Protein AF-0000000085933256 (afdb_homodimer)

Solvent-accessible surface area (backbone atoms only — not comparable to full-atom values): 44898 Å² total; per-residue (Å²): 127,79,52,72,59,64,72,43,36,52,44,52,54,53,50,53,51,51,51,51,49,44,52,50,30,58,74,27,43,37,66,32,65,48,39,32,58,87,32,64,77,70,58,62,66,55,52,67,42,49,63,31,37,53,37,38,48,44,26,56,54,47,10,56,8,28,41,51,19,24,32,43,40,20,40,68,48,30,35,52,49,42,47,42,50,35,34,52,35,31,56,50,38,49,52,55,51,24,69,69,32,70,53,18,74,74,72,62,32,22,64,47,49,72,69,49,52,40,53,14,49,50,53,24,47,22,50,52,40,20,43,33,15,40,55,46,64,59,26,75,51,43,52,51,54,49,46,64,59,45,47,58,51,46,52,49,51,38,45,42,31,47,71,70,59,39,32,64,39,66,31,28,6,39,59,26,32,22,19,15,20,37,18,19,44,29,18,27,41,60,61,56,52,77,70,69,57,88,32,87,44,58,54,63,42,79,65,24,46,55,46,12,39,55,5,29,50,42,37,57,72,25,36,27,34,52,26,15,62,82,41,52,52,70,69,26,19,52,35,4,30,52,35,24,50,41,3,26,53,32,0,36,56,42,25,58,56,47,37,20,57,77,27,59,90,66,79,43,43,77,46,69,69,43,61,46,38,15,26,45,4,2,42,29,21,35,8,23,48,16,51,51,94,69,58,72,66,56,28,28,48,46,2,34,52,17,7,54,54,11,43,49,27,59,73,52,47,46,60,45,34,35,74,74,62,47,34,54,47,66,66,41,28,50,26,30,25,18,51,17,5,51,50,11,32,53,46,39,27,50,52,44,62,69,44,63,70,77,78,46,58,82,48,36,55,63,56,36,63,53,37,52,39,92,92,31,74,86,33,40,53,55,66,57,50,17,50,36,27,46,49,40,40,50,51,34,52,53,49,18,34,52,52,16,32,53,50,19,58,60,63,64,37,80,87,46,70,72,58,53,79,90,46,40,27,41,32,75,77,51,32,66,70,41,70,23,44,60,44,70,46,51,48,57,77,67,56,86,71,86,80,83,75,80,78,70,77,80,72,82,73,70,90,114,126,81,52,71,59,61,72,43,35,53,63,52,56,52,49,53,51,51,50,53,50,52,51,50,43,70,72,28,52,42,69,31,63,61,80,35,93,88,30,70,84,72,60,60,67,58,56,63,41,48,62,31,36,51,37,38,49,44,26,56,56,46,10,55,8,26,42,50,18,25,32,44,41,21,41,67,48,30,35,52,50,42,46,48,50,37,58,53,35,31,56,52,39,48,52,54,51,24,68,70,32,69,52,19,74,74,71,62,32,24,66,46,50,72,67,48,56,39,53,15,50,50,53,24,46,20,49,51,39,20,44,33,15,40,54,46,64,61,27,75,52,43,53,51,54,51,45,64,58,45,47,58,53,47,53,48,51,38,45,42,33,47,72,68,60,40,34,64,42,66,31,26,6,38,59,26,32,22,20,16,20,37,17,18,45,29,17,26,39,59,61,56,51,77,71,69,55,90,32,88,44,59,55,55,34,61,63,26,46,55,47,12,40,56,5,28,50,44,37,55,70,28,38,25,32,52,26,16,60,82,42,55,52,62,20,26,18,47,25,4,30,53,34,23,49,41,4,27,30,33,0,33,51,42,26,58,42,48,36,20,59,78,26,61,90,65,73,41,20,37,41,62,68,43,62,46,36,14,27,47,6,3,42,29,21,35,8,22,50,16,51,51,94,67,56,56,34,56,26,27,47,45,2,34,52,16,9,53,53,13,45,50,26,60,73,52,46,47,58,45,34,37,75,75,63,45,34,55,49,66,65,40,28,49,25,29,26,20,52,19,5,50,50,9,33,53,47,40,27,50,51,44,63,70,46,64,70,78,66,31,52,79,47,37,55,64,56,36,62,52,36,50,40,94,90,32,74,85,35,41,54,54,66,56,51,18,50,35,27,46,48,40,41,49,53,34,52,52,50,18,34,52,52,16,31,52,50,19,56,61,62,64,36,81,87,48,70,71,58,53,79,91,45,40,26,43,30,73,90,81,45,94,72,62,93,55,48,58,50,70,45,49,48,43,52,66,53,85,74,82,84,77,72,79,74,70,78,77,74,82,75,66,93,116

pLDDT: mean 93.29, std 12.08, range [23.72, 98.94]

Secondary structure (DSSP, 8-state):
---HHHHTHHHHHHHHHHHHHHHHHHHHEEE-GGGSTT-----HHHHHHHHHHHHHHHIIIIIHHHHGGGSTT-HHHHHHHHHHHHHHHHHHHHHHHHHHSHHHHHHS-EEE-HHHHHHHHHHHHHHHHHHHHTTTTS-HHHHHHHHHHHHHHHHHHHHIIIIIS----TT-IIIIIIHHHHHHHHHHHHT--GGGTT-TT-S--HHHHHHHHHHHHHHHHHHHHHHHTT--SHHHHHHHHHHHHHHHHHHHHHHHHHHHHTTGGGTTPPPHHHHHHGGGHHHHHTGGGTTS---HHHHHHHHHHHHHHHHHIIIIIHHHHHHHH----TT-HIIIIIHHHHHHHHHHHHHHHHS-GGGGTTHHHHH-TTB--SS-TT-B-HHHHHHHHHHHHHHHHHHHHHHHHHHHHHHTSTTS----GGGTT-STTTB---TTHHIIIIIGGG-S----------------/---HHHHTHHHHHHHHHHHHHHHHHHHHEEE-GGGSTT-----HHHHHHHHHHHHHHHIIIIIHHHHGGGSTT-HHHHHHHHHHHHHHHHHHHHHHHHHHSHHHHHHS-EEE-HHHHHHHHHHHHHHHHHHHHTTTTS-HHHHHHHHHHHHHHHHHHHHIIIIIS----TT-IIIIIIHHHHHHHHHHHHT--GGGTT-TT-S--HHHHHHHHHHHHHHHHHHHHHHHTT--SHHHHHHHHHHHHHHHHHHHHHHHHHHHHTTGGGTTPBPHHHHHHGGGHHHHHTGGGTTS---HHHHHHHHHHHHHHHHHIIIIIHHHHHHHH----TT-HIIIIIHHHHHHHHHHHHHHHHS-GGGGTTHHHHH-TTB--SS-TT-B-HHHHHHHHHHHHHHHHHHHHHHHHHHHHHHTSTTS----GGGTT-STTTS---TTHHIIIIIHHH-S----------------

Structure (mmCIF, N/CA/C/O backbone):
data_AF-0000000085933256-model_v1
#
loop_
_entity.id
_entity.type
_entity.pdbx_description
1 polymer 'Ammonium transporter AmtB-like domain-containing protein'
#
loop_
_atom_site.group_PDB
_atom_site.id
_atom_site.type_symbol
_atom_site.label_atom_id
_atom_site.label_alt_id
_atom_site.label_comp_id
_atom_site.label_asym_id
_atom_site.label_entity_id
_atom_site.label_seq_id
_atom_site.pdbx_PDB_ins_code
_atom_site.Cartn_x
_atom_site.Cartn_y
_atom_site.Cartn_z
_atom_site.occupancy
_atom_site.B_iso_or_equiv
_atom_site.auth_seq_id
_atom_site.auth_comp_id
_atom_site.auth_asym_id
_atom_site.auth_atom_id
_atom_site.pdbx_PDB_model_num
ATOM 1 N N . MET A 1 1 ? 32.062 -1.522 23.828 1 50.75 1 MET A N 1
ATOM 2 C CA . MET A 1 1 ? 31.234 -2.539 23.172 1 50.75 1 MET A CA 1
ATOM 3 C C . MET A 1 1 ? 29.75 -2.248 23.375 1 50.75 1 MET A C 1
ATOM 5 O O . MET A 1 1 ? 29.328 -1.919 24.484 1 50.75 1 MET A O 1
ATOM 9 N N . ALA A 1 2 ? 29.062 -1.982 22.375 1 69.5 2 ALA A N 1
ATOM 10 C CA . ALA A 1 2 ? 27.641 -1.654 22.516 1 69.5 2 ALA A CA 1
ATOM 11 C C . ALA A 1 2 ? 26.922 -2.717 23.344 1 69.5 2 ALA A C 1
ATOM 13 O O . ALA A 1 2 ? 27.203 -3.91 23.219 1 69.5 2 ALA A O 1
ATOM 14 N N . SER A 1 3 ? 26.266 -2.406 24.531 1 86.12 3 SER A N 1
ATOM 15 C CA . SER A 1 3 ? 25.453 -3.299 25.344 1 86.12 3 SER A CA 1
ATOM 16 C C . SER A 1 3 ? 24.516 -4.137 24.469 1 86.12 3 SER A C 1
ATOM 18 O O . SER A 1 3 ? 24.281 -3.803 23.312 1 86.12 3 SER A O 1
ATOM 20 N N . ALA A 1 4 ? 24.219 -5.312 24.969 1 86.94 4 ALA A N 1
ATOM 21 C CA . ALA A 1 4 ? 23.281 -6.191 24.266 1 86.94 4 ALA A CA 1
ATOM 22 C C . ALA A 1 4 ? 21.984 -5.453 23.922 1 86.94 4 ALA A C 1
ATOM 24 O O . ALA A 1 4 ? 21.422 -5.664 22.844 1 86.94 4 ALA A O 1
ATOM 25 N N . PHE A 1 5 ? 21.609 -4.562 24.766 1 91.31 5 PHE A N 1
ATOM 26 C CA . PHE A 1 5 ? 20.391 -3.793 24.516 1 91.31 5 PHE A CA 1
ATOM 27 C C . PHE A 1 5 ? 20.562 -2.887 23.297 1 91.31 5 PHE A C 1
ATOM 29 O O . PHE A 1 5 ? 19.672 -2.787 22.453 1 91.31 5 PHE A O 1
ATOM 36 N N . HIS A 1 6 ? 21.672 -2.254 23.156 1 91.94 6 HIS A N 1
ATOM 37 C CA . HIS A 1 6 ? 21.906 -1.357 22.031 1 91.94 6 HIS A CA 1
ATOM 38 C C . HIS A 1 6 ? 22 -2.133 20.719 1 91.94 6 HIS A C 1
ATOM 40 O O . HIS A 1 6 ? 21.562 -1.649 19.672 1 91.94 6 HIS A O 1
ATOM 46 N N . ARG A 1 7 ? 22.547 -3.289 20.859 1 91.19 7 ARG A N 1
ATOM 47 C CA . ARG A 1 7 ? 22.703 -4.109 19.656 1 91.19 7 ARG A CA 1
ATOM 48 C C . ARG A 1 7 ? 21.344 -4.566 19.125 1 91.19 7 ARG A C 1
ATOM 50 O O . ARG A 1 7 ? 21.109 -4.543 17.922 1 91.19 7 ARG A O 1
ATOM 57 N N . PHE A 1 8 ? 20.422 -4.934 20.016 1 94.25 8 PHE A N 1
ATOM 58 C CA . PHE A 1 8 ? 19.125 -5.484 19.625 1 94.25 8 PHE A CA 1
ATOM 59 C C . PHE A 1 8 ? 18.016 -4.504 19.953 1 94.25 8 PHE A C 1
ATOM 61 O O . PHE A 1 8 ? 16.859 -4.902 20.125 1 94.25 8 PHE A O 1
ATOM 68 N N . GLN A 1 9 ? 18.344 -3.268 20.125 1 95.88 9 GLN A N 1
ATOM 69 C CA . GLN A 1 9 ? 17.422 -2.273 20.656 1 95.88 9 GLN A CA 1
ATOM 70 C C . GLN A 1 9 ? 16.156 -2.18 19.797 1 95.88 9 GLN A C 1
ATOM 72 O O . GLN A 1 9 ? 15.039 -2.229 20.328 1 95.88 9 GLN A O 1
ATOM 77 N N . PHE A 1 10 ? 16.328 -2.051 18.484 1 96.81 10 PHE A N 1
ATOM 78 C CA . PHE A 1 10 ? 15.18 -1.939 17.609 1 96.81 10 PHE A CA 1
ATOM 79 C C . PHE A 1 10 ? 14.266 -3.148 17.75 1 96.81 10 PHE A C 1
ATOM 81 O O . PHE A 1 10 ? 13.055 -3 17.906 1 96.81 10 PHE A O 1
ATOM 88 N N . THR A 1 11 ? 14.828 -4.34 17.719 1 96.06 11 THR A N 1
ATOM 89 C CA . THR A 1 11 ? 14.094 -5.598 17.812 1 96.06 11 THR A CA 1
ATOM 90 C C . THR A 1 11 ? 13.344 -5.688 19.125 1 96.06 11 THR A C 1
ATOM 92 O O . THR A 1 11 ? 12.156 -6.02 19.156 1 96.06 11 THR A O 1
ATOM 95 N N . ILE A 1 12 ? 14.016 -5.355 20.188 1 96.75 12 ILE A N 1
ATOM 96 C CA . ILE A 1 12 ? 13.438 -5.461 21.531 1 96.75 12 ILE A CA 1
ATOM 97 C C . ILE A 1 12 ? 12.281 -4.469 21.672 1 96.75 12 ILE A C 1
ATOM 99 O O . ILE A 1 12 ? 11.18 -4.84 22.078 1 96.75 12 ILE A O 1
ATOM 103 N N . VAL A 1 13 ? 12.531 -3.225 21.297 1 97.56 13 VAL A N 1
ATOM 104 C CA . VAL A 1 13 ? 11.547 -2.16 21.469 1 97.56 13 VAL A CA 1
ATOM 105 C C . VAL A 1 13 ? 10.305 -2.459 20.641 1 97.56 13 VAL A C 1
ATOM 107 O O . VAL A 1 13 ? 9.18 -2.396 21.141 1 97.56 13 VAL A O 1
ATOM 110 N N . LEU A 1 14 ? 10.484 -2.801 19.359 1 98.12 14 LEU A N 1
ATOM 111 C CA . LEU A 1 14 ? 9.359 -3.035 18.469 1 98.12 14 LEU A CA 1
ATOM 112 C C . LEU A 1 14 ? 8.602 -4.297 18.875 1 98.12 14 LEU A C 1
ATOM 114 O O . LEU A 1 14 ? 7.371 -4.348 18.781 1 98.12 14 LEU A O 1
ATOM 118 N N . LEU A 1 15 ? 9.289 -5.34 19.328 1 97.75 15 LEU A N 1
ATOM 119 C CA . LEU A 1 15 ? 8.648 -6.566 19.797 1 97.75 15 LEU A CA 1
ATOM 120 C C . LEU A 1 15 ? 7.781 -6.297 21.031 1 97.75 15 LEU A C 1
ATOM 122 O O . LEU A 1 15 ? 6.66 -6.797 21.125 1 97.75 15 LEU A O 1
ATOM 126 N N . VAL A 1 16 ? 8.289 -5.543 21.984 1 98 16 VAL A N 1
ATOM 127 C CA . VAL A 1 16 ? 7.547 -5.211 23.188 1 98 16 VAL A CA 1
ATOM 128 C C . VAL A 1 16 ? 6.273 -4.453 22.828 1 98 16 VAL A C 1
ATOM 130 O O . VAL A 1 16 ? 5.188 -4.781 23.312 1 98 16 VAL A O 1
ATOM 133 N N . PHE A 1 17 ? 6.41 -3.441 21.969 1 98.5 17 PHE A N 1
ATOM 134 C CA . PHE A 1 17 ? 5.234 -2.676 21.562 1 98.5 17 PHE A CA 1
ATOM 135 C C . PHE A 1 17 ? 4.223 -3.57 20.859 1 98.5 17 PHE A C 1
ATOM 137 O O . PHE A 1 17 ? 3.018 -3.469 21.109 1 98.5 17 PHE A O 1
ATOM 144 N N . GLN A 1 18 ? 4.664 -4.445 19.953 1 98.5 18 GLN A N 1
ATOM 145 C CA . GLN A 1 18 ? 3.742 -5.301 19.203 1 98.5 18 GLN A CA 1
ATOM 146 C C . GLN A 1 18 ? 3.012 -6.262 20.141 1 98.5 18 GLN A C 1
ATOM 148 O O . GLN A 1 18 ? 1.823 -6.535 19.953 1 98.5 18 GLN A O 1
ATOM 153 N N . ILE A 1 19 ? 3.699 -6.809 21.172 1 98.31 19 ILE A N 1
ATOM 154 C CA . ILE A 1 19 ? 3.08 -7.688 22.156 1 98.31 19 ILE A CA 1
ATOM 155 C C . ILE A 1 19 ? 2.016 -6.922 22.938 1 98.31 19 ILE A C 1
ATOM 157 O O . ILE A 1 19 ? 0.916 -7.43 23.156 1 98.31 19 ILE A O 1
ATOM 161 N N . ILE A 1 20 ? 2.326 -5.676 23.328 1 98.44 20 ILE A N 1
ATOM 162 C CA . ILE A 1 20 ? 1.359 -4.832 24.031 1 98.44 20 ILE A CA 1
ATOM 163 C C . ILE A 1 20 ? 0.139 -4.605 23.141 1 98.44 20 ILE A C 1
ATOM 165 O O . ILE A 1 20 ? -1 -4.672 23.609 1 98.44 20 ILE A O 1
ATOM 169 N N . PHE A 1 21 ? 0.389 -4.336 21.828 1 98.44 21 PHE A N 1
ATOM 170 C CA . PHE A 1 21 ? -0.721 -4.148 20.906 1 98.44 21 PHE A CA 1
ATOM 171 C C . PHE A 1 21 ? -1.594 -5.395 20.844 1 98.44 21 PHE A C 1
ATOM 173 O O . PHE A 1 21 ? -2.822 -5.301 20.859 1 98.44 21 PHE A O 1
ATOM 180 N N . PHE A 1 22 ? -0.907 -6.617 20.844 1 98.38 22 PHE A N 1
ATOM 181 C CA . PHE A 1 22 ? -1.658 -7.867 20.828 1 98.38 22 PHE A CA 1
ATOM 182 C C . PHE A 1 22 ? -2.568 -7.965 22.047 1 98.38 22 PHE A C 1
ATOM 184 O O . PHE A 1 22 ? -3.756 -8.273 21.906 1 98.38 22 PHE A O 1
ATOM 191 N N . ILE A 1 23 ? -2.064 -7.668 23.172 1 98.38 23 ILE A N 1
ATOM 192 C CA . ILE A 1 23 ? -2.797 -7.789 24.438 1 98.38 23 ILE A CA 1
ATOM 193 C C . ILE A 1 23 ? -3.971 -6.812 24.438 1 98.38 23 ILE A C 1
ATOM 195 O O . ILE A 1 23 ? -5.098 -7.188 24.781 1 98.38 23 ILE A O 1
ATOM 199 N N . LEU A 1 24 ? -3.768 -5.582 24 1 98.31 24 LEU A N 1
ATOM 200 C CA . LEU A 1 24 ? -4.805 -4.559 24.047 1 98.31 24 LEU A CA 1
ATOM 201 C C . LEU A 1 24 ? -5.895 -4.836 23.016 1 98.31 24 LEU A C 1
ATOM 203 O O . LEU A 1 24 ? -7.078 -4.629 23.297 1 98.31 24 LEU A O 1
ATOM 207 N N . PHE A 1 25 ? -5.531 -5.305 21.828 1 98 25 PHE A N 1
ATOM 208 C CA . PHE A 1 25 ? -6.535 -5.711 20.844 1 98 25 PHE A CA 1
ATOM 209 C C . PHE A 1 25 ? -7.332 -6.906 21.344 1 98 25 PHE A C 1
ATOM 211 O O . PHE A 1 25 ? -8.539 -6.996 21.125 1 98 25 PHE A O 1
ATOM 218 N N . GLY A 1 26 ? -6.648 -7.895 22.031 1 97.69 26 GLY A N 1
ATOM 219 C CA . GLY A 1 26 ? -7.309 -9.078 22.547 1 97.69 26 GLY A CA 1
ATOM 220 C C . GLY A 1 26 ? -8.297 -8.773 23.656 1 97.69 26 GLY A C 1
ATOM 221 O O . GLY A 1 26 ? -9.383 -9.352 23.703 1 97.69 26 GLY A O 1
ATOM 222 N N . LEU A 1 27 ? -7.945 -7.812 24.484 1 97.25 27 LEU A N 1
ATOM 223 C CA . LEU A 1 27 ? -8.766 -7.488 25.656 1 97.25 27 LEU A CA 1
ATOM 224 C C . LEU A 1 27 ? -9.914 -6.562 25.266 1 97.25 27 LEU A C 1
ATOM 226 O O . LEU A 1 27 ? -11.023 -6.691 25.781 1 97.25 27 LEU A O 1
ATOM 230 N N . PHE A 1 28 ? -9.641 -5.641 24.266 1 97.44 28 PHE A N 1
ATOM 231 C CA . PHE A 1 28 ? -10.586 -4.535 24.141 1 97.44 28 PHE A CA 1
ATOM 232 C C . PHE A 1 28 ? -11.078 -4.391 22.719 1 97.44 28 PHE A C 1
ATOM 234 O O . PHE A 1 28 ? -12.016 -3.635 22.453 1 97.44 28 PHE A O 1
ATOM 241 N N . GLY A 1 29 ? -10.492 -5.031 21.734 1 96.88 29 GLY A N 1
ATOM 242 C CA . GLY A 1 29 ? -10.844 -4.84 20.328 1 96.88 29 GLY A CA 1
ATOM 243 C C . GLY A 1 29 ? -11.961 -5.746 19.859 1 96.88 29 GLY A C 1
ATOM 244 O O . GLY A 1 29 ? -11.984 -6.934 20.203 1 96.88 29 GLY A O 1
ATOM 245 N N . ARG A 1 30 ? -12.938 -5.168 19.125 1 96.19 30 ARG A N 1
ATOM 246 C CA . ARG A 1 30 ? -14.008 -5.91 18.469 1 96.19 30 ARG A CA 1
ATOM 247 C C . ARG A 1 30 ? -14.375 -5.273 17.141 1 96.19 30 ARG A C 1
ATOM 249 O O . ARG A 1 30 ? -14.109 -4.09 16.906 1 96.19 30 ARG A O 1
ATOM 256 N N . TYR A 1 31 ? -14.867 -6.062 16.234 1 95.88 31 TYR A N 1
ATOM 257 C CA . TYR A 1 31 ? -15.398 -5.484 15 1 95.88 31 TYR A CA 1
ATOM 258 C C . TYR A 1 31 ? -16.75 -4.836 15.242 1 95.88 31 TYR A C 1
ATOM 260 O O . TYR A 1 31 ? -17.484 -5.227 16.156 1 95.88 31 TYR A O 1
ATOM 268 N N . THR A 1 32 ? -17.109 -3.875 14.438 1 94.56 32 THR A N 1
ATOM 269 C CA . THR A 1 32 ? -18.422 -3.236 14.516 1 94.56 32 THR A CA 1
ATOM 270 C C . THR A 1 32 ? -19.531 -4.254 14.289 1 94.56 32 THR A C 1
ATOM 272 O O . THR A 1 32 ? -19.359 -5.219 13.539 1 94.56 32 THR A O 1
ATOM 275 N N . PRO A 1 33 ? -20.703 -4.066 14.875 1 90.62 33 PRO A N 1
ATOM 276 C CA . PRO A 1 33 ? -21.812 -4.996 14.703 1 90.62 33 PRO A CA 1
ATOM 277 C C . PRO A 1 33 ? -22.203 -5.199 13.234 1 90.62 33 PRO A C 1
ATOM 279 O O . PRO A 1 33 ? -22.609 -6.297 12.852 1 90.62 33 PRO A O 1
ATOM 282 N N . ASN A 1 34 ? -21.969 -4.215 12.438 1 91.12 34 ASN A N 1
ATOM 283 C CA . ASN A 1 34 ? -22.344 -4.309 11.031 1 91.12 34 ASN A CA 1
ATOM 284 C C . ASN A 1 34 ? -21.406 -5.227 10.25 1 91.12 34 ASN A C 1
ATOM 286 O O . ASN A 1 34 ? -21.734 -5.66 9.148 1 91.12 34 ASN A O 1
ATOM 290 N N . ALA A 1 35 ? -20.266 -5.461 10.805 1 92.69 35 ALA A N 1
ATOM 291 C CA . ALA A 1 35 ? -19.312 -6.379 10.172 1 92.69 35 ALA A CA 1
ATOM 292 C C . ALA A 1 35 ? -19.469 -7.793 10.727 1 92.69 35 ALA A C 1
ATOM 294 O O . ALA A 1 35 ? -18.75 -8.703 10.32 1 92.69 35 ALA A O 1
ATOM 295 N N . LEU A 1 36 ? -20.344 -7.945 11.633 1 92.19 36 LEU A N 1
ATOM 296 C CA . LEU A 1 36 ? -20.625 -9.242 12.234 1 92.19 36 LEU A CA 1
ATOM 297 C C . LEU A 1 36 ? -21.984 -9.773 11.766 1 92.19 36 LEU A C 1
ATOM 299 O O . LEU A 1 36 ? -22.828 -9.008 11.297 1 92.19 36 LEU A O 1
ATOM 303 N N . PRO A 1 37 ? -22.156 -11.07 11.898 1 90.12 37 PRO A N 1
ATOM 304 C CA . PRO A 1 37 ? -23.453 -11.625 11.492 1 90.12 37 PRO A CA 1
ATOM 305 C C . PRO A 1 37 ? -24.625 -10.977 12.219 1 90.12 37 PRO A C 1
ATOM 307 O O . PRO A 1 37 ? -24.562 -10.734 13.422 1 90.12 37 PRO A O 1
ATOM 310 N N . GLY A 1 38 ? -25.688 -10.695 11.422 1 85.06 38 GLY A N 1
ATOM 311 C CA . GLY A 1 38 ? -26.844 -10 11.969 1 85.06 38 GLY A CA 1
ATOM 312 C C . GLY A 1 38 ? -26.797 -8.5 11.75 1 85.06 38 GLY A C 1
ATOM 313 O O . GLY A 1 38 ? -27.766 -7.793 12.039 1 85.06 38 GLY A O 1
ATOM 314 N N . GLY A 1 39 ? -25.719 -8.039 11.203 1 87.12 39 GLY A N 1
ATOM 315 C CA . GLY A 1 39 ? -25.594 -6.625 10.898 1 87.12 39 GLY A CA 1
ATOM 316 C C . GLY A 1 39 ? -26.438 -6.195 9.711 1 87.12 39 GLY A C 1
ATOM 317 O O . GLY A 1 39 ? -27.078 -7.027 9.055 1 87.12 39 GLY A O 1
ATOM 318 N N . SER A 1 40 ? -26.5 -4.926 9.484 1 87.44 40 SER A N 1
ATOM 319 C CA . SER A 1 40 ? -27.281 -4.359 8.391 1 87.44 40 SER A CA 1
ATOM 320 C C . SER A 1 40 ? -26.891 -4.965 7.051 1 87.44 40 SER A C 1
ATOM 322 O O . SER A 1 40 ? -25.703 -5.18 6.789 1 87.44 40 SER A O 1
ATOM 324 N N . ALA A 1 41 ? -27.875 -5.172 6.172 1 86.81 41 ALA A N 1
ATOM 325 C CA . ALA A 1 41 ? -27.641 -5.699 4.832 1 86.81 41 ALA A CA 1
ATOM 326 C C . ALA A 1 41 ? -27.344 -4.574 3.842 1 86.81 41 ALA A C 1
ATOM 328 O O . ALA A 1 41 ? -26.906 -4.828 2.717 1 86.81 41 ALA A O 1
ATOM 329 N N . SER A 1 42 ? -27.578 -3.379 4.348 1 89.94 42 SER A N 1
ATOM 330 C CA . SER A 1 42 ? -27.359 -2.244 3.455 1 89.94 42 SER A CA 1
ATOM 331 C C . SER A 1 42 ? -25.891 -2.113 3.064 1 89.94 42 SER A C 1
ATOM 333 O O . SER A 1 42 ? -25.016 -2.229 3.914 1 89.94 42 SER A O 1
ATOM 335 N N . THR A 1 43 ? -25.703 -1.871 1.73 1 91.94 43 THR A N 1
ATOM 336 C CA . THR A 1 43 ? -24.344 -1.722 1.229 1 91.94 43 THR A CA 1
ATOM 337 C C . THR A 1 43 ? -23.953 -0.248 1.145 1 91.94 43 THR A C 1
ATOM 339 O O . THR A 1 43 ? -22.828 0.083 0.768 1 91.94 43 THR A O 1
ATOM 342 N N . ASN A 1 44 ? -24.812 0.662 1.498 1 90.81 44 ASN A N 1
ATOM 343 C CA . ASN A 1 44 ? -24.625 2.094 1.285 1 90.81 44 ASN A CA 1
ATOM 344 C C . ASN A 1 44 ? -23.422 2.623 2.059 1 90.81 44 ASN A C 1
ATOM 346 O O . ASN A 1 44 ? -22.641 3.43 1.538 1 90.81 44 ASN A O 1
ATOM 350 N N . PHE A 1 45 ? -23.297 2.152 3.271 1 90.81 45 PHE A N 1
ATOM 351 C CA . PHE A 1 45 ? -22.203 2.643 4.109 1 90.81 45 PHE A CA 1
ATOM 352 C C . PHE A 1 45 ? -20.844 2.287 3.508 1 90.81 45 PHE A C 1
ATOM 354 O O . PHE A 1 45 ? -19.969 3.146 3.379 1 90.81 45 PHE A O 1
ATOM 361 N N . VAL A 1 46 ? -20.703 1.057 3.117 1 92.38 46 VAL A N 1
ATOM 362 C CA . VAL A 1 46 ? -19.438 0.595 2.57 1 92.38 46 VAL A CA 1
ATOM 363 C C . VAL A 1 46 ? -19.203 1.222 1.197 1 92.38 46 VAL A C 1
ATOM 365 O O . VAL A 1 46 ? -18.094 1.684 0.897 1 92.38 46 VAL A O 1
ATOM 368 N N . ASN A 1 47 ? -20.234 1.322 0.349 1 93.25 47 ASN A N 1
ATOM 369 C CA . ASN A 1 47 ? -20.141 1.89 -0.991 1 93.25 47 ASN A CA 1
ATOM 370 C C . ASN A 1 47 ? -19.703 3.352 -0.948 1 93.25 47 ASN A C 1
ATOM 372 O O . ASN A 1 47 ? -19 3.822 -1.844 1 93.25 47 ASN A O 1
ATOM 376 N N . SER A 1 48 ? -20.094 4.031 0.127 1 92.62 48 SER A N 1
ATOM 377 C CA . SER A 1 48 ? -19.812 5.461 0.221 1 92.62 48 SER A CA 1
ATOM 378 C C . SER A 1 48 ? -18.453 5.719 0.837 1 92.62 48 SER A C 1
ATOM 380 O O . SER A 1 48 ? -17.797 6.727 0.533 1 92.62 48 SER A O 1
ATOM 382 N N . ASN A 1 49 ? -17.922 4.809 1.637 1 95.06 49 ASN A N 1
ATOM 383 C CA . ASN A 1 49 ? -16.766 5.145 2.459 1 95.06 49 ASN A CA 1
ATOM 384 C C . ASN A 1 49 ? -15.516 4.371 2.023 1 95.06 49 ASN A C 1
ATOM 386 O O . ASN A 1 49 ? -14.398 4.879 2.125 1 95.06 49 ASN A O 1
ATOM 390 N N . TYR A 1 50 ? -15.688 3.193 1.498 1 95.94 50 TYR A N 1
ATOM 391 C CA . TYR A 1 50 ? -14.555 2.318 1.198 1 95.94 50 TYR A CA 1
ATOM 392 C C . TYR A 1 50 ? -13.688 2.91 0.097 1 95.94 50 TYR A C 1
ATOM 394 O O . TYR A 1 50 ? -12.461 2.912 0.204 1 95.94 50 TYR A O 1
ATOM 402 N N . PRO A 1 51 ? -14.273 3.49 -1.022 1 95.81 51 PRO A N 1
ATOM 403 C CA . PRO A 1 51 ? -13.406 4.059 -2.055 1 95.81 51 PRO A CA 1
ATOM 404 C C . PRO A 1 51 ? -12.57 5.227 -1.542 1 95.81 51 PRO A C 1
ATOM 406 O O . PRO A 1 51 ? -11.398 5.367 -1.915 1 95.81 51 PRO A O 1
ATOM 409 N N . MET A 1 52 ? -13.125 6.07 -0.703 1 96.5 52 MET A N 1
ATOM 410 C CA . MET A 1 52 ? -12.383 7.211 -0.163 1 96.5 52 MET A CA 1
ATOM 411 C C . MET A 1 52 ? -11.289 6.746 0.794 1 96.5 52 MET A C 1
ATOM 413 O O . MET A 1 52 ? -10.195 7.305 0.81 1 96.5 52 MET A O 1
ATOM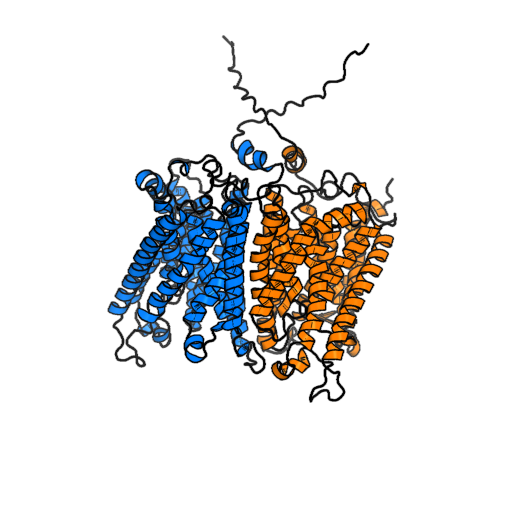 417 N N . PHE A 1 53 ? -11.617 5.676 1.583 1 97.19 53 PHE A N 1
ATOM 418 C CA . PHE A 1 53 ? -10.602 5.066 2.428 1 97.19 53 PHE A CA 1
ATOM 419 C C . PHE A 1 53 ? -9.414 4.59 1.593 1 97.19 53 PHE A C 1
ATOM 421 O O . PHE A 1 53 ? -8.258 4.844 1.94 1 97.19 53 PHE A O 1
ATOM 428 N N . GLN A 1 54 ? -9.664 3.91 0.504 1 97.62 54 GLN A N 1
ATOM 429 C CA . GLN A 1 54 ? -8.617 3.365 -0.347 1 97.62 54 GLN A CA 1
ATOM 430 C C . GLN A 1 54 ? -7.738 4.477 -0.917 1 97.62 54 GLN A C 1
ATOM 432 O O . GLN A 1 54 ? -6.516 4.328 -1.003 1 97.62 54 GLN A O 1
ATOM 437 N N . ASP A 1 55 ? -8.406 5.586 -1.339 1 97.81 55 ASP A N 1
ATOM 438 C CA . ASP A 1 55 ? -7.656 6.73 -1.848 1 97.81 55 ASP A CA 1
ATOM 439 C C . ASP A 1 55 ? -6.688 7.262 -0.794 1 97.81 55 ASP A C 1
ATOM 441 O O . ASP A 1 55 ? -5.508 7.48 -1.081 1 97.81 55 ASP A O 1
ATOM 445 N N . VAL A 1 56 ? -7.168 7.422 0.417 1 98.12 56 VAL A N 1
ATOM 446 C CA . VAL A 1 56 ? -6.348 7.945 1.506 1 98.12 56 VAL A CA 1
ATOM 447 C C . VAL A 1 56 ? -5.234 6.957 1.834 1 98.12 56 VAL A C 1
ATOM 449 O O . VAL A 1 56 ? -4.102 7.355 2.111 1 98.12 56 VAL A O 1
ATOM 452 N N . HIS A 1 57 ? -5.613 5.715 1.742 1 98 57 HIS A N 1
ATOM 453 C CA . HIS A 1 57 ? -4.652 4.648 1.997 1 98 57 HIS A CA 1
ATOM 454 C C . HIS A 1 57 ? -3.498 4.695 1.002 1 98 57 HIS A C 1
ATOM 456 O O . HIS A 1 57 ? -2.34 4.492 1.378 1 98 57 HIS A O 1
ATOM 462 N N . VAL A 1 58 ? -3.715 4.996 -0.247 1 98.25 58 VAL A N 1
ATOM 463 C CA . VAL A 1 58 ? -2.693 5.176 -1.273 1 98.25 58 VAL A CA 1
ATOM 464 C C . VAL A 1 58 ? -1.827 6.387 -0.934 1 98.25 58 VAL A C 1
ATOM 466 O O . VAL A 1 58 ? -0.609 6.359 -1.122 1 98.25 58 VAL A O 1
ATOM 469 N N . MET A 1 59 ? -2.428 7.434 -0.45 1 98.56 59 MET A N 1
ATOM 470 C CA . MET A 1 59 ? -1.672 8.617 -0.058 1 98.56 59 MET A CA 1
ATOM 471 C C . MET A 1 59 ? -0.642 8.281 1.015 1 98.56 59 MET A C 1
ATOM 473 O O . MET A 1 59 ? 0.507 8.719 0.939 1 98.56 59 MET A O 1
ATOM 477 N N . ILE A 1 60 ? -1.015 7.457 1.947 1 98.69 60 ILE A N 1
ATOM 478 C CA . ILE A 1 60 ? -0.187 7.184 3.117 1 98.69 60 ILE A CA 1
ATOM 479 C C . ILE A 1 60 ? 1.009 6.324 2.717 1 98.69 60 ILE A C 1
ATOM 481 O O . ILE A 1 60 ? 2.15 6.641 3.055 1 98.69 60 ILE A O 1
ATOM 485 N N . PHE A 1 61 ? 0.782 5.297 1.973 1 98.62 61 PHE A N 1
ATOM 486 C CA . PHE A 1 61 ? 1.834 4.32 1.719 1 98.62 61 PHE A CA 1
ATOM 487 C C . PHE A 1 61 ? 2.643 4.703 0.484 1 98.62 61 PHE A C 1
ATOM 489 O O . PHE A 1 61 ? 3.873 4.629 0.493 1 98.62 61 PHE A O 1
ATOM 496 N N . VAL A 1 62 ? 1.974 5.145 -0.576 1 98.44 62 VAL A N 1
ATOM 497 C CA . VAL A 1 62 ? 2.672 5.484 -1.812 1 98.44 62 VAL A CA 1
ATOM 498 C C . VAL A 1 62 ? 2.994 6.977 -1.828 1 98.44 62 VAL A C 1
ATOM 500 O O . VAL A 1 62 ? 4.133 7.371 -2.102 1 98.44 62 VAL A O 1
ATOM 503 N N . GLY A 1 63 ? 2.014 7.84 -1.512 1 98.62 63 GLY A N 1
ATOM 504 C CA . GLY A 1 63 ? 2.207 9.281 -1.55 1 98.62 63 GLY A CA 1
ATOM 505 C C . GLY A 1 63 ? 3.32 9.758 -0.637 1 98.62 63 GLY A C 1
ATOM 506 O O . GLY A 1 63 ? 4.363 10.219 -1.108 1 98.62 63 GLY A O 1
ATOM 507 N N . PHE A 1 64 ? 3.143 9.516 0.691 1 98.44 64 PHE A N 1
ATOM 508 C CA . PHE A 1 64 ? 4.152 9.938 1.655 1 98.44 64 PHE A CA 1
ATOM 509 C C . PHE A 1 64 ? 5.449 9.164 1.46 1 98.44 64 PHE A C 1
ATOM 511 O O . PHE A 1 64 ? 6.539 9.719 1.592 1 98.44 64 PHE A O 1
ATOM 518 N N . GLY A 1 65 ? 5.34 7.879 1.119 1 98.06 65 GLY A N 1
ATOM 519 C CA . GLY A 1 65 ? 6.52 7.043 0.946 1 98.06 65 GLY A CA 1
ATOM 520 C C . GLY A 1 65 ? 7.449 7.543 -0.142 1 98.06 65 GLY A C 1
ATOM 521 O O . GLY A 1 65 ? 8.609 7.863 0.125 1 98.06 65 GLY A O 1
ATOM 522 N N . PHE A 1 66 ? 6.926 7.758 -1.319 1 98.25 66 PHE A N 1
ATOM 523 C CA . PHE A 1 66 ? 7.762 8.094 -2.465 1 98.25 66 PHE A CA 1
ATOM 524 C C . PHE A 1 66 ? 8.109 9.578 -2.459 1 98.25 66 PHE A C 1
ATOM 526 O O . PHE A 1 66 ? 9.164 9.977 -2.957 1 98.25 66 PHE A O 1
ATOM 533 N N . LEU A 1 67 ? 7.27 10.438 -1.892 1 98.06 67 LEU A N 1
ATOM 534 C CA . LEU A 1 67 ? 7.621 11.852 -1.803 1 98.06 67 LEU A CA 1
ATOM 535 C C . LEU A 1 67 ? 8.953 12.039 -1.084 1 98.06 67 LEU A C 1
ATOM 537 O O . LEU A 1 67 ? 9.727 12.93 -1.43 1 98.06 67 LEU A O 1
ATOM 541 N N . MET A 1 68 ? 9.305 11.188 -0.182 1 97.5 68 MET A N 1
ATOM 542 C CA . MET A 1 68 ? 10.461 11.352 0.686 1 97.5 68 MET A CA 1
ATOM 543 C C . MET A 1 68 ? 11.68 10.625 0.118 1 97.5 68 MET A C 1
ATOM 545 O O . MET A 1 68 ? 12.734 10.578 0.752 1 97.5 68 MET A O 1
ATOM 549 N N . VAL A 1 69 ? 11.539 10.086 -1.129 1 97.5 69 VAL A N 1
ATOM 550 C CA . VAL A 1 69 ? 12.633 9.344 -1.742 1 97.5 69 VAL A CA 1
ATOM 551 C C . VAL A 1 69 ? 13.547 10.305 -2.496 1 97.5 69 VAL A C 1
ATOM 553 O O . VAL A 1 69 ? 14.43 9.883 -3.248 1 97.5 69 VAL A O 1
ATOM 556 N N . PHE A 1 70 ? 13.484 11.656 -2.312 1 95.5 70 PHE A N 1
ATOM 557 C CA . PHE A 1 70 ? 14.273 12.625 -3.057 1 95.5 70 PHE A CA 1
ATOM 558 C C . PHE A 1 70 ? 15.734 12.594 -2.602 1 95.5 70 PHE A C 1
ATOM 560 O O . PHE A 1 70 ? 16.625 12.969 -3.354 1 95.5 70 PHE A O 1
ATOM 567 N N . LEU A 1 71 ? 16.062 12.117 -1.355 1 95.38 71 LEU A N 1
ATOM 568 C CA . LEU A 1 71 ? 17.438 12.031 -0.884 1 95.38 71 LEU A CA 1
ATOM 569 C C . LEU A 1 71 ? 18.203 10.938 -1.627 1 95.38 71 LEU A C 1
ATOM 571 O O . LEU A 1 71 ? 17.812 9.766 -1.586 1 95.38 71 LEU A O 1
ATOM 575 N N . ARG A 1 72 ? 19.234 11.242 -2.213 1 93 72 ARG A N 1
ATOM 576 C CA . ARG A 1 72 ? 19.922 10.383 -3.176 1 93 72 ARG A CA 1
ATOM 577 C C . ARG A 1 72 ? 20.438 9.109 -2.51 1 93 72 ARG A C 1
ATOM 579 O O . ARG A 1 72 ? 20.594 8.078 -3.166 1 93 72 ARG A O 1
ATOM 586 N N . ARG A 1 73 ? 20.688 9.078 -1.175 1 95.25 73 ARG A N 1
ATOM 587 C CA . ARG A 1 73 ? 21.266 7.918 -0.506 1 95.25 73 ARG A CA 1
ATOM 588 C C . ARG A 1 73 ? 20.328 7.379 0.572 1 95.25 73 ARG A C 1
ATOM 590 O O . ARG A 1 73 ? 20.766 6.664 1.479 1 95.25 73 ARG A O 1
ATOM 597 N N . TYR A 1 74 ? 19.047 7.766 0.542 1 97.06 74 TYR A N 1
ATOM 598 C CA . TYR A 1 74 ? 18.156 7.445 1.646 1 97.06 74 TYR A CA 1
ATOM 599 C C . TYR A 1 74 ? 16.828 6.887 1.134 1 97.06 74 TYR A C 1
ATOM 601 O O . TYR A 1 74 ? 15.812 6.93 1.834 1 97.06 74 TYR A O 1
ATOM 609 N N . GLY A 1 75 ? 16.812 6.398 -0.098 1 97.38 75 GLY A N 1
ATOM 610 C CA . GLY A 1 75 ? 15.586 5.906 -0.721 1 97.38 75 GLY A CA 1
ATOM 611 C C . GLY A 1 75 ? 15.016 4.688 -0.026 1 97.38 75 GLY A C 1
ATOM 612 O O . GLY A 1 75 ? 13.797 4.578 0.144 1 97.38 75 GLY A O 1
ATOM 613 N N . PHE A 1 76 ? 15.852 3.723 0.387 1 97.75 76 PHE A N 1
ATOM 614 C CA . PHE A 1 76 ? 15.398 2.51 1.059 1 97.75 76 PHE A CA 1
ATOM 615 C C . PHE A 1 76 ? 14.711 2.846 2.377 1 97.75 76 PHE A C 1
ATOM 617 O O . PHE A 1 76 ? 13.594 2.389 2.637 1 97.75 76 PHE A O 1
ATOM 624 N N . SER A 1 77 ? 15.352 3.705 3.154 1 97.88 77 SER A N 1
ATOM 625 C CA . SER A 1 77 ? 14.789 4.094 4.445 1 97.88 77 SER A CA 1
ATOM 626 C C . SER A 1 77 ? 13.508 4.895 4.273 1 97.88 77 SER A C 1
ATOM 628 O O . SER A 1 77 ? 12.523 4.656 4.973 1 97.88 77 SER A O 1
ATOM 630 N N . ALA A 1 78 ? 13.516 5.832 3.336 1 97.88 78 ALA A N 1
ATOM 631 C CA . ALA A 1 78 ? 12.359 6.703 3.148 1 97.88 78 ALA A CA 1
ATOM 632 C C . ALA A 1 78 ? 11.094 5.887 2.922 1 97.88 78 ALA A C 1
ATOM 634 O O . ALA A 1 78 ? 10.086 6.086 3.607 1 97.88 78 ALA A O 1
ATOM 635 N N . ILE A 1 79 ? 11.164 4.938 2.072 1 97.81 79 ILE A N 1
ATOM 636 C CA . ILE A 1 79 ? 9.969 4.199 1.672 1 97.81 79 ILE A CA 1
ATOM 637 C C . ILE A 1 79 ? 9.656 3.127 2.711 1 97.81 79 ILE A C 1
ATOM 639 O O . ILE A 1 79 ? 8.5 2.943 3.092 1 97.81 79 ILE A O 1
ATOM 643 N N . SER A 1 80 ? 10.648 2.369 3.199 1 98.44 80 SER A N 1
ATOM 644 C CA . SER A 1 80 ? 10.438 1.226 4.078 1 98.44 80 SER A CA 1
ATOM 645 C C . SER A 1 80 ? 10.047 1.673 5.484 1 98.44 80 SER A C 1
ATOM 647 O O . SER A 1 80 ? 9.172 1.076 6.113 1 98.44 80 SER A O 1
ATOM 649 N N . ILE A 1 81 ? 10.719 2.697 6.016 1 98.31 81 ILE A N 1
ATOM 650 C CA . ILE A 1 81 ? 10.398 3.182 7.352 1 98.31 81 ILE A CA 1
ATOM 651 C C . ILE A 1 81 ? 9.039 3.873 7.336 1 98.31 81 ILE A C 1
ATOM 653 O O . ILE A 1 81 ? 8.281 3.791 8.305 1 98.31 81 ILE A O 1
ATOM 657 N N . ASN A 1 82 ? 8.695 4.562 6.199 1 98.62 82 ASN A N 1
ATOM 658 C CA . ASN A 1 82 ? 7.336 5.059 6.035 1 98.62 82 ASN A CA 1
ATOM 659 C C . ASN A 1 82 ? 6.305 3.947 6.199 1 98.62 82 ASN A C 1
ATOM 661 O O . ASN A 1 82 ? 5.305 4.121 6.898 1 98.62 82 ASN A O 1
ATOM 665 N N . MET A 1 83 ? 6.551 2.852 5.52 1 98.62 83 MET A N 1
ATOM 666 C CA . MET A 1 83 ? 5.66 1.697 5.586 1 98.62 83 MET A CA 1
ATOM 667 C C . MET A 1 83 ? 5.566 1.163 7.012 1 98.62 83 MET A C 1
ATOM 669 O O . MET A 1 83 ? 4.469 0.908 7.516 1 98.62 83 MET A O 1
ATOM 673 N N . LEU A 1 84 ? 6.695 1.001 7.688 1 98.62 84 LEU A N 1
ATOM 674 C CA . LEU A 1 84 ? 6.754 0.497 9.055 1 98.62 84 LEU A CA 1
ATOM 675 C C . LEU A 1 84 ? 5.98 1.408 10 1 98.62 84 LEU A C 1
ATOM 677 O O . LEU A 1 84 ? 5.137 0.94 10.773 1 98.62 84 LEU A O 1
ATOM 681 N N . LEU A 1 85 ? 6.293 2.723 9.953 1 98.81 85 LEU A N 1
ATOM 682 C CA . LEU A 1 85 ? 5.648 3.672 10.852 1 98.81 85 LEU A CA 1
ATOM 683 C C . LEU A 1 85 ? 4.145 3.715 10.609 1 98.81 85 LEU A C 1
ATOM 685 O O . LEU A 1 85 ? 3.359 3.83 11.555 1 98.81 85 LEU A O 1
ATOM 689 N N . SER A 1 86 ? 3.768 3.645 9.336 1 98.75 86 SER A N 1
ATOM 690 C CA . SER A 1 86 ? 2.342 3.627 9.031 1 98.75 86 SER A CA 1
ATOM 691 C C . SER A 1 86 ? 1.644 2.459 9.719 1 98.75 86 SER A C 1
ATOM 693 O O . SER A 1 86 ? 0.633 2.646 10.398 1 98.75 86 SER A O 1
ATOM 695 N N . CYS A 1 87 ? 2.184 1.271 9.594 1 98.81 87 CYS A N 1
ATOM 696 C CA . CYS A 1 87 ? 1.561 0.08 10.156 1 98.81 87 CYS A CA 1
ATOM 697 C C . CYS A 1 87 ? 1.579 0.124 11.68 1 98.81 87 CYS A C 1
ATOM 699 O O . CYS A 1 87 ? 0.626 -0.31 12.328 1 98.81 87 CYS A O 1
ATOM 701 N N . PHE A 1 88 ? 2.695 0.6 12.219 1 98.75 88 PHE A N 1
ATOM 702 C CA . PHE A 1 88 ? 2.803 0.765 13.664 1 98.75 88 PHE A CA 1
ATOM 703 C C . PHE A 1 88 ? 1.751 1.742 14.18 1 98.75 88 PHE A C 1
ATOM 705 O O . PHE A 1 88 ? 1.045 1.452 15.148 1 98.75 88 PHE A O 1
ATOM 712 N N . VAL A 1 89 ? 1.601 2.861 13.547 1 98.81 89 VAL A N 1
ATOM 713 C CA . VAL A 1 89 ? 0.717 3.939 13.977 1 98.81 89 VAL A CA 1
ATOM 714 C C . VAL A 1 89 ? -0.739 3.527 13.773 1 98.81 89 VAL A C 1
ATOM 716 O O . VAL A 1 89 ? -1.608 3.877 14.57 1 98.81 89 VAL A O 1
ATOM 719 N N . ILE A 1 90 ? -1.022 2.822 12.711 1 98.56 90 ILE A N 1
ATOM 720 C CA . ILE A 1 90 ? -2.379 2.344 12.461 1 98.56 90 ILE A CA 1
ATOM 721 C C . ILE A 1 90 ? -2.861 1.522 13.656 1 98.56 90 ILE A C 1
ATOM 723 O O . ILE A 1 90 ? -3.947 1.766 14.188 1 98.56 90 ILE A O 1
ATOM 727 N N . GLN A 1 91 ? -2.047 0.592 14.117 1 98.62 91 GLN A N 1
ATOM 728 C CA . GLN A 1 91 ? -2.424 -0.223 15.266 1 98.62 91 GLN A CA 1
ATOM 729 C C . GLN A 1 91 ? -2.543 0.627 16.531 1 98.62 91 GLN A C 1
ATOM 731 O O . GLN A 1 91 ? -3.539 0.54 17.25 1 98.62 91 GLN A O 1
ATOM 736 N N . TRP A 1 92 ? -1.584 1.491 16.734 1 98.69 92 TRP A N 1
ATOM 737 C CA . TRP A 1 92 ? -1.513 2.303 17.953 1 98.69 92 TRP A CA 1
ATOM 738 C C . TRP A 1 92 ? -2.65 3.316 18 1 98.69 92 TRP A C 1
ATOM 740 O O . TRP A 1 92 ? -3.262 3.527 19.047 1 98.69 92 TRP A O 1
ATOM 750 N N . SER A 1 93 ? -2.99 3.9 16.906 1 98.69 93 SER A N 1
ATOM 751 C CA . SER A 1 93 ? -4.035 4.918 16.875 1 98.69 93 SER A CA 1
ATOM 752 C C . SER A 1 93 ? -5.418 4.297 17.047 1 98.69 93 SER A C 1
ATOM 754 O O . SER A 1 93 ? -6.309 4.914 17.641 1 98.69 93 SER A O 1
ATOM 756 N N . MET A 1 94 ? -5.625 3.076 16.5 1 98.19 94 MET A N 1
ATOM 757 C CA . MET A 1 94 ? -6.891 2.389 16.719 1 98.19 94 MET A CA 1
ATOM 758 C C . MET A 1 94 ? -7.133 2.156 18.219 1 98.19 94 MET A C 1
ATOM 760 O O . MET A 1 94 ? -8.258 2.318 18.703 1 98.19 94 MET A O 1
ATOM 764 N N . ILE A 1 95 ? -6.086 1.833 18.922 1 98.06 95 ILE A N 1
ATOM 765 C CA . ILE A 1 95 ? -6.176 1.573 20.359 1 98.06 95 ILE A CA 1
ATOM 766 C C . ILE A 1 95 ? -6.449 2.877 21.109 1 98.06 95 ILE A C 1
ATOM 768 O O . ILE A 1 95 ? -7.406 2.971 21.875 1 98.06 95 ILE A O 1
ATOM 772 N N . VAL A 1 96 ? -5.66 3.934 20.844 1 98 96 VAL A N 1
ATOM 773 C CA . VAL A 1 96 ? -5.758 5.199 21.562 1 98 96 VAL A CA 1
ATOM 774 C C . VAL A 1 96 ? -7.121 5.836 21.297 1 98 96 VAL A C 1
ATOM 776 O O . VAL A 1 96 ? -7.816 6.242 22.234 1 98 96 VAL A O 1
ATOM 779 N N . ARG A 1 97 ? -7.496 5.906 20.062 1 96.5 97 ARG A N 1
ATOM 780 C CA . ARG A 1 97 ? -8.805 6.457 19.734 1 96.5 97 ARG A CA 1
ATOM 781 C C . ARG A 1 97 ? -9.93 5.586 20.281 1 96.5 97 ARG A C 1
ATOM 783 O O . ARG A 1 97 ? -10.977 6.094 20.672 1 96.5 97 ARG A O 1
ATOM 790 N N . GLY A 1 98 ? -9.672 4.258 20.234 1 96 98 GLY A N 1
ATOM 791 C CA . GLY A 1 98 ? -10.633 3.322 20.797 1 96 98 GLY A CA 1
ATOM 792 C C . GLY A 1 98 ? -10.953 3.598 22.266 1 96 98 GLY A C 1
ATOM 793 O O . GLY A 1 98 ? -12.117 3.529 22.672 1 96 98 GLY A O 1
ATOM 794 N N . PHE A 1 99 ? -9.992 3.971 23.016 1 94.94 99 PHE A N 1
ATOM 795 C CA . PHE A 1 99 ? -10.172 4.23 24.438 1 94.94 99 PHE A CA 1
ATOM 796 C C . PHE A 1 99 ? -10.938 5.531 24.656 1 94.94 99 PHE A C 1
ATOM 798 O O . PHE A 1 99 ? -11.547 5.734 25.703 1 94.94 99 PHE A O 1
ATOM 805 N N . TRP A 1 100 ? -10.992 6.406 23.609 1 91.31 100 TRP A N 1
ATOM 806 C CA . TRP A 1 100 ? -11.719 7.672 23.688 1 91.31 100 TRP A CA 1
ATOM 807 C C . TRP A 1 100 ? -13.133 7.527 23.125 1 91.31 100 TRP A C 1
ATOM 809 O O . TRP A 1 100 ? -13.945 8.445 23.25 1 91.31 100 TRP A O 1
ATOM 819 N N . SER A 1 101 ? -13.43 6.348 22.625 1 92.25 101 SER A N 1
ATOM 820 C CA . SER A 1 101 ? -14.688 6.184 21.906 1 92.25 101 SER A CA 1
ATOM 821 C C . SER A 1 101 ? -15.859 6.008 22.875 1 92.25 101 SER A C 1
ATOM 823 O O . SER A 1 101 ? -15.664 5.598 24.016 1 92.25 101 SER A O 1
ATOM 825 N N . LYS A 1 102 ? -17.062 6.367 22.391 1 91 102 LYS A N 1
ATOM 826 C CA . LYS A 1 102 ? -18.281 6.172 23.156 1 91 102 LYS A CA 1
ATOM 827 C C . LYS A 1 102 ? -18.547 4.691 23.406 1 91 102 LYS A C 1
ATOM 829 O O . LYS A 1 102 ? -19.062 4.316 24.469 1 91 102 LYS A O 1
ATOM 834 N N . GLU A 1 103 ? -18.203 3.895 22.453 1 93.06 103 GLU A N 1
ATOM 835 C CA . GLU A 1 103 ? -18.375 2.453 22.578 1 93.06 103 GLU A CA 1
ATOM 836 C C . GLU A 1 103 ? -17.578 1.909 23.766 1 93.06 103 GLU A C 1
ATOM 838 O O . GLU A 1 103 ? -18.078 1.072 24.516 1 93.06 103 GLU A O 1
ATOM 843 N N . PHE A 1 104 ? -16.375 2.371 23.906 1 94.25 104 PHE A N 1
ATOM 844 C CA . PHE A 1 104 ? -15.539 1.908 25.016 1 94.25 104 PHE A CA 1
ATOM 845 C C . PHE A 1 104 ? -16.109 2.35 26.359 1 94.25 104 PHE A C 1
ATOM 847 O O . PHE A 1 104 ? -16.094 1.588 27.328 1 94.25 104 PHE A O 1
ATOM 854 N N . GLU A 1 105 ? -16.609 3.527 26.453 1 93.44 105 GLU A N 1
ATOM 855 C CA . GLU A 1 105 ? -17.219 4.051 27.688 1 93.44 105 GLU A CA 1
ATOM 856 C C . GLU A 1 105 ? -18.406 3.203 28.109 1 93.44 105 GLU A C 1
ATOM 858 O O . GLU A 1 105 ? -18.609 2.951 29.297 1 93.44 105 GLU A O 1
ATOM 863 N N . THR A 1 106 ? -19.156 2.73 27.156 1 94.94 106 THR A N 1
ATOM 864 C CA . THR A 1 106 ? -20.422 2.066 27.438 1 94.94 106 THR A CA 1
ATOM 865 C C . THR A 1 106 ? -20.219 0.565 27.625 1 94.94 106 THR A C 1
ATOM 867 O O . THR A 1 106 ? -20.844 -0.052 28.484 1 94.94 106 THR A O 1
ATOM 870 N N . SER A 1 107 ? -19.312 -0.083 26.859 1 94.94 107 SER A N 1
ATOM 871 C CA . SER A 1 107 ? -19.25 -1.54 26.844 1 94.94 107 SER A CA 1
ATOM 872 C C . SER A 1 107 ? -17.875 -2.033 27.25 1 94.94 107 SER A C 1
ATOM 874 O O . SER A 1 107 ? -17.656 -3.236 27.422 1 94.94 107 SER A O 1
ATOM 876 N N . GLY A 1 108 ? -16.922 -1.112 27.344 1 96.25 108 GLY A N 1
ATOM 877 C CA . GLY A 1 108 ? -15.562 -1.502 27.703 1 96.25 108 GLY A CA 1
ATOM 878 C C . GLY A 1 108 ? -14.773 -2.059 26.531 1 96.25 108 GLY A C 1
ATOM 879 O O . GLY A 1 108 ? -13.695 -2.617 26.719 1 96.25 108 GLY A O 1
ATOM 880 N N . LYS A 1 109 ? -15.352 -1.999 25.328 1 96.88 109 LYS A N 1
ATOM 881 C CA . LYS A 1 109 ? -14.703 -2.445 24.094 1 96.88 109 LYS A CA 1
ATOM 882 C C . LYS A 1 109 ? -14.719 -1.347 23.031 1 96.88 109 LYS A C 1
ATOM 884 O O . LYS A 1 109 ? -15.648 -0.546 22.969 1 96.88 109 LYS A O 1
ATOM 889 N N . PHE A 1 110 ? -13.656 -1.211 22.266 1 96.5 110 PHE A N 1
ATOM 890 C CA . PHE A 1 110 ? -13.719 -0.348 21.094 1 96.5 110 PHE A CA 1
ATOM 891 C C . PHE A 1 110 ? -14.008 -1.164 19.828 1 96.5 110 PHE A C 1
ATOM 893 O O . PHE A 1 110 ? -13.734 -2.365 19.797 1 96.5 110 PHE A O 1
ATOM 900 N N . THR A 1 111 ? -14.586 -0.554 18.828 1 96.06 111 THR A N 1
ATOM 901 C CA . THR A 1 111 ? -14.992 -1.26 17.625 1 96.06 111 THR A CA 1
ATOM 902 C C . THR A 1 111 ? -14.172 -0.803 16.422 1 96.06 111 THR A C 1
ATOM 904 O O . THR A 1 111 ? -13.688 0.33 16.391 1 96.06 111 THR A O 1
ATOM 907 N N . ILE A 1 112 ? -13.977 -1.678 15.5 1 96.62 112 ILE A N 1
ATOM 908 C CA . ILE A 1 112 ? -13.203 -1.414 14.289 1 96.62 112 ILE A CA 1
ATOM 909 C C . ILE A 1 112 ? -14.094 -1.585 13.062 1 96.62 112 ILE A C 1
ATOM 911 O O . ILE A 1 112 ? -14.695 -2.646 12.867 1 96.62 112 ILE A O 1
ATOM 915 N N . SER A 1 113 ? -14.258 -0.574 12.305 1 96.25 113 SER A N 1
ATOM 916 C CA . SER A 1 113 ? -14.938 -0.527 11.016 1 96.25 113 SER A CA 1
ATOM 917 C C . SER A 1 113 ? -14.117 0.221 9.977 1 96.25 113 SER A C 1
ATOM 919 O O . SER A 1 113 ? -12.953 0.551 10.219 1 96.25 113 SER A O 1
ATOM 921 N N . ILE A 1 114 ? -14.648 0.446 8.82 1 94.12 114 ILE A N 1
ATOM 922 C CA . ILE A 1 114 ? -13.977 1.173 7.75 1 94.12 114 ILE A CA 1
ATOM 923 C C . ILE A 1 114 ? -13.688 2.604 8.203 1 94.12 114 ILE A C 1
ATOM 925 O O . ILE A 1 114 ? -12.656 3.178 7.844 1 94.12 114 ILE A O 1
ATOM 929 N N . ALA A 1 115 ? -14.578 3.145 9.008 1 94.31 115 ALA A N 1
ATOM 930 C CA . ALA A 1 115 ? -14.375 4.5 9.508 1 94.31 115 ALA A CA 1
ATOM 931 C C . ALA A 1 115 ? -13.102 4.594 10.344 1 94.31 115 ALA A C 1
ATOM 933 O O . ALA A 1 115 ? -12.352 5.57 10.234 1 94.31 115 ALA A O 1
ATOM 934 N N . GLU A 1 116 ? -12.859 3.561 11.156 1 95.56 116 GLU A N 1
ATOM 935 C CA . GLU A 1 116 ? -11.664 3.541 11.984 1 95.56 116 GLU A CA 1
ATOM 936 C C . GLU A 1 116 ? -10.414 3.309 11.141 1 95.56 116 GLU A C 1
ATOM 938 O O . GLU A 1 116 ? -9.328 3.807 11.469 1 95.56 116 GLU A O 1
ATOM 943 N N . LEU A 1 117 ? -10.523 2.564 10.047 1 96.69 117 LEU A N 1
ATOM 944 C CA . LEU A 1 117 ? -9.391 2.438 9.141 1 96.69 117 LEU A CA 1
ATOM 945 C C . LEU A 1 117 ? -8.984 3.797 8.578 1 96.69 117 LEU A C 1
ATOM 947 O O . LEU A 1 117 ? -7.797 4.125 8.531 1 96.69 117 LEU A O 1
ATOM 951 N N . THR A 1 118 ? -9.93 4.586 8.195 1 96.69 118 THR A N 1
ATOM 952 C CA . THR A 1 118 ? -9.695 5.898 7.605 1 96.69 118 THR A CA 1
ATOM 953 C C . THR A 1 118 ? -9.031 6.832 8.609 1 96.69 118 THR A C 1
ATOM 955 O O . THR A 1 118 ? -8.039 7.492 8.297 1 96.69 118 THR A O 1
ATOM 958 N N . THR A 1 119 ? -9.586 6.867 9.812 1 97 119 THR A N 1
ATOM 959 C CA . THR A 1 119 ? -9.039 7.789 10.805 1 97 119 THR A CA 1
ATOM 960 C C . THR A 1 119 ? -7.664 7.328 11.281 1 97 119 THR A C 1
ATOM 962 O O . THR A 1 119 ? -6.836 8.148 11.68 1 97 119 THR A O 1
ATOM 965 N N . ALA A 1 120 ? -7.395 5.992 11.234 1 98 120 ALA A N 1
ATOM 966 C CA . ALA A 1 120 ? -6.047 5.5 11.516 1 98 120 ALA A CA 1
ATOM 967 C C . ALA A 1 120 ? -5.051 6 10.469 1 98 120 ALA A C 1
ATOM 969 O O . ALA A 1 120 ? -3.91 6.328 10.805 1 98 120 ALA A O 1
ATOM 970 N N . ASP A 1 121 ? -5.477 6.059 9.242 1 98.06 121 ASP A N 1
ATOM 971 C CA . ASP A 1 121 ? -4.637 6.605 8.172 1 98.06 121 ASP A CA 1
ATOM 972 C C . ASP A 1 121 ? -4.352 8.086 8.414 1 98.06 121 ASP A C 1
ATOM 974 O O . ASP A 1 121 ? -3.248 8.562 8.141 1 98.06 121 ASP A O 1
ATOM 978 N N . PHE A 1 122 ? -5.367 8.828 8.938 1 98.12 122 PHE A N 1
ATOM 979 C CA . PHE A 1 122 ? -5.145 10.234 9.258 1 98.12 122 PHE A CA 1
ATOM 980 C C . PHE A 1 122 ? -4.082 10.375 10.344 1 98.12 122 PHE A C 1
ATOM 982 O O . PHE A 1 122 ? -3.24 11.273 10.281 1 98.12 122 PHE A O 1
ATOM 989 N N . ALA A 1 123 ? -4.188 9.492 11.305 1 98.56 123 ALA A N 1
ATOM 990 C CA . ALA A 1 123 ? -3.174 9.516 12.359 1 98.56 123 ALA A CA 1
ATOM 991 C C . ALA A 1 123 ? -1.785 9.242 11.789 1 98.56 123 ALA A C 1
ATOM 993 O O . ALA A 1 123 ? -0.806 9.867 12.195 1 98.56 123 ALA A O 1
ATOM 994 N N . ALA A 1 124 ? -1.705 8.266 10.875 1 98.81 124 ALA A N 1
ATOM 995 C CA . ALA A 1 124 ? -0.429 7.98 10.227 1 98.81 124 ALA A CA 1
ATOM 996 C C . ALA A 1 124 ? 0.106 9.211 9.5 1 98.81 124 ALA A C 1
ATOM 998 O O . ALA A 1 124 ? 1.311 9.477 9.516 1 98.81 124 ALA A O 1
ATOM 999 N N . ALA A 1 125 ? -0.769 9.969 8.906 1 98.75 125 ALA A N 1
ATOM 1000 C CA . ALA A 1 125 ? -0.36 11.172 8.188 1 98.75 125 ALA A CA 1
ATOM 1001 C C . ALA A 1 125 ? 0.344 12.156 9.117 1 98.75 125 ALA A C 1
ATOM 1003 O O . ALA A 1 125 ? 1.354 12.758 8.75 1 98.75 125 ALA A O 1
ATOM 1004 N N . VAL A 1 126 ? -0.16 12.312 10.328 1 98.81 126 VAL A N 1
ATOM 1005 C CA . VAL A 1 126 ? 0.448 13.219 11.297 1 98.81 126 VAL A CA 1
ATOM 1006 C C . VAL A 1 126 ? 1.9 12.82 11.539 1 98.81 126 VAL A C 1
ATOM 1008 O O . VAL A 1 126 ? 2.803 13.656 11.477 1 98.81 126 VAL A O 1
ATOM 1011 N N . ILE A 1 127 ? 2.09 11.562 11.75 1 98.88 127 ILE A N 1
ATOM 1012 C CA . ILE A 1 127 ? 3.4 11.031 12.109 1 98.88 127 ILE A CA 1
ATOM 1013 C C . ILE A 1 127 ? 4.34 11.133 10.914 1 98.88 127 ILE A C 1
ATOM 1015 O O . ILE A 1 127 ? 5.527 11.422 11.07 1 98.88 127 ILE A O 1
ATOM 1019 N N . LEU A 1 128 ? 3.811 10.891 9.742 1 98.88 128 LEU A N 1
ATOM 1020 C CA . LEU A 1 128 ? 4.645 10.891 8.547 1 98.88 128 LEU A CA 1
ATOM 1021 C C . LEU A 1 128 ? 5.059 12.312 8.172 1 98.88 128 LEU A C 1
ATOM 1023 O O . LEU A 1 128 ? 6.148 12.531 7.637 1 98.88 128 LEU A O 1
ATOM 1027 N N . ILE A 1 129 ? 4.219 13.344 8.469 1 98.88 129 ILE A N 1
ATOM 1028 C CA . ILE A 1 129 ? 4.613 14.742 8.312 1 98.88 129 ILE A CA 1
ATOM 1029 C C . ILE A 1 129 ? 5.777 15.047 9.25 1 98.88 129 ILE A C 1
ATOM 1031 O O . ILE A 1 129 ? 6.777 15.641 8.844 1 98.88 129 ILE A O 1
ATOM 1035 N N . THR A 1 130 ? 5.656 14.578 10.461 1 98.88 130 THR A N 1
ATOM 1036 C CA . THR A 1 130 ? 6.738 14.734 11.43 1 98.88 130 THR A CA 1
ATOM 1037 C C . THR A 1 130 ? 8.008 14.047 10.938 1 98.88 130 THR A C 1
ATOM 1039 O O . THR A 1 130 ? 9.102 14.609 11.039 1 98.88 130 THR A O 1
ATOM 1042 N N . MET A 1 131 ? 7.844 12.852 10.422 1 98.75 131 MET A N 1
ATOM 1043 C CA . MET A 1 131 ? 8.984 12.133 9.859 1 98.75 131 MET A CA 1
ATOM 1044 C C . MET A 1 131 ? 9.672 12.961 8.781 1 98.75 131 MET A C 1
ATOM 1046 O O . MET A 1 131 ? 10.906 12.945 8.672 1 98.75 131 MET A O 1
ATOM 1050 N N . GLY A 1 132 ? 8.93 13.688 8.016 1 98.5 132 GLY A N 1
ATOM 1051 C CA . GLY A 1 132 ? 9.492 14.531 6.973 1 98.5 132 GLY A CA 1
ATOM 1052 C C . GLY A 1 132 ? 10.445 15.578 7.5 1 98.5 132 GLY A C 1
ATOM 1053 O O . GLY A 1 132 ? 11.477 15.852 6.887 1 98.5 132 GLY A O 1
ATOM 1054 N N . ALA A 1 133 ? 10.117 16.203 8.609 1 98.25 133 ALA A N 1
ATOM 1055 C CA . ALA A 1 133 ? 10.992 17.203 9.219 1 98.25 133 ALA A CA 1
ATOM 1056 C C . ALA A 1 133 ? 12.305 16.578 9.68 1 98.25 133 ALA A C 1
ATOM 1058 O O . ALA A 1 133 ? 13.352 17.219 9.664 1 98.25 133 ALA A O 1
ATOM 1059 N N . LEU A 1 134 ? 12.25 15.305 10.031 1 98.5 134 LEU A N 1
ATOM 1060 C CA . LEU A 1 134 ? 13.383 14.641 10.672 1 98.5 134 LEU A CA 1
ATOM 1061 C C . LEU A 1 134 ? 14.023 13.625 9.742 1 98.5 134 LEU A C 1
ATOM 1063 O O . LEU A 1 134 ? 14.875 12.836 10.164 1 98.5 134 LEU A O 1
ATOM 1067 N N . LEU A 1 135 ? 13.656 13.648 8.523 1 98.25 135 LEU A N 1
ATOM 1068 C CA . LEU A 1 135 ? 14.062 12.625 7.559 1 98.25 135 LEU A CA 1
ATOM 1069 C C . LEU A 1 135 ? 15.586 12.5 7.52 1 98.25 135 LEU A C 1
ATOM 1071 O O . LEU A 1 135 ? 16.281 13.484 7.285 1 98.25 135 LEU A O 1
ATOM 1075 N N . GLY A 1 136 ? 16.109 11.273 7.785 1 97.62 136 GLY A N 1
ATOM 1076 C CA . GLY A 1 136 ? 17.531 10.977 7.688 1 97.62 136 GLY A CA 1
ATOM 1077 C C . GLY A 1 136 ? 18.297 11.312 8.953 1 97.62 136 GLY A C 1
ATOM 1078 O O . GLY A 1 136 ? 19.516 11.117 9.016 1 97.62 136 GLY A O 1
ATOM 1079 N N . LYS A 1 137 ? 17.594 11.766 10.008 1 97.81 137 LYS A N 1
ATOM 1080 C CA . LYS A 1 137 ? 18.297 12.25 11.195 1 97.81 137 LYS A CA 1
ATOM 1081 C C . LYS A 1 137 ? 18.062 11.336 12.391 1 97.81 137 LYS A C 1
ATOM 1083 O O . LYS A 1 137 ? 18.781 11.406 13.391 1 97.81 137 LYS A O 1
ATOM 1088 N N . LEU A 1 138 ? 17.031 10.5 12.305 1 98.31 138 LEU A N 1
ATOM 1089 C CA . LEU A 1 138 ? 16.672 9.609 13.406 1 98.31 138 LEU A CA 1
ATOM 1090 C C . LEU A 1 138 ? 16.906 8.148 13.023 1 98.31 138 LEU A C 1
ATOM 1092 O O . LEU A 1 138 ? 16.734 7.777 11.859 1 98.31 138 LEU A O 1
ATOM 1096 N N . SER A 1 139 ? 17.328 7.371 14 1 97.88 139 SER A N 1
ATOM 1097 C CA . SER A 1 139 ? 17.391 5.926 13.82 1 97.88 139 SER A CA 1
ATOM 1098 C C . SER A 1 139 ? 15.992 5.312 13.766 1 97.88 139 SER A C 1
ATOM 1100 O O . SER A 1 139 ? 15.023 5.934 14.188 1 97.88 139 SER A O 1
ATOM 1102 N N . PRO A 1 140 ? 15.867 4.09 13.234 1 97.62 140 PRO A N 1
ATOM 1103 C CA . PRO A 1 140 ? 14.562 3.426 13.219 1 97.62 140 PRO A CA 1
ATOM 1104 C C . PRO A 1 140 ? 13.938 3.328 14.609 1 97.62 140 PRO A C 1
ATOM 1106 O O . PRO A 1 140 ? 12.727 3.523 14.766 1 97.62 140 PRO A O 1
ATOM 1109 N N . THR A 1 141 ? 14.773 3.07 15.602 1 98 141 THR A N 1
ATOM 1110 C CA . THR A 1 141 ? 14.273 2.99 16.969 1 98 141 THR A CA 1
ATOM 1111 C C . THR A 1 141 ? 13.719 4.336 17.422 1 98 141 THR A C 1
ATOM 1113 O O . THR A 1 141 ? 12.641 4.398 18.031 1 98 141 THR A O 1
ATOM 1116 N N . GLN A 1 142 ? 14.422 5.375 17.156 1 98.56 142 GLN A N 1
ATOM 1117 C CA . GLN A 1 142 ? 13.969 6.711 17.547 1 98.56 142 GLN A CA 1
ATOM 1118 C C . GLN A 1 142 ? 12.648 7.059 16.859 1 98.56 142 GLN A C 1
ATOM 1120 O O . GLN A 1 142 ? 11.766 7.668 17.469 1 98.56 142 GLN A O 1
ATOM 1125 N N . TYR A 1 143 ? 12.477 6.684 15.555 1 98.75 143 TYR A N 1
ATOM 1126 C CA . TYR A 1 143 ? 11.219 6.926 14.852 1 98.75 143 TYR A CA 1
ATOM 1127 C C . TYR A 1 143 ? 10.062 6.219 15.539 1 98.75 143 TYR A C 1
ATOM 1129 O O . TYR A 1 143 ? 8.961 6.766 15.633 1 98.75 143 TYR A O 1
ATOM 1137 N N . ILE A 1 144 ? 10.273 4.996 15.992 1 98.69 144 ILE A N 1
ATOM 1138 C CA . ILE A 1 144 ? 9.227 4.223 16.656 1 98.69 144 ILE A CA 1
ATOM 1139 C C . ILE A 1 144 ? 8.844 4.906 17.969 1 98.69 144 ILE A C 1
ATOM 1141 O O . ILE A 1 144 ? 7.656 5.062 18.266 1 98.69 144 ILE A O 1
ATOM 1145 N N . ILE A 1 145 ? 9.812 5.328 18.75 1 98.69 145 ILE A N 1
ATOM 1146 C CA . ILE A 1 145 ? 9.555 5.984 20.031 1 98.69 145 ILE A CA 1
ATOM 1147 C C . ILE A 1 145 ? 8.844 7.312 19.797 1 98.69 145 ILE A C 1
ATOM 1149 O O . ILE A 1 145 ? 7.898 7.656 20.516 1 98.69 145 ILE A O 1
ATOM 1153 N N . MET A 1 146 ? 9.328 8.055 18.797 1 98.81 146 MET A N 1
ATOM 1154 C CA . MET A 1 146 ? 8.664 9.297 18.391 1 98.81 146 MET A CA 1
ATOM 1155 C C . MET A 1 146 ? 7.184 9.062 18.125 1 98.81 146 MET A C 1
ATOM 1157 O O . MET A 1 146 ? 6.332 9.789 18.625 1 98.81 146 MET A O 1
ATOM 1161 N N . SER A 1 147 ? 6.906 8.047 17.359 1 98.81 147 SER A N 1
ATOM 1162 C CA . SER A 1 147 ? 5.535 7.734 16.969 1 98.81 147 SER A CA 1
ATOM 1163 C C . SER A 1 147 ? 4.699 7.324 18.188 1 98.81 147 SER A C 1
ATOM 1165 O O . SER A 1 147 ? 3.531 7.707 18.297 1 98.81 147 SER A O 1
ATOM 1167 N N . PHE A 1 148 ? 5.273 6.523 19.031 1 98.81 148 PHE A N 1
ATOM 1168 C CA . PHE A 1 148 ? 4.574 6.059 20.234 1 98.81 148 PHE A CA 1
ATOM 1169 C C . PHE A 1 148 ? 4.133 7.234 21.094 1 98.81 148 PHE A C 1
ATOM 1171 O O . PHE A 1 148 ? 3.025 7.234 21.625 1 98.81 148 PHE A O 1
ATOM 1178 N N . ILE A 1 149 ? 4.98 8.242 21.219 1 98.81 149 ILE A N 1
ATOM 1179 C CA . ILE A 1 149 ? 4.703 9.398 22.062 1 98.81 149 ILE A CA 1
ATOM 1180 C C . ILE A 1 149 ? 3.727 10.336 21.359 1 98.81 149 ILE A C 1
ATOM 1182 O O . ILE A 1 149 ? 2.783 10.844 21.969 1 98.81 149 ILE A O 1
ATOM 1186 N N . GLU A 1 150 ? 3.902 10.547 20.109 1 98.88 150 GLU A N 1
ATOM 1187 C CA . GLU A 1 150 ? 3.193 11.586 19.359 1 98.88 150 GLU A CA 1
ATOM 1188 C C . GLU A 1 150 ? 1.733 11.203 19.141 1 98.88 150 GLU A C 1
ATOM 1190 O O . GLU A 1 150 ? 0.85 12.062 19.156 1 98.88 150 GLU A O 1
ATOM 1195 N N . VAL A 1 151 ? 1.416 9.914 18.938 1 98.75 151 VAL A N 1
ATOM 1196 C CA . VAL A 1 151 ? 0.08 9.469 18.562 1 98.75 151 VAL A CA 1
ATOM 1197 C C . VAL A 1 151 ? -0.922 9.844 19.641 1 98.75 151 VAL A C 1
ATOM 1199 O O . VAL A 1 151 ? -1.919 10.516 19.375 1 98.75 151 VAL A O 1
ATOM 1202 N N . PRO A 1 152 ? -0.719 9.516 20.922 1 98.62 152 PRO A N 1
ATOM 1203 C CA . PRO A 1 152 ? -1.714 9.883 21.938 1 98.62 152 PRO A CA 1
ATOM 1204 C C . PRO A 1 152 ? -1.859 11.391 22.094 1 98.62 152 PRO A C 1
ATOM 1206 O O . PRO A 1 152 ? -2.957 11.891 22.359 1 98.62 152 PRO A O 1
ATOM 1209 N N . ILE A 1 153 ? -0.801 12.133 21.938 1 98.75 153 ILE A N 1
ATOM 1210 C CA . ILE A 1 153 ? -0.868 13.586 22.062 1 98.75 153 ILE A CA 1
ATOM 1211 C C . ILE A 1 153 ? -1.687 14.172 20.922 1 98.75 153 ILE A C 1
ATOM 1213 O O . ILE A 1 153 ? -2.604 14.969 21.141 1 98.75 153 ILE A O 1
ATOM 1217 N N . ALA A 1 154 ? -1.317 13.766 19.703 1 98.69 154 ALA A N 1
ATOM 1218 C CA . ALA A 1 154 ? -2.016 14.258 18.531 1 98.69 154 ALA A CA 1
ATOM 1219 C C . ALA A 1 154 ? -3.51 13.961 18.609 1 98.69 154 ALA A C 1
ATOM 1221 O O . ALA A 1 154 ? -4.34 14.828 18.312 1 98.69 154 ALA A O 1
ATOM 1222 N N . LEU A 1 155 ? -3.863 12.758 19 1 98.38 155 LEU A N 1
ATOM 1223 C CA . LEU A 1 155 ? -5.262 12.344 19.031 1 98.38 155 LEU A CA 1
ATOM 1224 C C . LEU A 1 155 ? -6.012 13.023 20.172 1 98.38 155 LEU A C 1
ATOM 1226 O O . LEU A 1 155 ? -7.203 13.32 20.047 1 98.38 155 LEU A O 1
ATOM 1230 N N . THR A 1 156 ? -5.348 13.289 21.281 1 98.06 156 THR A N 1
ATOM 1231 C CA . THR A 1 156 ? -5.957 14.039 22.375 1 98.06 156 THR A CA 1
ATOM 1232 C C . THR A 1 156 ? -6.254 15.477 21.938 1 98.06 156 THR A C 1
ATOM 1234 O O . THR A 1 156 ? -7.332 16 22.219 1 98.06 156 THR A O 1
ATOM 1237 N N . ILE A 1 157 ? -5.305 16.078 21.266 1 98.5 157 ILE A N 1
ATOM 1238 C CA . ILE A 1 157 ? -5.492 17.453 20.797 1 98.5 157 ILE A CA 1
ATOM 1239 C C . ILE A 1 157 ? -6.613 17.484 19.75 1 98.5 157 ILE A C 1
ATOM 1241 O O . ILE A 1 157 ? -7.43 18.422 19.75 1 98.5 157 ILE A O 1
ATOM 1245 N N . GLU A 1 158 ? -6.617 16.531 18.844 1 97.81 158 GLU A N 1
ATOM 1246 C CA . GLU A 1 158 ? -7.723 16.422 17.891 1 97.81 158 GLU A CA 1
ATOM 1247 C C . GLU A 1 158 ? -9.062 16.344 18.609 1 97.81 158 GLU A C 1
ATOM 1249 O O . GLU A 1 158 ? -10.023 17.016 18.219 1 97.81 158 GLU A O 1
ATOM 1254 N N . HIS A 1 159 ? -9.148 15.531 19.656 1 95.88 159 HIS A N 1
ATOM 1255 C CA . HIS A 1 159 ? -10.367 15.383 20.438 1 95.88 159 HIS A CA 1
ATOM 1256 C C . HIS A 1 159 ? -10.789 16.719 21.047 1 95.88 159 HIS A C 1
ATOM 1258 O O . HIS A 1 159 ? -11.969 17.078 21.016 1 95.88 159 HIS A O 1
ATOM 1264 N N . VAL A 1 160 ? -9.859 17.438 21.609 1 97.31 160 VAL A N 1
ATOM 1265 C CA . VAL A 1 160 ? -10.125 18.734 22.219 1 97.31 160 VAL A CA 1
ATOM 1266 C C . VAL A 1 160 ? -10.648 19.719 21.172 1 97.31 160 VAL A C 1
ATOM 1268 O O . VAL A 1 160 ? -11.656 20.391 21.391 1 97.31 160 VAL A O 1
ATOM 1271 N N . VAL A 1 161 ? -10.016 19.75 20.016 1 98.06 161 VAL A N 1
ATOM 1272 C CA . VAL A 1 161 ? -10.344 20.703 18.953 1 98.06 161 VAL A CA 1
ATOM 1273 C C . VAL A 1 161 ? -11.734 20.406 18.406 1 98.06 161 VAL A C 1
ATOM 1275 O O . VAL A 1 161 ? -12.547 21.312 18.234 1 98.06 161 VAL A O 1
ATOM 1278 N N . VAL A 1 162 ? -12.039 19.125 18.203 1 94.75 162 VAL A N 1
ATOM 1279 C CA . VAL A 1 162 ? -13.242 18.734 17.484 1 94.75 162 VAL A CA 1
ATOM 1280 C C . VAL A 1 162 ? -14.414 18.625 18.453 1 94.75 162 VAL A C 1
ATOM 1282 O O . VAL A 1 162 ? -15.523 19.078 18.141 1 94.75 162 VAL A O 1
ATOM 1285 N N . HIS A 1 163 ? -14.219 18.109 19.656 1 92.75 163 HIS A N 1
ATOM 1286 C CA . HIS A 1 163 ? -15.359 17.75 20.5 1 92.75 163 HIS A CA 1
ATOM 1287 C C . HIS A 1 163 ? -15.508 18.719 21.656 1 92.75 163 HIS A C 1
ATOM 1289 O O . HIS A 1 163 ? -16.594 18.859 22.219 1 92.75 163 HIS A O 1
ATOM 1295 N N . TYR A 1 164 ? -14.461 19.375 22.094 1 95 164 TYR A N 1
ATOM 1296 C CA . TYR A 1 164 ? -14.578 20.328 23.188 1 95 164 TYR A CA 1
ATOM 1297 C C . TYR A 1 164 ? -14.703 21.75 22.672 1 95 164 TYR A C 1
ATOM 1299 O O . TYR A 1 164 ? -15.633 22.484 23.031 1 95 164 TYR A O 1
ATOM 1307 N N . LEU A 1 165 ? -13.812 22.109 21.75 1 97.25 165 LEU A N 1
ATOM 1308 C CA . LEU A 1 165 ? -13.891 23.438 21.172 1 97.25 165 LEU A CA 1
ATOM 1309 C C . LEU A 1 165 ? -14.914 23.5 20.047 1 97.25 165 LEU A C 1
ATOM 1311 O O . LEU A 1 165 ? -15.391 24.578 19.672 1 97.25 165 LEU A O 1
ATOM 1315 N N . GLU A 1 166 ? -15.195 22.297 19.469 1 97.06 166 GLU A N 1
ATOM 1316 C CA . GLU A 1 166 ? -16.156 22.156 18.375 1 97.06 166 GLU A CA 1
ATOM 1317 C C . GLU A 1 166 ? -15.805 23.078 17.219 1 97.06 166 GLU A C 1
ATOM 1319 O O . GLU A 1 166 ? -16.672 23.766 16.688 1 97.06 166 GLU A O 1
ATOM 1324 N N . ALA A 1 167 ? -14.531 23.172 16.953 1 97.5 167 ALA A N 1
ATOM 1325 C CA . ALA A 1 167 ? -14.023 23.875 15.781 1 97.5 167 ALA A CA 1
ATOM 1326 C C . ALA A 1 167 ? -14.078 23 14.531 1 97.5 167 ALA A C 1
ATOM 1328 O O . ALA A 1 167 ? -13.883 21.781 14.617 1 97.5 167 ALA A O 1
ATOM 1329 N N . ASN A 1 168 ? -14.383 23.625 13.359 1 97.25 168 ASN A N 1
ATOM 1330 C CA . ASN A 1 168 ? -14.367 22.906 12.086 1 97.25 168 ASN A CA 1
ATOM 1331 C C . ASN A 1 168 ? -12.953 22.75 11.547 1 97.25 168 ASN A C 1
ATOM 1333 O O . ASN A 1 168 ? -12.219 23.734 11.422 1 97.25 168 ASN A O 1
ATOM 1337 N N . ASP A 1 169 ? -12.531 21.562 11.273 1 98.38 169 ASP A N 1
ATOM 1338 C CA . ASP A 1 169 ? -11.242 21.203 10.688 1 98.38 169 ASP A CA 1
ATOM 1339 C C . ASP A 1 169 ? -11.336 19.906 9.906 1 98.38 169 ASP A C 1
ATOM 1341 O O . ASP A 1 169 ? -10.539 18.984 10.109 1 98.38 169 ASP A O 1
ATOM 1345 N N . ILE A 1 170 ? -12.258 19.859 8.984 1 97.81 170 ILE A N 1
ATOM 1346 C CA . ILE A 1 170 ? -12.719 18.641 8.336 1 97.81 170 ILE A CA 1
ATOM 1347 C C . ILE A 1 170 ? -11.562 17.969 7.609 1 97.81 170 ILE A C 1
ATOM 1349 O O . ILE A 1 170 ? -11.445 16.75 7.602 1 97.81 170 ILE A O 1
ATOM 1353 N N . GLY A 1 171 ? -10.68 18.719 7.004 1 98.06 171 GLY A N 1
ATOM 1354 C CA . GLY A 1 171 ? -9.539 18.188 6.281 1 98.06 171 GLY A CA 1
ATOM 1355 C C . GLY A 1 171 ? -8.297 18.047 7.145 1 98.06 171 GLY A C 1
ATOM 1356 O O . GLY A 1 171 ? -7.234 17.656 6.652 1 98.06 171 GLY A O 1
ATOM 1357 N N . GLY A 1 172 ? -8.305 18.391 8.367 1 98.56 172 GLY A N 1
ATOM 1358 C CA . GLY A 1 172 ? -7.215 18.219 9.312 1 98.56 172 GLY A CA 1
ATOM 1359 C C . GLY A 1 172 ? -6.062 19.172 9.086 1 98.56 172 GLY A C 1
ATOM 1360 O O . GLY A 1 172 ? -4.906 18.828 9.344 1 98.56 172 GLY A O 1
ATOM 1361 N N . SER A 1 173 ? -6.32 20.344 8.555 1 98.88 173 SER A N 1
ATOM 1362 C CA . SER A 1 173 ? -5.25 21.297 8.289 1 98.88 173 SER A CA 1
ATOM 1363 C C . SER A 1 173 ? -4.555 21.734 9.57 1 98.88 173 SER A C 1
ATOM 1365 O O . SER A 1 173 ? -3.34 21.953 9.586 1 98.88 173 SER A O 1
ATOM 1367 N N . MET A 1 174 ? -5.391 21.859 10.641 1 98.75 174 MET A N 1
ATOM 1368 C CA . MET A 1 174 ? -4.805 22.25 11.922 1 98.75 174 MET A CA 1
ATOM 1369 C C . MET A 1 174 ? -4.34 21.016 12.695 1 98.75 174 MET A C 1
ATOM 1371 O O . MET A 1 174 ? -3.143 20.859 12.945 1 98.75 174 MET A O 1
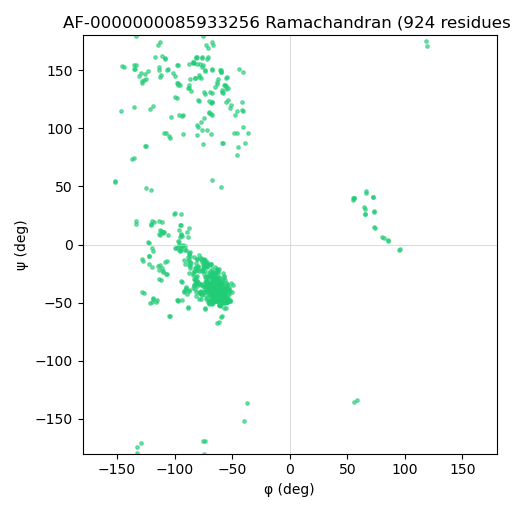ATOM 1375 N N . VAL A 1 175 ? -5.164 20.047 12.914 1 98.75 175 VAL A N 1
ATOM 1376 C CA . VAL A 1 175 ? -4.906 18.969 13.867 1 98.75 175 VAL A CA 1
ATOM 1377 C C . VAL A 1 175 ? -3.979 17.922 13.242 1 98.75 175 VAL A C 1
ATOM 1379 O O . VAL A 1 175 ? -3.326 17.156 13.953 1 98.75 175 VAL A O 1
ATOM 1382 N N . VAL A 1 176 ? -3.891 17.844 11.922 1 98.75 176 VAL A N 1
ATOM 1383 C CA . VAL A 1 176 ? -3 16.875 11.273 1 98.75 176 VAL A CA 1
ATOM 1384 C C . VAL A 1 176 ? -1.772 17.609 10.727 1 98.75 176 VAL A C 1
ATOM 1386 O O . VAL A 1 176 ? -0.652 17.391 11.195 1 98.75 176 VAL A O 1
ATOM 1389 N N . HIS A 1 177 ? -1.98 18.562 9.789 1 98.88 177 HIS A N 1
ATOM 1390 C CA . HIS A 1 177 ? -0.891 19.156 9.016 1 98.88 177 HIS A CA 1
ATOM 1391 C C . HIS A 1 177 ? -0.068 20.109 9.867 1 98.88 177 HIS A C 1
ATOM 1393 O O . HIS A 1 177 ? 1.148 19.953 9.992 1 98.88 177 HIS A O 1
ATOM 1399 N N . ALA A 1 178 ? -0.745 21.109 10.477 1 98.94 178 ALA A N 1
ATOM 1400 C CA . ALA A 1 178 ? -0.009 22.047 11.32 1 98.94 178 ALA A CA 1
ATOM 1401 C C . ALA A 1 178 ? 0.595 21.344 12.531 1 98.94 178 ALA A C 1
ATOM 1403 O O . ALA A 1 178 ? 1.754 21.578 12.875 1 98.94 178 ALA A O 1
ATOM 1404 N N . PHE A 1 179 ? -0.206 20.5 13.164 1 98.94 179 PHE A N 1
ATOM 1405 C CA . PHE A 1 179 ? 0.302 19.781 14.328 1 98.94 179 PHE A CA 1
ATOM 1406 C C . PHE A 1 179 ? 1.552 18.984 13.977 1 98.94 179 PHE A C 1
ATOM 1408 O O . PHE A 1 179 ? 2.59 19.125 14.625 1 98.94 179 PHE A O 1
ATOM 1415 N N . GLY A 1 180 ? 1.482 18.125 12.977 1 98.94 180 GLY A N 1
ATOM 1416 C CA . GLY A 1 180 ? 2.621 17.312 12.578 1 98.94 180 GLY A CA 1
ATOM 1417 C C . GLY A 1 180 ? 3.844 18.141 12.211 1 98.94 180 GLY A C 1
ATOM 1418 O O . GLY A 1 180 ? 4.965 17.797 12.602 1 98.94 180 GLY A O 1
ATOM 1419 N N . ALA A 1 181 ? 3.635 19.219 11.453 1 98.88 181 ALA A N 1
ATOM 1420 C CA . ALA A 1 181 ? 4.738 20.062 10.992 1 98.88 181 ALA A CA 1
ATOM 1421 C C . ALA A 1 181 ? 5.461 20.703 12.18 1 98.88 181 ALA A C 1
ATOM 1423 O O . ALA A 1 181 ? 6.688 20.625 12.289 1 98.88 181 ALA A O 1
ATOM 1424 N N . TYR A 1 182 ? 4.711 21.266 13.078 1 98.88 182 TYR A N 1
ATOM 1425 C CA . TYR A 1 182 ? 5.352 22.047 14.141 1 98.88 182 TYR A CA 1
ATOM 1426 C C . TYR A 1 182 ? 5.836 21.141 15.258 1 98.88 182 TYR A C 1
ATOM 1428 O O . TYR A 1 182 ? 6.797 21.469 15.961 1 98.88 182 TYR A O 1
ATOM 1436 N N . PHE A 1 183 ? 5.168 19.984 15.492 1 98.94 183 PHE A N 1
ATOM 1437 C CA . PHE A 1 183 ? 5.766 18.953 16.328 1 98.94 183 PHE A CA 1
ATOM 1438 C C . PHE A 1 183 ? 7.141 18.562 15.812 1 98.94 183 PHE A C 1
ATOM 1440 O O . PHE A 1 183 ? 8.117 18.547 16.578 1 98.94 183 PHE A O 1
ATOM 1447 N N . GLY A 1 184 ? 7.238 18.281 14.523 1 98.88 184 GLY A N 1
ATOM 1448 C CA . GLY A 1 184 ? 8.484 17.875 13.898 1 98.88 184 GLY A CA 1
ATOM 1449 C C . GLY A 1 184 ? 9.555 18.953 13.93 1 98.88 184 GLY A C 1
ATOM 1450 O O . GLY A 1 184 ? 10.727 18.672 14.188 1 98.88 184 GLY A O 1
ATOM 1451 N N . LEU A 1 185 ? 9.203 20.219 13.68 1 98.62 185 LEU A N 1
ATOM 1452 C CA . LEU A 1 185 ? 10.156 21.328 13.664 1 98.62 185 LEU A CA 1
ATOM 1453 C C . LEU A 1 185 ? 10.695 21.594 15.07 1 98.62 185 LEU A C 1
ATOM 1455 O O . LEU A 1 185 ? 11.883 21.875 15.234 1 98.62 185 LEU A O 1
ATOM 1459 N N . ALA A 1 186 ? 9.789 21.516 16.062 1 98.75 186 ALA A N 1
ATOM 1460 C CA . ALA A 1 186 ? 10.242 21.688 17.453 1 98.75 186 ALA A CA 1
ATOM 1461 C C . ALA A 1 186 ? 11.219 20.578 17.844 1 98.75 186 ALA A C 1
ATOM 1463 O O . ALA A 1 186 ? 12.234 20.844 18.484 1 98.75 186 ALA A O 1
ATOM 1464 N N . LEU A 1 187 ? 10.875 19.375 17.484 1 98.75 187 LEU A N 1
ATOM 1465 C CA . LEU A 1 187 ? 11.766 18.25 17.734 1 98.75 187 LEU A CA 1
ATOM 1466 C C . LEU A 1 187 ? 13.094 18.422 17 1 98.75 187 LEU A C 1
ATOM 1468 O O . LEU A 1 187 ? 14.164 18.188 17.578 1 98.75 187 LEU A O 1
ATOM 1472 N N . SER A 1 188 ? 13.047 18.844 15.758 1 98 188 SER A N 1
ATOM 1473 C CA . SER A 1 188 ? 14.242 19.094 14.969 1 98 188 SER A CA 1
ATOM 1474 C C . SER A 1 188 ? 15.125 20.156 15.625 1 98 188 SER A C 1
ATOM 1476 O O . SER A 1 188 ? 16.359 20.047 15.602 1 98 188 SER A O 1
ATOM 1478 N N . PHE A 1 189 ? 14.539 21.172 16.172 1 97.62 189 PHE A N 1
ATOM 1479 C CA . PHE A 1 189 ? 15.258 22.234 16.875 1 97.62 189 PHE A CA 1
ATOM 1480 C C . PHE A 1 189 ? 16.031 21.672 18.047 1 97.62 189 PHE A C 1
ATOM 1482 O O . PHE A 1 189 ? 17.203 22.031 18.25 1 97.62 189 PHE A O 1
ATOM 1489 N N . VAL A 1 190 ? 15.469 20.766 18.766 1 97.94 190 VAL A N 1
ATOM 1490 C CA . VAL A 1 190 ? 16.047 20.25 20 1 97.94 190 VAL A CA 1
ATOM 1491 C C . VAL A 1 190 ? 17.203 19.297 19.688 1 97.94 190 VAL A C 1
ATOM 1493 O O . VAL A 1 190 ? 18.234 19.312 20.359 1 97.94 190 VAL A O 1
ATOM 1496 N N . ILE A 1 191 ? 17.062 18.531 18.578 1 96.94 191 ILE A N 1
ATOM 1497 C CA . ILE A 1 191 ? 18.078 17.516 18.328 1 96.94 191 ILE A CA 1
ATOM 1498 C C . ILE A 1 191 ? 19.156 18.078 17.391 1 96.94 191 ILE A C 1
ATOM 1500 O O . ILE A 1 191 ? 20.062 17.344 16.984 1 96.94 191 ILE A O 1
ATOM 1504 N N . TYR A 1 192 ? 19.141 19.312 17.125 1 95.12 192 TYR A N 1
ATOM 1505 C CA . TYR A 1 192 ? 19.969 19.953 16.125 1 95.12 192 TYR A CA 1
ATOM 1506 C C . TYR A 1 192 ? 21.453 19.734 16.406 1 95.12 192 TYR A C 1
ATOM 1508 O O . TYR A 1 192 ? 21.875 19.812 17.562 1 95.12 192 TYR A O 1
ATOM 1516 N N . LYS A 1 193 ? 22.156 19.359 15.359 1 94.12 193 LYS A N 1
ATOM 1517 C CA . LYS A 1 193 ? 23.609 19.344 15.297 1 94.12 193 LYS A CA 1
ATOM 1518 C C . LYS A 1 193 ? 24.125 20.078 14.07 1 94.12 193 LYS A C 1
ATOM 1520 O O . LYS A 1 193 ? 23.562 19.953 12.977 1 94.12 193 LYS A O 1
ATOM 1525 N N . LYS A 1 194 ? 25.156 20.797 14.195 1 92.19 194 LYS A N 1
ATOM 1526 C CA . LYS A 1 194 ? 25.734 21.547 13.086 1 92.19 194 LYS A CA 1
ATOM 1527 C C . LYS A 1 194 ? 26.031 20.641 11.906 1 92.19 194 LYS A C 1
ATOM 1529 O O . LYS A 1 194 ? 25.875 21.047 10.75 1 92.19 194 LYS A O 1
ATOM 1534 N N . LYS A 1 195 ? 26.422 19.422 12.195 1 92.88 195 LYS A N 1
ATOM 1535 C CA . LYS A 1 195 ? 26.844 18.469 11.18 1 92.88 195 LYS A CA 1
ATOM 1536 C C . LYS A 1 195 ? 25.672 18.047 10.305 1 92.88 195 LYS A C 1
ATOM 1538 O O . LYS A 1 195 ? 25.859 17.469 9.234 1 92.88 195 LYS A O 1
ATOM 1543 N N . MET A 1 196 ? 24.469 18.312 10.781 1 93.5 196 MET A N 1
ATOM 1544 C CA . MET A 1 196 ? 23.281 17.953 10.008 1 93.5 196 MET A CA 1
ATOM 1545 C C . MET A 1 196 ? 23.078 18.906 8.844 1 93.5 196 MET A C 1
ATOM 1547 O O . MET A 1 196 ? 22.469 18.547 7.84 1 93.5 196 MET A O 1
ATOM 1551 N N . LEU A 1 197 ? 23.656 20.078 8.984 1 91.12 197 LEU A N 1
ATOM 1552 C CA . LEU A 1 197 ? 23.484 21.109 7.965 1 91.12 197 LEU A CA 1
ATOM 1553 C C . LEU A 1 197 ? 24.5 20.938 6.848 1 91.12 197 LEU A C 1
ATOM 1555 O O . LEU A 1 197 ? 25.688 20.688 7.113 1 91.12 197 LEU A O 1
ATOM 1559 N N . ARG A 1 198 ? 24.062 20.984 5.625 1 88.69 198 ARG A N 1
ATOM 1560 C CA . ARG A 1 198 ? 24.922 20.891 4.449 1 88.69 198 ARG A CA 1
ATOM 1561 C C . ARG A 1 198 ? 25.75 19.625 4.484 1 88.69 198 ARG A C 1
ATOM 1563 O O . ARG A 1 198 ? 26.969 19.656 4.23 1 88.69 198 ARG A O 1
ATOM 1570 N N . HIS A 1 199 ? 25.125 18.609 4.91 1 91.88 199 HIS A N 1
ATOM 1571 C CA . HIS A 1 199 ? 25.781 17.312 4.965 1 91.88 199 HIS A CA 1
ATOM 1572 C C . HIS A 1 199 ? 26.062 16.781 3.564 1 91.88 199 HIS A C 1
ATOM 1574 O O . HIS A 1 199 ? 25.281 17.016 2.639 1 91.88 199 HIS A O 1
ATOM 1580 N N . GLU A 1 200 ? 27.047 16.016 3.375 1 89.38 200 GLU A N 1
ATOM 1581 C CA . GLU A 1 200 ? 27.469 15.523 2.07 1 89.38 200 GLU A CA 1
ATOM 1582 C C . GLU A 1 200 ? 26.406 14.602 1.464 1 89.38 200 GLU A C 1
ATOM 1584 O O . GLU A 1 200 ? 26.281 14.531 0.242 1 89.38 200 GLU A O 1
ATOM 1589 N N . ASN A 1 201 ? 25.672 13.984 2.359 1 92.12 201 ASN A N 1
ATOM 1590 C CA . ASN A 1 201 ? 24.656 13.047 1.883 1 92.12 201 ASN A CA 1
ATOM 1591 C C . ASN A 1 201 ? 23.328 13.75 1.589 1 92.12 201 ASN A C 1
ATOM 1593 O O . ASN A 1 201 ? 22.422 13.148 1.029 1 92.12 201 ASN A O 1
ATOM 1597 N N . GLU A 1 202 ? 23.328 14.945 1.972 1 90.56 202 GLU A N 1
ATOM 1598 C CA . GLU A 1 202 ? 22.078 15.672 1.763 1 90.56 202 GLU A CA 1
ATOM 1599 C C . GLU A 1 202 ? 21.922 16.094 0.303 1 90.56 202 GLU A C 1
ATOM 1601 O O . GLU A 1 202 ? 22.906 16.281 -0.405 1 90.56 202 GLU A O 1
ATOM 1606 N N . GLY A 1 203 ? 20.719 16.078 -0.243 1 91.25 203 GLY A N 1
ATOM 1607 C CA . GLY A 1 203 ? 20.453 16.469 -1.617 1 91.25 203 GLY A CA 1
ATOM 1608 C C . GLY A 1 203 ? 19.859 15.359 -2.459 1 91.25 203 GLY A C 1
ATOM 1609 O O . GLY A 1 203 ? 19.781 14.211 -2.014 1 91.25 203 GLY A O 1
ATOM 1610 N N . SER A 1 204 ? 19.438 15.734 -3.623 1 93.31 204 SER A N 1
ATOM 1611 C CA . SER A 1 204 ? 18.766 14.789 -4.508 1 93.31 204 SER A CA 1
ATOM 1612 C C . SER A 1 204 ? 19.625 14.469 -5.723 1 93.31 204 SER A C 1
ATOM 1614 O O . SER A 1 204 ? 20.672 15.07 -5.926 1 93.31 204 SER A O 1
ATOM 1616 N N . ASN A 1 205 ? 19.406 13.414 -6.484 1 91.81 205 ASN A N 1
ATOM 1617 C CA . ASN A 1 205 ? 19.875 13.172 -7.848 1 91.81 205 ASN A CA 1
ATOM 1618 C C . ASN A 1 205 ? 18.703 13.109 -8.828 1 91.81 205 ASN A C 1
ATOM 1620 O O . ASN A 1 205 ? 17.547 13.242 -8.43 1 91.81 205 ASN A O 1
ATOM 1624 N N . TYR A 1 206 ? 19 13.062 -10.102 1 91.56 206 TYR A N 1
ATOM 1625 C CA . TYR A 1 206 ? 18 13.156 -11.148 1 91.56 206 TYR A CA 1
ATOM 1626 C C . TYR A 1 206 ? 16.891 12.117 -10.953 1 91.56 206 TYR A C 1
ATOM 1628 O O . TYR A 1 206 ? 15.711 12.445 -10.977 1 91.56 206 TYR A O 1
ATOM 1636 N N . ASN A 1 207 ? 17.219 10.836 -10.664 1 91.94 207 ASN A N 1
ATOM 1637 C CA . ASN A 1 207 ? 16.25 9.758 -10.531 1 91.94 207 ASN A CA 1
ATOM 1638 C C . ASN A 1 207 ? 15.461 9.867 -9.234 1 91.94 207 ASN A C 1
ATOM 1640 O O . ASN A 1 207 ? 14.258 9.594 -9.211 1 91.94 207 ASN A O 1
ATOM 1644 N N . SER A 1 208 ? 16.172 10.242 -8.164 1 94.94 208 SER A N 1
ATOM 1645 C CA . SER A 1 208 ? 15.469 10.328 -6.883 1 94.94 208 SER A CA 1
ATOM 1646 C C . SER A 1 208 ? 14.375 11.398 -6.926 1 94.94 208 SER A C 1
ATOM 1648 O O . SER A 1 208 ? 13.32 11.234 -6.316 1 94.94 208 SER A O 1
ATOM 1650 N N . ASP A 1 209 ? 14.586 12.508 -7.676 1 95.19 209 ASP A N 1
ATOM 1651 C CA . ASP A 1 209 ? 13.555 13.531 -7.848 1 95.19 209 ASP A CA 1
ATOM 1652 C C . ASP A 1 209 ? 12.375 12.984 -8.641 1 95.19 209 ASP A C 1
ATOM 1654 O O . ASP A 1 209 ? 11.219 13.344 -8.375 1 95.19 209 ASP A O 1
ATOM 1658 N N . ILE A 1 210 ? 12.664 12.148 -9.609 1 94.62 210 ILE A N 1
ATOM 1659 C CA . ILE A 1 210 ? 11.594 11.539 -10.391 1 94.62 210 ILE A CA 1
ATOM 1660 C C . ILE A 1 210 ? 10.773 10.602 -9.5 1 94.62 210 ILE A C 1
ATOM 1662 O O . ILE A 1 210 ? 9.547 10.609 -9.562 1 94.62 210 ILE A O 1
ATOM 1666 N N . PHE A 1 211 ? 11.453 9.812 -8.664 1 96.19 211 PHE A N 1
ATOM 1667 C CA . PHE A 1 211 ? 10.75 8.961 -7.715 1 96.19 211 PHE A CA 1
ATOM 1668 C C . PHE A 1 211 ? 9.883 9.789 -6.773 1 96.19 211 PHE A C 1
ATOM 1670 O O . PHE A 1 211 ? 8.75 9.414 -6.469 1 96.19 211 PHE A O 1
ATOM 1677 N N . SER A 1 212 ? 10.422 10.898 -6.316 1 97.44 212 SER A N 1
ATOM 1678 C CA . SER A 1 212 ? 9.672 11.781 -5.43 1 97.44 212 SER A CA 1
ATOM 1679 C C . SER A 1 212 ? 8.383 12.266 -6.09 1 97.44 212 SER A C 1
ATOM 1681 O O . SER A 1 212 ? 7.359 12.422 -5.422 1 97.44 212 SER A O 1
ATOM 1683 N N . MET A 1 213 ? 8.367 12.477 -7.387 1 96.69 213 MET A N 1
ATOM 1684 C CA . MET A 1 213 ? 7.203 12.961 -8.117 1 96.69 213 MET A CA 1
ATOM 1685 C C . MET A 1 213 ? 6.09 11.922 -8.125 1 96.69 213 MET A C 1
ATOM 1687 O O . MET A 1 213 ? 4.91 12.266 -8.195 1 96.69 213 MET A O 1
ATOM 1691 N N . ILE A 1 214 ? 6.453 10.609 -8.023 1 97.38 214 ILE A N 1
ATOM 1692 C CA . ILE A 1 214 ? 5.426 9.586 -7.879 1 97.38 214 ILE A CA 1
ATOM 1693 C C . ILE A 1 214 ? 4.582 9.867 -6.637 1 97.38 214 ILE A C 1
ATOM 1695 O O . ILE A 1 214 ? 3.352 9.867 -6.703 1 97.38 214 ILE A O 1
ATOM 1699 N N . GLY A 1 215 ? 5.258 10.164 -5.562 1 98.44 215 GLY A N 1
ATOM 1700 C CA . GLY A 1 215 ? 4.559 10.5 -4.332 1 98.44 215 GLY A CA 1
ATOM 1701 C C . GLY A 1 215 ? 3.73 11.766 -4.441 1 98.44 215 GLY A C 1
ATOM 1702 O O . GLY A 1 215 ? 2.562 11.789 -4.051 1 98.44 215 GLY A O 1
ATOM 1703 N N . ALA A 1 216 ? 4.305 12.781 -5.023 1 98.19 216 ALA A N 1
ATOM 1704 C CA . ALA A 1 216 ? 3.617 14.062 -5.176 1 98.19 216 ALA A CA 1
ATOM 1705 C C . ALA A 1 216 ? 2.322 13.898 -5.969 1 98.19 216 ALA A C 1
ATOM 1707 O O . ALA A 1 216 ? 1.283 14.445 -5.594 1 98.19 216 ALA A O 1
ATOM 1708 N N . LEU A 1 217 ? 2.354 13.109 -7.016 1 97.75 217 LEU A N 1
ATOM 1709 C CA . LEU A 1 217 ? 1.204 12.945 -7.898 1 97.75 217 LEU A CA 1
ATOM 1710 C C . LEU A 1 217 ? 0.084 12.188 -7.199 1 97.75 217 LEU A C 1
ATOM 1712 O O . LEU A 1 217 ? -1.088 12.555 -7.312 1 97.75 217 LEU A O 1
ATOM 1716 N N . PHE A 1 218 ? 0.419 11.18 -6.461 1 98.25 218 PHE A N 1
ATOM 1717 C CA . PHE A 1 218 ? -0.625 10.422 -5.789 1 98.25 218 PHE A CA 1
ATOM 1718 C C . PHE A 1 218 ? -1.199 11.203 -4.617 1 98.25 218 PHE A C 1
ATOM 1720 O O . PHE A 1 218 ? -2.387 11.086 -4.305 1 98.25 218 PHE A O 1
ATOM 1727 N N . LEU A 1 219 ? -0.397 12.031 -3.943 1 98.56 219 LEU A N 1
ATOM 1728 C CA . LEU A 1 219 ? -0.946 12.938 -2.939 1 98.56 219 LEU A CA 1
ATOM 1729 C C . LEU A 1 219 ? -1.892 13.953 -3.578 1 98.56 219 LEU A C 1
ATOM 1731 O O . LEU A 1 219 ? -2.992 14.18 -3.072 1 98.56 219 LEU A O 1
ATOM 1735 N N . TRP A 1 220 ? -1.522 14.484 -4.719 1 98.31 220 TRP A N 1
ATOM 1736 C CA . TRP A 1 220 ? -2.316 15.484 -5.43 1 98.31 220 TRP A CA 1
ATOM 1737 C C . TRP A 1 220 ? -3.656 14.898 -5.867 1 98.31 220 TRP A C 1
ATOM 1739 O O . TRP A 1 220 ? -4.711 15.492 -5.621 1 98.31 220 TRP A O 1
ATOM 1749 N N . ILE A 1 221 ? -3.678 13.641 -6.406 1 98.06 221 ILE A N 1
ATOM 1750 C CA . ILE A 1 221 ? -4.844 13.023 -7.027 1 98.06 221 ILE A CA 1
ATOM 1751 C C . ILE A 1 221 ? -5.871 12.664 -5.957 1 98.06 221 ILE A C 1
ATOM 1753 O O . ILE A 1 221 ? -7.078 12.812 -6.172 1 98.06 221 ILE A O 1
ATOM 1757 N N . PHE A 1 222 ? -5.379 12.305 -4.762 1 98.56 222 PHE A N 1
ATOM 1758 C CA . PHE A 1 222 ? -6.316 11.742 -3.799 1 98.56 222 PHE A CA 1
ATOM 1759 C C . PHE A 1 222 ? -6.57 12.719 -2.658 1 98.56 222 PHE A C 1
ATOM 1761 O O . PHE A 1 222 ? -7.25 12.383 -1.685 1 98.56 222 PHE A O 1
ATOM 1768 N N . TRP A 1 223 ? -6.121 13.977 -2.781 1 98.75 223 TRP A N 1
ATOM 1769 C CA . TRP A 1 223 ? -6.32 14.953 -1.719 1 98.75 223 TRP A CA 1
ATOM 1770 C C . TRP A 1 223 ? -7.801 15.289 -1.558 1 98.75 223 TRP A C 1
ATOM 1772 O O . TRP A 1 223 ? -8.273 15.531 -0.444 1 98.75 223 TRP A O 1
ATOM 1782 N N . PRO A 1 224 ? -8.633 15.344 -2.66 1 98.56 224 PRO A N 1
ATOM 1783 C CA . PRO A 1 224 ? -10.07 15.57 -2.467 1 98.56 224 PRO A CA 1
ATOM 1784 C C . PRO A 1 224 ? -10.719 14.516 -1.574 1 98.56 224 PRO A C 1
ATOM 1786 O O . PRO A 1 224 ? -11.586 14.844 -0.755 1 98.56 224 PRO A O 1
ATOM 1789 N N . SER A 1 225 ? -10.266 13.242 -1.719 1 98.56 225 SER A N 1
ATOM 1790 C CA . SER A 1 225 ? -10.773 12.195 -0.845 1 98.56 225 SER A CA 1
ATOM 1791 C C . SER A 1 225 ? -10.352 12.422 0.602 1 98.56 225 SER A C 1
ATOM 1793 O O . SER A 1 225 ? -11.141 12.203 1.526 1 98.56 225 SER A O 1
ATOM 1795 N N . PHE A 1 226 ? -9.141 12.836 0.772 1 98.62 226 PHE A N 1
ATOM 1796 C CA . PHE A 1 226 ? -8.617 13.078 2.109 1 98.62 226 PHE A CA 1
ATOM 1797 C C . PHE A 1 226 ? -9.453 14.125 2.84 1 98.62 226 PHE A C 1
ATOM 1799 O O . PHE A 1 226 ? -9.812 13.93 4.004 1 98.62 226 PHE A O 1
ATOM 1806 N N . ASN A 1 227 ? -9.812 15.203 2.176 1 98.75 227 ASN A N 1
ATOM 1807 C CA . ASN A 1 227 ? -10.539 16.312 2.797 1 98.75 227 ASN A CA 1
ATOM 1808 C C . ASN A 1 227 ? -12.023 15.992 2.916 1 98.75 227 ASN A C 1
ATOM 1810 O O . ASN A 1 227 ? -12.734 16.625 3.699 1 98.75 227 ASN A O 1
ATOM 1814 N N . ALA A 1 228 ? -12.531 15 2.156 1 98.5 228 ALA A N 1
ATOM 1815 C CA . ALA A 1 228 ? -13.977 14.797 2.066 1 98.5 228 ALA A CA 1
ATOM 1816 C C . ALA A 1 228 ? -14.398 13.547 2.818 1 98.5 228 ALA A C 1
ATOM 1818 O O . ALA A 1 228 ? -15.586 13.352 3.098 1 98.5 228 ALA A O 1
ATOM 1819 N N . ALA A 1 229 ? -13.477 12.68 3.162 1 97.06 229 ALA A N 1
ATOM 1820 C CA . ALA A 1 229 ? -13.773 11.305 3.572 1 97.06 229 ALA A CA 1
ATOM 1821 C C . ALA A 1 229 ? -14.695 11.281 4.785 1 97.06 229 ALA A C 1
ATOM 1823 O O . ALA A 1 229 ? -15.562 10.414 4.898 1 97.06 229 ALA A O 1
ATOM 1824 N N . VAL A 1 230 ? -14.547 12.281 5.719 1 95.31 230 VAL A N 1
ATOM 1825 C CA . VAL A 1 230 ? -15.328 12.219 6.945 1 95.31 230 VAL A CA 1
ATOM 1826 C C . VAL A 1 230 ? -16.344 13.352 6.973 1 95.31 230 VAL A C 1
ATOM 1828 O O . VAL A 1 230 ? -16.984 13.609 8 1 95.31 230 VAL A O 1
ATOM 1831 N N . ALA A 1 231 ? -16.453 14.055 5.844 1 96.25 231 ALA A N 1
ATOM 1832 C CA . ALA A 1 231 ? -17.375 15.18 5.777 1 96.25 231 ALA A CA 1
ATOM 1833 C C . ALA A 1 231 ? -18.828 14.703 5.703 1 96.25 231 ALA A C 1
ATOM 1835 O O . ALA A 1 231 ? -19.141 13.781 4.949 1 96.25 231 ALA A O 1
ATOM 1836 N N . ARG A 1 232 ? -19.594 15.258 6.543 1 94.5 232 ARG A N 1
ATOM 1837 C CA . ARG A 1 232 ? -21.047 15.086 6.562 1 94.5 232 ARG A CA 1
ATOM 1838 C C . ARG A 1 232 ? -21.766 16.422 6.738 1 94.5 232 ARG A C 1
ATOM 1840 O O . ARG A 1 232 ? -21.219 17.344 7.352 1 94.5 232 ARG A O 1
ATOM 1847 N N . PRO A 1 233 ? -23.047 16.562 6.191 1 94.75 233 PRO A N 1
ATOM 1848 C CA . PRO A 1 233 ? -23.812 15.602 5.395 1 94.75 233 PRO A CA 1
ATOM 1849 C C . PRO A 1 233 ? -23.312 15.484 3.959 1 94.75 233 PRO A C 1
ATOM 1851 O O . PRO A 1 233 ? -22.203 15.938 3.65 1 94.75 233 PRO A O 1
ATOM 1854 N N . GLU A 1 234 ? -24.047 14.836 3.105 1 94.62 234 GLU A N 1
ATOM 1855 C CA . GLU A 1 234 ? -23.594 14.492 1.763 1 94.62 234 GLU A CA 1
ATOM 1856 C C . GLU A 1 234 ? -23.266 15.742 0.951 1 94.62 234 GLU A C 1
ATOM 1858 O O . GLU A 1 234 ? -22.312 15.742 0.165 1 94.62 234 GLU A O 1
ATOM 1863 N N . ASP A 1 235 ? -24.062 16.75 1.058 1 95 235 ASP A N 1
ATOM 1864 C CA . ASP A 1 235 ? -23.766 17.984 0.319 1 95 235 ASP A CA 1
ATOM 1865 C C . ASP A 1 235 ? -22.422 18.562 0.743 1 95 235 ASP A C 1
ATOM 1867 O O . ASP A 1 235 ? -21.656 19.031 -0.097 1 95 235 ASP A O 1
ATOM 1871 N N . ALA A 1 236 ? -22.094 18.578 2.043 1 96 236 ALA A N 1
ATOM 1872 C CA . ALA A 1 236 ? -20.812 19.062 2.555 1 96 236 ALA A CA 1
ATOM 1873 C C . ALA A 1 236 ? -19.672 18.203 2.039 1 96 236 ALA A C 1
ATOM 1875 O O . ALA A 1 236 ? -18.578 18.703 1.749 1 96 236 ALA A O 1
ATOM 1876 N N . ARG A 1 237 ? -19.891 16.922 1.958 1 96.75 237 ARG A N 1
ATOM 1877 C CA . ARG A 1 237 ? -18.891 16 1.414 1 96.75 237 ARG A CA 1
ATOM 1878 C C . ARG A 1 237 ? -18.578 16.344 -0.04 1 96.75 237 ARG A C 1
ATOM 1880 O O . ARG A 1 237 ? -17.406 16.359 -0.438 1 96.75 237 ARG A O 1
ATOM 1887 N N . GLN A 1 238 ? -19.609 16.609 -0.832 1 96.44 238 GLN A N 1
ATOM 1888 C CA . GLN A 1 238 ? -19.422 17.016 -2.227 1 96.44 238 GLN A CA 1
ATOM 1889 C C . GLN A 1 238 ? -18.656 18.312 -2.334 1 96.44 238 GLN A C 1
ATOM 1891 O O . GLN A 1 238 ? -17.734 18.438 -3.154 1 96.44 238 GLN A O 1
ATOM 1896 N N . ARG A 1 239 ? -19.016 19.234 -1.467 1 96.56 239 ARG A N 1
ATOM 1897 C CA . ARG A 1 239 ? -18.328 20.516 -1.496 1 96.56 239 ARG A CA 1
ATOM 1898 C C . ARG A 1 239 ? -16.859 20.359 -1.111 1 96.56 239 ARG A C 1
ATOM 1900 O O . ARG A 1 239 ? -15.984 21.031 -1.667 1 96.56 239 ARG A O 1
ATOM 1907 N N . ALA A 1 240 ? -16.594 19.516 -0.122 1 98.38 240 ALA A N 1
ATOM 1908 C CA . ALA A 1 240 ? -15.203 19.266 0.277 1 98.38 240 ALA A CA 1
ATOM 1909 C C . ALA A 1 240 ? -14.375 18.766 -0.901 1 98.38 240 ALA A C 1
ATOM 1911 O O . ALA A 1 240 ? -13.234 19.188 -1.094 1 98.38 240 ALA A O 1
ATOM 1912 N N . THR A 1 241 ? -14.953 17.891 -1.72 1 98.38 241 THR A N 1
ATOM 1913 C CA . THR A 1 241 ? -14.289 17.359 -2.904 1 98.38 241 THR A CA 1
ATOM 1914 C C . THR A 1 241 ? -14.055 18.453 -3.932 1 98.38 241 THR A C 1
ATOM 1916 O O . THR A 1 241 ? -12.938 18.609 -4.434 1 98.38 241 THR A O 1
ATOM 1919 N N . LEU A 1 242 ? -15.102 19.281 -4.219 1 97.75 242 LEU A N 1
ATOM 1920 C CA . LEU A 1 242 ? -15.055 20.297 -5.258 1 97.75 242 LEU A CA 1
ATOM 1921 C C . LEU A 1 242 ? -14.117 21.438 -4.859 1 97.75 242 LEU A C 1
ATOM 1923 O O . LEU A 1 242 ? -13.281 21.859 -5.656 1 97.75 242 LEU A O 1
ATOM 1927 N N . ASN A 1 243 ? -14.195 21.875 -3.615 1 98.62 243 ASN A N 1
ATOM 1928 C CA . ASN A 1 243 ? -13.328 22.953 -3.131 1 98.62 243 ASN A CA 1
ATOM 1929 C C . ASN A 1 243 ? -11.859 22.531 -3.139 1 98.62 243 ASN A C 1
ATOM 1931 O O . ASN A 1 243 ? -10.992 23.312 -3.529 1 98.62 243 ASN A O 1
ATOM 1935 N N . THR A 1 244 ? -11.594 21.359 -2.736 1 98.81 244 THR A N 1
ATOM 1936 C CA . THR A 1 244 ? -10.227 20.859 -2.693 1 98.81 244 THR A CA 1
ATOM 1937 C C . THR A 1 244 ? -9.641 20.766 -4.098 1 98.81 244 THR A C 1
ATOM 1939 O O . THR A 1 244 ? -8.5 21.188 -4.332 1 98.81 244 THR A O 1
ATOM 1942 N N . TYR A 1 245 ? -10.445 20.25 -5.051 1 98.38 245 TYR A N 1
ATOM 1943 C CA . TYR A 1 245 ? -10.008 20.062 -6.434 1 98.38 245 TYR A CA 1
ATOM 1944 C C . TYR A 1 245 ? -9.625 21.406 -7.055 1 98.38 245 TYR A C 1
ATOM 1946 O O . TYR A 1 245 ? -8.555 21.531 -7.656 1 98.38 245 TYR A O 1
ATOM 1954 N N . LEU A 1 246 ? -10.469 22.391 -6.867 1 98.44 246 LEU A N 1
ATOM 1955 C CA . LEU A 1 246 ? -10.227 23.719 -7.445 1 98.44 246 LEU A CA 1
ATOM 1956 C C . LEU A 1 246 ? -9.039 24.391 -6.766 1 98.44 246 LEU A C 1
ATOM 1958 O O . LEU A 1 246 ? -8.227 25.031 -7.426 1 98.44 246 LEU A O 1
ATOM 1962 N N . SER A 1 247 ? -8.953 24.25 -5.449 1 98.88 247 SER A N 1
ATOM 1963 C CA . SER A 1 247 ? -7.824 24.797 -4.707 1 98.88 247 SER A CA 1
ATOM 1964 C C . SER A 1 247 ? -6.5 24.219 -5.199 1 98.88 247 SER A C 1
ATOM 1966 O O . SER A 1 247 ? -5.535 24.969 -5.414 1 98.88 247 SER A O 1
ATOM 1968 N N . LEU A 1 248 ? -6.473 22.953 -5.457 1 98.81 248 LEU A N 1
ATOM 1969 C CA . LEU A 1 248 ? -5.262 22.281 -5.914 1 98.81 248 LEU A CA 1
ATOM 1970 C C . LEU A 1 248 ? -4.879 22.734 -7.316 1 98.81 248 LEU A C 1
ATOM 1972 O O . LEU A 1 248 ? -3.699 22.938 -7.605 1 98.81 248 LEU A O 1
ATOM 1976 N N . CYS A 1 249 ? -5.832 22.875 -8.18 1 98.44 249 CYS A N 1
ATOM 1977 C CA . CYS A 1 249 ? -5.57 23.312 -9.547 1 98.44 249 CYS A CA 1
ATOM 1978 C C . CYS A 1 249 ? -4.926 24.688 -9.57 1 98.44 249 CYS A C 1
ATOM 1980 O O . CYS A 1 249 ? -3.895 24.891 -10.211 1 98.44 249 CYS A O 1
ATOM 1982 N N . ALA A 1 250 ? -5.523 25.578 -8.82 1 98.69 250 ALA A N 1
ATOM 1983 C CA . ALA A 1 250 ? -4.984 26.938 -8.781 1 98.69 250 ALA A CA 1
ATOM 1984 C C . ALA A 1 250 ? -3.617 26.969 -8.102 1 98.69 250 ALA A C 1
ATOM 1986 O O . ALA A 1 250 ? -2.713 27.688 -8.539 1 98.69 250 ALA A O 1
ATOM 1987 N N . CYS A 1 251 ? -3.477 26.234 -7.035 1 98.88 251 CYS A N 1
ATOM 1988 C CA . CYS A 1 251 ? -2.201 26.156 -6.332 1 98.88 251 CYS A CA 1
ATOM 1989 C C . CYS A 1 251 ? -1.09 25.703 -7.266 1 98.88 251 CYS A C 1
ATOM 1991 O O . CYS A 1 251 ? 0.012 26.25 -7.246 1 98.88 251 CYS A O 1
ATOM 1993 N N . THR A 1 252 ? -1.386 24.719 -8.117 1 98.81 252 THR A N 1
ATOM 1994 C CA . THR A 1 252 ? -0.405 24.156 -9.039 1 98.81 252 THR A CA 1
ATOM 1995 C C . THR A 1 252 ? 0.022 25.188 -10.07 1 98.81 252 THR A C 1
ATOM 1997 O O . THR A 1 252 ? 1.217 25.406 -10.289 1 98.81 252 THR A O 1
ATOM 2000 N N . VAL A 1 253 ? -0.912 25.875 -10.664 1 98.44 253 VAL A N 1
ATOM 2001 C CA . VAL A 1 253 ? -0.614 26.875 -11.688 1 98.44 253 VAL A CA 1
ATOM 2002 C C . VAL A 1 253 ? 0.22 28 -11.086 1 98.44 253 VAL A C 1
ATOM 2004 O O . VAL A 1 253 ? 1.252 28.391 -11.641 1 98.44 253 VAL A O 1
ATOM 2007 N N . VAL A 1 254 ? -0.166 28.469 -9.906 1 98.69 254 VAL A N 1
ATOM 2008 C CA . VAL A 1 254 ? 0.527 29.578 -9.273 1 98.69 254 VAL A CA 1
ATOM 2009 C C . VAL A 1 254 ? 1.904 29.125 -8.789 1 98.69 254 VAL A C 1
ATOM 2011 O O . VAL A 1 254 ? 2.867 29.891 -8.828 1 98.69 254 VAL A O 1
ATOM 2014 N N . THR A 1 255 ? 2.055 27.906 -8.375 1 98.75 255 THR A N 1
ATOM 2015 C CA . THR A 1 255 ? 3.357 27.375 -8 1 98.75 255 THR A CA 1
ATOM 2016 C C . THR A 1 255 ? 4.34 27.484 -9.164 1 98.75 255 THR A C 1
ATOM 2018 O O . THR A 1 255 ? 5.477 27.922 -8.984 1 98.75 255 THR A O 1
ATOM 2021 N N . PHE A 1 256 ? 3.895 27.094 -10.383 1 97.12 256 PHE A N 1
ATOM 2022 C CA . PHE A 1 256 ? 4.766 27.172 -11.547 1 97.12 256 PHE A CA 1
ATOM 2023 C C . PHE A 1 256 ? 5.148 28.609 -11.852 1 97.12 256 PHE A C 1
ATOM 2025 O O . PHE A 1 256 ? 6.301 28.891 -12.188 1 97.12 256 PHE A O 1
ATOM 2032 N N . ILE A 1 257 ? 4.258 29.562 -11.695 1 97.25 257 ILE A N 1
ATOM 2033 C CA . ILE A 1 257 ? 4.52 30.984 -11.93 1 97.25 257 ILE A CA 1
ATOM 2034 C C . ILE A 1 257 ? 5.578 31.484 -10.938 1 97.25 257 ILE A C 1
ATOM 2036 O O . ILE A 1 257 ? 6.582 32.062 -11.344 1 97.25 257 ILE A O 1
ATOM 2040 N N . LEU A 1 258 ? 5.414 31.141 -9.695 1 98.06 258 LEU A N 1
ATOM 2041 C CA . LEU A 1 258 ? 6.27 31.688 -8.648 1 98.06 258 LEU A CA 1
ATOM 2042 C C . LEU A 1 258 ? 7.617 30.984 -8.617 1 98.06 258 LEU A C 1
ATOM 2044 O O . LEU A 1 258 ? 8.641 31.594 -8.305 1 98.06 258 LEU A O 1
ATOM 2048 N N . SER A 1 259 ? 7.574 29.688 -8.938 1 97.38 259 SER A N 1
ATOM 2049 C CA . SER A 1 259 ? 8.82 28.922 -8.953 1 97.38 259 SER A CA 1
ATOM 2050 C C . SER A 1 259 ? 9.836 29.547 -9.914 1 97.38 259 SER A C 1
ATOM 2052 O O . SER A 1 259 ? 11.031 29.609 -9.609 1 97.38 259 SER A O 1
ATOM 2054 N N . GLN A 1 260 ? 9.383 30.016 -11.086 1 95.81 260 GLN A N 1
ATOM 2055 C CA . GLN A 1 260 ? 10.258 30.688 -12.047 1 95.81 260 GLN A CA 1
ATOM 2056 C C . GLN A 1 260 ? 10.664 32.062 -11.539 1 95.81 260 GLN A C 1
ATOM 2058 O O . GLN A 1 260 ? 11.812 32.5 -11.711 1 95.81 260 GLN A O 1
ATOM 2063 N N . LEU A 1 261 ? 9.75 32.75 -10.922 1 95.56 261 LEU A N 1
ATOM 2064 C CA . LEU A 1 261 ? 9.984 34.125 -10.508 1 95.56 261 LEU A CA 1
ATOM 2065 C C . LEU A 1 261 ? 11.047 34.219 -9.414 1 95.56 261 LEU A C 1
ATOM 2067 O O . LEU A 1 261 ? 11.859 35.125 -9.398 1 95.56 261 LEU A O 1
ATOM 2071 N N . VAL A 1 262 ? 11.039 33.219 -8.508 1 94.88 262 VAL A N 1
ATOM 2072 C CA . VAL A 1 262 ? 11.977 33.281 -7.395 1 94.88 262 VAL A CA 1
ATOM 2073 C C . VAL A 1 262 ? 13.375 32.875 -7.867 1 94.88 262 VAL A C 1
ATOM 2075 O O . VAL A 1 262 ? 14.359 33.094 -7.164 1 94.88 262 VAL A O 1
ATOM 2078 N N . ASP A 1 263 ? 13.453 32.312 -9.047 1 92.81 263 ASP A N 1
ATOM 2079 C CA . ASP A 1 263 ? 14.75 31.969 -9.633 1 92.81 263 ASP A CA 1
ATOM 2080 C C . ASP A 1 263 ? 15.195 33 -10.648 1 92.81 263 ASP A C 1
ATOM 2082 O O . ASP A 1 263 ? 15.969 32.719 -11.555 1 92.81 263 ASP A O 1
ATOM 2086 N N . TYR A 1 264 ? 14.773 34.25 -10.539 1 89.69 264 TYR A N 1
ATOM 2087 C CA . TYR A 1 264 ? 14.977 35.281 -11.531 1 89.69 264 TYR A CA 1
ATOM 2088 C C . TYR A 1 264 ? 16.469 35.562 -11.75 1 89.69 264 TYR A C 1
ATOM 2090 O O . TYR A 1 264 ? 16.875 35.969 -12.836 1 89.69 264 TYR A O 1
ATOM 2098 N N . GLU A 1 265 ? 17.312 35.281 -10.883 1 90.12 265 GLU A N 1
ATOM 2099 C CA . GLU A 1 265 ? 18.75 35.5 -11.016 1 90.12 265 GLU A CA 1
ATOM 2100 C C . GLU A 1 265 ? 19.422 34.375 -11.789 1 90.12 265 GLU A C 1
ATOM 2102 O O . GLU A 1 265 ? 20.562 34.531 -12.242 1 90.12 265 GLU A O 1
ATOM 2107 N N . HIS A 1 266 ? 18.812 33.25 -11.883 1 90.5 266 HIS A N 1
ATOM 2108 C CA . HIS A 1 266 ? 19.406 32.062 -12.508 1 90.5 266 HIS A CA 1
ATOM 2109 C C . HIS A 1 266 ? 18.578 31.578 -13.695 1 90.5 266 HIS A C 1
ATOM 2111 O O . HIS A 1 266 ? 18.219 30.406 -13.766 1 90.5 266 HIS A O 1
ATOM 2117 N N . ASN A 1 267 ? 18.125 32.469 -14.648 1 90.62 267 ASN A N 1
ATOM 2118 C CA . ASN A 1 267 ? 17.5 32.188 -15.938 1 90.62 267 ASN A CA 1
ATOM 2119 C C . ASN A 1 267 ? 16.062 31.688 -15.773 1 90.62 267 ASN A C 1
ATOM 2121 O O . ASN A 1 267 ? 15.578 30.906 -16.578 1 90.62 267 ASN A O 1
ATOM 2125 N N . MET A 1 268 ? 15.406 31.828 -14.602 1 93.06 268 MET A N 1
ATOM 2126 C CA . MET A 1 268 ? 13.984 31.594 -14.391 1 93.06 268 MET A CA 1
ATOM 2127 C C . MET A 1 268 ? 13.625 30.125 -14.57 1 93.06 268 MET A C 1
ATOM 2129 O O . MET A 1 268 ? 12.688 29.797 -15.297 1 93.06 268 MET A O 1
ATOM 2133 N N . ARG A 1 269 ? 14.414 29.328 -14.031 1 94.44 269 ARG A N 1
ATOM 2134 C CA . ARG A 1 269 ? 14.188 27.891 -14.102 1 94.44 269 ARG A CA 1
ATOM 2135 C C . ARG A 1 269 ? 13.172 27.438 -13.055 1 94.44 269 ARG A C 1
ATOM 2137 O O . ARG A 1 269 ? 12.93 28.141 -12.078 1 94.44 269 ARG A O 1
ATOM 2144 N N . PHE A 1 270 ? 12.531 26.234 -13.227 1 96.06 270 PHE A N 1
ATOM 2145 C CA . PHE A 1 270 ? 11.641 25.625 -12.25 1 96.06 270 PHE A CA 1
ATOM 2146 C C . PHE A 1 270 ? 12.43 24.781 -11.25 1 96.06 270 PHE A C 1
ATOM 2148 O O . PHE A 1 270 ? 13.445 24.188 -11.602 1 96.06 270 PHE A O 1
ATOM 2155 N N . SER A 1 271 ? 12.062 24.781 -10.047 1 96.12 271 SER A N 1
ATOM 2156 C CA . SER A 1 271 ? 12.617 23.922 -9 1 96.12 271 SER A CA 1
ATOM 2157 C C . SER A 1 271 ? 11.742 22.688 -8.773 1 96.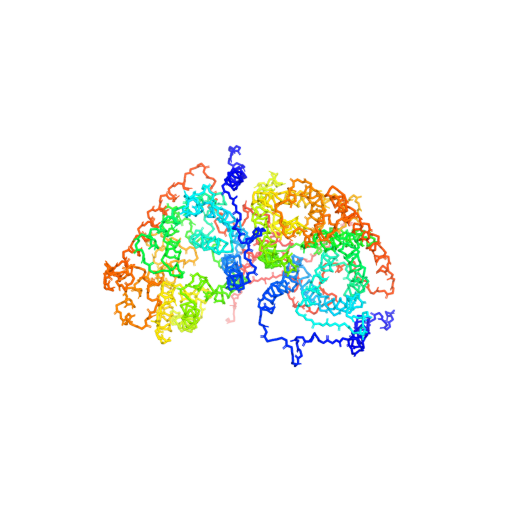12 271 SER A C 1
ATOM 2159 O O . SER A 1 271 ? 10.539 22.812 -8.516 1 96.12 271 SER A O 1
ATOM 2161 N N . MET A 1 272 ? 12.359 21.453 -8.852 1 95.81 272 MET A N 1
ATOM 2162 C CA . MET A 1 272 ? 11.594 20.234 -8.609 1 95.81 272 MET A CA 1
ATOM 2163 C C . MET A 1 272 ? 11.109 20.188 -7.168 1 95.81 272 MET A C 1
ATOM 2165 O O . MET A 1 272 ? 10.078 19.562 -6.879 1 95.81 272 MET A O 1
ATOM 2169 N N . THR A 1 273 ? 11.805 20.859 -6.266 1 96 273 THR A N 1
ATOM 2170 C CA . THR A 1 273 ? 11.352 20.969 -4.883 1 96 273 THR A CA 1
ATOM 2171 C C . THR A 1 273 ? 10.023 21.719 -4.801 1 96 273 THR A C 1
ATOM 2173 O O . THR A 1 273 ? 9.102 21.281 -4.105 1 96 273 THR A O 1
ATOM 2176 N N . HIS A 1 274 ? 9.93 22.844 -5.523 1 97.31 274 HIS A N 1
ATOM 2177 C CA . HIS A 1 274 ? 8.68 23.594 -5.578 1 97.31 274 HIS A CA 1
ATOM 2178 C C . HIS A 1 274 ? 7.57 22.75 -6.203 1 97.31 274 HIS A C 1
ATOM 2180 O O . HIS A 1 274 ? 6.469 22.656 -5.656 1 97.31 274 HIS A O 1
ATOM 2186 N N . ILE A 1 275 ? 7.828 22.094 -7.316 1 97.06 275 ILE A N 1
ATOM 2187 C CA . ILE A 1 275 ? 6.832 21.375 -8.102 1 97.06 275 ILE A CA 1
ATOM 2188 C C . ILE A 1 275 ? 6.312 20.172 -7.305 1 97.06 275 ILE A C 1
ATOM 2190 O O . ILE A 1 275 ? 5.102 19.938 -7.258 1 97.06 275 ILE A O 1
ATOM 2194 N N . ALA A 1 276 ? 7.188 19.469 -6.637 1 97.5 276 ALA A N 1
ATOM 2195 C CA . ALA A 1 276 ? 6.797 18.25 -5.918 1 97.5 276 ALA A CA 1
ATOM 2196 C C . ALA A 1 276 ? 6.062 18.594 -4.625 1 97.5 276 ALA A C 1
ATOM 2198 O O . ALA A 1 276 ? 5.27 17.797 -4.121 1 97.5 276 ALA A O 1
ATOM 2199 N N . ASN A 1 277 ? 6.25 19.797 -4.078 1 98.31 277 ASN A N 1
ATOM 2200 C CA . ASN A 1 277 ? 5.773 20.047 -2.725 1 98.31 277 ASN A CA 1
ATOM 2201 C C . ASN A 1 277 ? 4.773 21.203 -2.695 1 98.31 277 ASN A C 1
ATOM 2203 O O . ASN A 1 277 ? 3.664 21.062 -2.18 1 98.31 277 ASN A O 1
ATOM 2207 N N . SER A 1 278 ? 5.117 22.312 -3.277 1 98.75 278 SER A N 1
ATOM 2208 C CA . SER A 1 278 ? 4.289 23.516 -3.148 1 98.75 278 SER A CA 1
ATOM 2209 C C . SER A 1 278 ? 2.959 23.344 -3.871 1 98.75 278 SER A C 1
ATOM 2211 O O . SER A 1 278 ? 1.959 23.953 -3.494 1 98.75 278 SER A O 1
ATOM 2213 N N . THR A 1 279 ? 2.877 22.5 -4.934 1 98.75 279 THR A N 1
ATOM 2214 C CA . THR A 1 279 ? 1.635 22.234 -5.652 1 98.75 279 THR A CA 1
ATOM 2215 C C . THR A 1 279 ? 0.614 21.562 -4.738 1 98.75 279 THR A C 1
ATOM 2217 O O . THR A 1 279 ? -0.59 21.625 -5 1 98.75 279 THR A O 1
ATOM 2220 N N . LEU A 1 280 ? 1.098 20.953 -3.689 1 98.81 280 LEU A N 1
ATOM 2221 C CA . LEU A 1 280 ? 0.246 20.203 -2.777 1 98.81 280 LEU A CA 1
ATOM 2222 C C . LEU A 1 280 ? -0.322 21.094 -1.688 1 98.81 280 LEU A C 1
ATOM 2224 O O . LEU A 1 280 ? -1.311 20.75 -1.039 1 98.81 280 LEU A O 1
ATOM 2228 N N . ALA A 1 281 ? 0.26 22.266 -1.468 1 98.88 281 ALA A N 1
ATOM 2229 C CA . ALA A 1 281 ? -0.064 23.125 -0.34 1 98.88 281 ALA A CA 1
ATOM 2230 C C . ALA A 1 281 ? -1.519 23.594 -0.398 1 98.88 281 ALA A C 1
ATOM 2232 O O . ALA A 1 281 ? -2.137 23.844 0.637 1 98.88 281 ALA A O 1
ATOM 2233 N N . GLY A 1 282 ? -2.062 23.703 -1.584 1 98.88 282 GLY A N 1
ATOM 2234 C CA . GLY A 1 282 ? -3.457 24.094 -1.732 1 98.88 282 GLY A CA 1
ATOM 2235 C C . GLY A 1 282 ? -4.418 23.125 -1.07 1 98.88 282 GLY A C 1
ATOM 2236 O O . GLY A 1 282 ? -5.492 23.516 -0.612 1 98.88 282 GLY A O 1
ATOM 2237 N N . GLY A 1 283 ? -4.074 21.828 -1.13 1 98.81 283 GLY A N 1
ATOM 2238 C CA . GLY A 1 283 ? -4.883 20.828 -0.445 1 98.81 283 GLY A CA 1
ATOM 2239 C C . GLY A 1 283 ? -4.898 21 1.062 1 98.81 283 GLY A C 1
ATOM 2240 O O . GLY A 1 283 ? -5.93 20.797 1.706 1 98.81 283 GLY A O 1
ATOM 2241 N N . VAL A 1 284 ? -3.748 21.375 1.646 1 98.88 284 VAL A N 1
ATOM 2242 C CA . VAL A 1 284 ? -3.652 21.641 3.076 1 98.88 284 VAL A CA 1
ATOM 2243 C C . VAL A 1 284 ? -4.453 22.891 3.422 1 98.88 284 VAL A C 1
ATOM 2245 O O . VAL A 1 284 ? -5.266 22.891 4.352 1 98.88 284 VAL A O 1
ATOM 2248 N N . ALA A 1 285 ? -4.34 23.906 2.645 1 98.94 285 ALA A N 1
ATOM 2249 C CA . ALA A 1 285 ? -4.871 25.234 2.965 1 98.94 285 ALA A CA 1
ATOM 2250 C C . ALA A 1 285 ? -6.398 25.219 2.971 1 98.94 285 ALA A C 1
ATOM 2252 O O . ALA A 1 285 ? -7.027 25.938 3.762 1 98.94 285 ALA A O 1
ATOM 2253 N N . ILE A 1 286 ? -6.957 24.453 2.125 1 98.88 286 ILE A N 1
ATOM 2254 C CA . ILE A 1 286 ? -8.414 24.453 2.004 1 98.88 286 ILE A CA 1
ATOM 2255 C C . ILE A 1 286 ? -9.016 23.484 3.014 1 98.88 286 ILE A C 1
ATOM 2257 O O . ILE A 1 286 ? -10.227 23.469 3.229 1 98.88 286 ILE A O 1
ATOM 2261 N N . GLY A 1 287 ? -8.227 22.688 3.672 1 98.75 287 GLY A N 1
ATOM 2262 C CA . GLY A 1 287 ? -8.672 21.531 4.43 1 98.75 287 GLY A CA 1
ATOM 2263 C C . GLY A 1 287 ? -9.617 21.875 5.562 1 98.75 287 GLY A C 1
ATOM 2264 O O . GLY A 1 287 ? -10.641 21.219 5.75 1 98.75 287 GLY A O 1
ATOM 2265 N N . THR A 1 288 ? -9.344 22.922 6.309 1 98.56 288 THR A N 1
ATOM 2266 C CA . THR A 1 288 ? -10.164 23.297 7.449 1 98.56 288 THR A CA 1
ATOM 2267 C C . THR A 1 288 ? -11.555 23.734 6.992 1 98.56 288 THR A C 1
ATOM 2269 O O . THR A 1 288 ? -12.539 23.531 7.699 1 98.56 288 THR A O 1
ATOM 2272 N N . THR A 1 289 ? -11.656 24.297 5.832 1 97.88 289 THR A N 1
ATOM 2273 C CA . THR A 1 289 ? -12.898 24.859 5.34 1 97.88 289 THR A CA 1
ATOM 2274 C C . THR A 1 289 ? -13.367 24.141 4.082 1 97.88 289 THR A C 1
ATOM 2276 O O . THR A 1 289 ? -14.117 24.703 3.277 1 97.88 289 THR A O 1
ATOM 2279 N N . ALA A 1 290 ? -12.875 22.938 3.85 1 98.56 290 ALA A N 1
ATOM 2280 C CA . ALA A 1 290 ? -13.188 22.219 2.611 1 98.56 290 ALA A CA 1
ATOM 2281 C C . ALA A 1 290 ? -14.688 21.969 2.479 1 98.56 290 ALA A C 1
ATOM 2283 O O . ALA A 1 290 ? -15.219 21.938 1.366 1 98.56 290 ALA A O 1
ATOM 2284 N N . ASN A 1 291 ? -15.406 21.844 3.605 1 97.62 291 ASN A N 1
ATOM 2285 C CA . ASN A 1 291 ? -16.812 21.438 3.598 1 97.62 291 ASN A CA 1
ATOM 2286 C C . ASN A 1 291 ? -17.734 22.656 3.715 1 97.62 291 ASN A C 1
ATOM 2288 O O . ASN A 1 291 ? -18.953 22.5 3.762 1 97.62 291 ASN A O 1
ATOM 2292 N N . VAL A 1 292 ? -17.219 23.844 3.861 1 95.69 292 VAL A N 1
ATOM 2293 C CA . VAL A 1 292 ? -18.047 25.031 4.043 1 95.69 292 VAL A CA 1
ATOM 2294 C C . VAL A 1 292 ? -18.547 25.516 2.688 1 95.69 292 VAL A C 1
ATOM 2296 O O . VAL A 1 292 ? -18.031 25.125 1.643 1 95.69 292 VAL A O 1
ATOM 2299 N N . VAL A 1 293 ? -19.594 26.328 2.764 1 93.19 293 VAL A N 1
ATOM 2300 C CA . VAL A 1 293 ? -20.156 26.922 1.553 1 93.19 293 VAL A CA 1
ATOM 2301 C C . VAL A 1 293 ? -19.25 28.031 1.049 1 93.19 293 VAL A C 1
ATOM 2303 O O . VAL A 1 293 ? -19.047 29.047 1.73 1 93.19 293 VAL A O 1
ATOM 2306 N N . LEU A 1 294 ? -18.625 27.766 -0.016 1 94.06 294 LEU A N 1
ATOM 2307 C CA . LEU A 1 294 ? -17.734 28.719 -0.671 1 94.06 294 LEU A CA 1
ATOM 2308 C C . LEU A 1 294 ? -18.078 28.859 -2.15 1 94.06 294 LEU A C 1
ATOM 2310 O O . LEU A 1 294 ? -18.531 27.906 -2.779 1 94.06 294 LEU A O 1
ATOM 2314 N N . GLU A 1 295 ? -17.859 30.047 -2.641 1 95.12 295 GLU A N 1
ATOM 2315 C CA . GLU A 1 295 ? -17.875 30.188 -4.094 1 95.12 295 GLU A CA 1
ATOM 2316 C C . GLU A 1 295 ? -16.625 29.578 -4.723 1 95.12 295 GLU A C 1
ATOM 2318 O O . GLU A 1 295 ? -15.539 29.609 -4.121 1 95.12 295 GLU A O 1
ATOM 2323 N N . PRO A 1 296 ? -16.703 29.047 -5.945 1 96.94 296 PRO A N 1
ATOM 2324 C CA . PRO A 1 296 ? -15.555 28.453 -6.613 1 96.94 296 PRO A CA 1
ATOM 2325 C C . PRO A 1 296 ? -14.352 29.391 -6.664 1 96.94 296 PRO A C 1
ATOM 2327 O O . PRO A 1 296 ? -13.211 28.953 -6.488 1 96.94 296 PRO A O 1
ATOM 2330 N N . LEU A 1 297 ? -14.578 30.625 -6.832 1 97.69 297 LEU A N 1
ATOM 2331 C CA . LEU A 1 297 ? -13.484 31.594 -6.895 1 97.69 297 LEU A CA 1
ATOM 2332 C C . LEU A 1 297 ? -12.695 31.594 -5.594 1 97.69 297 LEU A C 1
ATOM 2334 O O . LEU A 1 297 ? -11.461 31.703 -5.613 1 97.69 297 LEU A O 1
ATOM 2338 N N . HIS A 1 298 ? -13.359 31.562 -4.516 1 98.06 298 HIS A N 1
ATOM 2339 C CA . HIS A 1 298 ? -12.672 31.625 -3.229 1 98.06 298 HIS A CA 1
ATOM 2340 C C . HIS A 1 298 ? -11.82 30.375 -2.996 1 98.06 298 HIS A C 1
ATOM 2342 O O . HIS A 1 298 ? -10.758 30.453 -2.381 1 98.06 298 HIS A O 1
ATOM 2348 N N . ALA A 1 299 ? -12.281 29.172 -3.465 1 98.44 299 ALA A N 1
ATOM 2349 C CA . ALA A 1 299 ? -11.453 27.969 -3.408 1 98.44 299 ALA A CA 1
ATOM 2350 C C . ALA A 1 299 ? -10.172 28.156 -4.223 1 98.44 299 ALA A C 1
ATOM 2352 O O . ALA A 1 299 ? -9.086 27.781 -3.773 1 98.44 299 ALA A O 1
ATOM 2353 N N . LEU A 1 300 ? -10.305 28.719 -5.414 1 98.5 300 LEU A N 1
ATOM 2354 C CA . LEU A 1 300 ? -9.164 28.984 -6.277 1 98.5 300 LEU A CA 1
ATOM 2355 C C . LEU A 1 300 ? -8.188 29.953 -5.602 1 98.5 300 LEU A C 1
ATOM 2357 O O . LEU A 1 300 ? -6.969 29.75 -5.676 1 98.5 300 LEU A O 1
ATOM 2361 N N . LEU A 1 301 ? -8.695 30.922 -4.938 1 98.69 301 LEU A N 1
ATOM 2362 C CA . LEU A 1 301 ? -7.859 31.922 -4.281 1 98.69 301 LEU A CA 1
ATOM 2363 C C . LEU A 1 301 ? -7.137 31.328 -3.078 1 98.69 301 LEU A C 1
ATOM 2365 O O . LEU A 1 301 ? -5.992 31.688 -2.793 1 98.69 301 LEU A O 1
ATOM 2369 N N . VAL A 1 302 ? -7.836 30.484 -2.344 1 98.75 302 VAL A N 1
ATOM 2370 C CA . VAL A 1 302 ? -7.203 29.797 -1.228 1 98.75 302 VAL A CA 1
ATOM 2371 C C . VAL A 1 302 ? -5.98 29.016 -1.726 1 98.75 302 VAL A C 1
ATOM 2373 O O . VAL A 1 302 ? -4.895 29.125 -1.146 1 98.75 302 VAL A O 1
ATOM 2376 N N . GLY A 1 303 ? -6.164 28.234 -2.797 1 98.88 303 GLY A N 1
ATOM 2377 C CA . GLY A 1 303 ? -5.047 27.5 -3.379 1 98.88 303 GLY A CA 1
ATOM 2378 C C . GLY A 1 303 ? -3.922 28.406 -3.844 1 98.88 303 GLY A C 1
ATOM 2379 O O . GLY A 1 303 ? -2.746 28.094 -3.631 1 98.88 303 GLY A O 1
ATOM 2380 N N . SER A 1 304 ? -4.266 29.516 -4.461 1 98.81 304 SER A N 1
ATOM 2381 C CA . SER A 1 304 ? -3.273 30.469 -4.934 1 98.81 304 SER A CA 1
ATOM 2382 C C . SER A 1 304 ? -2.473 31.062 -3.771 1 98.81 304 SER A C 1
ATOM 2384 O O . SER A 1 304 ? -1.25 31.188 -3.857 1 98.81 304 SER A O 1
ATOM 2386 N N . GLY A 1 305 ? -3.195 31.438 -2.713 1 98.88 305 GLY A N 1
ATOM 2387 C CA . GLY A 1 305 ? -2.514 31.938 -1.527 1 98.88 305 GLY A CA 1
ATOM 2388 C C . GLY A 1 305 ? -1.571 30.922 -0.912 1 98.88 305 GLY A C 1
ATOM 2389 O O . GLY A 1 305 ? -0.489 31.281 -0.441 1 98.88 305 GLY A O 1
ATOM 2390 N N . ALA A 1 306 ? -1.981 29.672 -0.918 1 98.94 306 ALA A N 1
ATOM 2391 C CA . ALA A 1 306 ? -1.145 28.594 -0.388 1 98.94 306 ALA A CA 1
ATOM 2392 C C . ALA A 1 306 ? 0.149 28.469 -1.188 1 98.94 306 ALA A C 1
ATOM 2394 O O . ALA A 1 306 ? 1.217 28.234 -0.617 1 98.94 306 ALA A O 1
ATOM 2395 N N . ALA A 1 307 ? 0.045 28.594 -2.529 1 98.88 307 ALA A N 1
ATOM 2396 C CA . ALA A 1 307 ? 1.223 28.531 -3.389 1 98.88 307 ALA A CA 1
ATOM 2397 C C . ALA A 1 307 ? 2.209 29.641 -3.041 1 98.88 307 ALA A C 1
ATOM 2399 O O . ALA A 1 307 ? 3.42 29.422 -2.992 1 98.88 307 ALA A O 1
ATOM 2400 N N . VAL A 1 308 ? 1.716 30.828 -2.805 1 98.81 308 VAL A N 1
ATOM 2401 C CA . VAL A 1 308 ? 2.551 31.969 -2.455 1 98.81 308 VAL A CA 1
ATOM 2402 C C . VAL A 1 308 ? 3.299 31.688 -1.155 1 98.81 308 VAL A C 1
ATOM 2404 O O . VAL A 1 308 ? 4.523 31.828 -1.09 1 98.81 308 VAL A O 1
ATOM 2407 N N . ILE A 1 309 ? 2.605 31.219 -0.186 1 98.81 309 ILE A N 1
ATOM 2408 C CA . ILE A 1 309 ? 3.172 30.938 1.128 1 98.81 309 ILE A CA 1
ATOM 2409 C C . ILE A 1 309 ? 4.227 29.828 1.012 1 98.81 309 ILE A C 1
ATOM 2411 O O . ILE A 1 309 ? 5.324 29.953 1.556 1 98.81 309 ILE A O 1
ATOM 2415 N N . SER A 1 310 ? 3.891 28.766 0.286 1 98.75 310 SER A N 1
ATOM 2416 C CA . SER A 1 310 ? 4.75 27.594 0.203 1 98.75 310 SER A CA 1
ATOM 2417 C C . SER A 1 310 ? 6.016 27.891 -0.589 1 98.75 310 SER A C 1
ATOM 2419 O O . SER A 1 310 ? 7.125 27.609 -0.124 1 98.75 310 SER A O 1
ATOM 2421 N N . VAL A 1 311 ? 5.926 28.516 -1.801 1 98.44 311 VAL A N 1
ATOM 2422 C CA . VAL A 1 311 ? 7.078 28.766 -2.66 1 98.44 311 VAL A CA 1
ATOM 2423 C C . VAL A 1 311 ? 8.023 29.766 -1.985 1 98.44 311 VAL A C 1
ATOM 2425 O O . VAL A 1 311 ? 9.234 29.547 -1.936 1 98.44 311 VAL A O 1
ATOM 2428 N N . PHE A 1 312 ? 7.516 30.828 -1.431 1 98.25 312 PHE A N 1
ATOM 2429 C CA . PHE A 1 312 ? 8.359 31.812 -0.756 1 98.25 312 PHE A CA 1
ATOM 2430 C C . PHE A 1 312 ? 8.969 31.219 0.511 1 98.25 312 PHE A C 1
ATOM 2432 O O . PHE A 1 312 ? 10.086 31.578 0.894 1 98.25 312 PHE A O 1
ATOM 2439 N N . GLY A 1 313 ? 8.18 30.359 1.15 1 98.12 313 GLY A N 1
ATOM 2440 C CA . GLY A 1 313 ? 8.734 29.641 2.283 1 98.12 313 GLY A CA 1
ATOM 2441 C C . GLY A 1 313 ? 9.961 28.828 1.927 1 98.12 313 GLY A C 1
ATOM 2442 O O . GLY A 1 313 ? 10.992 28.906 2.596 1 98.12 313 GLY A O 1
ATOM 2443 N N . TYR A 1 314 ? 9.852 28.016 0.865 1 96.75 314 TYR A N 1
ATOM 2444 C CA . TYR A 1 314 ? 10.977 27.203 0.418 1 96.75 314 TYR A CA 1
ATOM 2445 C C . TYR A 1 314 ? 12.148 28.078 -0.019 1 96.75 314 TYR A C 1
ATOM 2447 O O . TYR A 1 314 ? 13.305 27.766 0.277 1 96.75 314 TYR A O 1
ATOM 2455 N N . ALA A 1 315 ? 11.891 29.172 -0.73 1 95.44 315 ALA A N 1
ATOM 2456 C CA . ALA A 1 315 ? 12.922 29.969 -1.382 1 95.44 315 ALA A CA 1
ATOM 2457 C C . ALA A 1 315 ? 13.664 30.844 -0.368 1 95.44 315 ALA A C 1
ATOM 2459 O O . ALA A 1 315 ? 14.875 31.031 -0.477 1 95.44 315 ALA A O 1
ATOM 2460 N N . TYR A 1 316 ? 12.945 31.344 0.666 1 94.94 316 TYR A N 1
ATOM 2461 C CA . TYR A 1 316 ? 13.578 32.375 1.485 1 94.94 316 TYR A CA 1
ATOM 2462 C C . TYR A 1 316 ? 13.531 31.984 2.961 1 94.94 316 TYR A C 1
ATOM 2464 O O . TYR A 1 316 ? 14.516 32.188 3.684 1 94.94 316 TYR A O 1
ATOM 2472 N N . LEU A 1 317 ? 12.461 31.469 3.43 1 95.69 317 LEU A N 1
ATOM 2473 C CA . LEU A 1 317 ? 12.289 31.25 4.859 1 95.69 317 LEU A CA 1
ATOM 2474 C C . LEU A 1 317 ? 13.07 30.016 5.316 1 95.69 317 LEU A C 1
ATOM 2476 O O . LEU A 1 317 ? 13.703 30.031 6.371 1 95.69 317 LEU A O 1
ATOM 2480 N N . THR A 1 318 ? 12.938 28.938 4.59 1 93.88 318 THR A N 1
ATOM 2481 C CA . THR A 1 318 ? 13.57 27.672 4.969 1 93.88 318 THR A CA 1
ATOM 2482 C C . THR A 1 318 ? 15.078 27.859 5.16 1 93.88 318 THR A C 1
ATOM 2484 O O . THR A 1 318 ? 15.625 27.484 6.199 1 93.88 318 THR A O 1
ATOM 2487 N N . PRO A 1 319 ? 15.82 28.5 4.176 1 91.12 319 PRO A N 1
ATOM 2488 C CA . PRO A 1 319 ? 17.25 28.719 4.391 1 91.12 319 PRO A CA 1
ATOM 2489 C C . PRO A 1 319 ? 17.547 29.625 5.578 1 91.12 319 PRO A C 1
ATOM 2491 O O . PRO A 1 319 ? 18.531 29.438 6.289 1 91.12 319 PRO A O 1
ATOM 2494 N N . PHE A 1 320 ? 16.672 30.562 5.801 1 92.31 320 PHE A N 1
ATOM 2495 C CA . PHE A 1 320 ? 16.844 31.469 6.926 1 92.31 320 PHE A CA 1
ATOM 2496 C C . PHE A 1 320 ? 16.703 30.734 8.25 1 92.31 320 PHE A C 1
ATOM 2498 O O . PHE A 1 320 ? 17.516 30.906 9.148 1 92.31 320 PHE A O 1
ATOM 2505 N N . LEU A 1 321 ? 15.672 29.875 8.43 1 92.19 321 LEU A N 1
ATOM 2506 C CA . LEU A 1 321 ? 15.422 29.125 9.648 1 92.19 321 LEU A CA 1
ATOM 2507 C C . LEU A 1 321 ? 16.578 28.172 9.945 1 92.19 321 LEU A C 1
ATOM 2509 O O . LEU A 1 321 ? 17 28.031 11.094 1 92.19 321 LEU A O 1
ATOM 2513 N N . ALA A 1 322 ? 17.078 27.562 8.922 1 89.38 322 ALA A N 1
ATOM 2514 C CA . ALA A 1 322 ? 18.172 26.609 9.094 1 89.38 322 ALA A CA 1
ATOM 2515 C C . ALA A 1 322 ? 19.438 27.328 9.539 1 89.38 322 ALA A C 1
ATOM 2517 O O . ALA A 1 322 ? 20.125 26.891 10.469 1 89.38 322 ALA A O 1
ATOM 2518 N N . ARG A 1 323 ? 19.781 28.484 8.953 1 88.62 323 ARG A N 1
ATOM 2519 C CA . ARG A 1 323 ? 21.047 29.188 9.164 1 88.62 323 ARG A CA 1
ATOM 2520 C C . ARG A 1 323 ? 21 30.016 10.453 1 88.62 323 ARG A C 1
ATOM 2522 O O . ARG A 1 323 ? 21.984 30.047 11.195 1 88.62 323 ARG A O 1
ATOM 2529 N N . LYS A 1 324 ? 19.828 30.531 10.727 1 91.81 324 LYS A N 1
ATOM 2530 C CA . LYS A 1 324 ? 19.812 31.531 11.789 1 91.81 324 LYS A CA 1
ATOM 2531 C C . LYS A 1 324 ? 19.109 31 13.039 1 91.81 324 LYS A C 1
ATOM 2533 O O . LYS A 1 324 ? 19.391 31.438 14.156 1 91.81 324 LYS A O 1
ATOM 2538 N N . LEU A 1 325 ? 18.266 30.016 12.875 1 93.19 325 LEU A N 1
ATOM 2539 C CA . LEU A 1 325 ? 17.453 29.625 14.016 1 93.19 325 LEU A CA 1
ATOM 2540 C C . LEU A 1 325 ? 17.656 28.141 14.352 1 93.19 325 LEU A C 1
ATOM 2542 O O . LEU A 1 325 ? 16.969 27.594 15.211 1 93.19 325 LEU A O 1
ATOM 2546 N N . ARG A 1 326 ? 18.469 27.438 13.703 1 91.81 326 ARG A N 1
ATOM 2547 C CA . ARG A 1 326 ? 18.828 26.047 13.984 1 91.81 326 ARG A CA 1
ATOM 2548 C C . ARG A 1 326 ? 17.625 25.125 13.789 1 91.81 326 ARG A C 1
ATOM 2550 O O . ARG A 1 326 ? 17.422 24.203 14.578 1 91.81 326 ARG A O 1
ATOM 2557 N N . ILE A 1 327 ? 16.766 25.453 12.93 1 94.5 327 ILE A N 1
ATOM 2558 C CA . ILE A 1 327 ? 15.625 24.609 12.57 1 94.5 327 ILE A CA 1
ATOM 2559 C C . ILE A 1 327 ? 15.844 24.016 11.18 1 94.5 327 ILE A C 1
ATOM 2561 O O . ILE A 1 327 ? 15.586 24.672 10.172 1 94.5 327 ILE A O 1
ATOM 2565 N N . HIS A 1 328 ? 16.344 22.828 11.211 1 93.94 328 HIS A N 1
ATOM 2566 C CA . HIS A 1 328 ? 16.578 22.141 9.953 1 93.94 328 HIS A CA 1
ATOM 2567 C C . HIS A 1 328 ? 15.383 21.266 9.57 1 93.94 328 HIS A C 1
ATOM 2569 O O . HIS A 1 328 ? 15.109 20.266 10.227 1 93.94 328 HIS A O 1
ATOM 2575 N N . ASP A 1 329 ? 14.703 21.625 8.578 1 96.5 329 ASP A N 1
ATOM 2576 C CA . ASP A 1 329 ? 13.516 20.984 8.031 1 96.5 329 ASP A CA 1
ATOM 2577 C C . ASP A 1 329 ? 13.836 20.219 6.746 1 96.5 329 ASP A C 1
ATOM 2579 O O . ASP A 1 329 ? 13.75 20.781 5.652 1 96.5 329 ASP A O 1
ATOM 2583 N N . THR A 1 330 ? 14.133 18.922 6.906 1 95 330 THR A N 1
ATOM 2584 C CA . THR A 1 330 ? 14.719 18.156 5.812 1 95 330 THR A CA 1
ATOM 2585 C C . THR A 1 330 ? 13.812 18.188 4.586 1 95 330 THR A C 1
ATOM 2587 O O . THR A 1 330 ? 14.281 18.406 3.467 1 95 330 THR A O 1
ATOM 2590 N N . CYS A 1 331 ? 12.5 17.969 4.762 1 95.25 331 CYS A N 1
ATOM 2591 C CA . CYS A 1 331 ? 11.586 17.891 3.625 1 95.25 331 CYS A CA 1
ATOM 2592 C C . CYS A 1 331 ? 10.898 19.219 3.373 1 95.25 331 CYS A C 1
ATOM 2594 O O . CYS A 1 331 ? 10.148 19.359 2.408 1 95.25 331 CYS A O 1
ATOM 2596 N N . GLY A 1 332 ? 11.109 20.266 4.242 1 96.75 332 GLY A N 1
ATOM 2597 C CA . GLY A 1 332 ? 10.391 21.516 4.121 1 96.75 332 GLY A CA 1
ATOM 2598 C C . GLY A 1 332 ? 8.93 21.406 4.523 1 96.75 332 GLY A C 1
ATOM 2599 O O . GLY A 1 332 ? 8.062 22 3.879 1 96.75 332 GLY A O 1
ATOM 2600 N N . VAL A 1 333 ? 8.625 20.672 5.586 1 98.25 333 VAL A N 1
ATOM 2601 C CA . VAL A 1 333 ? 7.25 20.406 5.992 1 98.25 333 VAL A CA 1
ATOM 2602 C C . VAL A 1 333 ? 6.586 21.703 6.438 1 98.25 333 VAL A C 1
ATOM 2604 O O . VAL A 1 333 ? 5.363 21.844 6.375 1 98.25 333 VAL A O 1
ATOM 2607 N N . ASN A 1 334 ? 7.41 22.703 6.898 1 98.62 334 ASN A N 1
ATOM 2608 C CA . ASN A 1 334 ? 6.852 24 7.246 1 98.62 334 ASN A CA 1
ATOM 2609 C C . ASN A 1 334 ? 6.148 24.641 6.059 1 98.62 334 ASN A C 1
ATOM 2611 O O . ASN A 1 334 ? 5.102 25.281 6.215 1 98.62 334 ASN A O 1
ATOM 2615 N N . ASN A 1 335 ? 6.715 24.516 4.91 1 98.69 335 ASN A N 1
ATOM 2616 C CA . ASN A 1 335 ? 6.25 25.188 3.701 1 98.69 335 ASN A CA 1
ATOM 2617 C C . ASN A 1 335 ? 5.07 24.438 3.072 1 98.69 335 ASN A C 1
ATOM 2619 O O . ASN A 1 335 ? 4.219 25.062 2.43 1 98.69 335 ASN A O 1
ATOM 2623 N N . LEU A 1 336 ? 5.031 23.172 3.217 1 98.62 336 LEU A N 1
ATOM 2624 C CA . LEU A 1 336 ? 3.982 22.359 2.605 1 98.62 336 LEU A CA 1
ATOM 2625 C C . LEU A 1 336 ? 2.809 22.172 3.561 1 98.62 336 LEU A C 1
ATOM 2627 O O . LEU A 1 336 ? 1.65 22.203 3.141 1 98.62 336 LEU A O 1
ATOM 2631 N N . HIS A 1 337 ? 3.076 21.953 4.84 1 98.88 337 HIS A N 1
ATOM 2632 C CA . HIS A 1 337 ? 2.039 21.594 5.797 1 98.88 337 HIS A CA 1
ATOM 2633 C C . HIS A 1 337 ? 1.859 22.672 6.855 1 98.88 337 HIS A C 1
ATOM 2635 O O . HIS A 1 337 ? 0.736 23.109 7.121 1 98.88 337 HIS A O 1
ATOM 2641 N N . GLY A 1 338 ? 2.939 23.188 7.473 1 98.88 338 GLY A N 1
ATOM 2642 C CA . GLY A 1 338 ? 2.881 24.078 8.617 1 98.88 338 GLY A CA 1
ATOM 2643 C C . GLY A 1 338 ? 2.201 25.406 8.305 1 98.88 338 GLY A C 1
ATOM 2644 O O . GLY A 1 338 ? 1.071 25.641 8.734 1 98.88 338 GLY A O 1
ATOM 2645 N N . MET A 1 339 ? 2.855 26.156 7.488 1 98.81 339 MET A N 1
ATOM 2646 C CA . MET A 1 339 ? 2.348 27.484 7.191 1 98.81 339 MET A CA 1
ATOM 2647 C C . MET A 1 339 ? 1.011 27.422 6.461 1 98.81 339 MET A C 1
ATOM 2649 O O . MET A 1 339 ? 0.075 28.141 6.797 1 98.81 339 MET A O 1
ATOM 2653 N N . PRO A 1 340 ? 0.844 26.547 5.457 1 98.88 340 PRO A N 1
ATOM 2654 C CA . PRO A 1 340 ? -0.489 26.391 4.867 1 98.88 340 PRO A CA 1
ATOM 2655 C C . PRO A 1 340 ? -1.539 25.953 5.883 1 98.88 340 PRO A C 1
ATOM 2657 O O . PRO A 1 340 ? -2.707 26.328 5.777 1 98.88 340 PRO A O 1
ATOM 2660 N N . GLY A 1 341 ? -1.143 25.141 6.883 1 98.88 341 GLY A N 1
ATOM 2661 C CA . GLY A 1 341 ? -2.047 24.781 7.965 1 98.88 341 GLY A CA 1
ATOM 2662 C C . GLY A 1 341 ? -2.473 25.969 8.805 1 98.88 341 GLY A C 1
ATOM 2663 O O . GLY A 1 341 ? -3.646 26.094 9.164 1 98.88 341 GLY A O 1
ATOM 2664 N N . ILE A 1 342 ? -1.538 26.844 9.109 1 98.88 342 ILE A N 1
ATOM 2665 C CA . ILE A 1 342 ? -1.849 28.078 9.812 1 98.88 342 ILE A CA 1
ATOM 2666 C C . ILE A 1 342 ? -2.771 28.938 8.953 1 98.88 342 ILE A C 1
ATOM 2668 O O . ILE A 1 342 ? -3.768 29.484 9.445 1 98.88 342 ILE A O 1
ATOM 2672 N N . TYR A 1 343 ? -2.412 29.078 7.66 1 98.88 343 TYR A N 1
ATOM 2673 C CA . TYR A 1 343 ? -3.232 29.812 6.695 1 98.88 343 TYR A CA 1
ATOM 2674 C C . TYR A 1 343 ? -4.664 29.297 6.699 1 98.88 343 TYR A C 1
ATOM 2676 O O . TYR A 1 343 ? -5.617 30.078 6.699 1 98.88 343 TYR A O 1
ATOM 2684 N N . ALA A 1 344 ? -4.84 27.984 6.742 1 98.94 344 ALA A N 1
ATOM 2685 C CA . ALA A 1 344 ? -6.156 27.359 6.785 1 98.94 344 ALA A CA 1
ATOM 2686 C C . ALA A 1 344 ? -6.934 27.781 8.031 1 98.94 344 ALA A C 1
ATOM 2688 O O . ALA A 1 344 ? -8.125 28.078 7.953 1 98.94 344 ALA A O 1
ATOM 2689 N N . GLY A 1 345 ? -6.258 27.781 9.195 1 98.5 345 GLY A N 1
ATOM 2690 C CA . GLY A 1 345 ? -6.891 28.219 10.438 1 98.5 345 GLY A CA 1
ATOM 2691 C C . GLY A 1 345 ? -7.352 29.672 10.391 1 98.5 345 GLY A C 1
ATOM 2692 O O . GLY A 1 345 ? -8.445 29.984 10.859 1 98.5 345 GLY A O 1
ATOM 2693 N N . LEU A 1 346 ? -6.559 30.5 9.805 1 98.62 346 LEU A N 1
ATOM 2694 C CA . LEU A 1 346 ? -6.91 31.922 9.664 1 98.62 346 LEU A CA 1
ATOM 2695 C C . LEU A 1 346 ? -8.102 32.094 8.727 1 98.62 346 LEU A C 1
ATOM 2697 O O . LEU A 1 346 ? -9.008 32.875 8.992 1 98.62 346 LEU A O 1
ATOM 2701 N N . LEU A 1 347 ? -8.062 31.359 7.629 1 98.38 347 LEU A N 1
ATOM 2702 C CA . LEU A 1 347 ? -9.164 31.422 6.672 1 98.38 347 LEU A CA 1
ATOM 2703 C C . LEU A 1 347 ? -10.461 30.906 7.289 1 98.38 347 LEU A C 1
ATOM 2705 O O . LEU A 1 347 ? -11.547 31.391 6.957 1 98.38 347 LEU A O 1
ATOM 2709 N N . ALA A 1 348 ? -10.32 29.922 8.227 1 97.88 348 ALA A N 1
ATOM 2710 C CA . ALA A 1 348 ? -11.5 29.422 8.93 1 97.88 348 ALA A CA 1
ATOM 2711 C C . ALA A 1 348 ? -12.188 30.531 9.711 1 97.88 348 ALA A C 1
ATOM 2713 O O . ALA A 1 348 ? -13.422 30.594 9.773 1 97.88 348 ALA A O 1
ATOM 2714 N N . PHE A 1 349 ? -11.445 31.406 10.344 1 97.62 349 PHE A N 1
ATOM 2715 C CA . PHE A 1 349 ? -11.977 32.594 11.023 1 97.62 349 PHE A CA 1
ATOM 2716 C C . PHE A 1 349 ? -12.656 33.531 10.031 1 97.62 349 PHE A C 1
ATOM 2718 O O . PHE A 1 349 ? -13.805 33.938 10.234 1 97.62 349 PHE A O 1
ATOM 2725 N N . ILE A 1 350 ? -12.023 33.781 8.93 1 97.31 350 ILE A N 1
ATOM 2726 C CA . ILE A 1 350 ? -12.492 34.75 7.945 1 97.31 350 ILE A CA 1
ATOM 2727 C C . ILE A 1 350 ? -13.789 34.25 7.305 1 97.31 350 ILE A C 1
ATOM 2729 O O . ILE A 1 350 ? -14.766 35 7.207 1 97.31 350 ILE A O 1
ATOM 2733 N N . PHE A 1 351 ? -13.82 32.938 6.871 1 96 351 PHE A N 1
ATOM 2734 C CA . PHE A 1 351 ? -14.977 32.406 6.152 1 96 351 PHE A CA 1
ATOM 2735 C C . PHE A 1 351 ? -16.156 32.219 7.094 1 96 351 PHE A C 1
ATOM 2737 O O . PHE A 1 351 ? -17.312 32.344 6.672 1 96 351 PHE A O 1
ATOM 2744 N N . ALA A 1 352 ? -15.883 32 8.375 1 93.5 352 ALA A N 1
ATOM 2745 C CA . ALA A 1 352 ? -16.953 31.891 9.359 1 93.5 352 ALA A CA 1
ATOM 2746 C C . ALA A 1 352 ? -17.688 33.219 9.508 1 93.5 352 ALA A C 1
ATOM 2748 O O . ALA A 1 352 ? -18.906 33.25 9.711 1 93.5 352 ALA A O 1
ATOM 2749 N N . ILE A 1 353 ? -17.016 34.344 9.305 1 93.06 353 ILE A N 1
ATOM 2750 C CA . ILE A 1 353 ? -17.609 35.656 9.477 1 93.06 353 ILE A CA 1
ATOM 2751 C C . ILE A 1 353 ? -18.141 36.156 8.133 1 93.06 353 ILE A C 1
ATOM 2753 O O . ILE A 1 353 ? -19.172 36.844 8.07 1 93.06 353 ILE A O 1
ATOM 2757 N N . ALA A 1 354 ? -17.5 35.781 7.117 1 92.44 354 ALA A N 1
ATOM 2758 C CA . ALA A 1 354 ? -17.766 36.406 5.812 1 92.44 354 ALA A CA 1
ATOM 2759 C C . ALA A 1 354 ? -18.984 35.781 5.152 1 92.44 354 ALA A C 1
ATOM 2761 O O . ALA A 1 354 ? -19.688 36.438 4.383 1 92.44 354 ALA A O 1
ATOM 2762 N N . TYR A 1 355 ? -19.266 34.5 5.375 1 89.38 355 TYR A N 1
ATOM 2763 C CA . TYR A 1 355 ? -20.375 33.844 4.699 1 89.38 355 TYR A CA 1
ATOM 2764 C C . TYR A 1 355 ? -21.609 33.812 5.586 1 89.38 355 TYR A C 1
ATOM 2766 O O . TYR A 1 355 ? -21.5 33.562 6.793 1 89.38 355 TYR A O 1
ATOM 2774 N N . ASP A 1 356 ? -22.75 34.062 4.973 1 88.69 356 ASP A N 1
ATOM 2775 C CA . ASP A 1 356 ? -24.031 34.062 5.66 1 88.69 356 ASP A CA 1
ATOM 2776 C C . ASP A 1 356 ? -24.422 32.656 6.113 1 88.69 356 ASP A C 1
ATOM 2778 O O . ASP A 1 356 ? -24.578 31.75 5.289 1 88.69 356 ASP A O 1
ATOM 2782 N N . PRO A 1 357 ? -24.609 32.562 7.406 1 88.75 357 PRO A N 1
ATOM 2783 C CA . PRO A 1 357 ? -24.984 31.25 7.938 1 88.75 357 PRO A CA 1
ATOM 2784 C C . PRO A 1 357 ? -26.25 30.688 7.297 1 88.75 357 PRO A C 1
ATOM 2786 O O . PRO A 1 357 ? -26.438 29.469 7.242 1 88.75 357 PRO A O 1
ATOM 2789 N N . SER A 1 358 ? -27.109 31.516 6.832 1 87.69 358 SER A N 1
ATOM 2790 C CA . SER A 1 358 ? -28.359 31.078 6.23 1 87.69 358 SER A CA 1
ATOM 2791 C C . SER A 1 358 ? -28.109 30.25 4.969 1 87.69 358 SER A C 1
ATOM 2793 O O . SER A 1 358 ? -28.969 29.469 4.559 1 87.69 358 SER A O 1
ATOM 2795 N N . GLN A 1 359 ? -26.969 30.375 4.363 1 89.44 359 GLN A N 1
ATOM 2796 C CA . GLN A 1 359 ? -26.641 29.688 3.123 1 89.44 359 GLN A CA 1
ATOM 2797 C C . GLN A 1 359 ? -26.359 28.219 3.375 1 89.44 359 GLN A C 1
ATOM 2799 O O . GLN A 1 359 ? -26.344 27.406 2.439 1 89.44 359 GLN A O 1
ATOM 2804 N N . TYR A 1 360 ? -26.141 27.828 4.609 1 89.62 360 TYR A N 1
ATOM 2805 C CA . TYR A 1 360 ? -25.766 26.453 4.957 1 89.62 360 TYR A CA 1
ATOM 2806 C C . TYR A 1 360 ? -27.016 25.578 5.066 1 89.62 360 TYR A C 1
ATOM 2808 O O . TYR A 1 360 ? -26.922 24.359 4.938 1 89.62 360 TYR A O 1
ATOM 2816 N N . GLY A 1 361 ? -28.141 26.25 5.348 1 88.12 361 GLY A N 1
ATOM 2817 C CA . GLY A 1 361 ? -29.344 25.469 5.613 1 88.12 361 GLY A CA 1
ATOM 2818 C C . GLY A 1 361 ? -29.188 24.5 6.773 1 88.12 361 GLY A C 1
ATOM 2819 O O . GLY A 1 361 ? -28.656 24.875 7.824 1 88.12 361 GLY A O 1
ATOM 2820 N N . LEU A 1 362 ? -29.625 23.266 6.605 1 85 362 LEU A N 1
ATOM 2821 C CA . LEU A 1 362 ? -29.609 22.25 7.652 1 85 362 LEU A CA 1
ATOM 2822 C C . LEU A 1 362 ? -28.188 21.781 7.926 1 85 362 LEU A C 1
ATOM 2824 O O . LEU A 1 362 ? -27.906 21.234 9 1 85 362 LEU A O 1
ATOM 2828 N N . SER A 1 363 ? -27.312 22.016 6.996 1 89.81 363 SER A N 1
ATOM 2829 C CA . SER A 1 363 ? -25.938 21.547 7.109 1 89.81 363 SER A CA 1
ATOM 2830 C C . SER A 1 363 ? -25.156 22.359 8.141 1 89.81 363 SER A C 1
ATOM 2832 O O . SER A 1 363 ? -24.109 21.922 8.609 1 89.81 363 SER A O 1
ATOM 2834 N N . LEU A 1 364 ? -25.672 23.547 8.523 1 90.12 364 LEU A N 1
ATOM 2835 C CA . LEU A 1 364 ? -24.984 24.438 9.445 1 90.12 364 LEU A CA 1
ATOM 2836 C C . LEU A 1 364 ? -24.734 23.766 10.789 1 90.12 364 LEU A C 1
ATOM 2838 O O . LEU A 1 364 ? -23.625 23.812 11.328 1 90.12 364 LEU A O 1
ATOM 2842 N N . ALA A 1 365 ? -25.75 23.062 11.297 1 88.94 365 ALA A N 1
ATOM 2843 C CA . ALA A 1 365 ? -25.672 22.438 12.617 1 88.94 365 ALA A CA 1
ATOM 2844 C C . ALA A 1 365 ? -24.672 21.281 12.633 1 88.94 365 ALA A C 1
ATOM 2846 O O . ALA A 1 365 ? -24.078 20.984 13.672 1 88.94 365 ALA A O 1
ATOM 2847 N N . THR A 1 366 ? -24.453 20.672 11.484 1 91.38 366 THR A N 1
ATOM 2848 C CA . THR A 1 366 ? -23.5 19.562 11.383 1 91.38 366 THR A CA 1
ATOM 2849 C C . THR A 1 366 ? -22.078 20.078 11.25 1 91.38 366 THR A C 1
ATOM 2851 O O . THR A 1 366 ? -21.156 19.531 11.859 1 91.38 366 THR A O 1
ATOM 2854 N N . ILE A 1 367 ? -21.891 21.125 10.539 1 93.12 367 ILE A N 1
ATOM 2855 C CA . ILE A 1 367 ? -20.562 21.688 10.266 1 93.12 367 ILE A CA 1
ATOM 2856 C C . ILE A 1 367 ? -20.062 22.469 11.477 1 93.12 367 ILE A C 1
ATOM 2858 O O . ILE A 1 367 ? -18.891 22.391 11.828 1 93.12 367 ILE A O 1
ATOM 2862 N N . TYR A 1 368 ? -21.031 23.219 12.078 1 93.81 368 TYR A N 1
ATOM 2863 C CA . TYR A 1 368 ? -20.766 24 13.289 1 93.81 368 TYR A CA 1
ATOM 2864 C C . TYR A 1 368 ? -21.75 23.625 14.398 1 93.81 368 TYR A C 1
ATOM 2866 O O . TYR A 1 368 ? -22.656 24.406 14.695 1 93.81 368 TYR A O 1
ATOM 2874 N N . PRO A 1 369 ? -21.438 22.609 15.117 1 92.62 369 PRO A N 1
ATOM 2875 C CA . PRO A 1 369 ? -22.422 22.125 16.078 1 92.62 369 PRO A CA 1
ATOM 2876 C C . PRO A 1 369 ? -22.594 23.062 17.281 1 92.62 369 PRO A C 1
ATOM 2878 O O . PRO A 1 369 ? -23.609 23 17.969 1 92.62 369 PRO A O 1
ATOM 2881 N N . ALA A 1 370 ? -21.766 23.953 17.516 1 93.94 370 ALA A N 1
ATOM 2882 C CA . ALA A 1 370 ? -21.797 24.812 18.703 1 93.94 370 ALA A CA 1
ATOM 2883 C C . ALA A 1 370 ? -22.594 26.094 18.438 1 93.94 370 ALA A C 1
ATOM 2885 O O . ALA A 1 370 ? -22.906 26.844 19.359 1 93.94 370 ALA A O 1
ATOM 2886 N N . ILE A 1 371 ? -23.016 26.266 17.266 1 92.44 371 ILE A N 1
ATOM 2887 C CA . ILE A 1 371 ? -23.656 27.516 16.891 1 92.44 371 ILE A CA 1
ATOM 2888 C C . ILE A 1 371 ? -25.141 27.484 17.297 1 92.44 371 ILE A C 1
ATOM 2890 O O . ILE A 1 371 ? -25.719 26.406 17.422 1 92.44 371 ILE A O 1
ATOM 2894 N N . LYS A 1 372 ? -25.656 28.703 17.453 1 89.44 372 LYS A N 1
ATOM 2895 C CA . LYS A 1 372 ? -27.062 28.844 17.766 1 89.44 372 LYS A CA 1
ATOM 2896 C C . LYS A 1 372 ? -27.938 28.469 16.562 1 89.44 372 LYS A C 1
ATOM 2898 O O . LYS A 1 372 ? -27.781 29.047 15.484 1 89.44 372 LYS A O 1
ATOM 2903 N N . THR A 1 373 ? -28.609 27.484 16.734 1 86.38 373 THR A N 1
ATOM 2904 C CA . THR A 1 373 ? -29.594 27.031 15.758 1 86.38 373 THR A CA 1
ATOM 2905 C C . THR A 1 373 ? -30.906 26.672 16.438 1 86.38 373 THR A C 1
ATOM 2907 O O . THR A 1 373 ? -31.062 26.859 17.641 1 86.38 373 THR A O 1
ATOM 2910 N N . THR A 1 374 ? -31.922 26.25 15.656 1 83.06 374 THR A N 1
ATOM 2911 C CA . THR A 1 374 ? -33.188 25.828 16.219 1 83.06 374 THR A CA 1
ATOM 2912 C C . THR A 1 374 ? -33.031 24.656 17.172 1 83.06 374 THR A C 1
ATOM 2914 O O . THR A 1 374 ? -33.688 24.562 18.203 1 83.06 374 THR A O 1
ATOM 2917 N N . SER A 1 375 ? -32.062 23.812 16.859 1 82.12 375 SER A N 1
ATOM 2918 C CA . SER A 1 375 ? -31.812 22.625 17.672 1 82.12 375 SER A CA 1
ATOM 2919 C C . SER A 1 375 ? -30.875 22.938 18.828 1 82.12 375 SER A C 1
ATOM 2921 O O . SER A 1 375 ? -30.781 22.156 19.781 1 82.12 375 SER A O 1
ATOM 2923 N N . ASN A 1 376 ? -30.203 24.094 18.75 1 89.19 376 ASN A N 1
ATOM 2924 C CA . ASN A 1 376 ? -29.297 24.547 19.797 1 89.19 376 ASN A CA 1
ATOM 2925 C C . ASN A 1 376 ? -29.516 26.031 20.109 1 89.19 376 ASN A C 1
ATOM 2927 O O . ASN A 1 376 ? -28.641 26.859 19.828 1 89.19 376 ASN A O 1
ATOM 2931 N N . PRO A 1 377 ? -30.594 26.375 20.797 1 87.75 377 PRO A N 1
ATOM 2932 C CA . PRO A 1 377 ? -30.953 27.781 21.016 1 87.75 377 PRO A CA 1
ATOM 2933 C C . PRO A 1 377 ? -29.953 28.531 21.891 1 87.75 377 PRO A C 1
ATOM 2935 O O . PRO A 1 377 ? -29.828 29.75 21.781 1 87.75 377 PRO A O 1
ATOM 2938 N N . GLU A 1 378 ? -29.297 27.891 22.672 1 90.5 378 GLU A N 1
ATOM 2939 C CA . GLU A 1 378 ? -28.328 28.516 23.578 1 90.5 378 GLU A CA 1
ATOM 2940 C C . GLU A 1 378 ? -26.922 28.484 22.969 1 90.5 378 GLU A C 1
ATOM 2942 O O . GLU A 1 378 ? -25.938 28.766 23.672 1 90.5 378 GLU A O 1
ATOM 2947 N N . GLY A 1 379 ? -26.844 28.25 21.703 1 91.75 379 GLY A N 1
ATOM 2948 C CA . GLY A 1 379 ? -25.547 28.125 21.047 1 91.75 379 GLY A CA 1
ATOM 2949 C C . GLY A 1 379 ? -24.844 29.453 20.859 1 91.75 379 GLY A C 1
ATOM 2950 O O . GLY A 1 379 ? -25.375 30.5 21.234 1 91.75 379 GLY A O 1
ATOM 2951 N N . ARG A 1 380 ? -23.703 29.359 20.281 1 93.62 380 ARG A N 1
ATOM 2952 C CA . ARG A 1 380 ? -22.828 30.516 20.109 1 93.62 380 ARG A CA 1
ATOM 2953 C C . ARG A 1 380 ? -23.219 31.297 18.859 1 93.62 380 ARG A C 1
ATOM 2955 O O . ARG A 1 380 ? -23.766 30.75 17.906 1 93.62 380 ARG A O 1
ATOM 2962 N N . GLU A 1 381 ? -22.812 32.625 18.938 1 92.94 381 GLU A N 1
ATOM 2963 C CA . GLU A 1 381 ? -22.875 33.438 17.719 1 92.94 381 GLU A CA 1
ATOM 2964 C C . GLU A 1 381 ? -21.734 33.094 16.781 1 92.94 381 GLU A C 1
ATOM 2966 O O . GLU A 1 381 ? -20.703 32.562 17.203 1 92.94 381 GLU A O 1
ATOM 2971 N N . MET A 1 382 ? -21.953 33.469 15.531 1 92.44 382 MET A N 1
ATOM 2972 C CA . MET A 1 382 ? -20.969 33.094 14.508 1 92.44 382 MET A CA 1
ATOM 2973 C C . MET A 1 382 ? -19.625 33.75 14.789 1 92.44 382 MET A C 1
ATOM 2975 O O . MET A 1 382 ? -18.578 33.156 14.531 1 92.44 382 MET A O 1
ATOM 2979 N N . ILE A 1 383 ? -19.594 34.938 15.258 1 94.75 383 ILE A N 1
ATOM 2980 C CA . ILE A 1 383 ? -18.344 35.625 15.547 1 94.75 383 ILE A CA 1
ATOM 2981 C C . ILE A 1 383 ? -17.594 34.875 16.656 1 94.75 383 ILE A C 1
ATOM 2983 O O . ILE A 1 383 ? -16.359 34.812 16.656 1 94.75 383 ILE A O 1
ATOM 2987 N N . ILE A 1 384 ? -18.312 34.406 17.609 1 96.25 384 ILE A N 1
ATOM 2988 C CA . ILE A 1 384 ? -17.703 33.656 18.688 1 96.25 384 ILE A CA 1
ATOM 2989 C C . ILE A 1 384 ? -17.156 32.312 18.156 1 96.25 384 ILE A C 1
ATOM 2991 O O . ILE A 1 384 ? -16.062 31.891 18.547 1 96.25 384 ILE A O 1
ATOM 2995 N N . GLN A 1 385 ? -17.969 31.688 17.297 1 96.44 385 GLN A N 1
ATOM 2996 C CA . GLN A 1 385 ? -17.484 30.484 16.641 1 96.44 385 GLN A CA 1
ATOM 2997 C C . GLN A 1 385 ? -16.188 30.734 15.875 1 96.44 385 GLN A C 1
ATOM 2999 O O . GLN A 1 385 ? -15.266 29.922 15.898 1 96.44 385 GLN A O 1
ATOM 3004 N N . ALA A 1 386 ? -16.156 31.828 15.172 1 97.31 386 ALA A N 1
ATOM 3005 C CA . ALA A 1 386 ? -14.945 32.219 14.453 1 97.31 386 ALA A CA 1
ATOM 3006 C C . ALA A 1 386 ? -13.758 32.344 15.398 1 97.31 386 ALA A C 1
ATOM 3008 O O . ALA A 1 386 ? -12.648 31.906 15.07 1 97.31 386 ALA A O 1
ATOM 3009 N N . CYS A 1 387 ? -13.938 32.938 16.531 1 97.88 387 CYS A N 1
ATOM 3010 C CA . CYS A 1 387 ? -12.875 33.062 17.516 1 97.88 387 CYS A CA 1
ATOM 3011 C C . CYS A 1 387 ? -12.438 31.703 18.047 1 97.88 387 CYS A C 1
ATOM 3013 O O . CYS A 1 387 ? -11.258 31.516 18.359 1 97.88 387 CYS A O 1
ATOM 3015 N N . TYR A 1 388 ? -13.352 30.781 18.156 1 97.88 388 TYR A N 1
ATOM 3016 C CA . TYR A 1 388 ? -13 29.438 18.594 1 97.88 388 TYR A CA 1
ATOM 3017 C C . TYR A 1 388 ? -12.141 28.734 17.547 1 97.88 388 TYR A C 1
ATOM 3019 O O . TYR A 1 388 ? -11.32 27.875 17.891 1 97.88 388 TYR A O 1
ATOM 3027 N N . GLN A 1 389 ? -12.359 29.047 16.266 1 98.12 389 GLN A N 1
ATOM 3028 C CA . GLN A 1 389 ? -11.469 28.531 15.234 1 98.12 389 GLN A CA 1
ATOM 3029 C C . GLN A 1 389 ? -10.031 28.969 15.484 1 98.12 389 GLN A C 1
ATOM 3031 O O . GLN A 1 389 ? -9.102 28.172 15.367 1 98.12 389 GLN A O 1
ATOM 3036 N N . LEU A 1 390 ? -9.852 30.219 15.836 1 98.5 390 LEU A N 1
ATOM 3037 C CA . LEU A 1 390 ? -8.516 30.734 16.141 1 98.5 390 LEU A CA 1
ATOM 3038 C C . LEU A 1 390 ? -7.965 30.094 17.406 1 98.5 390 LEU A C 1
ATOM 3040 O O . LEU A 1 390 ? -6.766 29.828 17.484 1 98.5 390 LEU A O 1
ATOM 3044 N N . ALA A 1 391 ? -8.82 29.953 18.406 1 98.62 391 ALA A N 1
ATOM 3045 C CA . ALA A 1 391 ? -8.398 29.297 19.641 1 98.62 391 ALA A CA 1
ATOM 3046 C C . ALA A 1 391 ? -7.918 27.875 19.375 1 98.62 391 ALA A C 1
ATOM 3048 O O . ALA A 1 391 ? -6.938 27.422 19.969 1 98.62 391 ALA A O 1
ATOM 3049 N N . ALA A 1 392 ? -8.648 27.172 18.516 1 98.75 392 ALA A N 1
ATOM 3050 C CA . ALA A 1 392 ? -8.242 25.812 18.125 1 98.75 392 ALA A CA 1
ATOM 3051 C C . ALA A 1 392 ? -6.852 25.812 17.5 1 98.75 392 ALA A C 1
ATOM 3053 O O . ALA A 1 392 ? -6.016 24.969 17.828 1 98.75 392 ALA A O 1
ATOM 3054 N N . LEU A 1 393 ? -6.613 26.719 16.609 1 98.81 393 LEU A N 1
ATOM 3055 C CA . LEU A 1 393 ? -5.305 26.844 15.984 1 98.81 393 LEU A CA 1
ATOM 3056 C C . LEU A 1 393 ? -4.223 27.094 17.031 1 98.81 393 LEU A C 1
ATOM 3058 O O . LEU A 1 393 ? -3.152 26.484 16.984 1 98.81 393 LEU A O 1
ATOM 3062 N N . ALA A 1 394 ? -4.492 27.984 17.953 1 98.81 394 ALA A N 1
ATOM 3063 C CA . ALA A 1 394 ? -3.531 28.312 19.016 1 98.81 394 ALA A CA 1
ATOM 3064 C C . ALA A 1 394 ? -3.215 27.094 19.859 1 98.81 394 ALA A C 1
ATOM 3066 O O . ALA A 1 394 ? -2.053 26.844 20.203 1 98.81 394 ALA A O 1
ATOM 3067 N N . VAL A 1 395 ? -4.215 26.328 20.234 1 98.81 395 VAL A N 1
ATOM 3068 C CA . VAL A 1 395 ? -4.047 25.141 21.047 1 98.81 395 VAL A CA 1
ATOM 3069 C C . VAL A 1 395 ? -3.207 24.109 20.297 1 98.81 395 VAL A C 1
ATOM 3071 O O . VAL A 1 395 ? -2.32 23.484 20.875 1 98.81 395 VAL A O 1
ATOM 3074 N N . VAL A 1 396 ? -3.494 23.922 19 1 98.88 396 VAL A N 1
ATOM 3075 C CA . VAL A 1 396 ? -2.764 22.969 18.156 1 98.88 396 VAL A CA 1
ATOM 3076 C C . VAL A 1 396 ? -1.29 23.375 18.094 1 98.88 396 VAL A C 1
ATOM 3078 O O . VAL A 1 396 ? -0.406 22.547 18.328 1 98.88 396 VAL A O 1
ATOM 3081 N N . LEU A 1 397 ? -1.012 24.672 17.844 1 98.88 397 LEU A N 1
ATOM 3082 C CA . LEU A 1 397 ? 0.358 25.156 17.688 1 98.88 397 LEU A CA 1
ATOM 3083 C C . LEU A 1 397 ? 1.125 25.016 19 1 98.88 397 LEU A C 1
ATOM 3085 O O . LEU A 1 397 ? 2.236 24.484 19.031 1 98.88 397 LEU A O 1
ATOM 3089 N N . ALA A 1 398 ? 0.509 25.453 20.078 1 98.81 398 ALA A N 1
ATOM 3090 C CA . ALA A 1 398 ? 1.171 25.406 21.391 1 98.81 398 ALA A CA 1
ATOM 3091 C C . ALA A 1 398 ? 1.464 23.953 21.797 1 98.81 398 ALA A C 1
ATOM 3093 O O . ALA A 1 398 ? 2.572 23.641 22.234 1 98.81 398 ALA A O 1
ATOM 3094 N N . SER A 1 399 ? 0.519 23.109 21.656 1 98.88 399 SER A N 1
ATOM 3095 C CA . SER A 1 399 ? 0.682 21.719 22.047 1 98.88 399 SER A CA 1
ATOM 3096 C C . SER A 1 399 ? 1.711 21.016 21.172 1 98.88 399 SER A C 1
ATOM 3098 O O . SER A 1 399 ? 2.508 20.203 21.672 1 98.88 399 SER A O 1
ATOM 3100 N N . ALA A 1 400 ? 1.645 21.25 19.859 1 98.88 400 ALA A N 1
ATOM 3101 C CA . ALA A 1 400 ? 2.59 20.625 18.938 1 98.88 400 ALA A CA 1
ATOM 3102 C C . ALA A 1 400 ? 4.023 21.031 19.281 1 98.88 400 ALA A C 1
ATOM 3104 O O . ALA A 1 400 ? 4.902 20.172 19.391 1 98.88 400 ALA A O 1
ATOM 3105 N N . ILE A 1 401 ? 4.277 22.344 19.484 1 98.81 401 ILE A N 1
ATOM 3106 C CA . ILE A 1 401 ? 5.617 22.875 19.734 1 98.81 401 ILE A CA 1
ATOM 3107 C C . ILE A 1 401 ? 6.145 22.344 21.062 1 98.81 401 ILE A C 1
ATOM 3109 O O . ILE A 1 401 ? 7.27 21.844 21.141 1 98.81 401 ILE A O 1
ATOM 3113 N N . ILE A 1 402 ? 5.344 22.344 22.094 1 98.88 402 ILE A N 1
ATOM 3114 C CA . ILE A 1 402 ? 5.766 21.922 23.422 1 98.88 402 ILE A CA 1
ATOM 3115 C C . ILE A 1 402 ? 6.023 20.422 23.438 1 98.88 402 ILE A C 1
ATOM 3117 O O . ILE A 1 402 ? 7.078 19.969 23.891 1 98.88 402 ILE A O 1
ATOM 3121 N N . SER A 1 403 ? 5.098 19.656 22.922 1 98.88 403 SER A N 1
ATOM 3122 C CA . SER A 1 403 ? 5.246 18.203 22.953 1 98.88 403 SER A CA 1
ATOM 3123 C C . SER A 1 403 ? 6.359 17.75 22.016 1 98.88 403 SER A C 1
ATOM 3125 O O . SER A 1 403 ? 7.059 16.781 22.312 1 98.88 403 SER A O 1
ATOM 3127 N N . GLY A 1 404 ? 6.488 18.438 20.859 1 98.88 404 GLY A N 1
ATOM 3128 C CA . GLY A 1 404 ? 7.609 18.125 19.984 1 98.88 404 GLY A CA 1
ATOM 3129 C C . GLY A 1 404 ? 8.961 18.359 20.625 1 98.88 404 GLY A C 1
ATOM 3130 O O . GLY A 1 404 ? 9.859 17.516 20.516 1 98.88 404 GLY A O 1
ATOM 3131 N N . ALA A 1 405 ? 9.102 19.469 21.359 1 98.75 405 ALA A N 1
ATOM 3132 C CA . ALA A 1 405 ? 10.352 19.797 22.062 1 98.75 405 ALA A CA 1
ATOM 3133 C C . ALA A 1 405 ? 10.641 18.766 23.156 1 98.75 405 ALA A C 1
ATOM 3135 O O . ALA A 1 405 ? 11.773 18.312 23.297 1 98.75 405 ALA A O 1
ATOM 3136 N N . ILE A 1 406 ? 9.648 18.391 23.906 1 98.88 406 ILE A N 1
ATOM 3137 C CA . ILE A 1 406 ? 9.812 17.406 24.984 1 98.88 406 ILE A CA 1
ATOM 3138 C C . ILE A 1 406 ? 10.234 16.062 24.391 1 98.88 406 ILE A C 1
ATOM 3140 O O . ILE A 1 406 ? 11.125 15.406 24.922 1 98.88 406 ILE A O 1
ATOM 3144 N N . THR A 1 407 ? 9.594 15.664 23.266 1 98.88 407 THR A N 1
ATOM 3145 C CA . THR A 1 407 ? 9.945 14.414 22.609 1 98.88 407 THR A CA 1
ATOM 3146 C C . THR A 1 407 ? 11.391 14.453 22.109 1 98.88 407 THR A C 1
ATOM 3148 O O . THR A 1 407 ? 12.102 13.445 22.172 1 98.88 407 THR A O 1
ATOM 3151 N N . GLY A 1 408 ? 11.82 15.664 21.625 1 98.75 408 GLY A N 1
ATOM 3152 C CA . GLY A 1 408 ? 13.211 15.828 21.234 1 98.75 408 GLY A CA 1
ATOM 3153 C C . GLY A 1 408 ? 14.188 15.57 22.359 1 98.75 408 GL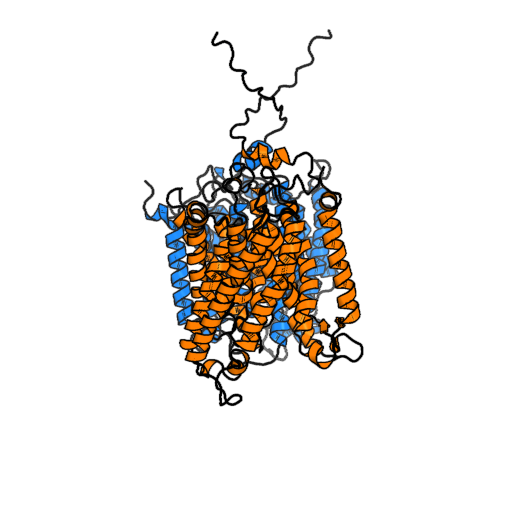Y A C 1
ATOM 3154 O O . GLY A 1 408 ? 15.211 14.914 22.172 1 98.75 408 GLY A O 1
ATOM 3155 N N . ILE A 1 409 ? 13.875 16.031 23.562 1 98.62 409 ILE A N 1
ATOM 3156 C CA . ILE A 1 409 ? 14.719 15.836 24.734 1 98.62 409 ILE A CA 1
ATOM 3157 C C . ILE A 1 409 ? 14.789 14.352 25.078 1 98.62 409 ILE A C 1
ATOM 3159 O O . ILE A 1 409 ? 15.859 13.828 25.391 1 98.62 409 ILE A O 1
ATOM 3163 N N . ILE A 1 410 ? 13.711 13.672 24.938 1 98.69 410 ILE A N 1
ATOM 3164 C CA . ILE A 1 410 ? 13.641 12.25 25.25 1 98.69 410 ILE A CA 1
ATOM 3165 C C . ILE A 1 410 ? 14.461 11.461 24.234 1 98.69 410 ILE A C 1
ATOM 3167 O O . ILE A 1 410 ? 15.211 10.555 24.609 1 98.69 410 ILE A O 1
ATOM 3171 N N . LEU A 1 411 ? 14.398 11.812 22.969 1 98.44 411 LEU A N 1
ATOM 3172 C CA . LEU A 1 411 ? 15.047 11.062 21.906 1 98.44 411 LEU A CA 1
ATOM 3173 C C . LEU A 1 411 ? 16.547 11.312 21.906 1 98.44 411 LEU A C 1
ATOM 3175 O O . LEU A 1 411 ? 17.312 10.531 21.328 1 98.44 411 LEU A O 1
ATOM 3179 N N . LYS A 1 412 ? 16.984 12.383 22.562 1 97 412 LYS A N 1
ATOM 3180 C CA . LYS A 1 412 ? 18.406 12.711 22.625 1 97 412 LYS A CA 1
ATOM 3181 C C . LYS A 1 412 ? 19.125 11.883 23.703 1 97 412 LYS A C 1
ATOM 3183 O O . LYS A 1 412 ? 20.344 11.82 23.734 1 97 412 LYS A O 1
ATOM 3188 N N . LEU A 1 413 ? 18.344 11.25 24.516 1 97.12 413 LEU A N 1
ATOM 3189 C CA . LEU A 1 413 ? 18.938 10.461 25.594 1 97.12 413 LEU A CA 1
ATOM 3190 C C . LEU A 1 413 ? 19.844 9.367 25.031 1 97.12 413 LEU A C 1
ATOM 3192 O O . LEU A 1 413 ? 19.531 8.766 24 1 97.12 413 LEU A O 1
ATOM 3196 N N . LYS A 1 414 ? 20.844 9.023 25.703 1 94.19 414 LYS A N 1
ATOM 3197 C CA . LYS A 1 414 ? 21.891 8.117 25.266 1 94.19 414 LYS A CA 1
ATOM 3198 C C . LYS A 1 414 ? 21.406 6.668 25.266 1 94.19 414 LYS A C 1
ATOM 3200 O O . LYS A 1 414 ? 22.047 5.793 24.688 1 94.19 414 LYS A O 1
ATOM 3205 N N . ILE A 1 415 ? 20.328 6.5 25.859 1 95.81 415 ILE A N 1
ATOM 3206 C CA . ILE A 1 415 ? 19.812 5.145 25.938 1 95.81 415 ILE A CA 1
ATOM 3207 C C . ILE A 1 415 ? 19.375 4.684 24.547 1 95.81 415 ILE A C 1
ATOM 3209 O O . ILE A 1 415 ? 19.359 3.486 24.25 1 95.81 415 ILE A O 1
ATOM 3213 N N . TRP A 1 416 ? 19.078 5.602 23.656 1 96.5 416 TRP A N 1
ATOM 3214 C CA . TRP A 1 416 ? 18.609 5.254 22.312 1 96.5 416 TRP A CA 1
ATOM 3215 C C . TRP A 1 416 ? 19.766 5.27 21.312 1 96.5 416 TRP A C 1
ATOM 3217 O O . TRP A 1 416 ? 20.641 6.145 21.391 1 96.5 416 TRP A O 1
ATOM 3227 N N . ASN A 1 417 ? 19.75 4.293 20.438 1 95.12 417 ASN A N 1
ATOM 3228 C CA . ASN A 1 417 ? 20.703 4.332 19.344 1 95.12 417 ASN A CA 1
ATOM 3229 C C . ASN A 1 417 ? 20.547 5.594 18.5 1 95.12 417 ASN A C 1
ATOM 3231 O O . ASN A 1 417 ? 19.422 5.961 18.141 1 95.12 417 ASN A O 1
ATOM 3235 N N . GLN A 1 418 ? 21.703 6.258 18.25 1 96 418 GLN A N 1
ATOM 3236 C CA . GLN A 1 418 ? 21.719 7.465 17.438 1 96 418 GLN A CA 1
ATOM 3237 C C . GLN A 1 418 ? 22.328 7.188 16.062 1 96 418 GLN A C 1
ATOM 3239 O O . GLN A 1 418 ? 23.141 6.27 15.906 1 96 418 GLN A O 1
ATOM 3244 N N . VAL A 1 419 ? 21.844 7.969 15.109 1 96.81 419 VAL A N 1
ATOM 3245 C CA . VAL A 1 419 ? 22.484 7.91 13.797 1 96.81 419 VAL A CA 1
ATOM 3246 C C . VAL A 1 419 ? 23.906 8.477 13.883 1 96.81 419 VAL A C 1
ATOM 3248 O O . VAL A 1 419 ? 24.125 9.539 14.461 1 96.81 419 VAL A O 1
ATOM 3251 N N . ARG A 1 420 ? 24.906 7.742 13.352 1 95 420 ARG A N 1
ATOM 3252 C CA . ARG A 1 420 ? 26.266 8.258 13.289 1 95 420 ARG A CA 1
ATOM 3253 C C . ARG A 1 420 ? 26.344 9.508 12.414 1 95 420 ARG A C 1
ATOM 3255 O O . ARG A 1 420 ? 25.688 9.578 11.367 1 95 420 ARG A O 1
ATOM 3262 N N . ASP A 1 421 ? 27.094 10.438 12.742 1 95.31 421 ASP A N 1
ATOM 3263 C CA . ASP A 1 421 ? 27.188 11.719 12.055 1 95.31 421 ASP A CA 1
ATOM 3264 C C . ASP A 1 421 ? 27.453 11.523 10.562 1 95.31 421 ASP A C 1
ATOM 3266 O O . ASP A 1 421 ? 26.875 12.211 9.727 1 95.31 421 ASP A O 1
ATOM 3270 N N . LYS A 1 422 ? 28.266 10.586 10.211 1 93.69 422 LYS A N 1
ATOM 3271 C CA . LYS A 1 422 ? 28.688 10.375 8.828 1 93.69 422 LYS A CA 1
ATOM 3272 C C . LYS A 1 422 ? 27.578 9.711 8.023 1 93.69 422 LYS A C 1
ATOM 3274 O O . LYS A 1 422 ? 27.625 9.695 6.789 1 93.69 422 LYS A O 1
ATOM 3279 N N . GLU A 1 423 ? 26.578 9.211 8.766 1 94.81 423 GLU A N 1
ATOM 3280 C CA . GLU A 1 423 ? 25.578 8.406 8.078 1 94.81 423 GLU A CA 1
ATOM 3281 C C . GLU A 1 423 ? 24.219 9.109 8.07 1 94.81 423 GLU A C 1
ATOM 3283 O O . GLU A 1 423 ? 23.203 8.5 7.746 1 94.81 423 GLU A O 1
ATOM 3288 N N . PHE A 1 424 ? 24.266 10.375 8.438 1 96.31 424 PHE A N 1
ATOM 3289 C CA . PHE A 1 424 ? 23.016 11.125 8.234 1 96.31 424 PHE A CA 1
ATOM 3290 C C . PHE A 1 424 ? 22.578 11.039 6.777 1 96.31 424 PHE A C 1
ATOM 3292 O O . PHE A 1 424 ? 23.406 11.094 5.867 1 96.31 424 PHE A O 1
ATOM 3299 N N . TYR A 1 425 ? 21.25 10.836 6.574 1 96.62 425 TYR A N 1
ATOM 3300 C CA . TYR A 1 425 ? 20.625 10.875 5.266 1 96.62 425 TYR A CA 1
ATOM 3301 C C . TYR A 1 425 ? 21.125 9.742 4.379 1 96.62 425 TYR A C 1
ATOM 3303 O O . TYR A 1 425 ? 21.219 9.898 3.156 1 96.62 425 TYR A O 1
ATOM 3311 N N . ALA A 1 426 ? 21.578 8.633 5.004 1 95.88 426 ALA A N 1
ATOM 3312 C CA . ALA A 1 426 ? 22.094 7.52 4.215 1 95.88 426 ALA A CA 1
ATOM 3313 C C . ALA A 1 426 ? 21.531 6.188 4.699 1 95.88 426 ALA A C 1
ATOM 3315 O O . ALA A 1 426 ? 21.219 6.031 5.879 1 95.88 426 ALA A O 1
ATOM 3316 N N . ASP A 1 427 ? 21.469 5.199 3.828 1 96.56 427 ASP A N 1
ATOM 3317 C CA . ASP A 1 427 ? 20.844 3.904 4.09 1 96.56 427 ASP A CA 1
ATOM 3318 C C . ASP A 1 427 ? 21.859 2.91 4.656 1 96.56 427 ASP A C 1
ATOM 3320 O O . ASP A 1 427 ? 21.469 1.907 5.262 1 96.56 427 ASP A O 1
ATOM 3324 N N . GLY A 1 428 ? 23.125 3.117 4.551 1 92.56 428 GLY A N 1
ATOM 3325 C CA . GLY A 1 428 ? 24.172 2.123 4.66 1 92.56 428 GLY A CA 1
ATOM 3326 C C . GLY A 1 428 ? 24.203 1.426 6.008 1 92.56 428 GLY A C 1
ATOM 3327 O O . GLY A 1 428 ? 24.5 0.231 6.09 1 92.56 428 GLY A O 1
ATOM 3328 N N . ASP A 1 429 ? 23.844 2.102 7.082 1 94 429 ASP A N 1
ATOM 3329 C CA . ASP A 1 429 ? 23.906 1.525 8.422 1 94 429 ASP A CA 1
ATOM 3330 C C . ASP A 1 429 ? 22.688 0.653 8.711 1 94 429 ASP A C 1
ATOM 3332 O O . ASP A 1 429 ? 22.734 -0.214 9.586 1 94 429 ASP A O 1
ATOM 3336 N N . TYR A 1 430 ? 21.609 0.844 7.938 1 95.31 430 TYR A N 1
ATOM 3337 C CA . TYR A 1 430 ? 20.359 0.237 8.375 1 95.31 430 TYR A CA 1
ATOM 3338 C C . TYR A 1 430 ? 19.844 -0.751 7.336 1 95.31 430 TYR A C 1
ATOM 3340 O O . TYR A 1 430 ? 19 -1.595 7.641 1 95.31 430 TYR A O 1
ATOM 3348 N N . PHE A 1 431 ? 20.266 -0.697 6.109 1 97 431 PHE A N 1
ATOM 3349 C CA . PHE A 1 431 ? 19.812 -1.588 5.055 1 97 431 PHE A CA 1
ATOM 3350 C C . PHE A 1 431 ? 20.984 -2.285 4.379 1 97 431 PHE A C 1
ATOM 3352 O O . PHE A 1 431 ? 22.062 -1.712 4.262 1 97 431 PHE A O 1
ATOM 3359 N N . GLU A 1 432 ? 20.75 -3.559 3.934 1 95 432 GLU A N 1
ATOM 3360 C CA . GLU A 1 432 ? 21.656 -4.188 2.971 1 95 432 GLU A CA 1
ATOM 3361 C C . GLU A 1 432 ? 21.578 -3.504 1.608 1 95 432 GLU A C 1
ATOM 3363 O O . GLU A 1 432 ? 20.531 -3.551 0.948 1 95 432 GLU A O 1
ATOM 3368 N N . VAL A 1 433 ? 22.656 -2.809 1.224 1 93.12 433 VAL A N 1
ATOM 3369 C CA . VAL A 1 433 ? 22.641 -2.068 -0.034 1 93.12 433 VAL A CA 1
ATOM 3370 C C . VAL A 1 433 ? 23.359 -2.867 -1.114 1 93.12 433 VAL A C 1
ATOM 3372 O O . VAL A 1 433 ? 24.297 -3.615 -0.82 1 93.12 433 VAL A O 1
ATOM 3375 N N . PRO A 1 434 ? 22.859 -2.752 -2.336 1 91.31 434 PRO A N 1
ATOM 3376 C CA . PRO A 1 434 ? 23.547 -3.451 -3.43 1 91.31 434 PRO A CA 1
ATOM 3377 C C . PRO A 1 434 ? 24.922 -2.875 -3.732 1 91.31 434 PRO A C 1
ATOM 3379 O O . PRO A 1 434 ? 25.297 -1.847 -3.17 1 91.31 434 PRO A O 1
ATOM 3382 N N . GLU A 1 435 ? 25.641 -3.527 -4.617 1 84.31 435 GLU A N 1
ATOM 3383 C CA . GLU A 1 435 ? 27.031 -3.238 -4.906 1 84.31 435 GLU A CA 1
ATOM 3384 C C . GLU A 1 435 ? 27.188 -1.865 -5.551 1 84.31 435 GLU A C 1
ATOM 3386 O O . GLU A 1 435 ? 28.234 -1.214 -5.395 1 84.31 435 GLU A O 1
ATOM 3391 N N . ASP A 1 436 ? 26.203 -1.396 -6.223 1 84.44 436 ASP A N 1
ATOM 3392 C CA . ASP A 1 436 ? 26.328 -0.147 -6.969 1 84.44 436 ASP A CA 1
ATOM 3393 C C . ASP A 1 436 ? 25.969 1.052 -6.086 1 84.44 436 ASP A C 1
ATOM 3395 O O . ASP A 1 436 ? 26 2.195 -6.547 1 84.44 436 ASP A O 1
ATOM 3399 N N . PHE A 1 437 ? 25.734 0.896 -4.828 1 88.38 437 PHE A N 1
ATOM 3400 C CA . PHE A 1 437 ? 25.188 1.924 -3.949 1 88.38 437 PHE A CA 1
ATOM 3401 C C . PHE A 1 437 ? 26.109 3.141 -3.91 1 88.38 437 PHE A C 1
ATOM 3403 O O . PHE A 1 437 ? 25.656 4.262 -4.172 1 88.38 437 PHE A O 1
ATOM 3410 N N . ASP A 1 438 ? 27.375 2.941 -3.637 1 82.75 438 ASP A N 1
ATOM 3411 C CA . ASP A 1 438 ? 28.297 4.066 -3.518 1 82.75 438 ASP A CA 1
ATOM 3412 C C . ASP A 1 438 ? 28.516 4.742 -4.867 1 82.75 438 ASP A C 1
ATOM 3414 O O . ASP A 1 438 ? 28.594 5.969 -4.949 1 82.75 438 ASP A O 1
ATOM 3418 N N . PHE A 1 439 ? 28.547 3.953 -5.898 1 79.94 439 PHE A N 1
ATOM 3419 C CA . PHE A 1 439 ? 28.75 4.508 -7.23 1 79.94 439 PHE A CA 1
ATOM 3420 C C . PHE A 1 439 ? 27.547 5.336 -7.664 1 79.94 439 PHE A C 1
ATOM 3422 O O . PHE A 1 439 ? 27.703 6.465 -8.133 1 79.94 439 PHE A O 1
ATOM 3429 N N . THR A 1 440 ? 26.453 4.844 -7.504 1 78.94 440 THR A N 1
ATOM 3430 C CA . THR A 1 440 ? 25.219 5.438 -8 1 78.94 440 THR A CA 1
ATOM 3431 C C . THR A 1 440 ? 24.844 6.664 -7.176 1 78.94 440 THR A C 1
ATOM 3433 O O . THR A 1 440 ? 24.281 7.629 -7.707 1 78.94 440 THR A O 1
ATOM 3436 N N . THR A 1 441 ? 25.25 6.703 -5.918 1 79.5 441 THR A N 1
ATOM 3437 C CA . THR A 1 441 ? 24.703 7.746 -5.059 1 79.5 441 THR A CA 1
ATOM 3438 C C . THR A 1 441 ? 25.781 8.766 -4.699 1 79.5 441 THR A C 1
ATOM 3440 O O . THR A 1 441 ? 25.469 9.883 -4.281 1 79.5 441 THR A O 1
ATOM 3443 N N . ARG A 1 442 ? 26.938 8.43 -4.812 1 76.06 442 ARG A N 1
ATOM 3444 C CA . ARG A 1 442 ? 28 9.32 -4.363 1 76.06 442 ARG A CA 1
ATOM 3445 C C . ARG A 1 442 ? 28.906 9.711 -5.523 1 76.06 442 ARG A C 1
ATOM 3447 O O . ARG A 1 442 ? 29.125 10.898 -5.777 1 76.06 442 ARG A O 1
ATOM 3454 N N . ILE A 1 443 ? 29.312 8.742 -6.297 1 71.31 443 ILE A N 1
ATOM 3455 C CA . ILE A 1 443 ? 30.344 8.969 -7.297 1 71.31 443 ILE A CA 1
ATOM 3456 C C . ILE A 1 443 ? 29.75 9.688 -8.508 1 71.31 443 ILE A C 1
ATOM 3458 O O . ILE A 1 443 ? 30.344 10.633 -9.031 1 71.31 443 ILE A O 1
ATOM 3462 N N . THR A 1 444 ? 28.641 9.281 -8.82 1 68.56 444 THR A N 1
ATOM 3463 C CA . THR A 1 444 ? 28.031 9.852 -10.023 1 68.56 444 THR A CA 1
ATOM 3464 C C . THR A 1 444 ? 27.656 11.312 -9.797 1 68.56 444 THR A C 1
ATOM 3466 O O . THR A 1 444 ? 27.641 12.102 -10.742 1 68.56 444 THR A O 1
ATOM 3469 N N . SER A 1 445 ? 27.438 11.672 -8.602 1 59.94 445 SER A N 1
ATOM 3470 C CA . SER A 1 445 ? 27 13.031 -8.297 1 59.94 445 SER A CA 1
ATOM 3471 C C . SER A 1 445 ? 28.156 14.016 -8.32 1 59.94 445 SER A C 1
ATOM 3473 O O . SER A 1 445 ? 27.953 15.227 -8.406 1 59.94 445 SER A O 1
ATOM 3475 N N . LYS A 1 446 ? 29.359 13.453 -8.422 1 60.97 446 LYS A N 1
ATOM 3476 C CA . LYS A 1 446 ? 30.531 14.32 -8.367 1 60.97 446 LYS A CA 1
ATOM 3477 C C . LYS A 1 446 ? 31.359 14.219 -9.648 1 60.97 446 LYS A C 1
ATOM 3479 O O . LYS A 1 446 ? 32.406 14.867 -9.781 1 60.97 446 LYS A O 1
ATOM 3484 N N . ILE A 1 447 ? 30.875 13.312 -10.531 1 56.09 447 ILE A N 1
ATOM 3485 C CA . ILE A 1 447 ? 31.641 13.094 -11.758 1 56.09 447 ILE A CA 1
ATOM 3486 C C . ILE A 1 447 ? 31.328 14.211 -12.75 1 56.09 447 ILE A C 1
ATOM 3488 O O . ILE A 1 447 ? 30.188 14.359 -13.203 1 56.09 447 ILE A O 1
ATOM 3492 N N . ASP A 1 448 ? 32.188 15.141 -12.859 1 50.91 448 ASP A N 1
ATOM 3493 C CA . ASP A 1 448 ? 32.031 16.156 -13.898 1 50.91 448 ASP A CA 1
ATOM 3494 C C . ASP A 1 448 ? 32.406 15.586 -15.266 1 50.91 448 ASP A C 1
ATOM 3496 O O . ASP A 1 448 ? 31.797 15.938 -16.281 1 50.91 448 ASP A O 1
ATOM 3500 N N . HIS A 1 449 ? 33.531 14.727 -15.461 1 51.84 449 HIS A N 1
ATOM 3501 C CA . HIS A 1 449 ? 34.031 14.172 -16.719 1 51.84 449 HIS A CA 1
ATOM 3502 C C . HIS A 1 449 ? 34.625 12.789 -16.516 1 51.84 449 HIS A C 1
ATOM 3504 O O . HIS A 1 449 ? 35.281 12.547 -15.5 1 51.84 449 HIS A O 1
ATOM 3510 N N . ILE A 1 450 ? 34.031 11.711 -17.109 1 52.66 450 ILE A N 1
ATOM 3511 C CA . ILE A 1 450 ? 34.562 10.344 -17 1 52.66 450 ILE A CA 1
ATOM 3512 C C . ILE A 1 450 ? 35.406 10.016 -18.219 1 52.66 450 ILE A C 1
ATOM 3514 O O . ILE A 1 450 ? 34.969 10.203 -19.359 1 52.66 450 ILE A O 1
ATOM 3518 N N . GLU A 1 451 ? 36.75 9.859 -18.125 1 48.91 451 GLU A N 1
ATOM 3519 C CA . GLU A 1 451 ? 37.562 9.25 -19.188 1 48.91 451 GLU A CA 1
ATOM 3520 C C . GLU A 1 451 ? 37.719 7.75 -18.953 1 48.91 451 GLU A C 1
ATOM 3522 O O . GLU A 1 451 ? 38.156 7.328 -17.875 1 48.91 451 GLU A O 1
ATOM 3527 N N . LEU A 1 452 ? 36.969 6.973 -19.5 1 43.16 452 LEU A N 1
ATOM 3528 C CA . LEU A 1 452 ? 37.094 5.523 -19.406 1 43.16 452 LEU A CA 1
ATOM 3529 C C . LEU A 1 452 ? 38.344 5.035 -20.125 1 43.16 452 LEU A C 1
ATOM 3531 O O . LEU A 1 452 ? 38.5 5.246 -21.328 1 43.16 452 LEU A O 1
ATOM 3535 N N . ALA A 1 453 ? 39.562 4.828 -19.391 1 40.88 453 ALA A N 1
ATOM 3536 C CA . ALA A 1 453 ? 40.719 4.211 -20.016 1 40.88 453 ALA A CA 1
ATOM 3537 C C . ALA A 1 453 ? 40.594 2.691 -20.062 1 40.88 453 ALA A C 1
ATOM 3539 O O . ALA A 1 453 ? 40.188 2.066 -19.078 1 40.88 453 ALA A O 1
ATOM 3540 N N . GLU A 1 454 ? 40.281 2.156 -21.188 1 39.66 454 GLU A N 1
ATOM 3541 C CA . GLU A 1 454 ? 40.25 0.715 -21.422 1 39.66 454 GLU A CA 1
ATOM 3542 C C . GLU A 1 454 ? 41.5 0.047 -20.828 1 39.66 454 GLU A C 1
ATOM 3544 O O . GLU A 1 454 ? 42.625 0.414 -21.156 1 39.66 454 GLU A O 1
ATOM 3549 N N . HIS A 1 455 ? 41.531 -0.266 -19.594 1 40.72 455 HIS A N 1
ATOM 3550 C CA . HIS A 1 455 ? 42.688 -1.061 -19.156 1 40.72 455 HIS A CA 1
ATOM 3551 C C . HIS A 1 455 ? 42.781 -2.375 -19.922 1 40.72 455 HIS A C 1
ATOM 3553 O O . HIS A 1 455 ? 41.812 -3.15 -19.938 1 40.72 455 HIS A O 1
ATOM 3559 N N . THR A 1 456 ? 43.438 -2.393 -21.094 1 39.38 456 THR A N 1
ATOM 3560 C CA . THR A 1 456 ? 43.844 -3.627 -21.75 1 39.38 456 THR A CA 1
ATOM 3561 C C . THR A 1 456 ? 44.5 -4.586 -20.75 1 39.38 456 THR A C 1
ATOM 3563 O O . THR A 1 456 ? 45.406 -4.199 -20 1 39.38 456 THR A O 1
ATOM 3566 N N . PRO A 1 457 ? 43.844 -5.652 -20.562 1 38.31 457 PRO A N 1
ATOM 3567 C CA . PRO A 1 457 ? 44.469 -6.691 -19.75 1 38.31 457 PRO A CA 1
ATOM 3568 C C . PRO A 1 457 ? 45.969 -6.871 -20.078 1 38.31 457 PRO A C 1
ATOM 3570 O O . PRO A 1 457 ? 46.375 -6.727 -21.234 1 38.31 457 PRO A O 1
ATOM 3573 N N . LEU A 1 458 ? 46.938 -6.742 -19.109 1 35 458 LEU A N 1
ATOM 3574 C CA . LEU A 1 458 ? 48.344 -7.055 -19.219 1 35 458 LEU A CA 1
ATOM 3575 C C . LEU A 1 458 ? 48.531 -8.438 -19.828 1 35 458 LEU A C 1
ATOM 3577 O O . LEU A 1 458 ? 48 -9.43 -19.328 1 35 458 LEU A O 1
ATOM 3581 N N . THR A 1 459 ? 48.75 -8.57 -21.141 1 34.56 459 THR A N 1
ATOM 3582 C CA . THR A 1 459 ? 49.281 -9.781 -21.734 1 34.56 459 THR A CA 1
ATOM 3583 C C . THR A 1 459 ? 50.5 -10.273 -20.938 1 34.56 459 THR A C 1
ATOM 3585 O O . THR A 1 459 ? 51.312 -9.469 -20.5 1 34.56 459 THR A O 1
ATOM 3588 N N . SER A 1 460 ? 50.375 -11.43 -20.234 1 31.47 460 SER A N 1
ATOM 3589 C CA . SER A 1 460 ? 51.5 -12.148 -19.641 1 31.47 460 SER A CA 1
ATOM 3590 C C . SER A 1 460 ? 52.719 -12.125 -20.547 1 31.47 460 SER A C 1
ATOM 3592 O O . SER A 1 460 ? 52.656 -12.625 -21.672 1 31.47 460 SER A O 1
ATOM 3594 N N . LYS A 1 461 ? 53.531 -11.141 -20.453 1 31.06 461 LYS A N 1
ATOM 3595 C CA . LYS A 1 461 ? 54.844 -11.227 -21.094 1 31.06 461 LYS A CA 1
ATOM 3596 C C . LYS A 1 461 ? 55.438 -12.617 -20.938 1 31.06 461 LYS A C 1
ATOM 3598 O O . LYS A 1 461 ? 55.031 -13.375 -20.047 1 31.06 461 LYS A O 1
ATOM 3603 N N . ASP A 1 462 ? 56.875 -12.719 -20.922 1 30 462 ASP A N 1
ATOM 3604 C CA . ASP A 1 462 ? 58.031 -13.391 -21.453 1 30 462 ASP A CA 1
ATOM 3605 C C . ASP A 1 462 ? 58.469 -14.555 -20.562 1 30 462 ASP A C 1
ATOM 3607 O O . ASP A 1 462 ? 59.375 -14.414 -19.734 1 30 462 ASP A O 1
ATOM 3611 N N . ASN A 1 463 ? 57.656 -15.273 -19.719 1 28.55 463 ASN A N 1
ATOM 3612 C CA . ASN A 1 463 ? 58.531 -16.312 -19.188 1 28.55 463 ASN A CA 1
ATOM 3613 C C . ASN A 1 463 ? 59.094 -17.188 -20.297 1 28.55 463 ASN A C 1
ATOM 3615 O O . ASN A 1 463 ? 58.469 -18.156 -20.719 1 28.55 463 ASN A O 1
ATOM 3619 N N . HIS A 1 464 ? 59.656 -16.438 -21.375 1 24 464 HIS A N 1
ATOM 3620 C CA . HIS A 1 464 ? 60.844 -17.141 -21.891 1 24 464 HIS A CA 1
ATOM 3621 C C . HIS A 1 464 ? 62.031 -16.969 -20.969 1 24 464 HIS A C 1
ATOM 3623 O O . HIS A 1 464 ? 62.219 -15.891 -20.391 1 24 464 HIS A O 1
ATOM 3629 N N . MET B 1 1 ? 20.547 -23.094 -39.281 1 49 1 MET B N 1
ATOM 3630 C CA . MET B 1 1 ? 19.672 -21.938 -39.5 1 49 1 MET B CA 1
ATOM 3631 C C . MET B 1 1 ? 18.312 -22.156 -38.844 1 49 1 MET B C 1
ATOM 3633 O O . MET B 1 1 ? 17.719 -23.219 -38.938 1 49 1 MET B O 1
ATOM 3637 N N . ALA B 1 2 ? 18.031 -21.344 -37.906 1 70 2 ALA B N 1
ATOM 3638 C CA . ALA B 1 2 ? 16.766 -21.484 -37.188 1 70 2 ALA B CA 1
ATOM 3639 C C . ALA B 1 2 ? 15.602 -21.547 -38.188 1 70 2 ALA B C 1
ATOM 3641 O O . ALA B 1 2 ? 15.602 -20.844 -39.188 1 70 2 ALA B O 1
ATOM 3642 N N . SER B 1 3 ? 14.773 -22.688 -38.281 1 85.94 3 SER B N 1
ATOM 3643 C CA . SER B 1 3 ? 13.57 -22.828 -39.094 1 85.94 3 SER B CA 1
ATOM 3644 C C . SER B 1 3 ? 12.727 -21.562 -39.062 1 85.94 3 SER B C 1
ATOM 3646 O O . SER B 1 3 ? 12.898 -20.719 -38.188 1 85.94 3 SER B O 1
ATOM 3648 N N . ALA B 1 4 ? 12.078 -21.344 -40.125 1 88.19 4 ALA B N 1
ATOM 3649 C CA . ALA B 1 4 ? 11.164 -20.203 -40.188 1 88.19 4 ALA B CA 1
ATOM 3650 C C . ALA B 1 4 ? 10.242 -20.156 -39 1 88.19 4 ALA B C 1
ATOM 3652 O O . ALA B 1 4 ? 9.938 -19.062 -38.469 1 88.19 4 ALA B O 1
ATOM 3653 N N . PHE B 1 5 ? 9.867 -21.25 -38.531 1 90.31 5 PHE B N 1
ATOM 3654 C CA . PHE B 1 5 ? 8.992 -21.312 -37.375 1 90.31 5 PHE B CA 1
ATOM 3655 C C . PHE B 1 5 ? 9.688 -20.75 -36.125 1 90.31 5 PHE B C 1
ATOM 3657 O O . PHE B 1 5 ? 9.086 -20 -35.375 1 90.31 5 PHE B O 1
ATOM 3664 N N . HIS B 1 6 ? 10.891 -21.062 -35.938 1 91.38 6 HIS B N 1
ATOM 3665 C CA . HIS B 1 6 ? 11.625 -20.578 -34.781 1 91.38 6 HIS B CA 1
ATOM 3666 C C . HIS B 1 6 ? 11.859 -19.078 -34.844 1 91.38 6 HIS B C 1
ATOM 3668 O O . HIS B 1 6 ? 11.852 -18.391 -33.812 1 91.38 6 HIS B O 1
ATOM 3674 N N . ARG B 1 7 ? 12.016 -18.641 -36.031 1 92 7 ARG B N 1
ATOM 3675 C CA . ARG B 1 7 ? 12.273 -17.219 -36.219 1 92 7 ARG B CA 1
ATOM 3676 C C . ARG B 1 7 ? 11.031 -16.391 -35.906 1 92 7 ARG B C 1
ATOM 3678 O O . ARG B 1 7 ? 11.133 -15.328 -35.281 1 92 7 ARG B O 1
ATOM 3685 N N . PHE B 1 8 ? 9.867 -16.859 -36.25 1 95.5 8 PHE B N 1
ATOM 3686 C CA . PHE B 1 8 ? 8.625 -16.109 -36.094 1 95.5 8 PHE B CA 1
ATOM 3687 C C . PHE B 1 8 ? 7.73 -16.766 -35.062 1 95.5 8 PHE B C 1
ATOM 3689 O O . PHE B 1 8 ? 6.508 -16.594 -35.062 1 95.5 8 PHE B O 1
ATOM 3696 N N . GLN B 1 9 ? 8.266 -17.562 -34.219 1 96 9 GLN B N 1
ATOM 3697 C CA . GLN B 1 9 ? 7.52 -18.469 -33.344 1 96 9 GLN B CA 1
ATOM 3698 C C . GLN B 1 9 ? 6.566 -17.688 -32.438 1 96 9 GLN B C 1
ATOM 3700 O O . GLN B 1 9 ? 5.379 -18 -32.375 1 96 9 GLN B O 1
ATOM 3705 N N . PHE B 1 10 ? 7.078 -16.641 -31.797 1 96.75 10 PHE B N 1
ATOM 3706 C CA . PHE B 1 10 ? 6.254 -15.844 -30.891 1 96.75 10 PHE B CA 1
ATOM 3707 C C . PHE B 1 10 ? 5.062 -15.25 -31.641 1 96.75 10 PHE B C 1
ATOM 3709 O O . PHE B 1 10 ? 3.926 -15.344 -31.172 1 96.75 10 PHE B O 1
ATOM 3716 N N . THR B 1 11 ? 5.316 -14.648 -32.781 1 96.75 11 THR B N 1
ATOM 3717 C CA . THR B 1 11 ? 4.293 -14.008 -33.594 1 96.75 11 THR B CA 1
ATOM 3718 C C . THR B 1 11 ? 3.24 -15.016 -34.031 1 96.75 11 THR B C 1
ATOM 3720 O O . THR B 1 11 ? 2.041 -14.758 -33.938 1 96.75 11 THR B O 1
ATOM 3723 N N . ILE B 1 12 ? 3.703 -16.156 -34.5 1 96.75 12 ILE B N 1
ATOM 3724 C CA . ILE B 1 12 ? 2.805 -17.172 -35.031 1 96.75 12 ILE B CA 1
ATOM 3725 C C . ILE B 1 12 ? 1.945 -17.734 -33.875 1 96.75 12 ILE B C 1
ATOM 3727 O O . ILE B 1 12 ? 0.718 -17.781 -34 1 96.75 12 ILE B O 1
ATOM 3731 N N . VAL B 1 13 ? 2.572 -18.109 -32.812 1 97.25 13 VAL B N 1
ATOM 3732 C CA . VAL B 1 13 ? 1.872 -18.734 -31.703 1 97.25 13 VAL B CA 1
ATOM 3733 C C . VAL B 1 13 ? 0.833 -17.781 -31.125 1 97.25 13 VAL B C 1
ATOM 3735 O O . VAL B 1 13 ? -0.327 -18.141 -30.938 1 97.25 13 VAL B O 1
ATOM 3738 N N . LEU B 1 14 ? 1.184 -16.5 -30.859 1 97.75 14 LEU B N 1
ATOM 3739 C CA . LEU B 1 14 ? 0.28 -15.531 -30.25 1 97.75 14 LEU B CA 1
ATOM 3740 C C . LEU B 1 14 ? -0.846 -15.164 -31.203 1 97.75 14 LEU B C 1
ATOM 3742 O O . LEU B 1 14 ? -1.984 -14.945 -30.781 1 97.75 14 LEU B O 1
ATOM 3746 N N . LEU B 1 15 ? -0.531 -15.039 -32.5 1 97.06 15 LEU B N 1
ATOM 3747 C CA . LEU B 1 15 ? -1.553 -14.75 -33.5 1 97.06 15 LEU B CA 1
ATOM 3748 C C . LEU B 1 15 ? -2.592 -15.859 -33.562 1 97.06 15 LEU B C 1
ATOM 3750 O O . LEU B 1 15 ? -3.795 -15.594 -33.625 1 97.06 15 LEU B O 1
ATOM 3754 N N . VAL B 1 16 ? -2.16 -17.094 -33.594 1 98 16 VAL B N 1
ATOM 3755 C CA . VAL B 1 16 ? -3.068 -18.234 -33.656 1 98 16 VAL B CA 1
ATOM 3756 C C . VAL B 1 16 ? -3.98 -18.234 -32.438 1 98 16 VAL B C 1
ATOM 3758 O O . VAL B 1 16 ? -5.199 -18.375 -32.531 1 98 16 VAL B O 1
ATOM 3761 N N . PHE B 1 17 ? -3.408 -18.047 -31.25 1 98.38 17 PHE B N 1
ATOM 3762 C CA . PHE B 1 17 ? -4.211 -18 -30.031 1 98.38 17 PHE B CA 1
ATOM 3763 C C . PHE B 1 17 ? -5.219 -16.859 -30.078 1 98.38 17 PHE B C 1
ATOM 3765 O O . PHE B 1 17 ? -6.383 -17.031 -29.703 1 98.38 17 PHE B O 1
ATOM 3772 N N . GLN B 1 18 ? -4.801 -15.68 -30.5 1 98.31 18 GLN B N 1
ATOM 3773 C CA . GLN B 1 18 ? -5.695 -14.531 -30.531 1 98.31 18 GLN B CA 1
ATOM 3774 C C . GLN B 1 18 ? -6.852 -14.758 -31.5 1 98.31 18 GLN B C 1
ATOM 3776 O O . GLN B 1 18 ? -7.984 -14.359 -31.234 1 98.31 18 GLN B O 1
ATOM 3781 N N . ILE B 1 19 ? -6.598 -15.398 -32.656 1 98.12 19 ILE B N 1
ATOM 3782 C CA . ILE B 1 19 ? -7.641 -15.727 -33.625 1 98.12 19 ILE B CA 1
ATOM 3783 C C . ILE B 1 19 ? -8.633 -16.703 -33 1 98.12 19 ILE B C 1
ATOM 3785 O O . ILE B 1 19 ? -9.844 -16.547 -33.125 1 98.12 19 ILE B O 1
ATOM 3789 N N . ILE B 1 20 ? -8.117 -17.719 -32.312 1 98.5 20 ILE B N 1
ATOM 3790 C CA . ILE B 1 20 ? -8.977 -18.672 -31.641 1 98.5 20 ILE B CA 1
ATOM 3791 C C . ILE B 1 20 ? -9.844 -17.953 -30.609 1 98.5 20 ILE B C 1
ATOM 3793 O O . ILE B 1 20 ? -11.039 -18.25 -30.484 1 98.5 20 ILE B O 1
ATOM 3797 N N . PHE B 1 21 ? -9.281 -16.984 -29.844 1 98.38 21 PHE B N 1
ATOM 3798 C CA . PHE B 1 21 ? -10.055 -16.219 -28.875 1 98.38 21 PHE B CA 1
ATOM 3799 C C . PHE B 1 21 ? -11.172 -15.445 -29.547 1 98.38 21 PHE B C 1
ATOM 3801 O O . PHE B 1 21 ? -12.305 -15.422 -29.047 1 98.38 21 PHE B O 1
ATOM 3808 N N . PHE B 1 22 ? -10.82 -14.812 -30.781 1 97.5 22 PHE B N 1
ATOM 3809 C CA . PHE B 1 22 ? -11.844 -14.094 -31.531 1 97.5 22 PHE B CA 1
ATOM 3810 C C . PHE B 1 22 ? -13.008 -15.008 -31.875 1 97.5 22 PHE B C 1
ATOM 3812 O O . PHE B 1 22 ? -14.172 -14.648 -31.672 1 97.5 22 PHE B O 1
ATOM 3819 N N . ILE B 1 23 ? -12.719 -16.172 -32.344 1 98.44 23 ILE B N 1
ATOM 3820 C CA . ILE B 1 23 ? -13.734 -17.109 -32.781 1 98.44 23 ILE B CA 1
ATOM 3821 C C . ILE B 1 23 ? -14.586 -17.562 -31.609 1 98.44 23 ILE B C 1
ATOM 3823 O O . ILE B 1 23 ? -15.812 -17.562 -31.672 1 98.44 23 ILE B O 1
ATOM 3827 N N . LEU B 1 24 ? -13.969 -17.875 -30.5 1 98.38 24 LEU B N 1
ATOM 3828 C CA . LEU B 1 24 ? -14.68 -18.406 -29.328 1 98.38 24 LEU B CA 1
ATOM 3829 C C . LEU B 1 24 ? -15.531 -17.312 -28.688 1 98.38 24 LEU B C 1
ATOM 3831 O O . LEU B 1 24 ? -16.656 -17.578 -28.25 1 98.38 24 LEU B O 1
ATOM 3835 N N . PHE B 1 25 ? -15.055 -16.062 -28.578 1 97.75 25 PHE B N 1
ATOM 3836 C CA . PHE B 1 25 ? -15.867 -14.961 -28.078 1 97.75 25 PHE B CA 1
ATOM 3837 C C . PHE B 1 25 ? -17.031 -14.672 -29.016 1 97.75 25 PHE B C 1
ATOM 3839 O O . PHE B 1 25 ? -18.141 -14.352 -28.562 1 97.75 25 PHE B O 1
ATOM 3846 N N . GLY B 1 26 ? -16.797 -14.742 -30.406 1 97.75 26 GLY B N 1
ATOM 3847 C CA . GLY B 1 26 ? -17.844 -14.516 -31.375 1 97.75 26 GLY B CA 1
ATOM 3848 C C . GLY B 1 26 ? -18.953 -15.547 -31.312 1 97.75 26 GLY B C 1
ATOM 3849 O O . GLY B 1 26 ? -20.125 -15.195 -31.422 1 97.75 26 GLY B O 1
ATOM 3850 N N . LEU B 1 27 ? -18.562 -16.766 -31.094 1 97.81 27 LEU B N 1
ATOM 3851 C CA . LEU B 1 27 ? -19.516 -17.859 -31.109 1 97.81 27 LEU B CA 1
ATOM 3852 C C . LEU B 1 27 ? -20.266 -17.953 -29.781 1 97.81 27 LEU B C 1
ATOM 3854 O O . LEU B 1 27 ? -21.453 -18.25 -29.75 1 97.81 27 LEU B O 1
ATOM 3858 N N . PHE B 1 28 ? -19.578 -17.656 -28.625 1 97.88 28 PHE B N 1
ATOM 3859 C CA . PHE B 1 28 ? -20.156 -18.094 -27.359 1 97.88 28 PHE B CA 1
ATOM 3860 C C . PHE B 1 28 ? -20.25 -16.922 -26.391 1 97.88 28 PHE B C 1
ATOM 3862 O O . PHE B 1 28 ? -20.891 -17.016 -25.344 1 97.88 28 PHE B O 1
ATOM 3869 N N . GLY B 1 29 ? -19.609 -15.766 -26.594 1 97.31 29 GLY B N 1
ATOM 3870 C CA . GLY B 1 29 ? -19.562 -14.656 -25.641 1 97.31 29 GLY B CA 1
ATOM 3871 C C . GLY B 1 29 ? -20.734 -13.703 -25.781 1 97.31 29 GLY B C 1
ATOM 3872 O O . GLY B 1 29 ? -21.172 -13.398 -26.891 1 97.31 29 GLY B O 1
ATOM 3873 N N . ARG B 1 30 ? -21.312 -13.266 -24.672 1 96.44 30 ARG B N 1
ATOM 3874 C CA . ARG B 1 30 ? -22.344 -12.234 -24.609 1 96.44 30 ARG B CA 1
ATOM 3875 C C . ARG B 1 30 ? -22.203 -11.398 -23.328 1 96.44 30 ARG B C 1
ATOM 3877 O O . ARG B 1 30 ? -21.625 -11.867 -22.344 1 96.44 30 ARG B O 1
ATOM 3884 N N . TYR B 1 31 ? -22.641 -10.203 -23.359 1 95.44 31 TYR B N 1
ATOM 3885 C CA . TYR B 1 31 ? -22.688 -9.406 -22.141 1 95.44 31 TYR B CA 1
ATOM 3886 C C . TYR B 1 31 ? -23.859 -9.828 -21.266 1 95.44 31 TYR B C 1
ATOM 3888 O O . TYR B 1 31 ? -24.859 -10.352 -21.766 1 95.44 31 TYR B O 1
ATOM 3896 N N . THR B 1 32 ? -23.781 -9.648 -19.984 1 94.06 32 THR B N 1
ATOM 3897 C CA . THR B 1 32 ? -24.859 -9.945 -19.047 1 94.06 32 THR B CA 1
ATOM 3898 C C . THR B 1 32 ? -26.094 -9.125 -19.375 1 94.06 32 THR B C 1
ATOM 3900 O O . THR B 1 32 ? -26 -7.996 -19.859 1 94.06 32 THR B O 1
ATOM 3903 N N . PRO B 1 33 ? -27.234 -9.656 -19.078 1 90.81 33 PRO B N 1
ATOM 3904 C CA . PRO B 1 33 ? -28.484 -8.938 -19.375 1 90.81 33 PRO B CA 1
ATOM 3905 C C . PRO B 1 33 ? -28.531 -7.547 -18.75 1 90.81 33 PRO B C 1
ATOM 3907 O O . PRO B 1 33 ? -29.078 -6.613 -19.344 1 90.81 33 PRO B O 1
ATOM 3910 N N . ASN B 1 34 ? -27.938 -7.395 -17.609 1 91.75 34 ASN B N 1
ATOM 3911 C CA . ASN B 1 34 ? -27.969 -6.109 -16.922 1 91.75 34 ASN B CA 1
ATOM 3912 C C . ASN B 1 34 ? -27.141 -5.059 -17.641 1 91.75 34 ASN B C 1
ATOM 3914 O O . ASN B 1 34 ? -27.266 -3.861 -17.391 1 91.75 34 ASN B O 1
ATOM 3918 N N . ALA B 1 35 ? -26.281 -5.473 -18.5 1 92.75 35 ALA B N 1
ATOM 3919 C CA . ALA B 1 35 ? -25.453 -4.543 -19.266 1 92.75 35 ALA B CA 1
ATOM 3920 C C . ALA B 1 35 ? -26.062 -4.266 -20.641 1 92.75 35 ALA B C 1
ATOM 3922 O O . ALA B 1 35 ? -25.5 -3.529 -21.453 1 92.75 35 ALA B O 1
ATOM 3923 N N . LEU B 1 36 ? -27.203 -4.848 -20.875 1 91.69 36 LEU B N 1
ATOM 3924 C CA . LEU B 1 36 ? -27.938 -4.645 -22.109 1 91.69 36 LEU B CA 1
ATOM 3925 C C . LEU B 1 36 ? -29.188 -3.793 -21.875 1 91.69 36 LEU B C 1
ATOM 3927 O O . LEU B 1 36 ? -29.641 -3.67 -20.734 1 91.69 36 LEU B O 1
ATOM 3931 N N . PRO B 1 37 ? -29.641 -3.252 -22.953 1 91.25 37 PRO B N 1
ATOM 3932 C CA . PRO B 1 37 ? -30.891 -2.514 -22.781 1 91.25 37 PRO B CA 1
ATOM 3933 C C . PRO B 1 37 ? -31.984 -3.357 -22.125 1 91.25 37 PRO B C 1
ATOM 3935 O O . PRO B 1 37 ? -32.125 -4.539 -22.453 1 91.25 37 PRO B O 1
ATOM 3938 N N . GLY B 1 38 ? -32.688 -2.703 -21.094 1 91.56 38 GLY B N 1
ATOM 3939 C CA . GLY B 1 38 ? -33.719 -3.42 -20.359 1 91.56 38 GLY B CA 1
ATOM 3940 C C . GLY B 1 38 ? -33.188 -4.016 -19.047 1 91.56 38 GLY B C 1
ATOM 3941 O O . GLY B 1 38 ? -33.969 -4.57 -18.266 1 91.56 38 GLY B O 1
ATOM 3942 N N . GLY B 1 39 ? -31.984 -3.893 -18.812 1 89.44 39 GLY B N 1
ATOM 3943 C CA . GLY B 1 39 ? -31.406 -4.383 -17.562 1 89.44 39 GLY B CA 1
ATOM 3944 C C . GLY B 1 39 ? -31.812 -3.57 -16.359 1 89.44 39 GLY B C 1
ATOM 3945 O O . GLY B 1 39 ? -32.469 -2.533 -16.484 1 89.44 39 GLY B O 1
ATOM 3946 N N . SER B 1 40 ? -31.5 -4.102 -15.18 1 90.62 40 SER B N 1
ATOM 3947 C CA . SER B 1 40 ? -31.875 -3.455 -13.922 1 90.62 40 SER B CA 1
ATOM 3948 C C . SER B 1 40 ? -31.375 -2.014 -13.875 1 90.62 40 SER B C 1
ATOM 3950 O O . SER B 1 40 ? -30.266 -1.722 -14.328 1 90.62 40 SER B O 1
ATOM 3952 N N . ALA B 1 41 ? -32.125 -1.059 -13.273 1 89.25 41 ALA B N 1
ATOM 3953 C CA . ALA B 1 41 ? -31.766 0.347 -13.125 1 89.25 41 ALA B CA 1
ATOM 3954 C C . ALA B 1 41 ? -30.938 0.569 -11.852 1 89.25 41 ALA B C 1
ATOM 3956 O O . ALA B 1 41 ? -30.359 1.641 -11.664 1 89.25 41 ALA B O 1
ATOM 3957 N N . SER B 1 42 ? -30.953 -0.481 -11.031 1 90.25 42 SER B N 1
ATOM 3958 C CA . SER B 1 42 ? -30.219 -0.33 -9.781 1 90.25 42 SER B CA 1
ATOM 3959 C C . SER B 1 42 ? -28.719 -0.137 -10.031 1 90.25 42 SER B C 1
ATOM 3961 O O . SER B 1 42 ? -28.141 -0.83 -10.867 1 90.25 42 SER B O 1
ATOM 3963 N N . THR B 1 43 ? -28.062 0.827 -9.258 1 90.56 43 THR B N 1
ATOM 3964 C CA . THR B 1 43 ? -26.641 1.092 -9.391 1 90.56 43 THR B CA 1
ATOM 3965 C C . THR B 1 43 ? -25.844 0.333 -8.328 1 90.56 43 THR B C 1
ATOM 3967 O O . THR B 1 43 ? -24.625 0.398 -8.305 1 90.56 43 THR B O 1
ATOM 3970 N N . ASN B 1 44 ? -26.516 -0.372 -7.465 1 90.25 44 ASN B N 1
ATOM 3971 C CA . ASN B 1 44 ? -25.891 -0.948 -6.277 1 90.25 44 ASN B CA 1
ATOM 3972 C C . ASN B 1 44 ? -24.844 -1.991 -6.641 1 90.25 44 ASN B C 1
ATOM 3974 O O . ASN B 1 44 ? -23.766 -2.031 -6.035 1 90.25 44 ASN B O 1
ATOM 3978 N N . PHE B 1 45 ? -25.234 -2.816 -7.633 1 90.69 45 PHE B N 1
ATOM 3979 C CA . PHE B 1 45 ? -24.328 -3.887 -8.016 1 90.69 45 PHE B CA 1
ATOM 3980 C C . PHE B 1 45 ? -23 -3.32 -8.508 1 90.69 45 PHE B C 1
ATOM 3982 O O . PHE B 1 45 ? -21.938 -3.74 -8.055 1 90.69 45 PHE B O 1
ATOM 3989 N N . VAL B 1 46 ? -23.031 -2.367 -9.367 1 91.75 46 VAL B N 1
ATOM 3990 C CA . VAL B 1 46 ? -21.828 -1.787 -9.953 1 91.75 46 VAL B CA 1
ATOM 3991 C C . VAL B 1 46 ? -21.078 -0.967 -8.898 1 91.75 46 VAL B C 1
ATOM 3993 O O . VAL B 1 46 ? -19.859 -1.039 -8.797 1 91.75 46 VAL B O 1
ATOM 3996 N N . ASN B 1 47 ? -21.781 -0.229 -8.031 1 92.44 47 ASN B N 1
ATOM 3997 C CA . ASN B 1 47 ? -21.156 0.585 -6.988 1 92.44 47 ASN B CA 1
ATOM 3998 C C . ASN B 1 47 ? -20.406 -0.277 -5.973 1 92.44 47 ASN B C 1
ATOM 4000 O O . ASN B 1 47 ? -19.375 0.136 -5.438 1 92.44 47 ASN B O 1
ATOM 4004 N N . SER B 1 48 ? -20.938 -1.444 -5.723 1 93.19 48 SER B N 1
ATOM 4005 C CA . SER B 1 48 ? -20.375 -2.324 -4.707 1 93.19 48 SER B CA 1
ATOM 4006 C C . SER B 1 48 ? -19.172 -3.09 -5.254 1 93.19 48 SER B C 1
ATOM 4008 O O . SER B 1 48 ? -18.25 -3.434 -4.504 1 93.19 48 SER B O 1
ATOM 4010 N N . ASN B 1 49 ? -19.141 -3.307 -6.602 1 94.94 49 ASN B N 1
ATOM 4011 C CA . ASN B 1 49 ? -18.172 -4.266 -7.117 1 94.94 49 ASN B CA 1
ATOM 4012 C C . ASN B 1 49 ? -17.094 -3.578 -7.941 1 94.94 49 ASN B C 1
ATOM 4014 O O . ASN B 1 49 ? -15.945 -4.031 -7.965 1 94.94 49 ASN B O 1
ATOM 4018 N N . TYR B 1 50 ? -17.359 -2.498 -8.594 1 94.88 50 TYR B N 1
ATOM 4019 C CA . TYR B 1 50 ? -16.438 -1.873 -9.531 1 94.88 50 TYR B CA 1
ATOM 4020 C C . TYR B 1 50 ? -15.203 -1.35 -8.812 1 94.88 50 TYR B C 1
ATOM 4022 O O . TYR B 1 50 ? -14.07 -1.555 -9.266 1 94.88 50 TYR B O 1
ATOM 4030 N N . PRO B 1 51 ? -15.344 -0.649 -7.621 1 95.69 51 PRO B N 1
ATOM 4031 C CA . PRO B 1 51 ? -14.133 -0.165 -6.953 1 95.69 51 PRO B CA 1
ATOM 4032 C C . PRO B 1 51 ? -13.188 -1.296 -6.551 1 95.69 51 PRO B C 1
ATOM 4034 O O . PRO B 1 51 ? -11.969 -1.166 -6.691 1 95.69 51 PRO B O 1
ATOM 4037 N N . MET B 1 52 ? -13.742 -2.371 -6.102 1 96.44 52 MET B N 1
ATOM 4038 C CA . MET B 1 52 ? -12.906 -3.496 -5.691 1 96.44 52 MET B CA 1
ATOM 4039 C C . MET B 1 52 ? -12.25 -4.16 -6.898 1 96.44 52 MET B C 1
ATOM 4041 O O . MET B 1 52 ? -11.094 -4.57 -6.832 1 96.44 52 MET B O 1
ATOM 4045 N N . PHE B 1 53 ? -13.055 -4.238 -8.07 1 96.81 53 PHE B N 1
ATOM 4046 C CA . PHE B 1 53 ? -12.469 -4.711 -9.32 1 96.81 53 PHE B CA 1
ATOM 4047 C C . PHE B 1 53 ? -11.273 -3.846 -9.719 1 96.81 53 PHE B C 1
ATOM 4049 O O . PHE B 1 53 ? -10.211 -4.367 -10.07 1 96.81 53 PHE B O 1
ATOM 4056 N N . GLN B 1 54 ? -11.367 -2.543 -9.633 1 96.5 54 GLN B N 1
ATOM 4057 C CA . GLN B 1 54 ? -10.305 -1.628 -10.039 1 96.5 54 GLN B CA 1
ATOM 4058 C C . GLN B 1 54 ? -9.07 -1.789 -9.156 1 96.5 54 GLN B C 1
ATOM 4060 O O . GLN B 1 54 ? -7.941 -1.732 -9.648 1 96.5 54 GLN B O 1
ATOM 4065 N N . ASP B 1 55 ? -9.312 -1.933 -7.859 1 98.12 55 ASP B N 1
ATOM 4066 C CA . ASP B 1 55 ? -8.203 -2.166 -6.941 1 98.12 55 ASP B CA 1
ATOM 4067 C C . ASP B 1 55 ? -7.422 -3.42 -7.328 1 98.12 55 ASP B C 1
ATOM 4069 O O . ASP B 1 55 ? -6.191 -3.389 -7.422 1 98.12 55 ASP B O 1
ATOM 4073 N N . VAL B 1 56 ? -8.117 -4.52 -7.602 1 98.12 56 VAL B N 1
ATOM 4074 C CA . VAL B 1 56 ? -7.492 -5.781 -7.977 1 98.12 56 VAL B CA 1
ATOM 4075 C C . VAL B 1 56 ? -6.77 -5.621 -9.312 1 98.12 56 VAL B C 1
ATOM 4077 O O . VAL B 1 56 ? -5.668 -6.148 -9.5 1 98.12 56 VAL B O 1
ATOM 4080 N N . HIS B 1 57 ? -7.383 -4.863 -10.164 1 97.69 57 HIS B N 1
ATOM 4081 C CA . HIS B 1 57 ? -6.805 -4.598 -11.477 1 97.69 57 HIS B CA 1
ATOM 4082 C C . HIS B 1 57 ? -5.469 -3.873 -11.359 1 97.69 57 HIS B C 1
ATOM 4084 O O . HIS B 1 57 ? -4.523 -4.184 -12.086 1 97.69 57 HIS B O 1
ATOM 4090 N N . VAL B 1 58 ? -5.332 -2.943 -10.445 1 98.25 58 VAL B N 1
ATOM 4091 C CA . VAL B 1 58 ? -4.078 -2.246 -10.164 1 98.25 58 VAL B CA 1
ATOM 4092 C C . VAL B 1 58 ? -3.053 -3.232 -9.617 1 98.25 58 VAL B C 1
ATOM 4094 O O . VAL B 1 58 ? -1.872 -3.17 -9.969 1 98.25 58 VAL B O 1
ATOM 4097 N N . MET B 1 59 ? -3.488 -4.137 -8.82 1 98.5 59 MET B N 1
ATOM 4098 C CA . MET B 1 59 ? -2.58 -5.148 -8.289 1 98.5 59 MET B CA 1
ATOM 4099 C C . MET B 1 59 ? -1.959 -5.969 -9.414 1 98.5 59 MET B C 1
ATOM 4101 O O . MET B 1 59 ? -0.754 -6.227 -9.406 1 98.5 59 MET B O 1
ATOM 4105 N N . ILE B 1 60 ? -2.748 -6.297 -10.398 1 98.56 60 ILE B N 1
ATOM 4106 C CA . ILE B 1 60 ? -2.318 -7.203 -11.461 1 98.56 60 ILE B CA 1
ATOM 4107 C C . ILE B 1 60 ? -1.315 -6.492 -12.367 1 98.56 60 ILE B C 1
ATOM 4109 O O . ILE B 1 60 ? -0.24 -7.027 -12.648 1 98.56 60 ILE B O 1
ATOM 4113 N N . PHE B 1 61 ? -1.597 -5.277 -12.758 1 97.81 61 PHE B N 1
ATOM 4114 C CA . PHE B 1 61 ? -0.804 -4.625 -13.789 1 97.81 61 PHE B CA 1
ATOM 4115 C C . PHE B 1 61 ? 0.343 -3.832 -13.172 1 97.81 61 PHE B C 1
ATOM 4117 O O . PHE B 1 61 ? 1.457 -3.83 -13.703 1 97.81 61 PHE B O 1
ATOM 4124 N N . VAL B 1 62 ? 0.107 -3.16 -12.039 1 98.19 62 VAL B N 1
ATOM 4125 C CA . VAL B 1 62 ? 1.142 -2.348 -11.406 1 98.19 62 VAL B CA 1
ATOM 4126 C C . VAL B 1 62 ? 1.822 -3.146 -10.297 1 98.19 62 VAL B C 1
ATOM 4128 O O . VAL B 1 62 ? 3.053 -3.23 -10.25 1 98.19 62 VAL B O 1
ATOM 4131 N N . GLY B 1 63 ? 1.027 -3.781 -9.445 1 98.56 63 GLY B N 1
ATOM 4132 C CA . GLY B 1 63 ? 1.57 -4.527 -8.32 1 98.56 63 GLY B CA 1
ATOM 4133 C C . GLY B 1 63 ? 2.506 -5.645 -8.742 1 98.56 63 GLY B C 1
ATOM 4134 O O . GLY B 1 63 ? 3.713 -5.574 -8.5 1 98.56 63 GLY B O 1
ATOM 4135 N N . PHE B 1 64 ? 1.965 -6.633 -9.5 1 98.31 64 PHE B N 1
ATOM 4136 C CA . PHE B 1 64 ? 2.779 -7.75 -9.961 1 98.31 64 PHE B CA 1
ATOM 4137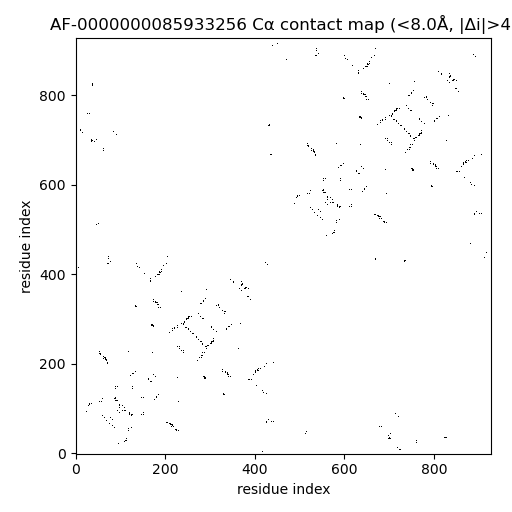 C C . PHE B 1 64 ? 3.852 -7.277 -10.93 1 98.31 64 PHE B C 1
ATOM 4139 O O . PHE B 1 64 ? 4.98 -7.773 -10.906 1 98.31 64 PHE B O 1
ATOM 4146 N N . GLY B 1 65 ? 3.523 -6.316 -11.773 1 97.81 65 GLY B N 1
ATOM 4147 C CA . GLY B 1 65 ? 4.465 -5.82 -12.766 1 97.81 65 GLY B CA 1
ATOM 4148 C C . GLY B 1 65 ? 5.727 -5.242 -12.156 1 97.81 65 GLY B C 1
ATOM 4149 O O . GLY B 1 65 ? 6.824 -5.746 -12.406 1 97.81 65 GLY B O 1
ATOM 4150 N N . PHE B 1 66 ? 5.574 -4.328 -11.195 1 98.19 66 PHE B N 1
ATOM 4151 C CA . PHE B 1 66 ? 6.727 -3.613 -10.664 1 98.19 66 PHE B CA 1
ATOM 4152 C C . PHE B 1 66 ? 7.418 -4.43 -9.57 1 98.19 66 PHE B C 1
ATOM 4154 O O . PHE B 1 66 ? 8.625 -4.301 -9.367 1 98.19 66 PHE B O 1
ATOM 4161 N N . LEU B 1 67 ? 6.727 -5.27 -8.914 1 98 67 LEU B N 1
ATOM 4162 C CA . LEU B 1 67 ? 7.375 -6.113 -7.914 1 98 67 LEU B CA 1
ATOM 4163 C C . LEU B 1 67 ? 8.5 -6.934 -8.547 1 98 67 LEU B C 1
ATOM 4165 O O . LEU B 1 67 ? 9.531 -7.172 -7.91 1 98 67 LEU B O 1
ATOM 4169 N N . MET B 1 68 ? 8.383 -7.289 -9.805 1 97.38 68 MET B N 1
ATOM 4170 C CA . MET B 1 68 ? 9.297 -8.211 -10.469 1 97.38 68 MET B CA 1
ATOM 4171 C C . MET B 1 68 ? 10.398 -7.453 -11.203 1 97.38 68 MET B C 1
ATOM 4173 O O . MET B 1 68 ? 11.227 -8.055 -11.883 1 97.38 68 MET B O 1
ATOM 4177 N N . VAL B 1 69 ? 10.477 -6.086 -11 1 97.31 69 VAL B N 1
ATOM 4178 C CA . VAL B 1 69 ? 11.469 -5.277 -11.703 1 97.31 69 VAL B CA 1
ATOM 4179 C C . VAL B 1 69 ? 12.758 -5.211 -10.883 1 97.31 69 VAL B C 1
ATOM 4181 O O . VAL B 1 69 ? 13.68 -4.465 -11.227 1 97.31 69 VAL B O 1
ATOM 4184 N N . PHE B 1 70 ? 12.922 -6.008 -9.828 1 95.44 70 PHE B N 1
ATOM 4185 C CA . PHE B 1 70 ? 14.086 -5.941 -8.953 1 95.44 70 PHE B CA 1
ATOM 4186 C C . PHE B 1 70 ? 15.336 -6.43 -9.672 1 95.44 70 PHE B C 1
ATOM 4188 O O . PHE B 1 70 ? 16.453 -6.039 -9.32 1 95.44 70 PHE B O 1
ATOM 4195 N N . LEU B 1 71 ? 15.242 -7.336 -10.734 1 95.06 71 LEU B N 1
ATOM 4196 C CA . LEU B 1 71 ? 16.406 -7.812 -11.484 1 95.06 71 LEU B CA 1
ATOM 4197 C C . LEU B 1 71 ? 17.031 -6.684 -12.289 1 95.06 71 LEU B C 1
ATOM 4199 O O . LEU B 1 71 ? 16.375 -6.082 -13.141 1 95.06 71 LEU B O 1
ATOM 4203 N N . ARG B 1 72 ? 18.219 -6.406 -12.094 1 93.19 72 ARG B N 1
ATOM 4204 C CA . ARG B 1 72 ? 18.891 -5.199 -12.57 1 93.19 72 ARG B CA 1
ATOM 4205 C C . ARG B 1 72 ? 18.891 -5.148 -14.094 1 93.19 72 ARG B C 1
ATOM 4207 O O . ARG B 1 72 ? 18.938 -4.066 -14.68 1 93.19 72 ARG B O 1
ATOM 4214 N N . ARG B 1 73 ? 18.781 -6.293 -14.852 1 95.06 73 ARG B N 1
ATOM 4215 C CA . ARG B 1 73 ? 18.891 -6.289 -16.297 1 95.06 73 ARG B CA 1
ATOM 4216 C C . ARG B 1 73 ? 17.625 -6.832 -16.953 1 95.06 73 ARG B C 1
ATOM 4218 O O . ARG B 1 73 ? 17.641 -7.238 -18.109 1 95.06 73 ARG B O 1
ATOM 4225 N N . TYR B 1 74 ? 16.562 -6.879 -16.219 1 96.75 74 TYR B N 1
ATOM 4226 C CA . TYR B 1 74 ? 15.375 -7.578 -16.719 1 96.75 74 TYR B CA 1
ATOM 4227 C C . TYR B 1 74 ? 14.117 -6.746 -16.5 1 96.75 74 TYR B C 1
ATOM 4229 O O . TYR B 1 74 ? 13.008 -7.277 -16.5 1 96.75 74 TYR B O 1
ATOM 4237 N N . GLY B 1 75 ? 14.234 -5.43 -16.25 1 96.75 75 GLY B N 1
ATOM 4238 C CA . GLY B 1 75 ? 13.117 -4.551 -15.945 1 96.75 75 GLY B CA 1
ATOM 4239 C C . GLY B 1 75 ? 12.117 -4.445 -17.078 1 96.75 75 GLY B C 1
ATOM 4240 O O . GLY B 1 75 ? 10.906 -4.43 -16.844 1 96.75 75 GLY B O 1
ATOM 4241 N N . PHE B 1 76 ? 12.586 -4.363 -18.344 1 96.06 76 PHE B N 1
ATOM 4242 C CA . PHE B 1 76 ? 11.695 -4.25 -19.484 1 96.06 76 PHE B CA 1
ATOM 4243 C C . PHE B 1 76 ? 10.797 -5.477 -19.609 1 96.06 76 PHE B C 1
ATOM 4245 O O . PHE B 1 76 ? 9.578 -5.344 -19.719 1 96.06 76 PHE B O 1
ATOM 4252 N N . SER B 1 77 ? 11.406 -6.629 -19.5 1 96.94 77 SER B N 1
ATOM 4253 C CA . SER B 1 77 ? 10.648 -7.875 -19.625 1 96.94 77 SER B CA 1
ATOM 4254 C C . SER B 1 77 ? 9.695 -8.055 -18.453 1 96.94 77 SER B C 1
ATOM 4256 O O . SER B 1 77 ? 8.539 -8.43 -18.641 1 96.94 77 SER B O 1
ATOM 4258 N N . ALA B 1 78 ? 10.164 -7.777 -17.25 1 97.31 78 ALA B N 1
ATOM 4259 C CA . ALA B 1 78 ? 9.352 -7.992 -16.062 1 97.31 78 ALA B CA 1
ATOM 4260 C C . ALA B 1 78 ? 8.008 -7.273 -16.188 1 97.31 78 ALA B C 1
ATOM 4262 O O . ALA B 1 78 ? 6.953 -7.879 -16 1 97.31 78 ALA B O 1
ATOM 4263 N N . ILE B 1 79 ? 7.992 -6.047 -16.531 1 97.44 79 ILE B N 1
ATOM 4264 C CA . ILE B 1 79 ? 6.777 -5.238 -16.531 1 97.44 79 ILE B CA 1
ATOM 4265 C C . ILE B 1 79 ? 5.98 -5.5 -17.812 1 97.44 79 ILE B C 1
ATOM 4267 O O . ILE B 1 79 ? 4.75 -5.598 -17.766 1 97.44 79 ILE B O 1
ATOM 4271 N N . SER B 1 80 ? 6.621 -5.637 -19.031 1 97.25 80 SER B N 1
ATOM 4272 C CA . SER B 1 80 ? 5.926 -5.754 -20.312 1 97.25 80 SER B CA 1
ATOM 4273 C C . SER B 1 80 ? 5.34 -7.148 -20.5 1 97.25 80 SER B C 1
ATOM 4275 O O . SER B 1 80 ? 4.223 -7.301 -21 1 97.25 80 SER B O 1
ATOM 4277 N N . ILE B 1 81 ? 6.113 -8.164 -20.156 1 97.81 81 ILE B N 1
ATOM 4278 C CA . ILE B 1 81 ? 5.602 -9.523 -20.281 1 97.81 81 ILE B CA 1
ATOM 4279 C C . ILE B 1 81 ? 4.5 -9.758 -19.25 1 97.81 81 ILE B C 1
ATOM 4281 O O . ILE B 1 81 ? 3.531 -10.477 -19.516 1 97.81 81 ILE B O 1
ATOM 4285 N N . ASN B 1 82 ? 4.629 -9.164 -18.031 1 98.44 82 ASN B N 1
ATOM 4286 C CA . ASN B 1 82 ? 3.521 -9.164 -17.078 1 98.44 82 ASN B CA 1
ATOM 4287 C C . ASN B 1 82 ? 2.238 -8.641 -17.719 1 98.44 82 ASN B C 1
ATOM 4289 O O . ASN B 1 82 ? 1.173 -9.242 -17.562 1 98.44 82 ASN B O 1
ATOM 4293 N N . MET B 1 83 ? 2.326 -7.52 -18.406 1 98 83 MET B N 1
ATOM 4294 C CA . MET B 1 83 ? 1.181 -6.902 -19.062 1 98 83 MET B CA 1
ATOM 4295 C C . MET B 1 83 ? 0.612 -7.824 -20.141 1 98 83 MET B C 1
ATOM 4297 O O . MET B 1 83 ? -0.602 -8.023 -20.203 1 98 83 MET B O 1
ATOM 4301 N N . LEU B 1 84 ? 1.501 -8.375 -20.922 1 98.19 84 LEU B N 1
ATOM 4302 C CA . LEU B 1 84 ? 1.09 -9.273 -22 1 98.19 84 LEU B CA 1
ATOM 4303 C C . LEU B 1 84 ? 0.364 -10.492 -21.438 1 98.19 84 LEU B C 1
ATOM 4305 O O . LEU B 1 84 ? -0.736 -10.828 -21.875 1 98.19 84 LEU B O 1
ATOM 4309 N N . LEU B 1 85 ? 0.974 -11.164 -20.469 1 98.69 85 LEU B N 1
ATOM 4310 C CA . LEU B 1 85 ? 0.39 -12.375 -19.906 1 98.69 85 LEU B CA 1
ATOM 4311 C C . LEU B 1 85 ? -0.949 -12.07 -19.234 1 98.69 85 LEU B C 1
ATOM 4313 O O . LEU B 1 85 ? -1.884 -12.875 -19.328 1 98.69 85 LEU B O 1
ATOM 4317 N N . SER B 1 86 ? -1.039 -10.906 -18.547 1 98.69 86 SER B N 1
ATOM 4318 C CA . SER B 1 86 ? -2.305 -10.523 -17.938 1 98.69 86 SER B CA 1
ATOM 4319 C C . SER B 1 86 ? -3.422 -10.438 -18.969 1 98.69 86 SER B C 1
ATOM 4321 O O . SER B 1 86 ? -4.488 -11.031 -18.797 1 98.69 86 SER B O 1
ATOM 4323 N N . CYS B 1 87 ? -3.164 -9.742 -20.078 1 98.38 87 CYS B N 1
ATOM 4324 C CA . CYS B 1 87 ? -4.18 -9.562 -21.109 1 98.38 87 CYS B CA 1
ATOM 4325 C C . CYS B 1 87 ? -4.523 -10.883 -21.781 1 98.38 87 CYS B C 1
ATOM 4327 O O . CYS B 1 87 ? -5.691 -11.148 -22.062 1 98.38 87 CYS B O 1
ATOM 4329 N N . PHE B 1 88 ? -3.5 -11.688 -22.016 1 98.62 88 PHE B N 1
ATOM 4330 C CA . PHE B 1 88 ? -3.709 -13 -22.609 1 98.62 88 PHE B CA 1
ATOM 4331 C C . PHE B 1 88 ? -4.566 -13.875 -21.688 1 98.62 88 PHE B C 1
ATOM 4333 O O . PHE B 1 88 ? -5.535 -14.484 -22.141 1 98.62 88 PHE B O 1
ATOM 4340 N N . VAL B 1 89 ? -4.305 -13.898 -20.453 1 98.81 89 VAL B N 1
ATOM 4341 C CA . VAL B 1 89 ? -4.957 -14.766 -19.469 1 98.81 89 VAL B CA 1
ATOM 4342 C C . VAL B 1 89 ? -6.379 -14.273 -19.203 1 98.81 89 VAL B C 1
ATOM 4344 O O . VAL B 1 89 ? -7.293 -15.07 -19 1 98.81 89 VAL B O 1
ATOM 4347 N N . ILE B 1 90 ? -6.562 -12.953 -19.156 1 98.5 90 ILE B N 1
ATOM 4348 C CA . ILE B 1 90 ? -7.891 -12.398 -18.953 1 98.5 90 ILE B CA 1
ATOM 4349 C C . ILE B 1 90 ? -8.852 -12.922 -20.016 1 98.5 90 ILE B C 1
ATOM 4351 O O . ILE B 1 90 ? -9.938 -13.406 -19.703 1 98.5 90 ILE B O 1
ATOM 4355 N N . GLN B 1 91 ? -8.422 -12.914 -21.281 1 98.38 91 GLN B N 1
ATOM 4356 C CA . GLN B 1 91 ? -9.266 -13.438 -22.344 1 98.38 91 GLN B CA 1
ATOM 4357 C C . GLN B 1 91 ? -9.461 -14.945 -22.203 1 98.38 91 GLN B C 1
ATOM 4359 O O . GLN B 1 91 ? -10.594 -15.438 -22.266 1 98.38 91 GLN B O 1
ATOM 4364 N N . TRP B 1 92 ? -8.414 -15.648 -21.984 1 98.69 92 TRP B N 1
ATOM 4365 C CA . TRP B 1 92 ? -8.43 -17.109 -21.922 1 98.69 92 TRP B CA 1
ATOM 4366 C C . TRP B 1 92 ? -9.25 -17.609 -20.734 1 98.69 92 TRP B C 1
ATOM 4368 O O . TRP B 1 92 ? -10.008 -18.562 -20.859 1 98.69 92 TRP B O 1
ATOM 4378 N N . SER B 1 93 ? -9.148 -16.938 -19.641 1 98.69 93 SER B N 1
ATOM 4379 C CA . SER B 1 93 ? -9.867 -17.359 -18.438 1 98.69 93 SER B CA 1
ATOM 4380 C C . SER B 1 93 ? -11.359 -17.094 -18.562 1 98.69 93 SER B C 1
ATOM 4382 O O . SER B 1 93 ? -12.18 -17.859 -18.031 1 98.69 93 SER B O 1
ATOM 4384 N N . MET B 1 94 ? -11.734 -15.984 -19.219 1 97.56 94 MET B N 1
ATOM 4385 C CA . MET B 1 94 ? -13.156 -15.719 -19.438 1 97.56 94 MET 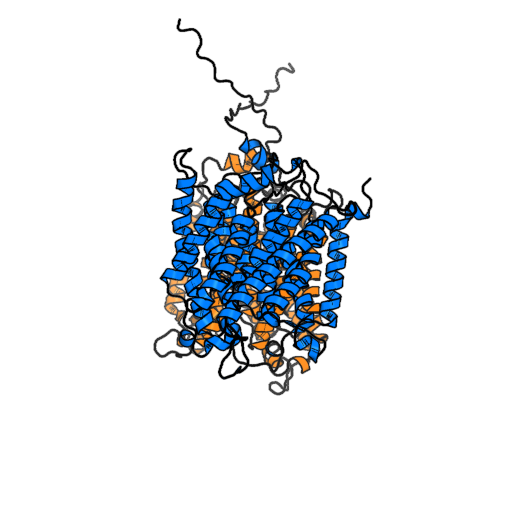B CA 1
ATOM 4386 C C . MET B 1 94 ? -13.789 -16.828 -20.266 1 97.56 94 MET B C 1
ATOM 4388 O O . MET B 1 94 ? -14.922 -17.25 -19.984 1 97.56 94 MET B O 1
ATOM 4392 N N . ILE B 1 95 ? -13.07 -17.344 -21.234 1 97.88 95 ILE B N 1
ATOM 4393 C CA . ILE B 1 95 ? -13.555 -18.406 -22.094 1 97.88 95 ILE B CA 1
ATOM 4394 C C . ILE B 1 95 ? -13.664 -19.703 -21.297 1 97.88 95 ILE B C 1
ATOM 4396 O O . ILE B 1 95 ? -14.727 -20.328 -21.25 1 97.88 95 ILE B O 1
ATOM 4400 N N . VAL B 1 96 ? -12.594 -20.078 -20.594 1 98 96 VAL B N 1
ATOM 4401 C CA . VAL B 1 96 ? -12.539 -21.344 -19.875 1 98 96 VAL B CA 1
ATOM 4402 C C . VAL B 1 96 ? -13.602 -21.359 -18.766 1 98 96 VAL B C 1
ATOM 4404 O O . VAL B 1 96 ? -14.367 -22.312 -18.656 1 98 96 VAL B O 1
ATOM 4407 N N . ARG B 1 97 ? -13.648 -20.312 -18 1 96.5 97 ARG B N 1
ATOM 4408 C CA . ARG B 1 97 ? -14.656 -20.219 -16.953 1 96.5 97 ARG B CA 1
ATOM 4409 C C . ARG B 1 97 ? -16.062 -20.156 -17.547 1 96.5 97 ARG B C 1
ATOM 4411 O O . ARG B 1 97 ? -17.016 -20.672 -16.969 1 96.5 97 ARG B O 1
ATOM 4418 N N . GLY B 1 98 ? -16.141 -19.453 -18.672 1 95.88 98 GLY B N 1
ATOM 4419 C CA . GLY B 1 98 ? -17.406 -19.359 -19.359 1 95.88 98 GLY B CA 1
ATOM 4420 C C . GLY B 1 98 ? -18 -20.719 -19.734 1 95.88 98 GLY B C 1
ATOM 4421 O O . GLY B 1 98 ? -19.203 -20.938 -19.578 1 95.88 98 GLY B O 1
ATOM 4422 N N . PHE B 1 99 ? -17.188 -21.594 -20.125 1 95.19 99 PHE B N 1
ATOM 4423 C CA . PHE B 1 99 ? -17.625 -22.906 -20.531 1 95.19 99 PHE B CA 1
ATOM 4424 C C . PHE B 1 99 ? -18.078 -23.734 -19.328 1 95.19 99 PHE B C 1
ATOM 4426 O O . PHE B 1 99 ? -18.828 -24.688 -19.469 1 95.19 99 PHE B O 1
ATOM 4433 N N . TRP B 1 100 ? -17.672 -23.328 -18.078 1 91.31 100 TRP B N 1
ATOM 4434 C CA . TRP B 1 100 ? -18.047 -24 -16.859 1 91.31 100 TRP B CA 1
ATOM 4435 C C . TRP B 1 100 ? -19.281 -23.344 -16.234 1 91.31 100 TRP B C 1
ATOM 4437 O O . TRP B 1 100 ? -19.828 -23.859 -15.258 1 91.31 100 TRP B O 1
ATOM 4447 N N . SER B 1 101 ? -19.703 -22.266 -16.828 1 92.5 101 SER B N 1
ATOM 4448 C CA . SER B 1 101 ? -20.75 -21.469 -16.188 1 92.5 101 SER B CA 1
ATOM 4449 C C . SER B 1 101 ? -22.125 -22.109 -16.391 1 92.5 101 SER B C 1
ATOM 4451 O O . SER B 1 101 ? -22.328 -22.875 -17.344 1 92.5 101 SER B O 1
ATOM 4453 N N . LYS B 1 102 ? -23.016 -21.797 -15.484 1 90.69 102 LYS B N 1
ATOM 4454 C CA . LYS B 1 102 ? -24.406 -22.25 -15.594 1 90.69 102 LYS B CA 1
ATOM 4455 C C . LYS B 1 102 ? -25.078 -21.672 -16.828 1 90.69 102 LYS B C 1
ATOM 4457 O O . LYS B 1 102 ? -25.922 -22.328 -17.453 1 90.69 102 LYS B O 1
ATOM 4462 N N . GLU B 1 103 ? -24.75 -20.516 -17.141 1 92.5 103 GLU B N 1
ATOM 4463 C CA . GLU B 1 103 ? -25.312 -19.859 -18.312 1 92.5 103 GLU B CA 1
ATOM 4464 C C . GLU B 1 103 ? -24.984 -20.625 -19.594 1 92.5 103 GLU B C 1
ATOM 4466 O O . GLU B 1 103 ? -25.844 -20.781 -20.469 1 92.5 103 GLU B O 1
ATOM 4471 N N . PHE B 1 104 ? -23.781 -21.062 -19.719 1 94.38 104 PHE B N 1
ATOM 4472 C CA . PHE B 1 104 ? -23.375 -21.797 -20.906 1 94.38 104 PHE B CA 1
ATOM 4473 C C . PHE B 1 104 ? -24.125 -23.125 -21 1 94.38 104 PHE B C 1
ATOM 4475 O O . PHE B 1 104 ? -24.531 -23.547 -22.078 1 94.38 104 PHE B O 1
ATOM 4482 N N . GLU B 1 105 ? -24.312 -23.766 -19.906 1 93.5 105 GLU B N 1
ATOM 4483 C CA . GLU B 1 105 ? -25.047 -25.031 -19.875 1 93.5 105 GLU B CA 1
ATOM 4484 C C . GLU B 1 105 ? -26.469 -24.859 -20.359 1 93.5 105 GLU B C 1
ATOM 4486 O O . GLU B 1 105 ? -27 -25.719 -21.062 1 93.5 105 GLU B O 1
ATOM 4491 N N . THR B 1 106 ? -27.047 -23.781 -20.016 1 94.81 106 THR B N 1
ATOM 4492 C CA . THR B 1 106 ? -28.469 -23.594 -20.266 1 94.81 106 THR B CA 1
ATOM 4493 C C . THR B 1 106 ? -28.703 -22.953 -21.641 1 94.81 106 THR B C 1
ATOM 4495 O O . THR B 1 106 ? -29.656 -23.297 -22.344 1 94.81 106 THR B O 1
ATOM 4498 N N . SER B 1 107 ? -27.844 -22.031 -22.078 1 94.81 107 SER B N 1
ATOM 4499 C CA . SER B 1 107 ? -28.156 -21.25 -23.266 1 94.81 107 SER B CA 1
ATOM 4500 C C . SER B 1 107 ? -27.078 -21.422 -24.328 1 94.81 107 SER B C 1
ATOM 4502 O O . SER B 1 107 ? -27.203 -20.922 -25.453 1 94.81 107 SER B O 1
ATOM 4504 N N . GLY B 1 108 ? -26 -22.047 -23.938 1 96.25 108 GLY B N 1
ATOM 4505 C CA . GLY B 1 108 ? -24.906 -22.25 -24.891 1 96.25 108 GLY B CA 1
ATOM 4506 C C . GLY B 1 108 ? -24.016 -21.031 -25.031 1 96.25 108 GLY B C 1
ATOM 4507 O O . GLY B 1 108 ? -23.188 -20.969 -25.938 1 96.25 108 GLY B O 1
ATOM 4508 N N . LYS B 1 109 ? -24.281 -20 -24.188 1 97 109 LYS B N 1
ATOM 4509 C CA . LYS B 1 109 ? -23.484 -18.781 -24.172 1 97 109 LYS B CA 1
ATOM 4510 C C . LYS B 1 109 ? -22.953 -18.484 -22.781 1 97 109 LYS B C 1
ATOM 4512 O O . LYS B 1 109 ? -23.625 -18.766 -21.781 1 97 109 LYS B O 1
ATOM 4517 N N . PHE B 1 110 ? -21.719 -17.984 -22.688 1 96.56 110 PHE B N 1
ATOM 4518 C CA . PHE B 1 110 ? -21.281 -17.438 -21.406 1 96.56 110 PHE B CA 1
ATOM 4519 C C . PHE B 1 110 ? -21.438 -15.922 -21.375 1 96.56 110 PHE B C 1
ATOM 4521 O O . PHE B 1 110 ? -21.453 -15.273 -22.422 1 96.56 110 PHE B O 1
ATOM 4528 N N . THR B 1 111 ? -21.594 -15.312 -20.203 1 95.62 111 THR B N 1
ATOM 4529 C CA . THR B 1 111 ? -21.859 -13.883 -20.078 1 95.62 111 THR B CA 1
ATOM 4530 C C . THR B 1 111 ? -20.688 -13.172 -19.406 1 95.62 111 THR B C 1
ATOM 4532 O O . THR B 1 111 ? -19.953 -13.789 -18.641 1 95.62 111 THR B O 1
ATOM 4535 N N . ILE B 1 112 ? -20.484 -11.914 -19.672 1 96.25 112 ILE B N 1
ATOM 4536 C CA . ILE B 1 112 ? -19.406 -11.102 -19.141 1 96.25 112 ILE B CA 1
ATOM 4537 C C . ILE B 1 112 ? -19.969 -9.898 -18.391 1 96.25 112 ILE B C 1
ATOM 4539 O O . ILE B 1 112 ? -20.719 -9.102 -18.969 1 96.25 112 ILE B O 1
ATOM 4543 N N . SER B 1 113 ? -19.75 -9.805 -17.188 1 95.38 113 SER B N 1
ATOM 4544 C CA . SER B 1 113 ? -20.062 -8.68 -16.312 1 95.38 113 SER B CA 1
ATOM 4545 C C . SER B 1 113 ? -18.844 -8.258 -15.508 1 95.38 113 SER B C 1
ATOM 4547 O O . SER B 1 113 ? -17.734 -8.719 -15.766 1 95.38 113 SER B O 1
ATOM 4549 N N . ILE B 1 114 ? -19 -7.359 -14.523 1 94.56 114 ILE B N 1
ATOM 4550 C CA . ILE B 1 114 ? -17.906 -6.898 -13.656 1 94.56 114 ILE B CA 1
ATOM 4551 C C . ILE B 1 114 ? -17.391 -8.062 -12.82 1 94.56 114 ILE B C 1
ATOM 4553 O O . ILE B 1 114 ? -16.188 -8.148 -12.539 1 94.56 114 ILE B O 1
ATOM 4557 N N . ALA B 1 115 ? -18.281 -8.93 -12.539 1 94 115 ALA B N 1
ATOM 4558 C CA . ALA B 1 115 ? -17.875 -10.094 -11.75 1 94 115 ALA B CA 1
ATOM 4559 C C . ALA B 1 115 ? -16.859 -10.938 -12.5 1 94 115 ALA B C 1
ATOM 4561 O O . ALA B 1 115 ? -15.891 -11.422 -11.914 1 94 115 ALA B O 1
ATOM 4562 N N . GLU B 1 116 ? -17.094 -11.109 -13.797 1 95.31 116 GLU B N 1
ATOM 4563 C CA . GLU B 1 116 ? -16.172 -11.898 -14.609 1 95.31 116 GLU B CA 1
ATOM 4564 C C . GLU B 1 116 ? -14.852 -11.156 -14.828 1 95.31 116 GLU B C 1
ATOM 4566 O O . GLU B 1 116 ? -13.797 -11.781 -14.922 1 95.31 116 GLU B O 1
ATOM 4571 N N . LEU B 1 117 ? -14.883 -9.82 -14.891 1 96.5 117 LEU B N 1
ATOM 4572 C CA . LEU B 1 117 ? -13.641 -9.062 -14.953 1 96.5 117 LEU B CA 1
ATOM 4573 C C . LEU B 1 117 ? -12.773 -9.328 -13.727 1 96.5 117 LEU B C 1
ATOM 4575 O O . LEU B 1 117 ? -11.562 -9.555 -13.852 1 96.5 117 LEU B O 1
ATOM 4579 N N . THR B 1 118 ? -13.375 -9.352 -12.609 1 97.25 118 THR B N 1
ATOM 4580 C CA . THR B 1 118 ? -12.672 -9.547 -11.344 1 97.25 118 THR B CA 1
ATOM 4581 C C . THR B 1 118 ? -12.062 -10.945 -11.281 1 97.25 118 THR B C 1
ATOM 4583 O O . THR B 1 118 ? -10.891 -11.102 -10.93 1 97.25 118 THR B O 1
ATOM 4586 N N . THR B 1 119 ? -12.836 -11.945 -11.641 1 97.31 119 THR B N 1
ATOM 4587 C CA . THR B 1 119 ? -12.344 -13.312 -11.539 1 97.31 119 THR B CA 1
ATOM 4588 C C . THR B 1 119 ? -11.281 -13.586 -12.602 1 97.31 119 THR B C 1
ATOM 4590 O O . THR B 1 119 ? -10.391 -14.414 -12.398 1 97.31 119 THR B O 1
ATOM 4593 N N . ALA B 1 120 ? -11.359 -12.891 -13.734 1 98.25 120 ALA B N 1
ATOM 4594 C CA . ALA B 1 120 ? -10.297 -12.984 -14.734 1 98.25 120 ALA B CA 1
ATOM 4595 C C . ALA B 1 120 ? -8.984 -12.438 -14.18 1 98.25 120 ALA B C 1
ATOM 4597 O O . ALA B 1 120 ? -7.91 -12.984 -14.461 1 98.25 120 ALA B O 1
ATOM 4598 N N . ASP B 1 121 ? -9.062 -11.367 -13.414 1 98.31 121 ASP B N 1
ATOM 4599 C CA . ASP B 1 121 ? -7.883 -10.82 -12.75 1 98.31 121 ASP B CA 1
ATOM 4600 C C . ASP B 1 121 ? -7.301 -11.82 -11.758 1 98.31 121 ASP B C 1
ATOM 4602 O O . ASP B 1 121 ? -6.082 -11.93 -11.617 1 98.31 121 ASP B O 1
ATOM 4606 N N . PHE B 1 122 ? -8.172 -12.578 -11.086 1 98.38 122 PHE B N 1
ATOM 4607 C CA . PHE B 1 122 ? -7.691 -13.609 -10.172 1 98.38 122 PHE B CA 1
ATOM 4608 C C . PHE B 1 122 ? -6.922 -14.688 -10.922 1 98.38 122 PHE B C 1
ATOM 4610 O O . PHE B 1 122 ? -5.898 -15.18 -10.445 1 98.38 122 PHE B O 1
ATOM 4617 N N . ALA B 1 123 ? -7.477 -15.023 -12.039 1 98.62 123 ALA B N 1
ATOM 4618 C CA . ALA B 1 123 ? -6.777 -16 -12.867 1 98.62 123 ALA B CA 1
ATOM 4619 C C . ALA B 1 123 ? -5.402 -15.492 -13.289 1 98.62 123 ALA B C 1
ATOM 4621 O O . ALA B 1 123 ? -4.426 -16.25 -13.297 1 98.62 123 ALA B O 1
ATOM 4622 N N . ALA B 1 124 ? -5.375 -14.227 -13.688 1 98.81 124 ALA B N 1
ATOM 4623 C CA . ALA B 1 124 ? -4.094 -13.625 -14.047 1 98.81 124 ALA B CA 1
ATOM 4624 C C . ALA B 1 124 ? -3.107 -13.695 -12.883 1 98.81 124 ALA B C 1
ATOM 4626 O O . ALA B 1 124 ? -1.915 -13.938 -13.086 1 98.81 124 ALA B O 1
ATOM 4627 N N . ALA B 1 125 ? -3.582 -13.5 -11.711 1 98.75 125 ALA B N 1
ATOM 4628 C CA . ALA B 1 125 ? -2.723 -13.555 -10.531 1 98.75 125 ALA B CA 1
ATOM 4629 C C . ALA B 1 125 ? -2.051 -14.914 -10.406 1 98.75 125 ALA B C 1
ATOM 4631 O O . ALA B 1 125 ? -0.866 -15 -10.07 1 98.75 125 ALA B O 1
ATOM 4632 N N . VAL B 1 126 ? -2.766 -15.969 -10.664 1 98.81 126 VAL B N 1
ATOM 4633 C CA . VAL B 1 126 ? -2.211 -17.312 -10.586 1 98.81 126 VAL B CA 1
ATOM 4634 C C . VAL B 1 126 ? -1.005 -17.438 -11.516 1 98.81 126 VAL B C 1
ATOM 4636 O O . VAL B 1 126 ? 0.063 -17.891 -11.109 1 98.81 126 VAL B O 1
ATOM 4639 N N . ILE B 1 127 ? -1.185 -16.984 -12.695 1 98.88 127 ILE B N 1
ATOM 4640 C CA . ILE B 1 127 ? -0.17 -17.125 -13.734 1 98.88 127 ILE B CA 1
ATOM 4641 C C . ILE B 1 127 ? 1.026 -16.234 -13.406 1 98.88 127 ILE B C 1
ATOM 4643 O O . ILE B 1 127 ? 2.174 -16.609 -13.648 1 98.88 127 ILE B O 1
ATOM 4647 N N . LEU B 1 128 ? 0.742 -15.086 -12.898 1 98.88 128 LEU B N 1
ATOM 4648 C CA . LEU B 1 128 ? 1.816 -14.141 -12.602 1 98.88 128 LEU B CA 1
ATOM 4649 C C . LEU B 1 128 ? 2.645 -14.609 -11.414 1 98.88 128 LEU B C 1
ATOM 4651 O O . LEU B 1 128 ? 3.848 -14.352 -11.352 1 98.88 128 LEU B O 1
ATOM 4655 N N . ILE B 1 129 ? 2.031 -15.305 -10.445 1 98.88 129 ILE B N 1
ATOM 4656 C CA . ILE B 1 129 ? 2.785 -15.938 -9.367 1 98.88 129 ILE B CA 1
ATOM 4657 C C . ILE B 1 129 ? 3.725 -16.984 -9.953 1 98.88 129 ILE B C 1
ATOM 4659 O O . ILE B 1 129 ? 4.906 -17.047 -9.602 1 98.88 129 ILE B O 1
ATOM 4663 N N . THR B 1 130 ? 3.219 -17.766 -10.852 1 98.88 130 THR B N 1
ATOM 4664 C CA . THR B 1 130 ? 4.035 -18.75 -11.555 1 98.88 130 THR B CA 1
ATOM 4665 C C . THR B 1 130 ? 5.18 -18.078 -12.297 1 98.88 130 THR B C 1
ATOM 4667 O O . THR B 1 130 ? 6.32 -18.531 -12.242 1 98.88 130 THR B O 1
ATOM 4670 N N . MET B 1 131 ? 4.84 -17 -12.984 1 98.75 131 MET B N 1
ATOM 4671 C CA . MET B 1 131 ? 5.867 -16.25 -13.68 1 98.75 131 MET B CA 1
ATOM 4672 C C . MET B 1 131 ? 6.98 -15.82 -12.727 1 98.75 131 MET B C 1
ATOM 4674 O O . MET B 1 131 ? 8.156 -15.82 -13.094 1 98.75 131 MET B O 1
ATOM 4678 N N . GLY B 1 132 ? 6.648 -15.477 -11.539 1 98.5 132 GLY B N 1
ATOM 4679 C CA . GLY B 1 132 ? 7.633 -15.078 -10.547 1 98.5 132 GLY B CA 1
ATOM 4680 C C . GLY B 1 132 ? 8.656 -16.156 -10.258 1 98.5 132 GLY B C 1
ATOM 4681 O O . GLY B 1 132 ? 9.844 -15.867 -10.094 1 98.5 132 GLY B O 1
ATOM 4682 N N . ALA B 1 133 ? 8.227 -17.391 -10.172 1 98.19 133 ALA B N 1
ATOM 4683 C CA . ALA B 1 133 ? 9.141 -18.5 -9.938 1 98.19 133 ALA B CA 1
ATOM 4684 C C . ALA B 1 133 ? 10.109 -18.672 -11.102 1 98.19 133 ALA B C 1
ATOM 4686 O O . ALA B 1 133 ? 11.258 -19.094 -10.906 1 98.19 133 ALA B O 1
ATOM 4687 N N . LEU B 1 134 ? 9.688 -18.312 -12.281 1 98.44 134 LEU B N 1
ATOM 4688 C CA . LEU B 1 134 ? 10.43 -18.594 -13.5 1 98.44 134 LEU B CA 1
ATOM 4689 C C . LEU B 1 134 ? 11.016 -17.328 -14.094 1 98.44 134 LEU B C 1
ATOM 4691 O O . LEU B 1 134 ? 11.531 -17.344 -15.219 1 98.44 134 LEU B O 1
ATOM 4695 N N . LEU B 1 135 ? 10.953 -16.281 -13.375 1 98.19 135 LEU B N 1
ATOM 4696 C CA . LEU B 1 135 ? 11.328 -14.977 -13.891 1 98.19 135 LEU B CA 1
ATOM 4697 C C . LEU B 1 135 ? 12.727 -15 -14.484 1 98.19 135 LEU B C 1
ATOM 4699 O O . LEU B 1 135 ? 13.688 -15.383 -13.812 1 98.19 135 LEU B O 1
ATOM 4703 N N . GLY B 1 136 ? 12.836 -14.594 -15.773 1 97.56 136 GLY B N 1
ATOM 4704 C CA . GLY B 1 136 ? 14.125 -14.469 -16.438 1 97.56 136 GLY B CA 1
ATOM 4705 C C . GLY B 1 136 ? 14.617 -15.781 -17.031 1 97.56 136 GLY B C 1
ATOM 4706 O O . GLY B 1 136 ? 15.695 -15.828 -17.641 1 97.56 136 GLY B O 1
ATOM 4707 N N . LYS B 1 137 ? 13.82 -16.859 -16.969 1 97.75 137 LYS B N 1
ATOM 4708 C CA . LYS B 1 137 ? 14.305 -18.172 -17.375 1 97.75 137 LYS B CA 1
ATOM 4709 C C . LYS B 1 137 ? 13.57 -18.688 -18.609 1 97.75 137 LYS B C 1
ATOM 4711 O O . LYS B 1 137 ? 14.016 -19.625 -19.266 1 97.75 137 LYS B O 1
ATOM 4716 N N . LEU B 1 138 ? 12.422 -18.109 -18.875 1 98.19 138 LEU B N 1
ATOM 4717 C CA . LEU B 1 138 ? 11.609 -18.547 -20.016 1 98.19 138 LEU B CA 1
ATOM 4718 C C . LEU B 1 138 ? 11.555 -17.469 -21.094 1 98.19 138 LEU B C 1
ATOM 4720 O O . LEU B 1 138 ? 11.586 -16.266 -20.781 1 98.19 138 LEU B O 1
ATOM 4724 N N . SER B 1 139 ? 11.5 -17.938 -22.344 1 97.56 139 SER B N 1
ATOM 4725 C CA . SER B 1 139 ? 11.25 -17.016 -23.453 1 97.56 139 SER B CA 1
ATOM 4726 C C . SER B 1 139 ? 9.805 -16.531 -23.453 1 97.56 139 SER B C 1
ATOM 4728 O O . SER B 1 139 ? 8.938 -17.141 -22.828 1 97.56 139 SER B O 1
ATOM 4730 N N . PRO B 1 140 ? 9.508 -15.398 -24.109 1 97.19 140 PRO B N 1
ATOM 4731 C CA . PRO B 1 140 ? 8.117 -14.93 -24.203 1 97.19 140 PRO B CA 1
ATOM 4732 C C . PRO B 1 140 ? 7.164 -16 -24.719 1 97.19 140 PRO B C 1
ATOM 4734 O O . PRO B 1 140 ? 6.043 -16.125 -24.234 1 97.19 140 PRO B O 1
ATOM 4737 N N . THR B 1 141 ? 7.664 -16.766 -25.719 1 97.81 141 THR B N 1
ATOM 4738 C CA . THR B 1 141 ? 6.84 -17.828 -26.266 1 97.81 141 THR B CA 1
ATOM 4739 C C . THR B 1 141 ? 6.543 -18.891 -25.203 1 97.81 141 THR B C 1
ATOM 4741 O O . THR B 1 141 ? 5.406 -19.344 -25.078 1 97.81 141 THR B O 1
ATOM 4744 N N . GLN B 1 142 ? 7.52 -19.281 -24.484 1 98.44 142 GLN B N 1
ATOM 4745 C CA . GLN B 1 142 ? 7.336 -20.266 -23.422 1 98.44 142 GLN B CA 1
ATOM 4746 C C . GLN B 1 142 ? 6.352 -19.766 -22.375 1 98.44 142 GLN B C 1
ATOM 4748 O O . GLN B 1 142 ? 5.531 -20.531 -21.859 1 98.44 142 GLN B O 1
ATOM 4753 N N . TYR B 1 143 ? 6.387 -18.453 -22 1 98.75 143 TYR B N 1
ATOM 4754 C CA . TYR B 1 143 ? 5.445 -17.891 -21.031 1 98.75 143 TYR B CA 1
ATOM 4755 C C . TYR B 1 143 ? 4.012 -18.016 -21.547 1 98.75 143 TYR B C 1
ATOM 4757 O O . TYR B 1 143 ? 3.096 -18.297 -20.766 1 98.75 143 TYR B O 1
ATOM 4765 N N . ILE B 1 144 ? 3.816 -17.766 -22.812 1 98.5 144 ILE B N 1
ATOM 4766 C CA . ILE B 1 144 ? 2.484 -17.844 -23.406 1 98.5 144 ILE B CA 1
ATOM 4767 C C . ILE B 1 144 ? 1.978 -19.281 -23.344 1 98.5 144 ILE B C 1
ATOM 4769 O O . ILE B 1 144 ? 0.833 -19.531 -22.953 1 98.5 144 ILE B O 1
ATOM 4773 N N . ILE B 1 145 ? 2.807 -20.25 -23.719 1 98.69 145 ILE B N 1
ATOM 4774 C CA . ILE B 1 145 ? 2.418 -21.656 -23.703 1 98.69 145 ILE B CA 1
ATOM 4775 C C . ILE B 1 145 ? 2.137 -22.094 -22.266 1 98.69 145 ILE B C 1
ATOM 4777 O O . ILE B 1 145 ? 1.167 -22.812 -22.016 1 98.69 145 ILE B O 1
ATOM 4781 N N . MET B 1 146 ? 3.004 -21.688 -21.344 1 98.81 146 MET B N 1
ATOM 4782 C CA . MET B 1 146 ? 2.793 -21.938 -19.922 1 98.81 146 MET B CA 1
ATOM 4783 C C . MET B 1 146 ? 1.411 -21.469 -19.484 1 98.81 146 MET B C 1
ATOM 4785 O O . MET B 1 146 ? 0.67 -22.219 -18.844 1 98.81 146 MET B O 1
ATOM 4789 N N . SER B 1 147 ? 1.059 -20.266 -19.859 1 98.81 147 SER B N 1
ATOM 4790 C CA . SER B 1 147 ? -0.21 -19.656 -19.469 1 98.81 147 SER B CA 1
ATOM 4791 C C . SER B 1 147 ? -1.391 -20.406 -20.094 1 98.81 147 SER B C 1
ATOM 4793 O O . SER B 1 147 ? -2.414 -20.609 -19.438 1 98.81 147 SER B O 1
ATOM 4795 N N . PHE B 1 148 ? -1.242 -20.75 -21.344 1 98.81 148 PHE B N 1
ATOM 4796 C CA . PHE B 1 148 ? -2.301 -21.469 -22.047 1 98.81 148 PHE B CA 1
ATOM 4797 C C . PHE B 1 148 ? -2.625 -22.781 -21.344 1 98.81 148 PHE B C 1
ATOM 4799 O O . PHE B 1 148 ? -3.793 -23.156 -21.234 1 98.81 148 PHE B O 1
ATOM 4806 N N . ILE B 1 149 ? -1.613 -23.484 -20.875 1 98.81 149 ILE B N 1
ATOM 4807 C CA . ILE B 1 149 ? -1.789 -24.797 -20.25 1 98.81 149 ILE B CA 1
ATOM 4808 C C . ILE B 1 149 ? -2.301 -24.609 -18.828 1 98.81 149 ILE B C 1
ATOM 4810 O O . ILE B 1 149 ? -3.201 -25.328 -18.375 1 98.81 149 ILE B O 1
ATOM 4814 N N . GLU B 1 150 ? -1.784 -23.672 -18.109 1 98.94 150 GLU B N 1
ATOM 4815 C CA . GLU B 1 150 ? -2.008 -23.516 -16.672 1 98.94 150 GLU B CA 1
ATOM 4816 C C . GLU B 1 150 ? -3.42 -23.016 -16.375 1 98.94 150 GLU B C 1
ATOM 4818 O O . GLU B 1 150 ? -4.039 -23.422 -15.391 1 98.94 150 GLU B O 1
ATOM 4823 N N . VAL B 1 151 ? -3.988 -22.141 -17.203 1 98.81 151 VAL B N 1
ATOM 4824 C CA . VAL B 1 151 ? -5.258 -21.484 -16.938 1 98.81 151 VAL B CA 1
ATOM 4825 C C . VAL B 1 151 ? -6.371 -22.516 -16.812 1 98.81 151 VAL B C 1
ATOM 4827 O O . VAL B 1 151 ? -7.074 -22.562 -15.797 1 98.81 151 VAL B O 1
ATOM 4830 N N . PRO B 1 152 ? -6.562 -23.453 -17.766 1 98.62 152 PRO B N 1
ATOM 4831 C CA . PRO B 1 152 ? -7.648 -24.422 -17.609 1 98.62 152 PRO B CA 1
ATOM 4832 C C . PRO B 1 152 ? -7.445 -25.344 -16.406 1 98.62 152 PRO B C 1
ATOM 4834 O O . PRO B 1 152 ? -8.422 -25.75 -15.766 1 98.62 152 PRO B O 1
ATOM 4837 N N . ILE B 1 153 ? -6.246 -25.688 -16.109 1 98.81 153 ILE B N 1
ATOM 4838 C CA . ILE B 1 153 ? -5.98 -26.562 -14.969 1 98.81 153 ILE B CA 1
ATOM 4839 C C . ILE B 1 153 ? -6.324 -25.828 -13.664 1 98.81 153 ILE B C 1
ATOM 4841 O O . ILE B 1 153 ? -7.039 -26.375 -12.82 1 98.81 153 ILE B O 1
ATOM 4845 N N . ALA B 1 154 ? -5.789 -24.609 -13.531 1 98.69 154 ALA B N 1
ATOM 4846 C CA . ALA B 1 154 ? -6.035 -23.812 -12.336 1 98.69 154 ALA B CA 1
ATOM 4847 C C . ALA B 1 154 ? -7.527 -23.594 -12.109 1 98.69 154 ALA B C 1
ATOM 4849 O O . ALA B 1 154 ? -8.023 -23.75 -10.992 1 98.69 154 ALA B O 1
ATOM 4850 N N . LEU B 1 155 ? -8.258 -23.266 -13.172 1 98.44 155 LEU B N 1
ATOM 4851 C CA . LEU B 1 155 ? -9.672 -22.953 -13.039 1 98.44 155 LEU B CA 1
ATOM 4852 C C . LEU B 1 155 ? -10.492 -24.219 -12.773 1 98.44 155 LEU B C 1
ATOM 4854 O O . LEU B 1 155 ? -11.492 -24.172 -12.062 1 98.44 155 LEU B O 1
ATOM 4858 N N . THR B 1 156 ? -10.07 -25.359 -13.305 1 98.06 156 THR B N 1
ATOM 4859 C CA . THR B 1 156 ? -10.719 -26.625 -13.008 1 98.06 156 THR B CA 1
ATOM 4860 C C . THR B 1 156 ? -10.547 -26.984 -11.531 1 98.06 156 THR B C 1
ATOM 4862 O O . THR B 1 156 ? -11.492 -27.406 -10.875 1 98.06 156 THR B O 1
ATOM 4865 N N . ILE B 1 157 ? -9.344 -26.828 -11.039 1 98.5 157 ILE B N 1
ATOM 4866 C CA . ILE B 1 157 ? -9.07 -27.141 -9.641 1 98.5 157 ILE B CA 1
ATOM 4867 C C . ILE B 1 157 ? -9.852 -26.188 -8.734 1 98.5 157 ILE B C 1
ATOM 4869 O O . ILE B 1 157 ? -10.391 -26.609 -7.707 1 98.5 157 ILE B O 1
ATOM 4873 N N . GLU B 1 158 ? -9.867 -24.906 -9.102 1 97.88 158 GLU B N 1
ATOM 4874 C CA . GLU B 1 158 ? -10.688 -23.953 -8.359 1 97.88 158 GLU B CA 1
ATOM 4875 C C . GLU B 1 158 ? -12.148 -24.422 -8.305 1 97.88 158 GLU B C 1
ATOM 4877 O O . GLU B 1 158 ? -12.781 -24.359 -7.246 1 97.88 158 GLU B O 1
ATOM 4882 N N . HIS B 1 159 ? -12.695 -24.859 -9.453 1 95.94 159 HIS B N 1
ATOM 4883 C CA . HIS B 1 159 ? -14.062 -25.344 -9.523 1 95.94 159 HIS B CA 1
ATOM 4884 C C . HIS B 1 159 ? -14.273 -26.531 -8.586 1 95.94 159 HIS B C 1
ATOM 4886 O O . HIS B 1 159 ? -15.281 -26.594 -7.875 1 95.94 159 HIS B O 1
ATOM 4892 N N . VAL B 1 160 ? -13.344 -27.438 -8.586 1 97.31 160 VAL B N 1
ATOM 4893 C CA . VAL B 1 160 ? -13.422 -28.625 -7.73 1 97.31 160 VAL B CA 1
ATOM 4894 C C . VAL B 1 160 ? -13.414 -28.203 -6.266 1 97.31 160 VAL B C 1
ATOM 4896 O O . VAL B 1 160 ? -14.25 -28.656 -5.477 1 97.31 160 VAL B O 1
ATOM 4899 N N . VAL B 1 161 ? -12.547 -27.297 -5.879 1 98.06 161 VAL B N 1
ATOM 4900 C CA . VAL B 1 161 ? -12.359 -26.875 -4.492 1 98.06 161 VAL B CA 1
ATOM 4901 C C . VAL B 1 161 ? -13.602 -26.141 -4.008 1 98.06 161 VAL B C 1
ATOM 4903 O O . VAL B 1 161 ? -14.109 -26.406 -2.914 1 98.06 161 VAL B O 1
ATOM 4906 N N . VAL B 1 162 ? -14.141 -25.281 -4.848 1 94.88 162 VAL B N 1
ATOM 4907 C CA . VAL B 1 162 ? -15.195 -24.359 -4.414 1 94.88 162 VAL B CA 1
ATOM 4908 C C . VAL B 1 162 ? -16.562 -25.031 -4.559 1 94.88 162 VAL B C 1
ATOM 4910 O O . VAL B 1 162 ? -17.406 -24.922 -3.672 1 94.88 162 VAL B O 1
ATOM 4913 N N . HIS B 1 163 ? -16.812 -25.797 -5.652 1 92.88 163 HIS B N 1
ATOM 4914 C CA . HIS B 1 163 ? -18.172 -26.219 -5.949 1 92.88 163 HIS B CA 1
ATOM 4915 C C . HIS B 1 163 ? -18.359 -27.703 -5.652 1 92.88 163 HIS B C 1
ATOM 4917 O O . HIS B 1 163 ? -19.484 -28.172 -5.418 1 92.88 163 HIS B O 1
ATOM 4923 N N . TYR B 1 164 ? -17.312 -28.469 -5.684 1 95.19 164 TYR B N 1
ATOM 4924 C CA . TYR B 1 164 ? -17.453 -29.891 -5.395 1 95.19 164 TYR B CA 1
ATOM 4925 C C . TYR B 1 164 ? -17.078 -30.203 -3.945 1 95.19 164 TYR B C 1
ATOM 4927 O O . TYR B 1 164 ? -17.875 -30.797 -3.215 1 95.19 164 TYR B O 1
ATOM 4935 N N . LEU B 1 165 ? -15.953 -29.688 -3.516 1 97.31 165 LEU B N 1
ATOM 4936 C CA . LEU B 1 165 ? -15.547 -29.891 -2.129 1 97.31 165 LEU B CA 1
ATOM 4937 C C . LEU B 1 165 ? -16.219 -28.875 -1.21 1 97.31 165 LEU B C 1
ATOM 4939 O O . LEU B 1 165 ? -16.312 -29.094 0 1 97.31 165 LEU B O 1
ATOM 4943 N N . GLU B 1 166 ? -16.625 -27.75 -1.803 1 97.12 166 GLU B N 1
ATOM 4944 C CA . GLU B 1 166 ? -17.297 -26.672 -1.077 1 97.12 166 GLU B CA 1
ATOM 4945 C C . GLU B 1 166 ? -16.453 -26.203 0.106 1 97.12 166 GLU B C 1
ATOM 4947 O O . GLU B 1 166 ? -16.953 -26.047 1.216 1 97.12 166 GLU B O 1
ATOM 4952 N N . ALA B 1 167 ? -15.164 -26.125 -0.115 1 97.5 167 ALA B N 1
ATOM 4953 C CA . ALA B 1 167 ? -14.227 -25.562 0.847 1 97.5 167 ALA B CA 1
ATOM 4954 C C . ALA B 1 167 ? -14.195 -24.031 0.739 1 97.5 167 ALA B C 1
ATOM 4956 O O . ALA B 1 167 ? -14.336 -23.484 -0.353 1 97.5 167 ALA B O 1
ATOM 4957 N N . ASN B 1 168 ? -14.055 -23.359 1.908 1 97.25 168 ASN B N 1
ATOM 4958 C CA . ASN B 1 168 ? -13.914 -21.906 1.933 1 97.25 168 ASN B CA 1
ATOM 4959 C C . ASN B 1 168 ? -12.492 -21.469 1.574 1 97.25 168 ASN B C 1
ATOM 4961 O O . ASN B 1 168 ? -11.523 -21.938 2.184 1 97.25 168 ASN B O 1
ATOM 4965 N N . ASP B 1 169 ? -12.32 -20.656 0.596 1 98.31 169 ASP B N 1
ATOM 4966 C CA . ASP B 1 169 ? -11.062 -20.078 0.141 1 98.31 169 ASP B CA 1
ATOM 4967 C C . ASP B 1 169 ? -11.281 -18.719 -0.512 1 98.31 169 ASP B C 1
ATOM 4969 O O . ASP B 1 169 ? -10.812 -18.469 -1.628 1 98.31 169 ASP B O 1
ATOM 4973 N N . ILE B 1 170 ? -11.922 -17.828 0.218 1 97.69 170 ILE B N 1
ATOM 4974 C CA . ILE B 1 170 ? -12.492 -16.609 -0.312 1 97.69 170 ILE B CA 1
ATOM 4975 C C . ILE B 1 170 ? -11.383 -15.734 -0.902 1 97.69 170 ILE B C 1
ATOM 4977 O O . ILE B 1 170 ? -11.586 -15.078 -1.93 1 97.69 170 ILE B O 1
ATOM 4981 N N . GLY B 1 171 ? -10.227 -15.695 -0.321 1 98.12 171 GLY B N 1
ATOM 4982 C CA . GLY B 1 171 ? -9.117 -14.898 -0.801 1 98.12 171 GLY B CA 1
ATOM 4983 C C . GLY B 1 171 ? -8.195 -15.656 -1.741 1 98.12 171 GLY B C 1
ATOM 4984 O O . GLY B 1 171 ? -7.176 -15.117 -2.18 1 98.12 171 GLY B O 1
ATOM 4985 N N . GLY B 1 172 ? -8.453 -16.906 -2.023 1 98.56 172 GLY B N 1
ATOM 4986 C CA . GLY B 1 172 ? -7.711 -17.703 -2.984 1 98.56 172 GLY B CA 1
ATOM 4987 C C . GLY B 1 172 ? -6.332 -18.094 -2.49 1 98.56 172 GLY B C 1
ATOM 4988 O O . GLY B 1 172 ? -5.395 -18.219 -3.281 1 98.56 172 GLY B O 1
ATOM 4989 N N . SER B 1 173 ? -6.145 -18.203 -1.2 1 98.88 173 SER B N 1
ATOM 4990 C CA . SER B 1 173 ? -4.836 -18.562 -0.66 1 98.88 173 SER B CA 1
ATOM 4991 C C . SER B 1 173 ? -4.387 -19.938 -1.158 1 98.88 173 SER B C 1
ATOM 4993 O O . SER B 1 173 ? -3.197 -20.156 -1.397 1 98.88 173 SER B O 1
ATOM 4995 N N . MET B 1 174 ? -5.395 -20.859 -1.295 1 98.75 174 MET B N 1
ATOM 4996 C CA . MET B 1 174 ? -5.059 -22.188 -1.793 1 98.75 174 MET B CA 1
ATOM 4997 C C . MET B 1 174 ? -5.113 -22.219 -3.316 1 98.75 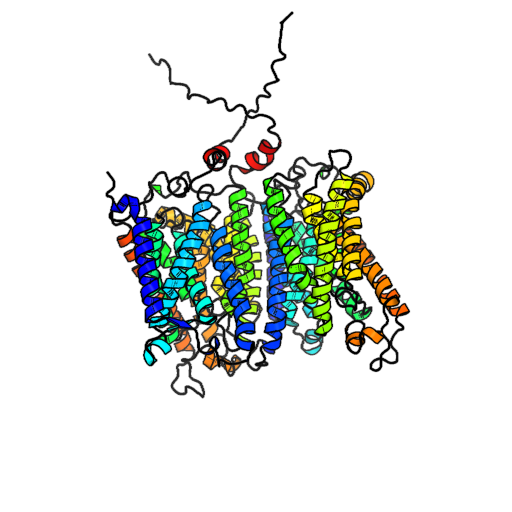174 MET B C 1
ATOM 4999 O O . MET B 1 174 ? -4.094 -22.438 -3.973 1 98.75 174 MET B O 1
ATOM 5003 N N . VAL B 1 175 ? -6.188 -21.844 -3.908 1 98.75 175 VAL B N 1
ATOM 5004 C CA . VAL B 1 175 ? -6.438 -22.109 -5.32 1 98.75 175 VAL B CA 1
ATOM 5005 C C . VAL B 1 175 ? -5.668 -21.109 -6.18 1 98.75 175 VAL B C 1
ATOM 5007 O O . VAL B 1 175 ? -5.418 -21.359 -7.359 1 98.75 175 VAL B O 1
ATOM 5010 N N . VAL B 1 176 ? -5.297 -19.938 -5.641 1 98.75 176 VAL B N 1
ATOM 5011 C CA . VAL B 1 176 ? -4.539 -18.953 -6.41 1 98.75 176 VAL B CA 1
ATOM 5012 C C . VAL B 1 176 ? -3.078 -18.969 -5.977 1 98.75 176 VAL B C 1
ATOM 5014 O O . VAL B 1 176 ? -2.193 -19.344 -6.754 1 98.75 176 VAL B O 1
ATOM 5017 N N . HIS B 1 177 ? -2.811 -18.656 -4.707 1 98.94 177 HIS B N 1
ATOM 5018 C CA . HIS B 1 177 ? -1.454 -18.406 -4.234 1 98.94 177 HIS B CA 1
ATOM 5019 C C . HIS B 1 177 ? -0.651 -19.703 -4.129 1 98.94 177 HIS B C 1
ATOM 5021 O O . HIS B 1 177 ? 0.426 -19.812 -4.719 1 98.94 177 HIS B O 1
ATOM 5027 N N . ALA B 1 178 ? -1.178 -20.672 -3.402 1 98.94 178 ALA B N 1
ATOM 5028 C CA . ALA B 1 178 ? -0.46 -21.953 -3.283 1 98.94 178 ALA B CA 1
ATOM 5029 C C . ALA B 1 178 ? -0.353 -22.641 -4.637 1 98.94 178 ALA B C 1
ATOM 5031 O O . ALA B 1 178 ? 0.71 -23.156 -4.996 1 98.94 178 ALA B O 1
ATOM 5032 N N . PHE B 1 179 ? -1.469 -22.703 -5.348 1 98.94 179 PHE B N 1
ATOM 5033 C CA . PHE B 1 179 ? -1.449 -23.359 -6.652 1 98.94 179 PHE B CA 1
ATOM 5034 C C . PHE B 1 179 ? -0.388 -22.734 -7.551 1 98.94 179 PHE B C 1
ATOM 5036 O O . PHE B 1 179 ? 0.466 -23.438 -8.094 1 98.94 179 PHE B O 1
ATOM 5043 N N . GLY B 1 180 ? -0.444 -21.406 -7.742 1 98.94 180 GLY B N 1
ATOM 5044 C CA . GLY B 1 180 ? 0.52 -20.734 -8.602 1 98.94 180 GLY B CA 1
ATOM 5045 C C . GLY B 1 180 ? 1.958 -20.953 -8.172 1 98.94 180 GLY B C 1
ATOM 5046 O O . GLY B 1 180 ? 2.832 -21.188 -9 1 98.94 180 GLY B O 1
ATOM 5047 N N . ALA B 1 181 ? 2.213 -20.875 -6.871 1 98.88 181 ALA B N 1
ATOM 5048 C CA . ALA B 1 181 ? 3.566 -21.016 -6.34 1 98.88 181 ALA B CA 1
ATOM 5049 C C . ALA B 1 181 ? 4.117 -22.406 -6.621 1 98.88 181 ALA B C 1
ATOM 5051 O O . ALA B 1 181 ? 5.219 -22.562 -7.16 1 98.88 181 ALA B O 1
ATOM 5052 N N . TYR B 1 182 ? 3.344 -23.438 -6.348 1 98.88 182 TYR B N 1
ATOM 5053 C CA . TYR B 1 182 ? 3.883 -24.781 -6.438 1 98.88 182 TYR B CA 1
ATOM 5054 C C . TYR B 1 182 ? 3.84 -25.297 -7.871 1 98.88 182 TYR B C 1
ATOM 5056 O O . TYR B 1 182 ? 4.656 -26.141 -8.258 1 98.88 182 TYR B O 1
ATOM 5064 N N . PHE B 1 183 ? 2.869 -24.844 -8.68 1 98.94 183 PHE B N 1
ATOM 5065 C CA . PHE B 1 183 ? 2.971 -25.062 -10.117 1 98.94 183 PHE B CA 1
ATOM 5066 C C . PHE B 1 183 ? 4.289 -24.531 -10.656 1 98.94 183 PHE B C 1
ATOM 5068 O O . PHE B 1 183 ? 5.016 -25.234 -11.352 1 98.94 183 PHE B O 1
ATOM 5075 N N . GLY B 1 184 ? 4.617 -23.266 -10.297 1 98.88 184 GLY B N 1
ATOM 5076 C CA . GLY B 1 184 ? 5.84 -22.625 -10.758 1 98.88 184 GLY B CA 1
ATOM 5077 C C . GLY B 1 184 ? 7.098 -23.312 -10.25 1 98.88 184 GLY B C 1
ATOM 5078 O O . GLY B 1 184 ? 8.062 -23.469 -11 1 98.88 184 GLY B O 1
ATOM 5079 N N . LEU B 1 185 ? 7.141 -23.719 -8.992 1 98.62 185 LEU B N 1
ATOM 5080 C CA . LEU B 1 185 ? 8.312 -24.359 -8.406 1 98.62 185 LEU B CA 1
ATOM 5081 C C . LEU B 1 185 ? 8.547 -25.734 -9.039 1 98.62 185 LEU B C 1
ATOM 5083 O O . LEU B 1 185 ? 9.695 -26.125 -9.281 1 98.62 185 LEU B O 1
ATOM 5087 N N . ALA B 1 186 ? 7.445 -26.484 -9.266 1 98.75 186 ALA B N 1
ATOM 5088 C CA . ALA B 1 186 ? 7.578 -27.766 -9.938 1 98.75 186 ALA B CA 1
ATOM 5089 C C . ALA B 1 186 ? 8.125 -27.609 -11.352 1 98.75 186 ALA B C 1
ATOM 5091 O O . ALA B 1 186 ? 8.992 -28.375 -11.781 1 98.75 186 ALA B O 1
ATOM 5092 N N . LEU B 1 187 ? 7.574 -26.656 -12.047 1 98.75 187 LEU B N 1
ATOM 5093 C CA . LEU B 1 187 ? 8.07 -26.359 -13.383 1 98.75 187 LEU B CA 1
ATOM 5094 C C . LEU B 1 187 ? 9.539 -25.938 -13.336 1 98.75 187 LEU B C 1
ATOM 5096 O O . LEU B 1 187 ? 10.344 -26.391 -14.156 1 98.75 187 LEU B O 1
ATOM 5100 N N . SER B 1 188 ? 9.891 -25.078 -12.398 1 98 188 SER B N 1
ATOM 5101 C CA . SER B 1 188 ? 11.273 -24.625 -12.219 1 98 188 SER B CA 1
ATOM 5102 C C . SER B 1 188 ? 12.203 -25.812 -11.961 1 98 188 SER B C 1
ATOM 5104 O O . SER B 1 188 ? 13.328 -25.844 -12.453 1 98 188 SER B O 1
ATOM 5106 N N . PHE B 1 189 ? 11.758 -26.781 -11.195 1 97.69 189 PHE B N 1
ATOM 5107 C CA . PHE B 1 189 ? 12.531 -27.984 -10.906 1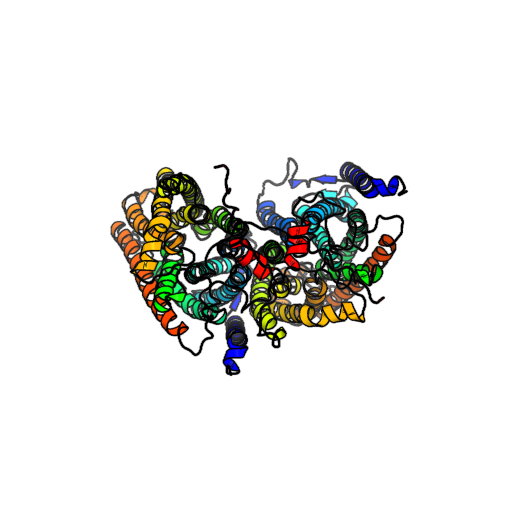 97.69 189 PHE B CA 1
ATOM 5108 C C . PHE B 1 189 ? 12.844 -28.75 -12.18 1 97.69 189 PHE B C 1
ATOM 5110 O O . PHE B 1 189 ? 13.969 -29.219 -12.375 1 97.69 189 PHE B O 1
ATOM 5117 N N . VAL B 1 190 ? 11.922 -28.844 -13.078 1 97.88 190 VAL B N 1
ATOM 5118 C CA . VAL B 1 190 ? 12.039 -29.656 -14.281 1 97.88 190 VAL B CA 1
ATOM 5119 C C . VAL B 1 190 ? 12.977 -28.984 -15.281 1 97.88 190 VAL B C 1
ATOM 5121 O O . VAL B 1 190 ? 13.781 -29.641 -15.93 1 97.88 190 VAL B O 1
ATOM 5124 N N . ILE B 1 191 ? 12.914 -27.641 -15.344 1 96.81 191 ILE B N 1
ATOM 5125 C CA . ILE B 1 191 ? 13.672 -26.969 -16.391 1 96.81 191 ILE B CA 1
ATOM 5126 C C . ILE B 1 191 ? 15.047 -26.562 -15.852 1 96.81 191 ILE B C 1
ATOM 5128 O O . ILE B 1 191 ? 15.82 -25.906 -16.547 1 96.81 191 ILE B O 1
ATOM 5132 N N . TYR B 1 192 ? 15.359 -26.969 -14.703 1 95.19 192 TYR B N 1
ATOM 5133 C CA . TYR B 1 192 ? 16.547 -26.531 -13.977 1 95.19 192 TYR B CA 1
ATOM 5134 C C . TYR B 1 192 ? 17.812 -26.766 -14.789 1 95.19 192 TYR B C 1
ATOM 5136 O O . TYR B 1 192 ? 17.969 -27.828 -15.406 1 95.19 192 TYR B O 1
ATOM 5144 N N . LYS B 1 193 ? 18.656 -25.781 -14.836 1 94.12 193 LYS B N 1
ATOM 5145 C CA . LYS B 1 193 ? 20.031 -25.828 -15.312 1 94.12 193 LYS B CA 1
ATOM 5146 C C . LYS B 1 193 ? 21 -25.234 -14.297 1 94.12 193 LYS B C 1
ATOM 5148 O O . LYS B 1 193 ? 20.703 -24.203 -13.695 1 94.12 193 LYS B O 1
ATOM 5153 N N . LYS B 1 194 ? 22.094 -25.812 -14.102 1 92.44 194 LYS B N 1
ATOM 5154 C CA . LYS B 1 194 ? 23.094 -25.328 -13.148 1 92.44 194 LYS B CA 1
ATOM 5155 C C . LYS B 1 194 ? 23.453 -23.875 -13.422 1 92.44 194 LYS B C 1
ATOM 5157 O O . LYS B 1 194 ? 23.688 -23.094 -12.492 1 92.44 194 LYS B O 1
ATOM 5162 N N . LYS B 1 195 ? 23.438 -23.516 -14.68 1 92.94 195 LYS B N 1
ATOM 5163 C CA . LYS B 1 195 ? 23.844 -22.188 -15.109 1 92.94 195 LYS B CA 1
ATOM 5164 C C . LYS B 1 195 ? 22.859 -21.125 -14.648 1 92.94 195 LYS B C 1
ATOM 5166 O O . LYS B 1 195 ? 23.172 -19.938 -14.664 1 92.94 195 LYS B O 1
ATOM 5171 N N . MET B 1 196 ? 21.688 -21.562 -14.273 1 93.38 196 MET B N 1
ATOM 5172 C CA . MET B 1 196 ? 20.672 -20.609 -13.812 1 93.38 196 MET B CA 1
ATOM 5173 C C . MET B 1 196 ? 20.984 -20.125 -12.406 1 93.38 196 MET B C 1
ATOM 5175 O O . MET B 1 196 ? 20.562 -19.031 -12.016 1 93.38 196 MET B O 1
ATOM 5179 N N . LEU B 1 197 ? 21.797 -20.891 -11.703 1 91.31 197 LEU B N 1
ATOM 5180 C CA . LEU B 1 197 ? 22.125 -20.531 -10.32 1 91.31 197 LEU B CA 1
ATOM 5181 C C . LEU B 1 197 ? 23.328 -19.594 -10.273 1 91.31 197 LEU B C 1
ATOM 5183 O O . LEU B 1 197 ? 24.297 -19.781 -11 1 91.31 197 LEU B O 1
ATOM 5187 N N . ARG B 1 198 ? 23.219 -18.547 -9.477 1 88.81 198 ARG B N 1
ATOM 5188 C CA . ARG B 1 198 ? 24.297 -17.578 -9.289 1 88.81 198 ARG B CA 1
ATOM 5189 C C . ARG B 1 198 ? 24.766 -17 -10.625 1 88.81 198 ARG B C 1
ATOM 5191 O O . ARG B 1 198 ? 25.969 -16.906 -10.883 1 88.81 198 ARG B O 1
ATOM 5198 N N . HIS B 1 199 ? 23.828 -16.781 -11.461 1 92.12 199 HIS B N 1
ATOM 5199 C CA . HIS B 1 199 ? 24.109 -16.203 -12.766 1 92.12 199 HIS B CA 1
ATOM 5200 C C . HIS B 1 199 ? 24.578 -14.75 -12.625 1 92.12 199 HIS B C 1
ATOM 5202 O O . HIS B 1 199 ? 24.141 -14.039 -11.711 1 92.12 199 HIS B O 1
ATOM 5208 N N . GLU B 1 200 ? 25.359 -14.266 -13.469 1 89.56 200 GLU B N 1
ATOM 5209 C CA . GLU B 1 200 ? 25.938 -12.938 -13.391 1 89.56 200 GLU B CA 1
ATOM 5210 C C . GLU B 1 200 ? 24.875 -11.852 -13.492 1 89.56 200 GLU B C 1
ATOM 5212 O O . GLU B 1 200 ? 25.031 -10.766 -12.938 1 89.56 200 GLU B O 1
ATOM 5217 N N . ASN B 1 201 ? 23.797 -12.219 -14.195 1 92.44 201 ASN B N 1
ATOM 5218 C CA . ASN B 1 201 ? 22.734 -11.242 -14.398 1 92.44 201 ASN B CA 1
ATOM 5219 C C . ASN B 1 201 ? 21.75 -11.25 -13.234 1 92.44 201 ASN B C 1
ATOM 5221 O O . ASN B 1 201 ? 20.859 -10.391 -13.164 1 92.44 201 ASN B O 1
ATOM 5225 N N . GLU B 1 202 ? 21.969 -12.172 -12.391 1 90.81 202 GLU B N 1
ATOM 5226 C CA . GLU B 1 202 ? 21.031 -12.273 -11.281 1 90.81 202 GLU B CA 1
ATOM 5227 C C . GLU B 1 202 ? 21.328 -11.227 -10.211 1 90.81 202 GLU B C 1
ATOM 5229 O O . GLU B 1 202 ? 22.469 -10.797 -10.062 1 90.81 202 GLU B O 1
ATOM 5234 N N . GLY B 1 203 ? 20.328 -10.68 -9.523 1 91 203 GLY B N 1
ATOM 5235 C CA . GLY B 1 203 ? 20.516 -9.695 -8.469 1 91 203 GLY B CA 1
ATOM 5236 C C . GLY B 1 203 ? 19.859 -8.359 -8.789 1 91 203 GLY B C 1
ATOM 5237 O O . GLY B 1 203 ? 19.344 -8.164 -9.891 1 91 203 GLY B O 1
ATOM 5238 N N . SER B 1 204 ? 19.938 -7.488 -7.77 1 93.75 204 SER B N 1
ATOM 5239 C CA . SER B 1 204 ? 19.266 -6.199 -7.91 1 93.75 204 SER B CA 1
ATOM 5240 C C . SER B 1 204 ? 20.25 -5.051 -7.883 1 93.75 204 SER B C 1
ATOM 5242 O O . SER B 1 204 ? 21.438 -5.254 -7.613 1 93.75 204 SER B O 1
ATOM 5244 N N . ASN B 1 205 ? 19.969 -3.842 -8.328 1 93.12 205 ASN B N 1
ATOM 5245 C CA . ASN B 1 205 ? 20.656 -2.584 -8.055 1 93.12 205 ASN B CA 1
ATOM 5246 C C . ASN B 1 205 ? 19.781 -1.636 -7.234 1 93.12 205 ASN B C 1
ATOM 5248 O O . ASN B 1 205 ? 18.641 -1.967 -6.898 1 93.12 205 ASN B O 1
ATOM 5252 N N . TYR B 1 206 ? 20.312 -0.515 -6.816 1 93.69 206 TYR B N 1
ATOM 5253 C CA . TYR B 1 206 ? 19.656 0.382 -5.875 1 93.69 206 TYR B CA 1
ATOM 5254 C C . TYR B 1 206 ? 18.328 0.873 -6.434 1 93.69 206 TYR B C 1
ATOM 5256 O O . TYR B 1 206 ? 17.297 0.833 -5.742 1 93.69 206 TYR B O 1
ATOM 5264 N N . ASN B 1 207 ? 18.266 1.259 -7.727 1 93.19 207 ASN B N 1
ATOM 5265 C CA . ASN B 1 207 ? 17.062 1.797 -8.336 1 93.19 207 ASN B CA 1
ATOM 5266 C C . ASN B 1 207 ? 16.031 0.701 -8.609 1 93.19 207 ASN B C 1
ATOM 5268 O O . ASN B 1 207 ? 14.828 0.923 -8.469 1 93.19 207 ASN B O 1
ATOM 5272 N N . SER B 1 208 ? 16.547 -0.477 -9.102 1 95.5 208 SER B N 1
ATOM 5273 C CA . SER B 1 208 ? 15.602 -1.551 -9.398 1 95.5 208 SER B CA 1
ATOM 5274 C C . SER B 1 208 ? 14.844 -1.983 -8.141 1 95.5 208 SER B C 1
ATOM 5276 O O . SER B 1 208 ? 13.664 -2.336 -8.219 1 95.5 208 SER B O 1
ATOM 5278 N N . ASP B 1 209 ? 15.516 -1.927 -6.961 1 96.38 209 ASP B N 1
ATOM 5279 C CA . ASP B 1 209 ? 14.844 -2.24 -5.703 1 96.38 209 ASP B CA 1
ATOM 5280 C C . ASP B 1 209 ? 13.789 -1.184 -5.367 1 96.38 209 ASP B C 1
ATOM 5282 O O . ASP B 1 209 ? 12.734 -1.505 -4.824 1 96.38 209 ASP B O 1
ATOM 5286 N N . ILE B 1 210 ? 14.07 0.072 -5.621 1 96.25 210 ILE B N 1
ATOM 5287 C CA . ILE B 1 210 ? 13.102 1.139 -5.387 1 96.25 210 ILE B CA 1
ATOM 5288 C C . ILE B 1 210 ? 11.898 0.956 -6.305 1 96.25 210 ILE B C 1
ATOM 5290 O O . ILE B 1 210 ? 10.75 1.103 -5.871 1 96.25 210 ILE B O 1
ATOM 5294 N N . PHE B 1 211 ? 12.141 0.562 -7.598 1 96.38 211 PHE B N 1
ATOM 5295 C CA . PHE B 1 211 ? 11.047 0.273 -8.516 1 96.38 211 PHE B CA 1
ATOM 5296 C C . PHE B 1 211 ? 10.195 -0.886 -8.008 1 96.38 211 PHE B C 1
ATOM 5298 O O . PHE B 1 211 ? 8.969 -0.848 -8.094 1 96.38 211 PHE B O 1
ATOM 5305 N N . SER B 1 212 ? 10.875 -1.883 -7.508 1 98 212 SER B N 1
ATOM 5306 C CA . SER B 1 212 ? 10.164 -3.045 -6.98 1 98 212 SER B CA 1
ATOM 5307 C C . SER B 1 212 ? 9.219 -2.652 -5.844 1 98 212 SER B C 1
ATOM 5309 O O . SER B 1 212 ? 8.148 -3.234 -5.691 1 98 212 SER B O 1
ATOM 5311 N N . MET B 1 213 ? 9.547 -1.63 -5.055 1 98 213 MET B N 1
ATOM 5312 C CA . MET B 1 213 ? 8.727 -1.188 -3.928 1 98 213 MET B CA 1
ATOM 5313 C C . MET B 1 213 ? 7.441 -0.533 -4.414 1 98 213 MET B C 1
ATOM 5315 O O . MET B 1 213 ? 6.445 -0.503 -3.689 1 98 213 MET B O 1
ATOM 5319 N N . ILE B 1 214 ? 7.41 0.01 -5.637 1 97.94 214 ILE B N 1
ATOM 5320 C CA . ILE B 1 214 ? 6.152 0.482 -6.207 1 97.94 214 ILE B CA 1
ATOM 5321 C C . ILE B 1 214 ? 5.141 -0.661 -6.246 1 97.94 214 ILE B C 1
ATOM 5323 O O . ILE B 1 214 ? 4.012 -0.513 -5.777 1 97.94 214 ILE B O 1
ATOM 5327 N N . GLY B 1 215 ? 5.609 -1.803 -6.781 1 98.62 215 GLY B N 1
ATOM 5328 C CA . GLY B 1 215 ? 4.75 -2.973 -6.836 1 98.62 215 GLY B CA 1
ATOM 5329 C C . GLY B 1 215 ? 4.328 -3.471 -5.465 1 98.62 215 GLY B C 1
ATOM 5330 O O . GLY B 1 215 ? 3.146 -3.732 -5.23 1 98.62 215 GLY B O 1
ATOM 5331 N N . ALA B 1 216 ? 5.289 -3.562 -4.551 1 98.56 216 ALA B N 1
ATOM 5332 C CA . ALA B 1 216 ? 5.016 -4.059 -3.205 1 98.56 216 ALA B CA 1
ATOM 5333 C C . ALA B 1 216 ? 3.951 -3.213 -2.514 1 98.56 216 ALA B C 1
ATOM 5335 O O . ALA B 1 216 ? 3.027 -3.748 -1.896 1 98.56 216 ALA B O 1
ATOM 5336 N N . LEU B 1 217 ? 4.027 -1.901 -2.605 1 98.62 217 LEU B N 1
ATOM 5337 C CA . LEU B 1 217 ? 3.111 -1.004 -1.912 1 98.62 217 LEU B CA 1
ATOM 5338 C C . LEU B 1 217 ? 1.706 -1.102 -2.498 1 98.62 217 LEU B C 1
ATOM 5340 O O . LEU B 1 217 ? 0.72 -1.128 -1.758 1 98.62 217 LEU B O 1
ATOM 5344 N N . PHE B 1 218 ? 1.556 -1.177 -3.777 1 98.44 218 PHE B N 1
ATOM 5345 C CA . PHE B 1 218 ? 0.228 -1.266 -4.375 1 98.44 218 PHE B CA 1
ATOM 5346 C C . PHE B 1 218 ? -0.398 -2.629 -4.102 1 98.44 218 PHE B C 1
ATOM 5348 O O . PHE B 1 218 ? -1.617 -2.738 -3.951 1 98.44 218 PHE B O 1
ATOM 5355 N N . LEU B 1 219 ? 0.416 -3.67 -4.086 1 98.69 219 LEU B N 1
ATOM 5356 C CA . LEU B 1 219 ? -0.12 -4.957 -3.65 1 98.69 219 LEU B CA 1
ATOM 5357 C C . LEU B 1 219 ? -0.597 -4.883 -2.203 1 98.69 219 LEU B C 1
ATOM 5359 O O . LEU B 1 219 ? -1.688 -5.359 -1.879 1 98.69 219 LEU B O 1
ATOM 5363 N N . TRP B 1 220 ? 0.189 -4.266 -1.355 1 98.62 220 TRP B N 1
ATOM 5364 C CA . TRP B 1 220 ? -0.131 -4.145 0.063 1 98.62 220 TRP B CA 1
ATOM 5365 C C . TRP B 1 220 ? -1.439 -3.387 0.263 1 98.62 220 TRP B C 1
ATOM 5367 O O . TRP B 1 220 ? -2.34 -3.863 0.958 1 98.62 220 TRP B O 1
ATOM 5377 N N . ILE B 1 221 ? -1.625 -2.273 -0.411 1 98.38 221 ILE B N 1
ATOM 5378 C CA . ILE B 1 221 ? -2.723 -1.334 -0.213 1 98.38 221 ILE B CA 1
ATOM 5379 C C . ILE B 1 221 ? -4.035 -1.97 -0.67 1 98.38 221 ILE B C 1
ATOM 5381 O O . ILE B 1 221 ? -5.074 -1.793 -0.03 1 98.38 221 ILE B O 1
ATOM 5385 N N . PHE B 1 222 ? -4.004 -2.764 -1.735 1 98.62 222 PHE B N 1
ATOM 5386 C CA . PHE B 1 222 ? -5.254 -3.207 -2.344 1 98.62 222 PHE B CA 1
ATOM 5387 C C . PHE B 1 222 ? -5.523 -4.672 -2.02 1 98.62 222 PHE B C 1
ATOM 5389 O O . PHE B 1 222 ? -6.492 -5.254 -2.518 1 98.62 222 PHE B O 1
ATOM 5396 N N . TRP B 1 223 ? -4.738 -5.262 -1.141 1 98.75 223 TRP B N 1
ATOM 5397 C CA . TRP B 1 223 ? -4.934 -6.668 -0.796 1 98.75 223 TRP B CA 1
ATOM 5398 C C . TRP B 1 223 ? -6.27 -6.879 -0.094 1 98.75 223 TRP B C 1
ATOM 5400 O O . TRP B 1 223 ? -6.91 -7.918 -0.263 1 98.75 223 TRP B O 1
ATOM 5410 N N . PRO B 1 224 ? -6.773 -5.938 0.764 1 98.62 224 PRO B N 1
ATOM 5411 C CA . PRO B 1 224 ? -8.102 -6.113 1.347 1 98.62 224 PRO B CA 1
ATOM 5412 C C . PRO B 1 224 ? -9.195 -6.258 0.289 1 98.62 224 PRO B C 1
ATOM 5414 O O . PRO B 1 224 ? -10.117 -7.062 0.452 1 98.62 224 PRO B O 1
ATOM 5417 N N . SER B 1 225 ? -9.07 -5.5 -0.805 1 98.5 225 SER B N 1
ATOM 5418 C CA . SER B 1 225 ? -10.023 -5.641 -1.898 1 98.5 225 SER B CA 1
ATOM 5419 C C . SER B 1 225 ? -9.922 -7.016 -2.549 1 98.5 225 SER B C 1
ATOM 5421 O O . SER B 1 225 ? -10.945 -7.621 -2.895 1 98.5 225 SER B O 1
ATOM 5423 N N . PHE B 1 226 ? -8.734 -7.484 -2.715 1 98.69 226 PHE B N 1
ATOM 5424 C CA . PHE B 1 226 ? -8.508 -8.789 -3.332 1 98.69 226 PHE B CA 1
ATOM 5425 C C . PHE B 1 226 ? -9.211 -9.883 -2.547 1 98.69 226 PHE B C 1
ATOM 5427 O O . PHE B 1 226 ? -9.898 -10.734 -3.127 1 98.69 226 PHE B O 1
ATOM 5434 N N . ASN B 1 227 ? -9.102 -9.844 -1.221 1 98.62 227 ASN B N 1
ATOM 5435 C CA . ASN B 1 227 ? -9.672 -10.883 -0.37 1 98.62 227 ASN B CA 1
ATOM 5436 C C . ASN B 1 227 ? -11.172 -10.695 -0.173 1 98.62 227 ASN B C 1
ATOM 5438 O O . ASN B 1 227 ? -11.875 -11.633 0.205 1 98.62 227 ASN B O 1
ATOM 5442 N N . ALA B 1 228 ? -11.727 -9.484 -0.42 1 98.31 228 ALA B N 1
ATOM 5443 C CA . ALA B 1 228 ? -13.109 -9.18 -0.056 1 98.31 228 ALA B CA 1
ATOM 5444 C C . ALA B 1 228 ? -14.008 -9.133 -1.291 1 98.31 228 ALA B C 1
ATOM 5446 O O . ALA B 1 228 ? -15.234 -9.172 -1.179 1 98.31 228 ALA B O 1
ATOM 5447 N N . ALA B 1 229 ? -13.422 -9.078 -2.49 1 96.88 229 ALA B N 1
ATOM 5448 C CA . ALA B 1 229 ? -14.141 -8.695 -3.705 1 96.88 229 ALA B CA 1
ATOM 5449 C C . ALA B 1 229 ? -15.305 -9.641 -3.973 1 96.88 229 ALA B C 1
ATOM 5451 O O . ALA B 1 229 ? -16.359 -9.211 -4.453 1 96.88 229 ALA B O 1
ATOM 5452 N N . VAL B 1 230 ? -15.164 -10.93 -3.639 1 95.19 230 VAL B N 1
ATOM 5453 C CA . VAL B 1 230 ? -16.219 -11.867 -3.994 1 95.19 230 VAL B CA 1
ATOM 5454 C C . VAL B 1 230 ? -16.891 -12.391 -2.729 1 95.19 230 VAL B C 1
ATOM 5456 O O . VAL B 1 230 ? -17.672 -13.352 -2.781 1 95.19 230 VAL B O 1
ATOM 5459 N N . ALA B 1 231 ? -16.547 -11.773 -1.593 1 95.75 231 ALA B N 1
ATOM 5460 C CA . ALA B 1 231 ? -17.109 -12.219 -0.324 1 95.75 231 ALA B CA 1
ATOM 5461 C C . ALA B 1 231 ? -18.562 -11.773 -0.188 1 95.75 231 ALA B C 1
ATOM 5463 O O . ALA B 1 231 ? -18.891 -10.625 -0.485 1 95.75 231 ALA B O 1
ATOM 5464 N N . ARG B 1 232 ? -19.391 -12.703 0.167 1 93.38 232 ARG B N 1
ATOM 5465 C CA . ARG B 1 232 ? -20.797 -12.5 0.49 1 93.38 232 ARG B CA 1
ATOM 5466 C C . ARG B 1 232 ? -21.188 -13.266 1.748 1 93.38 232 ARG B C 1
ATOM 5468 O O . ARG B 1 232 ? -20.609 -14.312 2.045 1 93.38 232 ARG B O 1
ATOM 5475 N N . PRO B 1 233 ? -22.234 -12.766 2.551 1 93.44 233 PRO B N 1
ATOM 5476 C CA . PRO B 1 233 ? -22.984 -11.516 2.402 1 93.44 233 PRO B CA 1
ATOM 5477 C C . PRO B 1 233 ? -22.172 -10.281 2.805 1 93.44 233 PRO B C 1
ATOM 5479 O O . PRO B 1 233 ? -20.953 -10.367 2.928 1 93.44 233 PRO B O 1
ATOM 5482 N N . GLU B 1 234 ? -22.797 -9.125 2.934 1 93.19 234 GLU B N 1
ATOM 5483 C CA . GLU B 1 234 ? -22.109 -7.844 3.121 1 93.19 234 GLU B CA 1
ATOM 5484 C C . GLU B 1 234 ? -21.281 -7.844 4.402 1 93.19 234 GLU B C 1
ATOM 5486 O O . GLU B 1 234 ? -20.188 -7.293 4.438 1 93.19 234 GLU B O 1
ATOM 5491 N N . ASP B 1 235 ? -21.812 -8.383 5.438 1 94.12 235 ASP B N 1
ATOM 5492 C CA . ASP B 1 235 ? -21.047 -8.438 6.68 1 94.12 235 ASP B CA 1
ATOM 5493 C C . ASP B 1 235 ? -19.734 -9.211 6.488 1 94.12 235 ASP B C 1
ATOM 5495 O O . ASP B 1 235 ? -18.688 -8.805 6.992 1 94.12 235 ASP B O 1
ATOM 5499 N N . ALA B 1 236 ? -19.781 -10.375 5.785 1 95.12 236 ALA B N 1
ATOM 5500 C CA . ALA B 1 236 ? -18.594 -11.172 5.5 1 95.12 236 ALA B CA 1
ATOM 5501 C C . ALA B 1 236 ? -17.594 -10.383 4.648 1 95.12 236 ALA B C 1
ATOM 5503 O O . ALA B 1 236 ? -16.375 -10.508 4.824 1 95.12 236 ALA B O 1
ATOM 5504 N N . ARG B 1 237 ? -18.125 -9.625 3.758 1 95.75 237 ARG B N 1
ATOM 5505 C CA . ARG B 1 237 ? -17.266 -8.781 2.928 1 95.75 237 ARG B CA 1
ATOM 5506 C C . ARG B 1 237 ? -16.516 -7.754 3.773 1 95.75 237 ARG B C 1
ATOM 5508 O O . ARG B 1 237 ? -15.328 -7.535 3.584 1 95.75 237 ARG B O 1
ATOM 5515 N N . GLN B 1 238 ? -17.219 -7.133 4.684 1 95.81 238 GLN B N 1
ATOM 5516 C CA . GLN B 1 238 ? -16.594 -6.18 5.594 1 95.81 238 GLN B CA 1
ATOM 5517 C C . GLN B 1 238 ? -15.516 -6.848 6.445 1 95.81 238 GLN B C 1
ATOM 5519 O O . GLN B 1 238 ? -14.422 -6.312 6.609 1 95.81 238 GLN B O 1
ATOM 5524 N N . ARG B 1 239 ? -15.828 -8.031 6.922 1 95.75 239 ARG B N 1
ATOM 5525 C CA . ARG B 1 239 ? -14.859 -8.758 7.742 1 95.75 239 ARG B CA 1
ATOM 5526 C C . ARG B 1 239 ? -13.617 -9.125 6.934 1 95.75 239 ARG B C 1
ATOM 5528 O O . ARG B 1 239 ? -12.5 -9.078 7.449 1 95.75 239 ARG B O 1
ATOM 5535 N N . ALA B 1 240 ? -13.844 -9.539 5.715 1 98.06 240 ALA B N 1
ATOM 5536 C CA . ALA B 1 240 ? -12.703 -9.875 4.863 1 98.06 240 ALA B CA 1
ATOM 5537 C C . ALA B 1 240 ? -11.758 -8.688 4.727 1 98.06 240 ALA B C 1
ATOM 5539 O O . ALA B 1 240 ? -10.531 -8.852 4.789 1 98.06 240 ALA B O 1
ATOM 5540 N N . THR B 1 241 ? -12.32 -7.512 4.586 1 98.06 241 THR B N 1
ATOM 5541 C CA . THR B 1 241 ? -11.531 -6.285 4.48 1 98.06 241 THR B CA 1
ATOM 5542 C C . THR B 1 241 ? -10.781 -6.012 5.777 1 98.06 241 THR B C 1
ATOM 5544 O O . THR B 1 241 ? -9.562 -5.793 5.762 1 98.06 241 THR B O 1
ATOM 5547 N N . LEU B 1 242 ? -11.484 -6.082 6.902 1 98.19 242 LEU B N 1
ATOM 5548 C CA . LEU B 1 242 ? -10.93 -5.723 8.203 1 98.19 242 LEU B CA 1
ATOM 5549 C C . LEU B 1 242 ? -9.883 -6.734 8.648 1 98.19 242 LEU B C 1
ATOM 5551 O O . LEU B 1 242 ? -8.797 -6.355 9.109 1 98.19 242 LEU B O 1
ATOM 5555 N N . ASN B 1 243 ? -10.164 -8.047 8.461 1 98.56 243 ASN B N 1
ATOM 5556 C CA . ASN B 1 243 ? -9.211 -9.094 8.812 1 98.56 243 ASN B CA 1
ATOM 5557 C C . ASN B 1 243 ? -7.93 -8.977 7.992 1 98.56 243 ASN B C 1
ATOM 5559 O O . ASN B 1 243 ? -6.828 -9.125 8.531 1 98.56 243 ASN B O 1
ATOM 5563 N N . THR B 1 244 ? -8.086 -8.727 6.719 1 98.81 244 THR B N 1
ATOM 5564 C CA . THR B 1 244 ? -6.93 -8.617 5.84 1 98.81 244 THR B CA 1
ATOM 5565 C C . THR B 1 244 ? -6.066 -7.426 6.227 1 98.81 244 THR B C 1
ATOM 5567 O O . THR B 1 244 ? -4.84 -7.535 6.301 1 98.81 244 THR B O 1
ATOM 5570 N N . TYR B 1 245 ? -6.73 -6.301 6.52 1 98.5 245 TYR B N 1
ATOM 5571 C CA . TYR B 1 245 ? -6.047 -5.066 6.887 1 98.5 245 TYR B CA 1
ATOM 5572 C C . TYR B 1 245 ? -5.203 -5.262 8.141 1 98.5 245 TYR B C 1
ATOM 5574 O O . TYR B 1 245 ? -4.02 -4.914 8.164 1 98.5 245 TYR B O 1
ATOM 5582 N N . LEU B 1 246 ? -5.773 -5.84 9.164 1 98.56 246 LEU B N 1
ATOM 5583 C CA . LEU B 1 246 ? -5.078 -6.051 10.43 1 98.56 246 LEU B CA 1
ATOM 5584 C C . LEU B 1 246 ? -3.965 -7.082 10.273 1 98.56 246 LEU B C 1
ATOM 5586 O O . LEU B 1 246 ? -2.883 -6.922 10.836 1 98.56 246 LEU B O 1
ATOM 5590 N N . SER B 1 247 ? -4.238 -8.141 9.516 1 98.88 247 SER B N 1
ATOM 5591 C CA . SER B 1 247 ? -3.225 -9.156 9.234 1 98.88 247 SER B CA 1
ATOM 5592 C C . SER B 1 247 ? -2 -8.539 8.562 1 98.88 247 SER B C 1
ATOM 5594 O O . SER B 1 247 ? -0.865 -8.82 8.953 1 98.88 247 SER B O 1
ATOM 5596 N N . LEU B 1 248 ? -2.238 -7.68 7.602 1 98.88 248 LEU B N 1
ATOM 5597 C CA . LEU B 1 248 ? -1.158 -7.039 6.859 1 98.88 248 LEU B CA 1
ATOM 5598 C C . LEU B 1 248 ? -0.353 -6.109 7.762 1 98.88 248 LEU B C 1
ATOM 5600 O O . LEU B 1 248 ? 0.875 -6.059 7.668 1 98.88 248 LEU B O 1
ATOM 5604 N N . CYS B 1 249 ? -1 -5.375 8.609 1 98.62 249 CYS B N 1
ATOM 5605 C CA . CYS B 1 249 ? -0.318 -4.453 9.508 1 98.62 249 CYS B CA 1
ATOM 5606 C C . CYS B 1 249 ? 0.639 -5.195 10.43 1 98.62 249 CYS B C 1
ATOM 5608 O O . CYS B 1 249 ? 1.812 -4.836 10.539 1 98.62 249 CYS B O 1
ATOM 5610 N N . ALA B 1 250 ? 0.132 -6.246 11.023 1 98.75 250 ALA B N 1
ATOM 5611 C CA . ALA B 1 250 ? 0.968 -7.023 11.93 1 98.75 250 ALA B CA 1
ATOM 5612 C C . ALA B 1 250 ? 2.096 -7.727 11.18 1 98.75 250 ALA B C 1
ATOM 5614 O O . ALA B 1 250 ? 3.225 -7.801 11.664 1 98.75 250 ALA B O 1
ATOM 5615 N N . CYS B 1 251 ? 1.745 -8.258 10.031 1 98.88 251 CYS B N 1
ATOM 5616 C CA . CYS B 1 251 ? 2.754 -8.914 9.211 1 98.88 251 CYS B CA 1
ATOM 5617 C C . CYS B 1 251 ? 3.908 -7.965 8.898 1 98.88 251 CYS B C 1
ATOM 5619 O O . CYS B 1 251 ? 5.074 -8.359 8.961 1 98.88 251 CYS B O 1
ATOM 5621 N N . THR B 1 252 ? 3.6 -6.715 8.594 1 98.88 252 THR B N 1
ATOM 5622 C CA . THR B 1 252 ? 4.609 -5.719 8.25 1 98.88 252 THR B CA 1
ATOM 5623 C C . THR B 1 252 ? 5.516 -5.441 9.453 1 98.88 252 THR B C 1
ATOM 5625 O O . THR B 1 252 ? 6.742 -5.5 9.336 1 98.88 252 THR B O 1
ATOM 5628 N N . VAL B 1 253 ? 4.945 -5.23 10.586 1 98.75 253 VAL B N 1
ATOM 5629 C CA . VAL B 1 253 ? 5.715 -4.91 11.781 1 98.75 253 VAL B CA 1
ATOM 5630 C C . VAL B 1 253 ? 6.625 -6.082 12.141 1 98.75 253 VAL B C 1
ATOM 5632 O O . VAL B 1 253 ? 7.82 -5.902 12.375 1 98.75 253 VAL B O 1
ATOM 5635 N N . VAL B 1 254 ? 6.098 -7.281 12.102 1 98.75 254 VAL B N 1
ATOM 5636 C CA . VAL B 1 254 ? 6.863 -8.469 12.469 1 98.75 254 VAL B CA 1
ATOM 5637 C C . VAL B 1 254 ? 7.934 -8.742 11.422 1 98.75 254 VAL B C 1
ATOM 5639 O O . VAL B 1 254 ? 9.039 -9.188 11.75 1 98.75 254 VAL B O 1
ATOM 5642 N N . THR B 1 255 ? 7.648 -8.484 10.156 1 98.81 255 THR B N 1
ATOM 5643 C CA . THR B 1 255 ? 8.656 -8.617 9.109 1 98.81 255 THR B CA 1
ATOM 5644 C C . THR B 1 255 ? 9.875 -7.766 9.43 1 98.81 255 THR B C 1
ATOM 5646 O O . THR B 1 255 ? 11.016 -8.234 9.312 1 98.81 255 THR B O 1
ATOM 5649 N N . PHE B 1 256 ? 9.672 -6.496 9.836 1 98.62 256 PHE B N 1
ATOM 5650 C CA . PHE B 1 256 ? 10.789 -5.621 10.156 1 98.62 256 PHE B CA 1
ATOM 5651 C C . PHE B 1 256 ? 11.586 -6.164 11.336 1 98.62 256 PHE B C 1
ATOM 5653 O O . PHE B 1 256 ? 12.82 -6.121 11.336 1 98.62 256 PHE B O 1
ATOM 5660 N N . ILE B 1 257 ? 10.922 -6.715 12.344 1 98.25 257 ILE B N 1
ATOM 5661 C CA . ILE B 1 257 ? 11.57 -7.297 13.516 1 98.25 257 ILE B CA 1
ATOM 5662 C C . ILE B 1 257 ? 12.461 -8.461 13.086 1 98.25 257 ILE B C 1
ATOM 5664 O O . ILE B 1 257 ? 13.648 -8.5 13.422 1 98.25 257 ILE B O 1
ATOM 5668 N N . LEU B 1 258 ? 11.93 -9.336 12.266 1 98.38 258 LEU B N 1
ATOM 5669 C CA . LEU B 1 258 ? 12.617 -10.578 11.914 1 98.38 258 LEU B CA 1
ATOM 5670 C C . LEU B 1 258 ? 13.695 -10.312 10.867 1 98.38 258 LEU B C 1
ATOM 5672 O O . LEU B 1 258 ? 14.734 -10.977 10.859 1 98.38 258 LEU B O 1
ATOM 5676 N N . SER B 1 259 ? 13.43 -9.336 10 1 97.5 259 SER B N 1
ATOM 5677 C CA . SER B 1 259 ? 14.414 -9.008 8.969 1 97.5 259 SER B CA 1
ATOM 5678 C C . SER B 1 259 ? 15.75 -8.602 9.594 1 97.5 259 SER B C 1
ATOM 5680 O O . SER B 1 259 ? 16.812 -9 9.109 1 97.5 259 SER B O 1
ATOM 5682 N N . GLN B 1 260 ? 15.781 -7.816 10.68 1 95.44 260 GLN B N 1
ATOM 5683 C CA . GLN B 1 260 ? 17 -7.445 11.383 1 95.44 260 GLN B CA 1
ATOM 5684 C C . GLN B 1 260 ? 17.609 -8.648 12.102 1 95.44 260 GLN B C 1
ATOM 5686 O O . GLN B 1 260 ? 18.828 -8.805 12.141 1 95.44 260 GLN B O 1
ATOM 5691 N N . LEU B 1 261 ? 16.75 -9.484 12.672 1 95.12 261 LEU B N 1
ATOM 5692 C CA . LEU B 1 261 ? 17.219 -10.586 13.516 1 95.12 261 LEU B CA 1
ATOM 5693 C C . LEU B 1 261 ? 17.969 -11.617 12.688 1 95.12 261 LEU B C 1
ATOM 5695 O O . LEU B 1 261 ? 18.953 -12.188 13.156 1 95.12 261 LEU B O 1
ATOM 5699 N N . VAL B 1 262 ? 17.5 -11.859 11.477 1 94.62 262 VAL B N 1
ATOM 5700 C CA . VAL B 1 262 ? 18.141 -12.906 10.68 1 94.62 262 VAL B CA 1
ATOM 5701 C C . VAL B 1 262 ? 19.469 -12.391 10.109 1 94.62 262 VAL B C 1
ATOM 5703 O O . VAL B 1 262 ? 20.281 -13.172 9.609 1 94.62 262 VAL B O 1
ATOM 5706 N N . ASP B 1 263 ? 19.703 -11.078 10.203 1 92.38 263 ASP B N 1
ATOM 5707 C CA . ASP B 1 263 ? 20.969 -10.492 9.773 1 92.38 263 ASP B CA 1
ATOM 5708 C C . ASP B 1 263 ? 21.891 -10.227 10.969 1 92.38 263 ASP B C 1
ATOM 5710 O O . ASP B 1 263 ? 22.75 -9.359 10.914 1 92.38 263 ASP B O 1
ATOM 5714 N N . TYR B 1 264 ? 21.812 -10.891 12.047 1 88 264 TYR B N 1
ATOM 5715 C CA . TYR B 1 264 ? 22.484 -10.625 13.312 1 88 264 TYR B CA 1
ATOM 5716 C C . TYR B 1 264 ? 24 -10.688 13.148 1 88 264 TYR B C 1
ATOM 5718 O O . TYR B 1 264 ? 24.75 -10.039 13.891 1 88 264 TYR B O 1
ATOM 5726 N N . GLU B 1 265 ? 24.5 -11.336 12.141 1 86 265 GLU B N 1
ATOM 5727 C CA . GLU B 1 265 ? 25.938 -11.445 11.922 1 86 265 GLU B CA 1
ATOM 5728 C C . GLU B 1 265 ? 26.484 -10.25 11.148 1 86 265 GLU B C 1
ATOM 5730 O O . GLU B 1 265 ? 27.688 -10.016 11.109 1 86 265 GLU B O 1
ATOM 5735 N N . HIS B 1 266 ? 25.531 -9.508 10.531 1 89 266 HIS B N 1
ATOM 5736 C CA . HIS B 1 266 ? 25.953 -8.406 9.68 1 89 266 HIS B CA 1
ATOM 5737 C C . HIS B 1 266 ? 25.312 -7.094 10.109 1 89 266 HIS B C 1
ATOM 5739 O O . HIS B 1 266 ? 24.719 -6.395 9.297 1 89 266 HIS B O 1
ATOM 5745 N N . ASN B 1 267 ? 25.359 -6.785 11.398 1 88.75 267 ASN B N 1
ATOM 5746 C CA . ASN B 1 267 ? 25.016 -5.492 11.984 1 88.75 267 ASN B CA 1
ATOM 5747 C C . ASN B 1 267 ? 23.5 -5.262 11.992 1 88.75 267 ASN B C 1
ATOM 5749 O O . ASN B 1 267 ? 23.047 -4.117 11.938 1 88.75 267 ASN B O 1
ATOM 5753 N N . MET B 1 268 ? 22.688 -6.324 11.766 1 93.56 268 MET B N 1
ATOM 5754 C CA . MET B 1 268 ? 21.25 -6.254 11.984 1 93.56 268 MET B CA 1
ATOM 5755 C C . MET B 1 268 ? 20.594 -5.281 11 1 93.56 268 MET B C 1
ATOM 5757 O O . MET B 1 268 ? 19.812 -4.414 11.406 1 93.56 268 MET B O 1
ATOM 5761 N N . ARG B 1 269 ? 20.984 -5.418 9.703 1 96 269 ARG B N 1
ATOM 5762 C CA . ARG B 1 269 ? 20.422 -4.555 8.672 1 96 269 ARG B CA 1
ATOM 5763 C C . ARG B 1 269 ? 19.125 -5.152 8.109 1 96 269 ARG B C 1
ATOM 5765 O O . ARG B 1 269 ? 18.906 -6.355 8.219 1 96 269 ARG B O 1
ATOM 5772 N N . PHE B 1 270 ? 18.25 -4.258 7.555 1 97.88 270 PHE B N 1
ATOM 5773 C CA . PHE B 1 270 ? 17.031 -4.695 6.871 1 97.88 270 PHE B CA 1
ATOM 5774 C C . PHE B 1 270 ? 17.359 -5.18 5.461 1 97.88 270 PHE B C 1
ATOM 5776 O O . PHE B 1 270 ? 18.25 -4.637 4.801 1 97.88 270 PHE B O 1
ATOM 5783 N N . SER B 1 271 ? 16.656 -6.207 4.996 1 97.56 271 SER B N 1
ATOM 5784 C CA . SER B 1 271 ? 16.719 -6.672 3.613 1 97.56 271 SER B CA 1
ATOM 5785 C C . SER B 1 271 ? 15.539 -6.152 2.803 1 97.56 271 SER B C 1
ATOM 5787 O O . SER B 1 271 ? 14.383 -6.355 3.184 1 97.56 271 SER B O 1
ATOM 5789 N N . MET B 1 272 ? 15.867 -5.523 1.689 1 97.06 272 MET B N 1
ATOM 5790 C CA . MET B 1 272 ? 14.789 -5.016 0.843 1 97.06 272 MET B CA 1
ATOM 5791 C C . MET B 1 272 ? 13.961 -6.164 0.272 1 97.06 272 MET B C 1
ATOM 5793 O O . MET B 1 272 ? 12.781 -5.992 -0.037 1 97.06 272 MET B O 1
ATOM 5797 N N . THR B 1 273 ? 14.586 -7.355 0.119 1 96.75 273 THR B N 1
ATOM 5798 C CA . THR B 1 273 ? 13.836 -8.539 -0.301 1 96.75 273 THR B CA 1
ATOM 5799 C C . THR B 1 273 ? 12.758 -8.891 0.721 1 96.75 273 THR B C 1
ATOM 5801 O O . THR B 1 273 ? 11.617 -9.172 0.354 1 96.75 273 THR B O 1
ATOM 5804 N N . HIS B 1 274 ? 13.125 -8.852 2.035 1 98.12 274 HIS B N 1
ATOM 5805 C CA . HIS B 1 274 ? 12.141 -9.094 3.082 1 98.12 274 HIS B CA 1
ATOM 5806 C C . HIS B 1 274 ? 11.047 -8.031 3.07 1 98.12 274 HIS B C 1
ATOM 5808 O O . HIS B 1 274 ? 9.859 -8.352 3.125 1 98.12 274 HIS B O 1
ATOM 5814 N N . ILE B 1 275 ? 11.414 -6.805 2.961 1 98.06 275 ILE B N 1
ATOM 5815 C CA . ILE B 1 275 ? 10.484 -5.688 3.076 1 98.06 275 ILE B CA 1
ATOM 5816 C C . ILE B 1 275 ? 9.516 -5.703 1.896 1 98.06 275 ILE B C 1
ATOM 5818 O O . ILE B 1 275 ? 8.305 -5.516 2.074 1 98.06 275 ILE B O 1
ATOM 5822 N N . ALA B 1 276 ? 9.992 -5.965 0.722 1 98 276 ALA B N 1
ATOM 5823 C CA . ALA B 1 276 ? 9.164 -5.914 -0.479 1 98 276 ALA B CA 1
ATOM 5824 C C . ALA B 1 276 ? 8.234 -7.121 -0.557 1 98 276 ALA B C 1
ATOM 5826 O O . ALA B 1 276 ? 7.168 -7.059 -1.172 1 98 276 ALA B O 1
ATOM 5827 N N . ASN B 1 277 ? 8.586 -8.227 0.068 1 98.44 277 ASN B N 1
ATOM 5828 C CA . ASN B 1 277 ? 7.871 -9.469 -0.194 1 98.44 277 ASN B CA 1
ATOM 5829 C C . ASN B 1 277 ? 7.211 -10.016 1.069 1 98.44 277 ASN B C 1
ATOM 5831 O O . ASN B 1 277 ? 6.008 -10.281 1.079 1 98.44 277 ASN B O 1
ATOM 5835 N N . SER B 1 278 ? 7.957 -10.117 2.16 1 98.81 278 SER B N 1
ATOM 5836 C CA . SER B 1 278 ? 7.449 -10.781 3.352 1 98.81 278 SER B CA 1
ATOM 5837 C C . SER B 1 278 ? 6.328 -9.977 4 1 98.81 278 SER B C 1
ATOM 5839 O O . SER B 1 278 ? 5.453 -10.539 4.664 1 98.81 278 SER B O 1
ATOM 5841 N N . THR B 1 279 ? 6.324 -8.648 3.844 1 98.81 279 THR B N 1
ATOM 5842 C CA . THR B 1 279 ? 5.262 -7.809 4.387 1 98.81 279 THR B CA 1
ATOM 5843 C C . THR B 1 279 ? 3.922 -8.148 3.742 1 98.81 279 THR B C 1
ATOM 5845 O O . THR B 1 279 ? 2.863 -7.879 4.316 1 98.81 279 THR B O 1
ATOM 5848 N N . LEU B 1 280 ? 3.943 -8.75 2.566 1 98.81 280 LEU B N 1
ATOM 5849 C CA . LEU B 1 280 ? 2.742 -9.062 1.802 1 98.81 280 LEU B CA 1
ATOM 5850 C C . LEU B 1 280 ? 2.168 -10.414 2.221 1 98.81 280 LEU B C 1
ATOM 5852 O O . LEU B 1 280 ? 0.997 -10.703 1.965 1 98.81 280 LEU B O 1
ATOM 5856 N N . ALA B 1 281 ? 2.957 -11.25 2.877 1 98.94 281 ALA B N 1
ATOM 5857 C CA . ALA B 1 281 ? 2.592 -12.633 3.166 1 98.94 281 ALA B CA 1
ATOM 5858 C C . ALA B 1 281 ? 1.354 -12.695 4.059 1 98.94 281 ALA B C 1
ATOM 5860 O O . ALA B 1 281 ? 0.589 -13.664 3.996 1 98.94 281 ALA B O 1
ATOM 5861 N N . GLY B 1 282 ? 1.143 -11.719 4.863 1 98.88 282 GLY B N 1
ATOM 5862 C CA . GLY B 1 282 ? -0.032 -11.68 5.723 1 98.88 282 GLY B CA 1
ATOM 5863 C C . GLY B 1 282 ? -1.336 -11.664 4.949 1 98.88 282 GLY B C 1
ATOM 5864 O O . GLY B 1 282 ? -2.354 -12.172 5.426 1 98.88 282 GLY B O 1
ATOM 5865 N N . GLY B 1 283 ? -1.317 -10.961 3.789 1 98.81 283 GLY B N 1
ATOM 5866 C CA . GLY B 1 283 ? -2.492 -10.961 2.932 1 98.81 283 GLY B CA 1
ATOM 5867 C C . GLY B 1 283 ? -2.83 -12.328 2.375 1 98.81 283 GLY B C 1
ATOM 5868 O O . GLY B 1 283 ? -4.004 -12.68 2.252 1 98.81 283 GLY B O 1
ATOM 5869 N N . VAL B 1 284 ? -1.763 -13.109 2.037 1 98.88 284 VAL B N 1
ATOM 5870 C CA . VAL B 1 284 ? -1.958 -14.469 1.551 1 98.88 284 VAL B CA 1
ATOM 5871 C C . VAL B 1 284 ? -2.48 -15.352 2.682 1 98.88 284 VAL B C 1
ATOM 5873 O O . VAL B 1 284 ? -3.475 -16.062 2.512 1 98.88 284 VAL B O 1
ATOM 5876 N N . ALA B 1 285 ? -1.947 -15.234 3.848 1 98.94 285 ALA B N 1
ATOM 5877 C CA . ALA B 1 285 ? -2.197 -16.156 4.953 1 98.94 285 ALA B CA 1
ATOM 5878 C C . ALA B 1 285 ? -3.635 -16.031 5.453 1 98.94 285 ALA B C 1
ATOM 5880 O O . ALA B 1 285 ? -4.238 -17.016 5.875 1 98.94 285 ALA B O 1
ATOM 5881 N N . ILE B 1 286 ? -4.16 -14.844 5.402 1 98.88 286 ILE B N 1
ATOM 5882 C CA . ILE B 1 286 ? -5.496 -14.625 5.945 1 98.88 286 ILE B CA 1
ATOM 5883 C C . ILE B 1 286 ? -6.543 -14.914 4.875 1 98.88 286 ILE B C 1
ATOM 5885 O O . ILE B 1 286 ? -7.738 -14.992 5.172 1 98.88 286 ILE B O 1
ATOM 5889 N N . GLY B 1 287 ? -6.164 -15.156 3.643 1 98.75 287 GLY B N 1
ATOM 5890 C CA . GLY B 1 287 ? -7.047 -15.156 2.486 1 98.75 287 GLY B CA 1
ATOM 5891 C C . GLY B 1 287 ? -8.125 -16.234 2.555 1 98.75 287 GLY B C 1
ATOM 5892 O O . GLY B 1 287 ? -9.289 -15.961 2.266 1 98.75 287 GLY B O 1
ATOM 5893 N N . THR B 1 288 ? -7.797 -17.422 2.992 1 98.56 288 THR B N 1
ATOM 5894 C CA . THR B 1 288 ? -8.758 -18.531 3.039 1 98.56 288 THR B CA 1
ATOM 5895 C C . THR B 1 288 ? -9.836 -18.25 4.082 1 98.56 288 THR B C 1
ATOM 5897 O O . THR B 1 288 ? -10.984 -18.672 3.908 1 98.56 288 THR B O 1
ATOM 5900 N N . THR B 1 289 ? -9.492 -17.531 5.098 1 97.88 289 THR B N 1
ATOM 5901 C CA . THR B 1 289 ? -10.398 -17.312 6.219 1 97.88 289 THR B CA 1
ATOM 5902 C C . THR B 1 289 ? -10.703 -15.828 6.387 1 97.88 289 THR B C 1
ATOM 5904 O O . THR B 1 289 ? -11.055 -15.383 7.48 1 97.88 289 THR B O 1
ATOM 5907 N N . ALA B 1 290 ? -10.492 -15.047 5.355 1 98.5 290 ALA B N 1
ATOM 5908 C CA . ALA B 1 290 ? -10.648 -13.602 5.465 1 98.5 290 ALA B CA 1
ATOM 5909 C C . ALA B 1 290 ? -12.078 -13.227 5.84 1 98.5 290 ALA B C 1
ATOM 5911 O O . ALA B 1 290 ? -12.312 -12.219 6.512 1 98.5 290 ALA B O 1
ATOM 5912 N N . ASN B 1 291 ? -13.094 -14.055 5.469 1 97.38 291 ASN B N 1
ATOM 5913 C CA . ASN B 1 291 ? -14.5 -13.719 5.625 1 97.38 291 ASN B CA 1
ATOM 5914 C C . ASN B 1 291 ? -15.094 -14.375 6.871 1 97.38 291 ASN B C 1
ATOM 5916 O O . ASN B 1 291 ? -16.297 -14.234 7.141 1 97.38 291 ASN B O 1
ATOM 5920 N N . VAL B 1 292 ? -14.336 -15.164 7.582 1 95.88 292 VAL B N 1
ATOM 5921 C CA . VAL B 1 292 ? -14.859 -15.875 8.75 1 95.88 292 VAL B CA 1
ATOM 5922 C C . VAL B 1 292 ? -14.891 -14.938 9.953 1 95.88 292 VAL B C 1
ATOM 5924 O O . VAL B 1 292 ? -14.266 -13.875 9.93 1 95.88 292 VAL B O 1
ATOM 5927 N N . VAL B 1 293 ? -15.672 -15.328 10.938 1 93.31 293 VAL B N 1
ATOM 5928 C CA . VAL B 1 293 ? -15.773 -14.539 12.164 1 93.31 293 VAL B CA 1
ATOM 5929 C C . VAL B 1 293 ? -14.539 -14.766 13.031 1 93.31 293 VAL B C 1
ATOM 5931 O O . VAL B 1 293 ? -14.344 -15.852 13.578 1 93.31 293 VAL B O 1
ATOM 5934 N N . LEU B 1 294 ? -13.711 -13.773 13.023 1 93.88 294 LEU B N 1
ATOM 5935 C CA . LEU B 1 294 ? -12.5 -13.773 13.836 1 93.88 294 LEU B CA 1
ATOM 5936 C C . LEU B 1 294 ? -12.461 -12.555 14.758 1 93.88 294 LEU B C 1
ATOM 5938 O O . LEU B 1 294 ? -13.031 -11.516 14.438 1 93.88 294 LEU B O 1
ATOM 5942 N N . GLU B 1 295 ? -11.828 -12.773 15.883 1 95.25 295 GLU B N 1
ATOM 5943 C CA . GLU B 1 295 ? -11.469 -11.609 16.688 1 95.25 295 GLU B CA 1
ATOM 5944 C C . GLU B 1 295 ? -10.312 -10.844 16.062 1 95.25 295 GLU B C 1
ATOM 5946 O O . GLU B 1 295 ? -9.453 -11.438 15.398 1 95.25 295 GLU B O 1
ATOM 5951 N N . PRO B 1 296 ? -10.273 -9.508 16.281 1 97.25 296 PRO B N 1
ATOM 5952 C CA . PRO B 1 296 ? -9.172 -8.711 15.719 1 97.25 296 PRO B CA 1
ATOM 5953 C C . PRO B 1 296 ? -7.801 -9.266 16.094 1 97.25 296 PRO B C 1
ATOM 5955 O O . PRO B 1 296 ? -6.902 -9.305 15.242 1 97.25 296 PRO B O 1
ATOM 5958 N N . LEU B 1 297 ? -7.609 -9.734 17.25 1 97.75 297 LEU B N 1
ATOM 5959 C CA . LEU B 1 297 ? -6.328 -10.281 17.688 1 97.75 297 LEU B CA 1
ATOM 5960 C C . LEU B 1 297 ? -5.902 -11.453 16.812 1 97.75 297 LEU B C 1
ATOM 5962 O O . LEU B 1 297 ? -4.723 -11.586 16.469 1 97.75 297 LEU B O 1
ATOM 5966 N N . HIS B 1 298 ? -6.828 -12.32 16.5 1 98.06 298 HIS B N 1
ATOM 5967 C CA . HIS B 1 298 ? -6.484 -13.5 15.719 1 98.06 298 HIS B CA 1
ATOM 5968 C C . HIS B 1 298 ? -6.039 -13.133 14.312 1 98.06 298 HIS B C 1
ATOM 5970 O O . HIS B 1 298 ? -5.16 -13.781 13.742 1 98.06 298 HIS B O 1
ATOM 5976 N N . ALA B 1 299 ? -6.691 -12.086 13.703 1 98.5 299 ALA B N 1
ATOM 5977 C CA . ALA B 1 299 ? -6.215 -11.594 12.414 1 98.5 299 ALA B CA 1
ATOM 5978 C C . ALA B 1 299 ? -4.777 -11.094 12.508 1 98.5 299 ALA B C 1
ATOM 5980 O O . ALA B 1 299 ? -3.953 -11.375 11.641 1 98.5 299 ALA B O 1
ATOM 5981 N N . LEU B 1 300 ? -4.441 -10.352 13.555 1 98.75 300 LEU B N 1
ATOM 5982 C CA . LEU B 1 300 ? -3.092 -9.852 13.789 1 98.75 300 LEU B CA 1
ATOM 5983 C C . LEU B 1 300 ? -2.1 -11 13.93 1 98.75 300 LEU B C 1
ATOM 5985 O O . LEU B 1 300 ? -0.993 -10.945 13.391 1 98.75 300 LEU B O 1
ATOM 5989 N N . LEU B 1 301 ? -2.486 -12.039 14.594 1 98.69 301 LEU B N 1
ATOM 5990 C CA . LEU B 1 301 ? -1.611 -13.18 14.82 1 98.69 301 LEU B CA 1
ATOM 5991 C C . LEU B 1 301 ? -1.373 -13.953 13.531 1 98.69 301 LEU B C 1
ATOM 5993 O O . LEU B 1 301 ? -0.279 -14.477 13.305 1 98.69 301 LEU B O 1
ATOM 5997 N N . VAL B 1 302 ? -2.445 -14.109 12.742 1 98.75 302 VAL B N 1
ATOM 5998 C CA . VAL B 1 302 ? -2.285 -14.766 11.445 1 98.75 302 VAL B CA 1
ATOM 5999 C C . VAL B 1 302 ? -1.204 -14.047 10.633 1 98.75 302 VAL B C 1
ATOM 6001 O O . VAL B 1 302 ? -0.302 -14.688 10.086 1 98.75 302 VAL B O 1
ATOM 6004 N N . GLY B 1 303 ? -1.297 -12.695 10.586 1 98.88 303 GLY B N 1
ATOM 6005 C CA . GLY B 1 303 ? -0.288 -11.922 9.875 1 98.88 303 GLY B CA 1
ATOM 6006 C C . GLY B 1 303 ? 1.105 -12.094 10.453 1 98.88 303 GLY B C 1
ATOM 6007 O O . GLY B 1 303 ? 2.082 -12.203 9.711 1 98.88 303 GLY B O 1
ATOM 6008 N N . SER B 1 304 ? 1.205 -12.164 11.727 1 98.88 304 SER B N 1
ATOM 6009 C CA . SER B 1 304 ? 2.49 -12.344 12.398 1 98.88 304 SER B CA 1
ATOM 6010 C C . SER B 1 304 ? 3.107 -13.695 12.055 1 98.88 304 SER B C 1
ATOM 6012 O O . SER B 1 304 ? 4.309 -13.789 11.797 1 98.88 304 SER B O 1
ATOM 6014 N N . GLY B 1 305 ? 2.264 -14.75 12.102 1 98.88 305 GLY B N 1
ATOM 6015 C CA . GLY B 1 305 ? 2.744 -16.062 11.703 1 98.88 305 GLY B CA 1
ATOM 6016 C C . GLY B 1 305 ? 3.234 -16.109 10.273 1 98.88 305 GLY B C 1
ATOM 6017 O O . GLY B 1 305 ? 4.227 -16.781 9.969 1 98.88 305 GLY B O 1
ATOM 6018 N N . ALA B 1 306 ? 2.531 -15.43 9.414 1 98.88 306 ALA B N 1
ATOM 6019 C CA . ALA B 1 306 ? 2.928 -15.375 8.008 1 98.88 306 ALA B CA 1
ATOM 6020 C C . ALA B 1 306 ? 4.297 -14.727 7.852 1 98.88 306 ALA B C 1
ATOM 6022 O O . ALA B 1 306 ? 5.109 -15.164 7.027 1 98.88 306 ALA B O 1
ATOM 6023 N N . ALA B 1 307 ? 4.555 -13.625 8.617 1 98.88 307 ALA B N 1
ATOM 6024 C CA . ALA B 1 307 ? 5.852 -12.961 8.586 1 98.88 307 ALA B CA 1
ATOM 6025 C C . ALA B 1 307 ? 6.969 -13.914 8.992 1 98.88 307 ALA B C 1
ATOM 6027 O O . ALA B 1 307 ? 8.031 -13.938 8.367 1 98.88 307 ALA B O 1
ATOM 6028 N N . VAL B 1 308 ? 6.742 -14.711 10 1 98.81 308 VAL B N 1
ATOM 6029 C CA . VAL B 1 308 ? 7.727 -15.68 10.484 1 98.81 308 VAL B CA 1
ATOM 6030 C C . VAL B 1 308 ? 8.055 -16.688 9.383 1 98.81 308 VAL B C 1
ATOM 6032 O O . VAL B 1 308 ? 9.219 -16.906 9.07 1 98.81 308 VAL B O 1
ATOM 6035 N N . ILE B 1 309 ? 7.043 -17.219 8.758 1 98.81 309 ILE B N 1
ATOM 6036 C CA . ILE B 1 309 ? 7.191 -18.234 7.719 1 98.81 309 ILE B CA 1
ATOM 6037 C C . ILE B 1 309 ? 7.938 -17.641 6.527 1 98.81 309 ILE B C 1
ATOM 6039 O O . ILE B 1 309 ? 8.883 -18.234 6.008 1 98.81 309 ILE B O 1
ATOM 6043 N N . SER B 1 310 ? 7.547 -16.453 6.152 1 98.81 310 SER B N 1
ATOM 6044 C CA . SER B 1 310 ? 8.078 -15.828 4.945 1 98.81 310 SER B CA 1
ATOM 6045 C C . SER B 1 310 ? 9.531 -15.406 5.133 1 98.81 310 SER B C 1
ATOM 6047 O O . SER B 1 310 ? 10.391 -15.734 4.312 1 98.81 310 SER B O 1
ATOM 6049 N N . VAL B 1 311 ? 9.867 -14.688 6.234 1 98.69 311 VAL B N 1
ATOM 6050 C CA . VAL B 1 311 ? 11.211 -14.172 6.449 1 98.69 311 VAL B CA 1
ATOM 6051 C C . VAL B 1 311 ? 12.188 -15.336 6.621 1 98.69 311 VAL B C 1
ATOM 6053 O O . VAL B 1 311 ? 13.258 -15.359 6.012 1 98.69 311 VAL B O 1
ATOM 6056 N N . PHE B 1 312 ? 11.828 -16.359 7.398 1 98.38 312 PHE B N 1
ATOM 6057 C CA . PHE B 1 312 ? 12.711 -17.516 7.586 1 98.38 312 PHE B CA 1
ATOM 6058 C C . PHE B 1 312 ? 12.828 -18.312 6.297 1 98.38 312 PHE B C 1
ATOM 6060 O O . PHE B 1 312 ? 13.875 -18.906 6.023 1 98.38 312 PHE B O 1
ATOM 6067 N N . GLY B 1 313 ? 11.734 -18.359 5.562 1 98.25 313 GLY B N 1
ATOM 6068 C CA . GLY B 1 313 ? 11.805 -18.969 4.25 1 98.25 313 GLY B CA 1
ATOM 6069 C C . GLY B 1 313 ? 12.844 -18.344 3.34 1 98.25 313 GLY B C 1
ATOM 6070 O O . GLY B 1 313 ? 13.672 -19.031 2.758 1 98.25 313 GLY B O 1
ATOM 6071 N N . TYR B 1 314 ? 12.82 -17.016 3.217 1 97 314 TYR B N 1
ATOM 6072 C CA . TYR B 1 314 ? 13.781 -16.297 2.383 1 97 314 TYR B CA 1
ATOM 6073 C C . TYR B 1 314 ? 15.203 -16.484 2.912 1 97 314 TYR B C 1
ATOM 6075 O O . TYR B 1 314 ? 16.141 -16.656 2.135 1 97 314 TYR B O 1
ATOM 6083 N N . ALA B 1 315 ? 15.375 -16.422 4.23 1 96.12 315 ALA B N 1
ATOM 6084 C CA . ALA B 1 315 ? 16.703 -16.359 4.848 1 96.12 315 ALA B CA 1
ATOM 6085 C C . ALA B 1 315 ? 17.375 -17.734 4.824 1 96.12 315 ALA B C 1
ATOM 6087 O O . ALA B 1 315 ? 18.578 -17.828 4.633 1 96.12 315 ALA B O 1
ATOM 6088 N N . TYR B 1 316 ? 16.562 -18.844 4.965 1 95.75 316 TYR B N 1
ATOM 6089 C CA . TYR B 1 316 ? 17.203 -20.125 5.199 1 95.75 316 TYR B CA 1
ATOM 6090 C C . TYR B 1 316 ? 16.703 -21.172 4.211 1 95.75 316 TYR B C 1
ATOM 6092 O O . TYR B 1 316 ? 17.5 -21.953 3.682 1 95.75 316 TYR B O 1
ATOM 6100 N N . LEU B 1 317 ? 15.477 -21.203 3.914 1 96 317 LEU B N 1
ATOM 6101 C CA . LEU B 1 317 ? 14.906 -22.297 3.119 1 96 317 LEU B CA 1
ATOM 6102 C C . LEU B 1 317 ? 15.219 -22.109 1.639 1 96 317 LEU B C 1
ATOM 6104 O O . LEU B 1 317 ? 15.562 -23.062 0.944 1 96 317 LEU B O 1
ATOM 6108 N N . THR B 1 318 ? 15.008 -20.891 1.157 1 94.31 318 THR B N 1
ATOM 6109 C CA . THR B 1 318 ? 15.203 -20.625 -0.261 1 94.31 318 THR B CA 1
ATOM 6110 C C . THR B 1 318 ? 16.609 -21 -0.699 1 94.31 318 THR B C 1
ATOM 6112 O O . THR B 1 318 ? 16.797 -21.734 -1.674 1 94.31 318 THR B O 1
ATOM 6115 N N . PRO B 1 319 ? 17.688 -20.562 0.039 1 91.81 319 PRO B N 1
ATOM 6116 C CA . PRO B 1 319 ? 19.031 -20.969 -0.365 1 91.81 319 PRO B CA 1
ATOM 6117 C C . PRO B 1 319 ? 19.25 -22.469 -0.27 1 91.81 319 PRO B C 1
ATOM 6119 O O . PRO B 1 319 ? 19.953 -23.047 -1.094 1 91.81 319 PRO B O 1
ATOM 6122 N N . PHE B 1 320 ? 18.625 -23.094 0.664 1 93.19 320 PHE B N 1
ATOM 6123 C CA . PHE B 1 320 ? 18.734 -24.531 0.826 1 93.19 320 PHE B CA 1
ATOM 6124 C C . PHE B 1 320 ? 18.109 -25.266 -0.357 1 93.19 320 PHE B C 1
ATOM 6126 O O . PHE B 1 320 ? 18.688 -26.188 -0.914 1 93.19 320 PHE B O 1
ATOM 6133 N N . LEU B 1 321 ? 16.891 -24.875 -0.795 1 92.44 321 LEU B N 1
ATOM 6134 C CA . LEU B 1 321 ? 16.172 -25.484 -1.906 1 92.44 321 LEU B CA 1
ATOM 6135 C C . LEU B 1 321 ? 16.953 -25.344 -3.207 1 92.44 321 LEU B C 1
ATOM 6137 O O . LEU B 1 321 ? 17.031 -26.281 -4 1 92.44 321 LEU B O 1
ATOM 6141 N N . ALA B 1 322 ? 17.516 -24.188 -3.383 1 89.75 322 ALA B N 1
ATOM 6142 C CA . ALA B 1 322 ? 18.281 -23.922 -4.602 1 89.75 322 ALA B CA 1
ATOM 6143 C C . ALA B 1 322 ? 19.547 -24.781 -4.645 1 89.75 322 ALA B C 1
ATOM 6145 O O . ALA B 1 322 ? 19.844 -25.391 -5.664 1 89.75 322 ALA B O 1
ATOM 6146 N N . ARG B 1 323 ? 20.25 -24.922 -3.537 1 89.62 323 ARG B N 1
ATOM 6147 C CA . ARG B 1 323 ? 21.562 -25.562 -3.488 1 89.62 323 ARG B CA 1
ATOM 6148 C C . ARG B 1 323 ? 21.422 -27.078 -3.414 1 89.62 323 ARG B C 1
ATOM 6150 O O . ARG B 1 323 ? 22.172 -27.812 -4.062 1 89.62 323 ARG B O 1
ATOM 6157 N N . LYS B 1 324 ? 20.422 -27.547 -2.752 1 92.5 324 LYS B N 1
ATOM 6158 C CA . LYS B 1 324 ? 20.391 -28.969 -2.434 1 92.5 324 LYS B CA 1
ATOM 6159 C C . LYS B 1 324 ? 19.297 -29.688 -3.227 1 92.5 324 LYS B C 1
ATOM 6161 O O . LYS B 1 324 ? 19.391 -30.891 -3.482 1 92.5 324 LYS B O 1
ATOM 6166 N N . LEU B 1 325 ? 18.266 -28.938 -3.676 1 93.5 325 LEU B N 1
ATOM 6167 C CA . LEU B 1 325 ? 17.125 -29.641 -4.254 1 93.5 325 LEU B CA 1
ATOM 6168 C C . LEU B 1 325 ? 16.875 -29.188 -5.688 1 93.5 325 LEU B C 1
ATOM 6170 O O . LEU B 1 325 ? 15.875 -29.562 -6.301 1 93.5 325 LEU B O 1
ATOM 6174 N N . ARG B 1 326 ? 17.625 -28.328 -6.23 1 92.12 326 ARG B N 1
ATOM 6175 C CA . ARG B 1 326 ? 17.547 -27.859 -7.613 1 92.12 326 ARG B CA 1
ATOM 6176 C C . ARG B 1 326 ? 16.234 -27.125 -7.867 1 92.12 326 ARG B C 1
ATOM 6178 O O . ARG B 1 326 ? 15.617 -27.281 -8.922 1 92.12 326 ARG B O 1
ATOM 6185 N N . ILE B 1 327 ? 15.719 -26.469 -6.891 1 94.56 327 ILE B N 1
ATOM 6186 C CA . ILE B 1 327 ? 14.531 -25.641 -7.027 1 94.56 327 ILE B CA 1
ATOM 6187 C C . ILE B 1 327 ? 14.922 -24.172 -6.922 1 94.56 327 ILE B C 1
ATOM 6189 O O . ILE B 1 327 ? 15.086 -23.641 -5.82 1 94.56 327 ILE B O 1
ATOM 6193 N N . HIS B 1 328 ? 15.094 -23.625 -8.086 1 94.25 328 HIS B N 1
ATOM 6194 C CA . HIS B 1 328 ? 15.445 -22.203 -8.125 1 94.25 328 HIS B CA 1
ATOM 6195 C C . HIS B 1 328 ? 14.203 -21.328 -8.25 1 94.25 328 HIS B C 1
ATOM 6197 O O . HIS B 1 328 ? 13.547 -21.312 -9.289 1 94.25 328 HIS B O 1
ATOM 6203 N N . ASP B 1 329 ? 13.898 -20.625 -7.254 1 96.69 329 ASP B N 1
ATOM 6204 C CA . ASP B 1 329 ? 12.758 -19.719 -7.117 1 96.69 329 ASP B CA 1
ATOM 6205 C C . ASP B 1 329 ? 13.188 -18.266 -7.242 1 96.69 329 ASP B C 1
ATOM 6207 O O . ASP B 1 329 ? 13.523 -17.625 -6.242 1 96.69 329 ASP B O 1
ATOM 6211 N N . THR B 1 330 ? 13.133 -17.75 -8.477 1 95.44 330 THR B N 1
ATOM 6212 C CA . THR B 1 330 ? 13.75 -16.469 -8.781 1 95.44 330 THR B CA 1
ATOM 6213 C C . THR B 1 330 ? 13.211 -15.359 -7.871 1 95.44 330 THR B C 1
ATOM 6215 O O . THR B 1 330 ? 13.984 -14.57 -7.32 1 95.44 330 THR B O 1
ATOM 6218 N N . CYS B 1 331 ? 11.883 -15.258 -7.703 1 95.44 331 CYS B N 1
ATOM 6219 C CA . CYS B 1 331 ? 11.281 -14.18 -6.934 1 95.44 331 CYS B CA 1
ATOM 6220 C C . CYS B 1 331 ? 11.023 -14.609 -5.492 1 95.44 331 CYS B C 1
ATOM 6222 O O . CYS B 1 331 ? 10.594 -13.797 -4.668 1 95.44 331 CYS B O 1
ATOM 6224 N N . GLY B 1 332 ? 11.258 -15.875 -5.145 1 96.88 332 GLY B N 1
ATOM 6225 C CA . GLY B 1 332 ? 10.93 -16.375 -3.818 1 96.88 332 GLY B CA 1
ATOM 6226 C C . GLY B 1 332 ? 9.438 -16.547 -3.596 1 96.88 332 GLY B C 1
ATOM 6227 O O . GLY B 1 332 ? 8.922 -16.25 -2.52 1 96.88 332 GLY B O 1
ATOM 6228 N N . VAL B 1 333 ? 8.703 -17.047 -4.586 1 98.31 333 VAL B N 1
ATOM 6229 C CA . VAL B 1 333 ? 7.25 -17.156 -4.523 1 98.31 333 VAL B CA 1
ATOM 6230 C C . VAL B 1 333 ? 6.844 -18.156 -3.445 1 98.31 333 VAL B C 1
ATOM 6232 O O . VAL B 1 333 ? 5.746 -18.062 -2.893 1 98.31 333 VAL B O 1
ATOM 6235 N N . ASN B 1 334 ? 7.734 -19.156 -3.146 1 98.69 334 ASN B N 1
ATOM 6236 C CA . ASN B 1 334 ? 7.445 -20.078 -2.062 1 98.69 334 ASN B CA 1
ATOM 6237 C C . ASN B 1 334 ? 7.234 -19.359 -0.737 1 98.69 334 ASN B C 1
ATOM 6239 O O . ASN B 1 334 ? 6.375 -19.75 0.057 1 98.69 334 ASN B O 1
ATOM 6243 N N . ASN B 1 335 ? 8.016 -18.359 -0.493 1 98.75 335 ASN B N 1
ATOM 6244 C CA . ASN B 1 335 ? 8.039 -17.641 0.782 1 98.75 335 ASN B CA 1
ATOM 6245 C C . ASN B 1 335 ? 6.902 -16.625 0.88 1 98.75 335 ASN B C 1
ATOM 6247 O O . ASN B 1 335 ? 6.414 -16.344 1.974 1 98.75 335 ASN B O 1
ATOM 6251 N N . LEU B 1 336 ? 6.504 -16.062 -0.2 1 98.62 336 LEU B N 1
ATOM 6252 C CA . LEU B 1 336 ? 5.465 -15.039 -0.213 1 98.62 336 LEU B CA 1
ATOM 6253 C C . LEU B 1 336 ? 4.09 -15.656 -0.416 1 98.62 336 LEU B C 1
ATOM 6255 O O . LEU B 1 336 ? 3.111 -15.219 0.197 1 98.62 336 LEU B O 1
ATOM 6259 N N . HIS B 1 337 ? 3.992 -16.672 -1.299 1 98.88 337 HIS B N 1
ATOM 6260 C CA . HIS B 1 337 ? 2.697 -17.203 -1.701 1 98.88 337 HIS B CA 1
ATOM 6261 C C . HIS B 1 337 ? 2.543 -18.656 -1.261 1 98.88 337 HIS B C 1
ATOM 6263 O O . HIS B 1 337 ? 1.536 -19.031 -0.647 1 98.88 337 HIS B O 1
ATOM 6269 N N . GLY B 1 338 ? 3.529 -19.547 -1.53 1 98.88 338 GLY B N 1
ATOM 6270 C CA . GLY B 1 338 ? 3.422 -20.984 -1.32 1 98.88 338 GLY B CA 1
ATOM 6271 C C . GLY B 1 338 ? 3.189 -21.359 0.132 1 98.88 338 GLY B C 1
ATOM 6272 O O . GLY B 1 338 ? 2.088 -21.766 0.505 1 98.88 338 GLY B O 1
ATOM 6273 N N . MET B 1 339 ? 4.176 -21.094 0.935 1 98.88 339 MET B N 1
ATOM 6274 C CA . MET B 1 339 ? 4.102 -21.5 2.334 1 98.88 339 MET B CA 1
ATOM 6275 C C . MET B 1 339 ? 3.01 -20.734 3.07 1 98.88 339 MET B C 1
ATOM 6277 O O . MET B 1 339 ? 2.236 -21.328 3.83 1 98.88 339 MET B O 1
ATOM 6281 N N . PRO B 1 340 ? 2.889 -19.438 2.887 1 98.94 340 PRO B N 1
ATOM 6282 C CA . PRO B 1 340 ? 1.746 -18.75 3.502 1 98.94 340 PRO B CA 1
ATOM 6283 C C . PRO B 1 340 ? 0.404 -19.297 3.018 1 98.94 340 PRO B C 1
ATOM 6285 O O . PRO B 1 340 ? -0.569 -19.312 3.775 1 98.94 340 PRO B O 1
ATOM 6288 N N . GLY B 1 341 ? 0.323 -19.75 1.734 1 98.88 341 GLY B N 1
ATOM 6289 C CA . GLY B 1 341 ? -0.876 -20.406 1.241 1 98.88 341 GLY B CA 1
ATOM 6290 C C . GLY B 1 341 ? -1.184 -21.703 1.962 1 98.88 341 GLY B C 1
ATOM 6291 O O . GLY B 1 341 ? -2.34 -21.984 2.287 1 98.88 341 GLY B O 1
ATOM 6292 N N . ILE B 1 342 ? -0.158 -22.484 2.172 1 98.88 342 ILE B N 1
ATOM 6293 C CA . ILE B 1 342 ? -0.311 -23.703 2.957 1 98.88 342 ILE B CA 1
ATOM 6294 C C . ILE B 1 342 ? -0.757 -23.359 4.375 1 98.88 342 ILE B C 1
ATOM 6296 O O . ILE B 1 342 ? -1.674 -23.984 4.918 1 98.88 342 ILE B O 1
ATOM 6300 N N . TYR B 1 343 ? -0.073 -22.344 4.953 1 98.88 343 TYR B N 1
ATOM 6301 C CA . TYR B 1 343 ? -0.422 -21.828 6.277 1 98.88 343 TYR B CA 1
ATOM 6302 C C . TYR B 1 343 ? -1.894 -21.438 6.34 1 98.88 343 TYR B C 1
ATOM 6304 O O . TYR B 1 343 ? -2.59 -21.766 7.301 1 98.88 343 TYR B O 1
ATOM 6312 N N . ALA B 1 344 ? -2.4 -20.828 5.348 1 98.88 344 ALA B N 1
ATOM 6313 C CA . ALA B 1 344 ? -3.801 -20.422 5.262 1 98.88 344 ALA B CA 1
ATOM 6314 C C . ALA B 1 344 ? -4.723 -21.641 5.293 1 98.88 344 ALA B C 1
ATOM 6316 O O . ALA B 1 344 ? -5.75 -21.625 5.973 1 98.88 344 ALA B O 1
ATOM 6317 N N . GLY B 1 345 ? -4.383 -22.688 4.5 1 98.5 345 GLY B N 1
ATOM 6318 C CA . GLY B 1 345 ? -5.168 -23.906 4.488 1 98.5 345 GLY B CA 1
ATOM 6319 C C . GLY B 1 345 ? -5.227 -24.594 5.844 1 98.5 345 GLY B C 1
ATOM 6320 O O . GLY B 1 345 ? -6.285 -25.078 6.258 1 98.5 345 GLY B O 1
ATOM 6321 N N . LEU B 1 346 ? -4.148 -24.594 6.531 1 98.62 346 LEU B N 1
ATOM 6322 C CA . LEU B 1 346 ? -4.094 -25.188 7.859 1 98.62 346 LEU B CA 1
ATOM 6323 C C . LEU B 1 346 ? -4.93 -24.391 8.852 1 98.62 346 LEU B C 1
ATOM 6325 O O . LEU B 1 346 ? -5.641 -24.953 9.68 1 98.62 346 LEU B O 1
ATOM 6329 N N . LEU B 1 347 ? -4.84 -23.078 8.75 1 98.44 347 LEU B N 1
ATOM 6330 C CA . LEU B 1 347 ? -5.621 -22.219 9.633 1 98.44 347 LEU B CA 1
ATOM 6331 C C . LEU B 1 347 ? -7.113 -22.359 9.359 1 98.44 347 LEU B C 1
ATOM 6333 O O . LEU B 1 347 ? -7.934 -22.25 10.273 1 98.44 347 LEU B O 1
ATOM 6337 N N . ALA B 1 348 ? -7.434 -22.656 8.07 1 97.81 348 ALA B N 1
ATOM 6338 C CA . ALA B 1 348 ? -8.836 -22.891 7.734 1 97.81 348 ALA B CA 1
ATOM 6339 C C . ALA B 1 348 ? -9.391 -24.078 8.5 1 97.81 348 ALA B C 1
ATOM 6341 O O . ALA B 1 348 ? -10.547 -24.062 8.945 1 97.81 348 ALA B O 1
ATOM 6342 N N . PHE B 1 349 ? -8.609 -25.125 8.633 1 97.69 349 PHE B N 1
ATOM 6343 C CA . PHE B 1 349 ? -8.984 -26.281 9.445 1 97.69 349 PHE B CA 1
ATOM 6344 C C . PHE B 1 349 ? -9.156 -25.875 10.906 1 97.69 349 PHE B C 1
ATOM 6346 O O . PHE B 1 349 ? -10.18 -26.188 11.523 1 97.69 349 PHE B O 1
ATOM 6353 N N . ILE B 1 350 ? -8.234 -25.125 11.438 1 97.38 350 ILE B N 1
ATOM 6354 C CA . ILE B 1 350 ? -8.195 -24.75 12.852 1 97.38 350 ILE B CA 1
ATOM 6355 C C . ILE B 1 350 ? -9.375 -23.844 13.18 1 97.38 350 ILE B C 1
ATOM 6357 O O . ILE B 1 350 ? -10.086 -24.062 14.164 1 97.38 350 ILE B O 1
ATOM 6361 N N . PHE B 1 351 ? -9.656 -22.812 12.352 1 95.81 351 PHE B N 1
ATOM 6362 C CA . PHE B 1 351 ? -10.695 -21.828 12.648 1 95.81 351 PHE B CA 1
ATOM 6363 C C . PHE B 1 351 ? -12.078 -22.438 12.453 1 95.81 351 PHE B C 1
ATOM 6365 O O . PHE B 1 351 ? -13.031 -22.047 13.133 1 95.81 351 PHE B O 1
ATOM 6372 N N . ALA B 1 352 ? -12.18 -23.438 11.562 1 93.44 352 ALA B N 1
ATOM 6373 C CA . ALA B 1 352 ? -13.453 -24.125 11.383 1 93.44 352 ALA B CA 1
ATOM 6374 C C . ALA B 1 352 ? -13.852 -24.891 12.641 1 93.44 352 ALA B C 1
ATOM 6376 O O . ALA B 1 352 ? -15.031 -24.984 12.969 1 93.44 352 ALA B O 1
ATOM 6377 N N . ILE B 1 353 ? -12.883 -25.359 13.414 1 93.25 353 ILE B N 1
ATOM 6378 C CA . ILE B 1 353 ? -13.164 -26.141 14.609 1 93.25 353 ILE B CA 1
ATOM 6379 C C . ILE B 1 353 ? -13.203 -25.234 15.828 1 93.25 353 ILE B C 1
ATOM 6381 O O . ILE B 1 353 ? -13.969 -25.469 16.766 1 93.25 353 ILE B O 1
ATOM 6385 N N . ALA B 1 354 ? -12.445 -24.203 15.805 1 92.19 354 ALA B N 1
ATOM 6386 C CA . ALA B 1 354 ? -12.227 -23.391 17 1 92.19 354 ALA B CA 1
ATOM 6387 C C . ALA B 1 354 ? -13.367 -22.406 17.234 1 92.19 354 ALA B C 1
ATOM 6389 O O . ALA B 1 354 ? -13.68 -22.062 18.375 1 92.19 354 ALA B O 1
ATOM 6390 N N . TYR B 1 355 ? -13.984 -21.891 16.219 1 89.12 355 TYR B N 1
ATOM 6391 C CA . TYR B 1 355 ? -15.016 -20.875 16.359 1 89.12 355 TYR B CA 1
ATOM 6392 C C . TYR B 1 355 ? -16.406 -21.516 16.328 1 89.12 355 TYR B C 1
ATOM 6394 O O . TYR B 1 355 ? -16.672 -22.406 15.508 1 89.12 355 TYR B O 1
ATOM 6402 N N . ASP B 1 356 ? -17.281 -21.062 17.203 1 88.44 356 ASP B N 1
ATOM 6403 C CA . ASP B 1 356 ? -18.656 -21.547 17.312 1 88.44 356 ASP B CA 1
ATOM 6404 C C . ASP B 1 356 ? -19.484 -21.172 16.094 1 88.44 356 ASP B C 1
ATOM 6406 O O . ASP B 1 356 ? -19.656 -19.984 15.805 1 88.44 356 ASP B O 1
ATOM 6410 N N . PRO B 1 357 ? -20 -22.203 15.492 1 88.06 357 PRO B N 1
ATOM 6411 C CA . PRO B 1 357 ? -20.812 -21.922 14.305 1 88.06 357 PRO B CA 1
ATOM 6412 C C . PRO B 1 357 ? -21.984 -21 14.594 1 88.06 357 PRO B C 1
ATOM 6414 O O . PRO B 1 357 ? -22.453 -20.297 13.695 1 88.06 357 PRO B O 1
ATOM 6417 N N . SER B 1 358 ? -22.453 -20.938 15.773 1 86.94 358 SER B N 1
ATOM 6418 C CA . SER B 1 358 ? -23.578 -20.109 16.141 1 86.94 358 SER B CA 1
ATOM 6419 C C . SER B 1 358 ? -23.25 -18.625 15.984 1 86.94 358 SER B C 1
ATOM 6421 O O . SER B 1 358 ? -24.141 -17.797 15.836 1 86.94 358 SER B O 1
ATOM 6423 N N . GLN B 1 359 ? -21.984 -18.312 15.938 1 88.44 359 GLN B N 1
ATOM 6424 C CA . GLN B 1 359 ? -21.531 -16.938 15.836 1 88.44 359 GLN B CA 1
ATOM 6425 C C . GLN B 1 359 ? -21.719 -16.406 14.414 1 88.44 359 GLN B C 1
ATOM 6427 O O . GLN B 1 359 ? -21.688 -15.188 14.188 1 88.44 359 GLN B O 1
ATOM 6432 N N . TYR B 1 360 ? -21.938 -17.266 13.461 1 90.12 360 TYR B N 1
ATOM 6433 C CA . TYR B 1 360 ? -22.016 -16.891 12.055 1 90.12 360 TYR B CA 1
ATOM 6434 C C . TYR B 1 360 ? -23.438 -16.469 11.688 1 90.12 360 TYR B C 1
ATOM 6436 O O . TYR B 1 360 ? -23.656 -15.812 10.664 1 90.12 360 TYR B O 1
ATOM 6444 N N . GLY B 1 361 ? -24.375 -16.875 12.477 1 86.12 361 GLY B N 1
ATOM 6445 C CA . GLY B 1 361 ? -25.75 -16.578 12.117 1 86.12 361 GLY B CA 1
ATOM 6446 C C . GLY B 1 361 ? -26.125 -17.078 10.734 1 86.12 361 GLY B C 1
ATOM 6447 O O . GLY B 1 361 ? -25.797 -18.203 10.352 1 86.12 361 GLY B O 1
ATOM 6448 N N . LEU B 1 362 ? -26.812 -16.25 9.953 1 83.06 362 LEU B N 1
ATOM 6449 C CA . LEU B 1 362 ? -27.297 -16.609 8.633 1 83.06 362 LEU B CA 1
ATOM 6450 C C . LEU B 1 362 ? -26.141 -16.688 7.633 1 83.06 362 LEU B C 1
ATOM 6452 O O . LEU B 1 362 ? -26.266 -17.297 6.57 1 83.06 362 LEU B O 1
ATOM 6456 N N . SER B 1 363 ? -25.062 -16.094 7.992 1 88.69 363 SER B N 1
ATOM 6457 C CA . SER B 1 363 ? -23.906 -16.047 7.094 1 88.69 363 SER B CA 1
ATOM 6458 C C . SER B 1 363 ? -23.219 -17.406 7 1 88.69 363 SER B C 1
ATOM 6460 O O . SER B 1 363 ? -22.453 -17.656 6.078 1 88.69 363 SER B O 1
ATOM 6462 N N . LEU B 1 364 ? -23.516 -18.312 7.926 1 89.44 364 LEU B N 1
ATOM 6463 C CA . LEU B 1 364 ? -22.875 -19.609 7.984 1 89.44 364 LEU B CA 1
ATOM 6464 C C . LEU B 1 364 ? -23.141 -20.406 6.711 1 89.44 364 LEU B C 1
ATOM 6466 O O . LEU B 1 364 ? -22.219 -20.984 6.137 1 89.44 364 LEU B O 1
ATOM 6470 N N . ALA B 1 365 ? -24.391 -20.359 6.234 1 88.31 365 ALA B N 1
ATOM 6471 C CA . ALA B 1 365 ? -24.797 -21.141 5.074 1 88.31 365 ALA B CA 1
ATOM 6472 C C . ALA B 1 365 ? -24.125 -20.641 3.805 1 88.31 365 ALA B C 1
ATOM 6474 O O . ALA B 1 365 ? -23.906 -21.406 2.861 1 88.31 365 ALA B O 1
ATOM 6475 N N . THR B 1 366 ? -23.781 -19.391 3.803 1 90.19 366 THR B N 1
ATOM 6476 C CA . THR B 1 366 ? -23.141 -18.812 2.635 1 90.19 366 THR B CA 1
ATOM 6477 C C . THR B 1 366 ? -21.641 -19.078 2.648 1 90.19 366 THR B C 1
ATOM 6479 O O . THR B 1 366 ? -21.047 -19.375 1.607 1 90.19 366 THR B O 1
ATOM 6482 N N . ILE B 1 367 ? -21.047 -19.047 3.771 1 92.62 367 ILE B N 1
ATOM 6483 C CA . ILE B 1 367 ? -19.594 -19.219 3.912 1 92.62 367 ILE B CA 1
ATOM 6484 C C . ILE B 1 367 ? -19.234 -20.688 3.809 1 92.62 367 ILE B C 1
ATOM 6486 O O . ILE B 1 367 ? -18.234 -21.047 3.182 1 92.62 367 ILE B O 1
ATOM 6490 N N . TYR B 1 368 ? -20.109 -21.531 4.465 1 93.5 368 TYR B N 1
ATOM 6491 C CA . TYR B 1 368 ? -19.953 -22.969 4.426 1 93.5 368 TYR B CA 1
ATOM 6492 C C . TYR B 1 368 ? -21.234 -23.641 3.938 1 93.5 368 TYR B C 1
ATOM 6494 O O . TYR B 1 368 ? -21.984 -24.234 4.727 1 93.5 368 TYR B O 1
ATOM 6502 N N . PRO B 1 369 ? -21.359 -23.719 2.666 1 92.44 369 PRO B N 1
ATOM 6503 C CA . PRO B 1 369 ? -22.641 -24.203 2.135 1 92.44 369 PRO B CA 1
ATOM 6504 C C . PRO B 1 369 ? -22.859 -25.688 2.383 1 92.44 369 PRO B C 1
ATOM 6506 O O . PRO B 1 369 ? -24 -26.172 2.354 1 92.44 369 PRO B O 1
ATOM 6509 N N . ALA B 1 370 ? -21.922 -26.438 2.691 1 94.12 370 ALA B N 1
ATOM 6510 C CA . ALA B 1 370 ? -22.031 -27.891 2.832 1 94.12 370 ALA B CA 1
ATOM 6511 C C . ALA B 1 370 ? -22.391 -28.266 4.266 1 94.12 370 ALA B C 1
ATOM 6513 O O . ALA B 1 370 ? -22.719 -29.422 4.543 1 94.12 370 ALA B O 1
ATOM 6514 N N . ILE B 1 371 ? -22.453 -27.328 5.117 1 92.94 371 ILE B N 1
ATOM 6515 C CA . ILE B 1 371 ? -22.656 -27.641 6.531 1 92.94 371 ILE B CA 1
ATOM 6516 C C . ILE B 1 371 ? -24.141 -27.828 6.812 1 92.94 371 ILE B C 1
ATOM 6518 O O . ILE B 1 371 ? -25 -27.328 6.07 1 92.94 371 ILE B O 1
ATOM 6522 N N . LYS B 1 372 ? -24.391 -28.562 7.902 1 89.62 372 LYS B N 1
ATOM 6523 C CA . LYS B 1 372 ? -25.766 -28.781 8.352 1 89.62 372 LYS B CA 1
ATOM 6524 C C . LYS B 1 372 ? -26.375 -27.5 8.914 1 89.62 372 LYS B C 1
ATOM 6526 O O . LYS B 1 372 ? -25.812 -26.891 9.828 1 89.62 372 LYS B O 1
ATOM 6531 N N . THR B 1 373 ? -27.281 -27.047 8.266 1 87 373 THR B N 1
ATOM 6532 C CA . THR B 1 373 ? -28.078 -25.891 8.703 1 87 373 THR B CA 1
ATOM 6533 C C . THR B 1 373 ? -29.562 -26.172 8.531 1 87 373 THR B C 1
ATOM 6535 O O . THR B 1 373 ? -29.953 -27.281 8.164 1 87 373 THR B O 1
ATOM 6538 N N . THR B 1 374 ? -30.453 -25.203 8.875 1 82.75 374 THR B N 1
ATOM 6539 C CA . THR B 1 374 ? -31.891 -25.359 8.711 1 82.75 374 THR B CA 1
ATOM 6540 C C . THR B 1 374 ? -32.25 -25.562 7.238 1 82.75 374 THR B C 1
ATOM 6542 O O . THR B 1 374 ? -33.156 -26.328 6.914 1 82.75 374 THR B O 1
ATOM 6545 N N . SER B 1 375 ? -31.453 -24.953 6.391 1 81.88 375 SER B N 1
ATOM 6546 C CA . SER B 1 375 ? -31.703 -25.016 4.957 1 81.88 375 SER B CA 1
ATOM 6547 C C . SER B 1 375 ? -31.031 -26.234 4.34 1 81.88 375 SER B C 1
ATOM 6549 O O . SER B 1 375 ? -31.359 -26.641 3.221 1 81.88 375 SER B O 1
ATOM 6551 N N . ASN B 1 376 ? -30.125 -26.844 5.078 1 88.94 376 ASN B N 1
ATOM 6552 C CA . ASN B 1 376 ? -29.422 -28.047 4.648 1 88.94 376 ASN B CA 1
ATOM 6553 C C . ASN B 1 376 ? -29.312 -29.078 5.77 1 88.94 376 ASN B C 1
ATOM 6555 O O . ASN B 1 376 ? -28.234 -29.344 6.281 1 88.94 376 ASN B O 1
ATOM 6559 N N . PRO B 1 377 ? -30.422 -29.734 6.09 1 88.06 377 PRO B N 1
ATOM 6560 C CA . PRO B 1 377 ? -30.469 -30.625 7.25 1 88.06 377 PRO B CA 1
ATOM 6561 C C . PRO B 1 377 ? -29.562 -31.844 7.098 1 88.06 377 PRO B C 1
ATOM 6563 O O . PRO B 1 377 ? -29.125 -32.438 8.094 1 88.06 377 PRO B O 1
ATOM 6566 N N . GLU B 1 378 ? -29.281 -32.219 5.965 1 90.19 378 GLU B N 1
ATOM 6567 C CA . GLU B 1 378 ? -28.438 -33.406 5.719 1 90.19 378 GLU B CA 1
ATOM 6568 C C . GLU B 1 378 ? -26.984 -33 5.512 1 90.19 378 GLU B C 1
ATOM 6570 O O . GLU B 1 378 ? -26.172 -33.812 5.07 1 90.19 378 GLU B O 1
ATOM 6575 N N . GLY B 1 379 ? -26.656 -31.797 5.902 1 91.75 379 GLY B N 1
ATOM 6576 C CA . GLY B 1 379 ? -25.312 -31.297 5.676 1 91.75 379 GLY B CA 1
ATOM 6577 C C . GLY B 1 379 ? -24.281 -31.891 6.617 1 91.75 379 GLY B C 1
ATOM 6578 O O . GLY B 1 379 ? -24.609 -32.719 7.473 1 91.75 379 GLY B O 1
ATOM 6579 N N . ARG B 1 380 ? -23.078 -31.453 6.418 1 93.94 380 ARG B N 1
ATOM 6580 C CA . ARG B 1 380 ? -21.938 -32 7.152 1 93.94 380 ARG B CA 1
ATOM 6581 C C . ARG B 1 380 ? -21.797 -31.328 8.516 1 93.94 380 ARG B C 1
ATOM 6583 O O . ARG B 1 380 ? -22.234 -30.188 8.703 1 93.94 380 ARG B O 1
ATOM 6590 N N . GLU B 1 381 ? -21.109 -32.125 9.406 1 93.38 381 GLU B N 1
ATOM 6591 C CA . GLU B 1 381 ? -20.672 -31.516 10.664 1 93.38 381 GLU B CA 1
ATOM 6592 C C . GLU B 1 381 ? -19.453 -30.625 10.453 1 93.38 381 GLU B C 1
ATOM 6594 O O . GLU B 1 381 ? -18.719 -30.781 9.477 1 93.38 381 GLU B O 1
ATOM 6599 N N . MET B 1 382 ? -19.25 -29.766 11.43 1 92.94 382 MET B N 1
ATOM 6600 C CA . MET B 1 382 ? -18.172 -28.781 11.289 1 92.94 382 MET B CA 1
ATOM 6601 C C . MET B 1 382 ? -16.812 -29.469 11.219 1 92.94 382 MET B C 1
ATOM 6603 O O . MET B 1 382 ? -15.922 -29.016 10.5 1 92.94 382 MET B O 1
ATOM 6607 N N . ILE B 1 383 ? -16.609 -30.5 11.961 1 95.12 383 ILE B N 1
ATOM 6608 C CA . ILE B 1 383 ? -15.328 -31.203 11.945 1 95.12 383 ILE B CA 1
ATOM 6609 C C . ILE B 1 383 ? -15.086 -31.812 10.57 1 95.12 383 ILE B C 1
ATOM 6611 O O . ILE B 1 383 ? -13.953 -31.859 10.094 1 95.12 383 ILE B O 1
ATOM 6615 N N . ILE B 1 384 ? -16.094 -32.312 9.953 1 96.44 384 ILE B N 1
ATOM 6616 C CA . ILE B 1 384 ? -15.984 -32.875 8.617 1 96.44 384 ILE B CA 1
ATOM 6617 C C . ILE B 1 384 ? -15.68 -31.766 7.613 1 96.44 384 ILE B C 1
ATOM 6619 O O . ILE B 1 384 ? -14.859 -31.938 6.711 1 96.44 384 ILE B O 1
ATOM 6623 N N . GLN B 1 385 ? -16.375 -30.641 7.773 1 96.5 385 GLN B N 1
ATOM 6624 C CA . GLN B 1 385 ? -16.078 -29.484 6.938 1 96.5 385 GLN B CA 1
ATOM 6625 C C . GLN B 1 385 ? -14.609 -29.078 7.078 1 96.5 385 GLN B C 1
ATOM 6627 O O . GLN B 1 385 ? -13.953 -28.75 6.09 1 96.5 385 GLN B O 1
ATOM 6632 N N . ALA B 1 386 ? -14.117 -29.062 8.289 1 97.44 386 ALA B N 1
ATOM 6633 C CA . ALA B 1 386 ? -12.711 -28.75 8.539 1 97.44 386 ALA B CA 1
ATOM 6634 C C . ALA B 1 386 ? -11.797 -29.719 7.785 1 97.44 386 ALA B C 1
ATOM 6636 O O . ALA B 1 386 ? -10.789 -29.312 7.211 1 97.44 386 ALA B O 1
ATOM 6637 N N . CYS B 1 387 ? -12.102 -30.969 7.773 1 97.94 387 CYS B N 1
ATOM 6638 C CA . CYS B 1 387 ? -11.32 -31.984 7.059 1 97.94 387 CYS B CA 1
ATOM 6639 C C . CYS B 1 387 ? -11.375 -31.734 5.555 1 97.94 387 CYS B C 1
ATOM 6641 O O . CYS B 1 387 ? -10.398 -31.984 4.848 1 97.94 387 CYS B O 1
ATOM 6643 N N . TYR B 1 388 ? -12.477 -31.281 5.074 1 97.94 388 TYR B N 1
ATOM 6644 C CA . TYR B 1 388 ? -12.594 -30.969 3.654 1 97.94 388 TYR B CA 1
ATOM 6645 C C . TYR B 1 388 ? -11.711 -29.781 3.287 1 97.94 388 TYR B C 1
ATOM 6647 O O . TYR B 1 388 ? -11.234 -29.688 2.154 1 97.94 388 TYR B O 1
ATOM 6655 N N . GLN B 1 389 ? -11.523 -28.844 4.234 1 98.12 389 GLN B N 1
ATOM 6656 C CA . GLN B 1 389 ? -10.555 -27.781 4.008 1 98.12 389 GLN B CA 1
ATOM 6657 C C . GLN B 1 389 ? -9.156 -28.344 3.762 1 98.12 389 GLN B C 1
ATOM 6659 O O . GLN B 1 389 ? -8.453 -27.891 2.852 1 98.12 389 GLN B O 1
ATOM 6664 N N . LEU B 1 390 ? -8.773 -29.297 4.527 1 98.5 390 LEU B N 1
ATOM 6665 C CA . LEU B 1 390 ? -7.477 -29.938 4.355 1 98.5 390 LEU B CA 1
ATOM 6666 C C . LEU B 1 390 ? -7.418 -30.719 3.047 1 98.5 390 LEU B C 1
ATOM 6668 O O . LEU B 1 390 ? -6.383 -30.734 2.377 1 98.5 390 LEU B O 1
ATOM 6672 N N . ALA B 1 391 ? -8.508 -31.406 2.742 1 98.62 391 ALA B N 1
ATOM 6673 C CA . ALA B 1 391 ? -8.57 -32.125 1.479 1 98.62 391 ALA B CA 1
ATOM 6674 C C . ALA B 1 391 ? -8.398 -31.203 0.291 1 98.62 391 ALA B C 1
ATOM 6676 O O . ALA B 1 391 ? -7.738 -31.547 -0.69 1 98.62 391 ALA B O 1
ATOM 6677 N N . ALA B 1 392 ? -9.055 -30.062 0.378 1 98.75 392 ALA B N 1
ATOM 6678 C CA . ALA B 1 392 ? -8.914 -29.062 -0.668 1 98.75 392 ALA B CA 1
ATOM 6679 C C . ALA B 1 392 ? -7.457 -28.641 -0.836 1 98.75 392 ALA B C 1
ATOM 6681 O O . ALA B 1 392 ? -6.961 -28.531 -1.961 1 98.75 392 ALA B O 1
ATOM 6682 N N . LEU B 1 393 ? -6.789 -28.375 0.251 1 98.81 393 LEU B N 1
ATOM 6683 C CA . LEU B 1 393 ? -5.375 -28.016 0.215 1 98.81 393 LEU B CA 1
ATOM 6684 C C . LEU B 1 393 ? -4.551 -29.109 -0.445 1 98.81 393 LEU B C 1
ATOM 6686 O O . LEU B 1 393 ? -3.684 -28.828 -1.275 1 98.81 393 LEU B O 1
ATOM 6690 N N . ALA B 1 394 ? -4.809 -30.344 -0.102 1 98.81 394 ALA B N 1
ATOM 6691 C CA . ALA B 1 394 ? -4.078 -31.484 -0.66 1 98.81 394 ALA B CA 1
ATOM 6692 C C . ALA B 1 394 ? -4.293 -31.578 -2.168 1 98.81 394 ALA B C 1
ATOM 6694 O O . ALA B 1 394 ? -3.344 -31.828 -2.918 1 98.81 394 ALA B O 1
ATOM 6695 N N . VAL B 1 395 ? -5.508 -31.422 -2.6 1 98.81 395 VAL B N 1
ATOM 6696 C CA . VAL B 1 395 ? -5.84 -31.484 -4.02 1 98.81 395 VAL B CA 1
ATOM 6697 C C . VAL B 1 395 ? -5.121 -30.375 -4.773 1 98.81 395 VAL B C 1
ATOM 6699 O O . VAL B 1 395 ? -4.586 -30.594 -5.863 1 98.81 395 VAL B O 1
ATOM 6702 N N . VAL B 1 396 ? -5.129 -29.172 -4.191 1 98.88 396 VAL B N 1
ATOM 6703 C CA . VAL B 1 396 ? -4.473 -28.016 -4.809 1 98.88 396 VAL B CA 1
ATOM 6704 C C . VAL B 1 396 ? -2.979 -28.297 -4.953 1 98.88 396 VAL B C 1
ATOM 6706 O O . VAL B 1 396 ? -2.408 -28.109 -6.031 1 98.88 396 VAL B O 1
ATOM 6709 N N . LEU B 1 397 ? -2.33 -28.781 -3.898 1 98.88 397 LEU B N 1
ATOM 6710 C CA . LEU B 1 397 ? -0.891 -29.016 -3.898 1 98.88 397 LEU B CA 1
ATOM 6711 C C . LEU B 1 397 ? -0.519 -30.109 -4.891 1 98.88 397 LEU B C 1
ATOM 6713 O O . LEU B 1 397 ? 0.392 -29.938 -5.703 1 98.88 397 LEU B O 1
ATOM 6717 N N . ALA B 1 398 ? -1.264 -31.219 -4.863 1 98.81 398 ALA B N 1
ATOM 6718 C CA . ALA B 1 398 ? -0.971 -32.344 -5.75 1 98.81 398 ALA B CA 1
ATOM 6719 C C . ALA B 1 398 ? -1.151 -31.938 -7.215 1 98.81 398 ALA B C 1
ATOM 6721 O O . ALA B 1 398 ? -0.295 -32.25 -8.055 1 98.81 398 ALA B O 1
ATOM 6722 N N . SER B 1 399 ? -2.223 -31.312 -7.492 1 98.88 399 SER B N 1
ATOM 6723 C CA . SER B 1 399 ? -2.512 -30.922 -8.867 1 98.88 399 SER B CA 1
ATOM 6724 C C . SER B 1 399 ? -1.507 -29.906 -9.375 1 98.88 399 SER B C 1
ATOM 6726 O O . SER B 1 399 ? -1.077 -29.953 -10.531 1 98.88 399 SER B O 1
ATOM 6728 N N . ALA B 1 400 ? -1.166 -28.906 -8.516 1 98.94 400 ALA B N 1
ATOM 6729 C CA . ALA B 1 400 ? -0.209 -27.875 -8.906 1 98.94 400 ALA B CA 1
ATOM 6730 C C . ALA B 1 400 ? 1.153 -28.484 -9.227 1 98.94 400 ALA B C 1
ATOM 6732 O O . ALA B 1 400 ? 1.736 -28.203 -10.273 1 98.94 400 ALA B O 1
ATOM 6733 N N . ILE B 1 401 ? 1.657 -29.375 -8.359 1 98.88 401 ILE B N 1
ATOM 6734 C CA . ILE B 1 401 ? 2.988 -29.953 -8.5 1 98.88 401 ILE B CA 1
ATOM 6735 C C . ILE B 1 401 ? 3.033 -30.844 -9.734 1 98.88 401 ILE B C 1
ATOM 6737 O O . ILE B 1 401 ? 3.941 -30.734 -10.562 1 98.88 401 ILE B O 1
ATOM 6741 N N . ILE B 1 402 ? 2.014 -31.672 -9.961 1 98.88 402 ILE B N 1
ATOM 6742 C CA . ILE B 1 402 ? 1.986 -32.625 -11.07 1 98.88 402 ILE B CA 1
ATOM 6743 C C . ILE B 1 402 ? 1.853 -31.859 -12.391 1 98.88 402 ILE B C 1
ATOM 6745 O O . ILE B 1 402 ? 2.621 -32.094 -13.32 1 98.88 402 ILE B O 1
ATOM 6749 N N . SER B 1 403 ? 0.928 -30.953 -12.438 1 98.88 403 SER B N 1
ATOM 6750 C CA . SER B 1 403 ? 0.697 -30.234 -13.688 1 98.88 403 SER B CA 1
ATOM 6751 C C . SER B 1 403 ? 1.851 -29.297 -14 1 98.88 403 SER B C 1
ATOM 6753 O O . SER B 1 403 ? 2.189 -29.078 -15.164 1 98.88 403 SER B O 1
ATOM 6755 N N . GLY B 1 404 ? 2.428 -28.656 -12.914 1 98.88 404 GLY B N 1
ATOM 6756 C CA . GLY B 1 404 ? 3.609 -27.844 -13.133 1 98.88 404 GLY B CA 1
ATOM 6757 C C . GLY B 1 404 ? 4.777 -28.625 -13.711 1 98.88 404 GLY B C 1
ATOM 6758 O O . GLY B 1 404 ? 5.438 -28.156 -14.641 1 98.88 404 GLY B O 1
ATOM 6759 N N . ALA B 1 405 ? 5 -29.844 -13.234 1 98.75 405 ALA B N 1
ATOM 6760 C CA . ALA B 1 405 ? 6.078 -30.688 -13.727 1 98.75 405 ALA B CA 1
ATOM 6761 C C . ALA B 1 405 ? 5.832 -31.109 -15.172 1 98.75 405 ALA B C 1
ATOM 6763 O O . ALA B 1 405 ? 6.75 -31.062 -16 1 98.75 405 ALA B O 1
ATOM 6764 N N . ILE B 1 406 ? 4.633 -31.484 -15.477 1 98.88 406 ILE B N 1
ATOM 6765 C CA . ILE B 1 406 ? 4.281 -31.875 -16.828 1 98.88 406 ILE B CA 1
ATOM 6766 C C . ILE B 1 406 ? 4.484 -30.703 -17.781 1 98.88 406 ILE B C 1
ATOM 6768 O O . ILE B 1 406 ? 5.035 -30.875 -18.875 1 98.88 406 ILE B O 1
ATOM 6772 N N . THR B 1 407 ? 4.051 -29.5 -17.375 1 98.88 407 THR B N 1
ATOM 6773 C CA . THR B 1 407 ? 4.234 -28.312 -18.203 1 98.88 407 THR B CA 1
ATOM 6774 C C . THR B 1 407 ? 5.715 -28.031 -18.422 1 98.88 407 THR B C 1
ATOM 6776 O O . THR B 1 407 ? 6.117 -27.609 -19.516 1 98.88 407 THR B O 1
ATOM 6779 N N . GLY B 1 408 ? 6.531 -28.25 -17.359 1 98.69 408 GLY B N 1
ATOM 6780 C CA . GLY B 1 408 ? 7.969 -28.109 -17.5 1 98.69 408 GLY B CA 1
ATOM 6781 C C . GLY B 1 408 ? 8.547 -29.016 -18.578 1 98.69 408 GLY B C 1
ATOM 6782 O O . GLY B 1 408 ? 9.391 -28.594 -19.375 1 98.69 408 GLY B O 1
ATOM 6783 N N . ILE B 1 409 ? 8.07 -30.266 -18.656 1 98.62 409 ILE B N 1
ATOM 6784 C CA . ILE B 1 409 ? 8.523 -31.234 -19.672 1 98.62 409 ILE B CA 1
ATOM 6785 C C . ILE B 1 409 ? 8.141 -30.75 -21.062 1 98.62 409 ILE B C 1
ATOM 6787 O O . ILE B 1 409 ? 8.945 -30.812 -22 1 98.62 409 ILE B O 1
ATOM 6791 N N . ILE B 1 410 ? 7.008 -30.219 -21.172 1 98.69 410 ILE B N 1
ATOM 6792 C CA . ILE B 1 410 ? 6.512 -29.734 -22.453 1 98.69 410 ILE B CA 1
ATOM 6793 C C . ILE B 1 410 ? 7.332 -28.516 -22.891 1 98.69 410 ILE B C 1
ATOM 6795 O O . ILE B 1 410 ? 7.723 -28.422 -24.062 1 98.69 410 ILE B O 1
ATOM 6799 N N . LEU B 1 411 ? 7.656 -27.609 -21.984 1 98.44 411 LEU B N 1
ATOM 6800 C CA . LEU B 1 411 ? 8.344 -26.359 -22.312 1 98.44 411 LEU B CA 1
ATOM 6801 C C . LEU B 1 411 ? 9.812 -26.609 -22.625 1 98.44 411 LEU B C 1
ATOM 6803 O O . LEU B 1 411 ? 10.477 -25.766 -23.234 1 98.44 411 LEU B O 1
ATOM 6807 N N . LYS B 1 412 ? 10.312 -27.766 -22.203 1 96.94 412 LYS B N 1
ATOM 6808 C CA . LYS B 1 412 ? 11.711 -28.109 -22.453 1 96.94 412 LYS B CA 1
ATOM 6809 C C . LYS B 1 412 ? 11.906 -28.641 -23.859 1 96.94 412 LYS B C 1
ATOM 6811 O O . LYS B 1 412 ? 13.039 -28.734 -24.344 1 96.94 412 LYS B O 1
ATOM 6816 N N . LEU B 1 413 ? 10.844 -28.938 -24.5 1 96.75 413 LEU B N 1
ATOM 6817 C CA . LEU B 1 413 ? 10.938 -29.484 -25.844 1 96.75 413 LEU B CA 1
ATOM 6818 C C . LEU B 1 413 ? 11.648 -28.516 -26.781 1 96.75 413 LEU B C 1
ATOM 6820 O O . LEU B 1 413 ? 11.461 -27.297 -26.672 1 96.75 413 LEU B O 1
ATOM 6824 N N . LYS B 1 414 ? 12.312 -29 -27.703 1 93.69 414 LYS B N 1
ATOM 6825 C CA . LYS B 1 414 ? 13.18 -28.234 -28.594 1 93.69 414 LYS B CA 1
ATOM 6826 C C . LYS B 1 414 ? 12.359 -27.438 -29.609 1 93.69 414 LYS B C 1
ATOM 6828 O O . LYS B 1 414 ? 12.883 -26.531 -30.266 1 93.69 414 LYS B O 1
ATOM 6833 N N . ILE B 1 415 ? 11.195 -27.766 -29.672 1 95.38 415 ILE B N 1
ATOM 6834 C CA . ILE B 1 415 ? 10.344 -27.062 -30.625 1 95.38 415 ILE B CA 1
ATOM 6835 C C . ILE B 1 415 ? 10.164 -25.609 -30.188 1 95.38 415 ILE B C 1
ATOM 6837 O O . ILE B 1 415 ? 9.914 -24.734 -31.031 1 95.38 415 ILE B O 1
ATOM 6841 N N . TRP B 1 416 ? 10.32 -25.266 -28.906 1 96.19 416 TRP B N 1
ATOM 6842 C CA . TRP B 1 416 ? 10.141 -23.922 -28.391 1 96.19 416 TRP B CA 1
ATOM 6843 C C . TRP B 1 416 ? 11.477 -23.188 -28.312 1 96.19 416 TRP B C 1
ATOM 6845 O O . TRP B 1 416 ? 12.484 -23.766 -27.922 1 96.19 416 TRP B O 1
ATOM 6855 N N . ASN B 1 417 ? 11.43 -21.953 -28.719 1 94.81 417 ASN B N 1
ATOM 6856 C CA . ASN B 1 417 ? 12.609 -21.125 -28.484 1 94.81 417 ASN B CA 1
ATOM 6857 C C . ASN B 1 417 ? 12.977 -21.047 -27 1 94.81 417 ASN B C 1
ATOM 6859 O O . ASN B 1 417 ? 12.102 -20.828 -26.156 1 94.81 417 ASN B O 1
ATOM 6863 N N . GLN B 1 418 ? 14.258 -21.297 -26.719 1 95.69 418 GLN B N 1
ATOM 6864 C CA . GLN B 1 418 ? 14.773 -21.25 -25.359 1 95.69 418 GLN B CA 1
ATOM 6865 C C . GLN B 1 418 ? 15.609 -19.984 -25.141 1 95.69 418 GLN B C 1
ATOM 6867 O O . GLN B 1 418 ? 16.172 -19.438 -26.078 1 95.69 418 GLN B O 1
ATOM 6872 N N . VAL B 1 419 ? 15.602 -19.531 -23.844 1 96.62 419 VAL B N 1
ATOM 6873 C CA . VAL B 1 419 ? 16.5 -18.438 -23.484 1 96.62 419 VAL B CA 1
ATOM 6874 C C . VAL B 1 419 ? 17.953 -18.938 -23.531 1 96.62 419 VAL B C 1
ATOM 6876 O O . VAL B 1 419 ? 18.266 -20 -22.984 1 96.62 419 VAL B O 1
ATOM 6879 N N . ARG B 1 420 ? 18.859 -18.141 -24.234 1 94.94 420 ARG B N 1
ATOM 6880 C CA . ARG B 1 420 ? 20.281 -18.469 -24.234 1 94.94 420 ARG B CA 1
ATOM 6881 C C . ARG B 1 420 ? 20.859 -18.375 -22.828 1 94.94 420 ARG B C 1
ATOM 6883 O O . ARG B 1 420 ? 20.516 -17.469 -22.062 1 94.94 420 ARG B O 1
ATOM 6890 N N . ASP B 1 421 ? 21.703 -19.281 -22.469 1 95.62 421 ASP B N 1
ATOM 6891 C CA . ASP B 1 421 ? 22.281 -19.375 -21.125 1 95.62 421 ASP B CA 1
ATOM 6892 C C . ASP B 1 421 ? 22.844 -18.047 -20.672 1 95.62 421 ASP B C 1
ATOM 6894 O O . ASP B 1 421 ? 22.672 -17.656 -19.516 1 95.62 421 ASP B O 1
ATOM 6898 N N . LYS B 1 422 ? 23.484 -17.344 -21.516 1 93.75 422 LYS B N 1
ATOM 6899 C CA . LYS B 1 422 ? 24.156 -16.094 -21.172 1 93.75 422 LYS B CA 1
ATOM 6900 C C . LYS B 1 422 ? 23.156 -14.961 -20.953 1 93.75 422 LYS B C 1
ATOM 6902 O O . LYS B 1 422 ? 23.5 -13.922 -20.375 1 93.75 422 LYS B O 1
ATOM 6907 N N . GLU B 1 423 ? 21.938 -15.258 -21.391 1 94.94 423 GLU B N 1
ATOM 6908 C CA . GLU B 1 423 ? 20.953 -14.172 -21.391 1 94.94 423 GLU B CA 1
ATOM 6909 C C . GLU B 1 423 ? 19.859 -14.422 -20.359 1 94.94 423 GLU B C 1
ATOM 6911 O O . GLU B 1 423 ? 18.844 -13.734 -20.344 1 94.94 423 GLU B O 1
ATOM 6916 N N . PHE B 1 424 ? 20.109 -15.375 -19.547 1 96.44 424 PHE B N 1
ATOM 6917 C CA . PHE B 1 424 ? 19.188 -15.492 -18.422 1 96.44 424 PHE B CA 1
ATOM 6918 C C . PHE B 1 424 ? 19.094 -14.188 -17.641 1 96.44 424 PHE B C 1
ATOM 6920 O O . PHE B 1 424 ? 20.109 -13.516 -17.438 1 96.44 424 PHE B O 1
ATOM 6927 N N . TYR B 1 425 ? 17.859 -13.789 -17.266 1 96.75 425 TYR B N 1
ATOM 6928 C CA . TYR B 1 425 ? 17.609 -12.648 -16.406 1 96.75 425 TYR B CA 1
ATOM 6929 C C . TYR B 1 425 ? 18.016 -11.344 -17.062 1 96.75 425 TYR B C 1
ATOM 6931 O O . TYR B 1 425 ? 18.422 -10.398 -16.391 1 96.75 425 TYR B O 1
ATOM 6939 N N . ALA B 1 426 ? 18 -11.344 -18.422 1 96.06 426 ALA B N 1
ATOM 6940 C CA . ALA B 1 426 ? 18.422 -10.133 -19.141 1 96.06 426 ALA B CA 1
ATOM 6941 C C . ALA B 1 426 ? 17.453 -9.812 -20.281 1 96.06 426 ALA B C 1
ATOM 6943 O O . ALA B 1 426 ? 16.844 -10.711 -20.859 1 96.06 426 ALA B O 1
ATOM 6944 N N . ASP B 1 427 ? 17.359 -8.539 -20.688 1 96.31 427 ASP B N 1
ATOM 6945 C CA . ASP B 1 427 ? 16.406 -8.039 -21.672 1 96.31 427 ASP B CA 1
ATOM 6946 C C . ASP B 1 427 ? 16.984 -8.062 -23.078 1 96.31 427 ASP B C 1
ATOM 6948 O O . ASP B 1 427 ? 16.234 -7.996 -24.062 1 96.31 427 ASP B O 1
ATOM 6952 N N . GLY B 1 428 ? 18.234 -8.234 -23.234 1 92.44 428 GLY B N 1
ATOM 6953 C CA . GLY B 1 428 ? 18.953 -7.91 -24.453 1 92.44 428 GLY B CA 1
ATOM 6954 C C . GLY B 1 428 ? 18.469 -8.672 -25.656 1 92.44 428 GLY B C 1
ATOM 6955 O O . GLY B 1 428 ? 18.453 -8.133 -26.781 1 92.44 428 GLY B O 1
ATOM 6956 N N . ASP B 1 429 ? 18.062 -9.867 -25.531 1 93.88 429 ASP B N 1
ATOM 6957 C CA . ASP B 1 429 ? 17.656 -10.695 -26.672 1 93.88 429 ASP B CA 1
ATOM 6958 C C . ASP B 1 429 ? 16.219 -10.383 -27.094 1 93.88 429 ASP B C 1
ATOM 6960 O O . ASP B 1 429 ? 15.805 -10.734 -28.203 1 93.88 429 ASP B O 1
ATOM 6964 N N . TYR B 1 430 ? 15.477 -9.711 -26.234 1 94.94 430 TYR B N 1
ATOM 6965 C CA . TYR B 1 430 ? 14.047 -9.648 -26.5 1 94.94 430 TYR B CA 1
ATOM 6966 C C . TYR B 1 430 ? 13.578 -8.203 -26.625 1 94.94 430 TYR B C 1
ATOM 6968 O O . TYR B 1 430 ? 12.484 -7.945 -27.141 1 94.94 430 TYR B O 1
ATOM 6976 N N . PHE B 1 431 ? 14.359 -7.191 -26.172 1 96 431 PHE B N 1
ATOM 6977 C CA . PHE B 1 431 ? 13.953 -5.789 -26.219 1 96 431 PHE B CA 1
ATOM 6978 C C . PHE B 1 431 ? 15.062 -4.934 -26.828 1 96 431 PHE B C 1
ATOM 6980 O O . PHE B 1 431 ? 16.25 -5.227 -26.656 1 96 431 PHE B O 1
ATOM 6987 N N . GLU B 1 432 ? 14.656 -3.898 -27.578 1 95.62 432 GLU B N 1
ATOM 6988 C CA . GLU B 1 432 ? 15.586 -2.826 -27.922 1 95.62 432 GLU B CA 1
ATOM 6989 C C . GLU B 1 432 ? 15.961 -2.012 -26.688 1 95.62 432 GLU B C 1
ATOM 6991 O O . GLU B 1 432 ? 15.125 -1.306 -26.125 1 95.62 432 GLU B O 1
ATOM 6996 N N . VAL B 1 433 ? 17.281 -2.15 -26.312 1 93.12 433 VAL B N 1
ATOM 6997 C CA . VAL B 1 433 ? 17.734 -1.499 -25.078 1 93.12 433 VAL B CA 1
ATOM 6998 C C . VAL B 1 433 ? 18.484 -0.212 -25.422 1 93.12 433 VAL B C 1
ATOM 7000 O O . VAL B 1 433 ? 19.078 -0.098 -26.484 1 93.12 433 VAL B O 1
ATOM 7003 N N . PRO B 1 434 ? 18.359 0.728 -24.547 1 90.69 434 PRO B N 1
ATOM 7004 C CA . PRO B 1 434 ? 19.094 1.974 -24.781 1 90.69 434 PRO B CA 1
ATOM 7005 C C . PRO B 1 434 ? 20.609 1.802 -24.688 1 90.69 434 PRO B C 1
ATOM 7007 O O . PRO B 1 434 ? 21.078 0.765 -24.219 1 90.69 434 PRO B O 1
ATOM 7010 N N . GLU B 1 435 ? 21.406 2.832 -25.047 1 83.94 435 GLU B N 1
ATOM 7011 C CA . GLU B 1 435 ? 22.859 2.779 -25.172 1 83.94 435 GLU B CA 1
ATOM 7012 C C . GLU B 1 435 ? 23.531 2.566 -23.828 1 83.94 435 GLU B C 1
ATOM 7014 O O . GLU B 1 435 ? 24.609 1.973 -23.75 1 83.94 435 GLU B O 1
ATOM 7019 N N . ASP B 1 436 ? 22.797 2.947 -22.812 1 83.44 436 ASP B N 1
ATOM 7020 C CA . ASP B 1 436 ? 23.438 2.891 -21.5 1 83.44 436 ASP B CA 1
ATOM 7021 C C . ASP B 1 436 ? 23.094 1.597 -20.781 1 83.44 436 ASP B C 1
ATOM 7023 O O . ASP B 1 436 ? 23.422 1.435 -19.594 1 83.44 436 ASP B O 1
ATOM 7027 N N . PHE B 1 437 ? 22.547 0.661 -21.438 1 88.31 437 PHE B N 1
ATOM 7028 C CA . PHE B 1 437 ? 22.047 -0.564 -20.828 1 88.31 437 PHE B CA 1
ATOM 7029 C C . PHE B 1 437 ? 23.188 -1.322 -20.141 1 88.31 437 PHE B C 1
ATOM 7031 O O . PHE B 1 437 ? 23.094 -1.641 -18.953 1 88.31 437 PHE B O 1
ATOM 7038 N N . ASP B 1 438 ? 24.219 -1.521 -20.844 1 84.94 438 ASP B N 1
ATOM 7039 C CA . ASP B 1 438 ? 25.312 -2.291 -20.266 1 84.94 438 ASP B CA 1
ATOM 7040 C C . ASP B 1 438 ? 26.016 -1.504 -19.172 1 84.94 438 ASP B C 1
ATOM 7042 O O . ASP B 1 438 ? 26.438 -2.074 -18.156 1 84.94 438 ASP B O 1
ATOM 7046 N N . PHE B 1 439 ? 26.109 -0.243 -19.312 1 79.81 439 PHE B N 1
ATOM 7047 C CA . PHE B 1 439 ? 26.766 0.597 -18.328 1 79.81 439 PHE B CA 1
ATOM 7048 C C . PHE B 1 439 ? 25.969 0.638 -17.031 1 79.81 439 PHE B C 1
ATOM 7050 O O . PHE B 1 439 ? 26.531 0.424 -15.945 1 79.81 439 PHE B O 1
ATOM 7057 N N . THR B 1 440 ? 24.781 0.834 -17.094 1 78.94 440 THR B N 1
ATOM 7058 C CA . THR B 1 440 ? 23.938 1.063 -15.938 1 78.94 440 THR B CA 1
ATOM 7059 C C . THR B 1 440 ? 23.641 -0.248 -15.211 1 78.94 440 THR B C 1
ATOM 7061 O O . THR B 1 440 ? 23.453 -0.262 -13.992 1 78.94 440 THR B O 1
ATOM 7064 N N . THR B 1 441 ? 23.766 -1.35 -15.93 1 80.5 441 THR B N 1
ATOM 7065 C CA . THR B 1 441 ? 23.281 -2.58 -15.32 1 80.5 441 THR B CA 1
ATOM 7066 C C . THR B 1 441 ? 24.438 -3.535 -15.031 1 80.5 441 THR B C 1
ATOM 7068 O O . THR B 1 441 ? 24.297 -4.441 -14.203 1 80.5 441 THR B O 1
ATOM 7071 N N . ARG B 1 442 ? 25.484 -3.367 -15.68 1 75.94 442 ARG B N 1
ATOM 7072 C CA . ARG B 1 442 ? 26.578 -4.32 -15.531 1 75.94 442 ARG B CA 1
ATOM 7073 C C . ARG B 1 442 ? 27.828 -3.637 -14.992 1 75.94 442 ARG B C 1
ATOM 7075 O O . ARG B 1 442 ? 28.391 -4.066 -13.984 1 75.94 442 ARG B O 1
ATOM 7082 N N . ILE B 1 443 ? 28.172 -2.551 -15.5 1 72.25 443 ILE B N 1
ATOM 7083 C CA . ILE B 1 443 ? 29.453 -1.916 -15.188 1 72.25 443 ILE B CA 1
ATOM 7084 C C . ILE B 1 443 ? 29.375 -1.244 -13.82 1 72.25 443 ILE B C 1
ATOM 7086 O O . ILE B 1 443 ? 30.281 -1.371 -13.008 1 72.25 443 ILE B O 1
ATOM 7090 N N . THR B 1 444 ? 28.312 -0.639 -13.641 1 68.62 444 THR B N 1
ATOM 7091 C CA . THR B 1 444 ? 28.188 0.092 -12.383 1 68.62 444 THR B CA 1
ATOM 7092 C C . THR B 1 444 ? 28.125 -0.87 -11.203 1 68.62 444 THR B C 1
ATOM 7094 O O . THR B 1 444 ? 28.5 -0.51 -10.078 1 68.62 444 THR B O 1
ATOM 7097 N N . SER B 1 445 ? 27.781 -2.064 -11.461 1 63.84 445 SER B N 1
ATOM 7098 C CA . SER B 1 445 ? 27.625 -3.047 -10.398 1 63.84 445 SER B CA 1
ATOM 7099 C C . SER B 1 445 ? 28.969 -3.666 -10.016 1 63.84 445 SER B C 1
ATOM 7101 O O . SER B 1 445 ? 29.094 -4.27 -8.953 1 63.84 445 SER B O 1
ATOM 7103 N N . LYS B 1 446 ? 30.031 -3.41 -10.82 1 62.06 446 LYS B N 1
ATOM 7104 C CA . LYS B 1 446 ? 31.328 -4.051 -10.602 1 62.06 446 LYS B CA 1
ATOM 7105 C C . LYS B 1 446 ? 32.406 -3.014 -10.312 1 62.06 446 LYS B C 1
ATOM 7107 O O . LYS B 1 446 ? 33.562 -3.367 -10.086 1 62.06 446 LYS B O 1
ATOM 7112 N N . ILE B 1 447 ? 32.094 -1.749 -10.406 1 57.47 447 ILE B N 1
ATOM 7113 C CA . ILE B 1 447 ? 33.094 -0.701 -10.195 1 57.47 447 ILE B CA 1
ATOM 7114 C C . ILE B 1 447 ? 33.281 -0.478 -8.695 1 57.47 447 ILE B C 1
ATOM 7116 O O . ILE B 1 447 ? 32.375 -0.049 -7.996 1 57.47 447 ILE B O 1
ATOM 7120 N N . ASP B 1 448 ? 34.25 -1.133 -8.141 1 52.22 448 ASP B N 1
ATOM 7121 C CA . ASP B 1 448 ? 34.594 -0.926 -6.738 1 52.22 448 ASP B CA 1
ATOM 7122 C C . ASP B 1 448 ? 35.219 0.457 -6.52 1 52.22 448 ASP B C 1
ATOM 7124 O O . ASP B 1 448 ? 35.031 1.057 -5.457 1 52.22 448 ASP B O 1
ATOM 7128 N N . HIS B 1 449 ? 36.219 0.842 -7.355 1 51.34 449 HIS B N 1
ATOM 7129 C CA . HIS B 1 449 ? 36.969 2.096 -7.191 1 51.34 449 HIS B CA 1
ATOM 7130 C C . HIS B 1 449 ? 37.125 2.816 -8.531 1 51.34 449 HIS B C 1
ATOM 7132 O O . HIS B 1 449 ? 37.25 2.176 -9.57 1 51.34 449 HIS B O 1
ATOM 7138 N N . ILE B 1 450 ? 36.562 3.99 -8.539 1 50.94 450 ILE B N 1
ATOM 7139 C CA . ILE B 1 450 ? 36.812 4.805 -9.734 1 50.94 450 ILE B CA 1
ATOM 7140 C C . ILE B 1 450 ? 37.844 5.867 -9.438 1 50.94 450 ILE B C 1
ATOM 7142 O O . ILE B 1 450 ? 37.781 6.578 -8.438 1 50.94 450 ILE B O 1
ATOM 7146 N N . GLU B 1 451 ? 39.062 5.715 -10.008 1 48.91 451 GLU B N 1
ATOM 7147 C CA . GLU B 1 451 ? 40.031 6.824 -9.969 1 48.91 451 GLU B CA 1
ATOM 7148 C C . GLU B 1 451 ? 39.656 7.906 -10.977 1 48.91 451 GLU B C 1
ATOM 7150 O O . GLU B 1 451 ? 39.469 7.617 -12.164 1 48.91 451 GLU B O 1
ATOM 7155 N N . LEU B 1 452 ? 39.062 8.812 -10.43 1 41.75 452 LEU B N 1
ATOM 7156 C CA . LEU B 1 452 ? 38.688 9.961 -11.242 1 41.75 452 LEU B CA 1
ATOM 7157 C C . LEU B 1 452 ? 39.906 10.836 -11.523 1 41.75 452 LEU B C 1
ATOM 7159 O O . LEU B 1 452 ? 40.531 11.367 -10.602 1 41.75 452 LEU B O 1
ATOM 7163 N N . ALA B 1 453 ? 40.75 10.602 -12.594 1 39.94 453 ALA B N 1
ATOM 7164 C CA . ALA B 1 453 ? 41.812 11.523 -12.953 1 39.94 453 ALA B CA 1
ATOM 7165 C C . ALA B 1 453 ? 41.25 12.805 -13.57 1 39.94 453 ALA B C 1
ATOM 7167 O O . ALA B 1 453 ? 40.406 12.75 -14.469 1 39.94 453 ALA B O 1
ATOM 7168 N N . GLU B 1 454 ? 41.156 13.797 -12.758 1 38.28 454 GLU B N 1
ATOM 7169 C CA . GLU B 1 454 ? 40.812 15.148 -13.195 1 38.28 454 GLU B CA 1
ATOM 7170 C C . GLU B 1 454 ? 41.625 15.539 -14.438 1 38.28 454 GLU B C 1
ATOM 7172 O O . GLU B 1 454 ? 42.844 15.523 -14.414 1 38.28 454 GLU B O 1
ATOM 7177 N N . HIS B 1 455 ? 41.312 15.086 -15.57 1 39.19 455 HIS B N 1
ATOM 7178 C CA . HIS B 1 455 ? 42.062 15.648 -16.688 1 39.19 455 HIS B CA 1
ATOM 7179 C C . HIS B 1 455 ? 41.906 17.156 -16.75 1 39.19 455 HIS B C 1
ATOM 7181 O O . HIS B 1 455 ? 40.781 17.672 -16.797 1 39.19 455 HIS B O 1
ATOM 7187 N N . THR B 1 456 ? 42.75 17.906 -16.031 1 39.12 456 THR B N 1
ATOM 7188 C CA . THR B 1 456 ? 42.938 19.328 -16.266 1 39.12 456 THR B CA 1
ATOM 7189 C C . THR B 1 456 ? 42.969 19.625 -17.766 1 39.12 456 THR B C 1
ATOM 7191 O O . THR B 1 456 ? 43.719 18.969 -18.516 1 39.12 456 THR B O 1
ATOM 7194 N N . PRO B 1 457 ? 42 20.344 -18.188 1 37.19 457 PRO B N 1
ATOM 7195 C CA . PRO B 1 457 ? 42.094 20.781 -19.578 1 37.19 457 PRO B CA 1
ATOM 7196 C C . PRO B 1 457 ? 43.5 21.234 -19.984 1 37.19 457 PRO B C 1
ATOM 7198 O O . PRO B 1 457 ? 44.219 21.828 -19.188 1 37.19 457 PRO B O 1
ATOM 7201 N N . LEU B 1 458 ? 44.156 20.578 -20.891 1 34.44 458 LEU B N 1
ATOM 7202 C CA . LEU B 1 458 ? 45.406 21.031 -21.5 1 34.44 458 LEU B CA 1
ATOM 7203 C C . LEU B 1 458 ? 45.312 22.5 -21.891 1 34.44 458 LEU B C 1
ATOM 7205 O O . LEU B 1 458 ? 44.375 22.922 -22.562 1 34.44 458 LEU B O 1
ATOM 7209 N N . THR B 1 459 ? 45.781 23.391 -21.047 1 36.41 459 THR B N 1
ATOM 7210 C CA . THR B 1 459 ? 46.094 24.75 -21.469 1 36.41 459 THR B CA 1
ATOM 7211 C C . THR B 1 459 ? 46.781 24.75 -22.844 1 36.41 459 THR B C 1
ATOM 7213 O O . THR B 1 459 ? 47.688 23.953 -23.078 1 36.41 459 THR B O 1
ATOM 7216 N N . SER B 1 460 ? 46 25.062 -23.953 1 32.66 460 SER B N 1
ATOM 7217 C CA . SER B 1 460 ? 46.594 25.344 -25.25 1 32.66 460 SER B CA 1
ATOM 7218 C C . SER B 1 460 ? 47.906 26.094 -25.109 1 32.66 460 SER B C 1
ATOM 7220 O O . SER B 1 460 ? 47.969 27.188 -24.531 1 32.66 460 SER B O 1
ATOM 7222 N N . LYS B 1 461 ? 49.031 25.422 -25.125 1 31.09 461 LYS B N 1
ATOM 7223 C CA . LYS B 1 461 ? 50.375 25.969 -25.281 1 31.09 461 LYS B CA 1
ATOM 7224 C C . LYS B 1 461 ? 50.375 27.141 -26.266 1 31.09 461 LYS B C 1
ATOM 7226 O O . LYS B 1 461 ? 49.438 27.328 -27.016 1 31.09 461 LYS B O 1
ATOM 7231 N N . ASP B 1 462 ? 51.438 27.172 -27.234 1 30.89 462 ASP B N 1
ATOM 7232 C CA . ASP B 1 462 ? 52.531 28 -27.734 1 30.89 462 ASP B CA 1
ATOM 7233 C C . ASP B 1 462 ? 52.125 28.781 -28.969 1 30.89 462 ASP B C 1
ATOM 7235 O O . ASP B 1 462 ? 52.969 29.281 -29.719 1 30.89 462 ASP B O 1
ATOM 7239 N N . ASN B 1 463 ? 50.844 28.766 -29.516 1 29.34 463 ASN B N 1
ATOM 7240 C CA . ASN B 1 463 ? 51.062 29.484 -30.766 1 29.34 463 ASN B CA 1
ATOM 7241 C C . ASN B 1 463 ? 51.406 30.953 -30.516 1 29.34 463 ASN B C 1
ATOM 7243 O O . ASN B 1 463 ? 50.531 31.781 -30.328 1 29.34 463 ASN B O 1
ATOM 7247 N N . HIS B 1 464 ? 52.531 31.141 -29.641 1 23.72 464 HIS B N 1
ATOM 7248 C CA . HIS B 1 464 ? 53.25 32.312 -30.062 1 23.72 464 HIS B CA 1
ATOM 7249 C C . HIS B 1 464 ? 54 32.062 -31.359 1 23.72 464 HIS B C 1
ATOM 7251 O O . HIS B 1 464 ? 54.562 31 -31.562 1 23.72 464 HIS B O 1
#

Radius of gyration: 28.91 Å; Cα contacts (8 Å, |Δi|>4): 1740; chains: 2; bounding box: 95×70×68 Å

Foldseek 3Di:
DPPPCQVCVQVVLVVVLVVVLVVLCVQAEAADVLVPPPHDPDCVVCVQFVVLLVLLVCLQQQQLQLLLLQQLFFNVVSRVLSVVLLVSQLSLLQSLVQCVDPCCVVPVHGHDDSVSSSVSSLLSLLLSLLCQQCPLFFDSSLSSLSSNLVSNLLVVLVCCLCPVLVAFQLLCLQSRQQLSNQLNLLLLLQQFDPLLPPHLSAGGDPVSLVSSLSSLVSLLVSLLSSLLNPDDDPLLSVQLSLLLNLLLVLLQVLLLVVQQVLCVVPNSDHDSLSNSARSQLSSSLCRRVSRPDDDSVVSSVSSNVLSVQLSCCVSPVQVCCVVPVSRRGRSSSCSRRNVSSVNNLLVSLVCLPPDDLVVCPPVSCVSRVQADDPVRPPGDHSNVSSVSSVVSSVSSNVSSSVSSNVSSVVSNDPSHDTDDSNRRSHCVVPDDDDPCSCVSRPVVVPPPDDDDDPPDDPDPDDPD/DQPPCQVCVQVVLVVVLVVVLVVLCVQAEAADPLVDPPHDPDCVVCVQFVVLLVLLVCLQQQQLQQLLLQQLFFNVVSRVLSVVLLVSQLSLLQSLVQCVDPCCVVPVHGHDDSVSSSVSSLLSLLLSLLCQQCPLFFDSSLSSLSSNLLSNLLVVLVCCLCPVLVAFQLLCLQSRQQLSNQLNLLLLLQLFDPLLPPHLSAGGDPVSLVSSLSSLVSLLVSLLSSLLNPDDDPLLSVQLSLLLNLLLVLLQVLLLVVQQVLCVVPNSDHDSLSNSARSQLSSSLCRRVSRPDDDSVVSSVSSNVLSVQQSCCVSPVQVCCVVPVSRRGRSSSCSRRNVSSVNNLLVSLVCLPPDDLVVCPPVSCVSRVQADDPVRPPGDHSNVSSVSSVVSSVSSNVSSSVSSNVSSVVSNDPSHDTDDSNRRSHCVVPDDDDPCSCVSRPVVVPPPDDDDPPPDPPPPDDPD

Organism: Parascaris univalens (NCBI:txid6257)

Nearest PDB structures (foldseek):
  7v0s-assembly1_Q  TM=9.553E-01  e=3.767E-33  Homo sapiens
  8csl-assembly1_L  TM=9.528E-01  e=8.238E-33  Homo sapiens
  3hd6-assembly1_A  TM=9.539E-01  e=2.782E-32  Homo sapiens
  3bhs-assembly1_A  TM=8.766E-01  e=4.939E-22  Nitrosomonas europaea ATCC 19718
  6eu6-assembly1_A  TM=7.245E-01  e=5.210E-11  Candidatus Kuenenia stuttgartensis

InterPro domains:
  IPR002229 Blood group Rhesus C/E/D polypeptide [PR00342] (9-27)
  IPR002229 Blood group Rhesus C/E/D polypeptide [PR00342] (50-67)
  IPR002229 Blood group Rhesus C/E/D polypeptide [PR00342] (79-96)
  IPR002229 Blood group Rhesus C/E/D polypeptide [PR00342] (119-135)
  IPR002229 Blood group Rhesus C/E/D polypeptide [PR00342] (142-165)
  IPR002229 Blood group Rhesus C/E/D polypeptide [PR00342] (176-191)
  IPR002229 Blood group Rhesus C/E/D polypeptide [PR00342] (210-228)
  IPR002229 Blood group Rhesus C/E/D polypeptide [PR00342] (277-290)
  IPR002229 Blood group Rhesus C/E/D polypeptide [PR00342] (300-318)
  IPR002229 Blood group Rhesus C/E/D polypeptide [PR00342] (338-354)
  IPR024041 Ammonium transporter AmtB-like domain [PF00909] (38-418)
  IPR029020 Ammonium/urea transporter [G3DSA:1.10.3430.10] (1-438)

Sequence (928 aa):
MASAFHRFQFTIVLLVFQIIFFILFGLFGRYTPNALPGGSASTNFVNSNYPMFQDVHVMIFVGFGFLMVFLRRYGFSAISINMLLSCFVIQWSMIVRGFWSKEFETSGKFTISIAELTTADFAAAVILITMGALLGKLSPTQYIIMSFIEVPIALTIEHVVVHYLEANDIGGSMVVHAFGAYFGLALSFVIYKKKMLRHENEGSNYNSDIFSMIGALFLWIFWPSFNAAVARPEDARQRATLNTYLSLCACTVVTFILSQLVDYEHNMRFSMTHIANSTLAGGVAIGTTANVVLEPLHALLVGSGAAVISVFGYAYLTPFLARKLRIHDTCGVNNLHGMPGIYAGLLAFIFAIAYDPSQYGLSLATIYPAIKTTSNPEGREMIIQACYQLAALAVVLASAIISGAITGIILKLKIWNQVRDKEFYADGDYFEVPEDFDFTTRITSKIDHIELAEHTPLTSKDNHMASAFHRFQFTIVLLVFQIIFFILFGLFGRYTPNALPGGSASTNFVNSNYPMFQDVHVMIFVGFGFLMVFLRRYGFSAISINMLLSCFVIQWSMIVRGFWSKEFETSGKFTISIAELTTADFAAAVILITMGALLGKLSPTQYIIMSFIEVPIALTIEHVVVHYLEANDIGGSMVVHAFGAYFGLALSFVIYKKKMLRHENEGSNYNSDIFSMIGALFLWIFWPSFNAAVARPEDARQRATLNTYLSLCACTVVTFILSQLVDYEHNMRFSMTHIANSTLAGGVAIGTTANVVLEPLHALLVGSGAAVISVFGYAYLTPFLARKLRIHDTCGVNNLHGMPGIYAGLLAFIFAIAYDPSQYGLSLATIYPAIKTTSNPEGREMIIQACYQLAALAVVLASAIISGAITGIILKLKIWNQVRDKEFYADGDYFEVPEDFDFTTRITSKIDHIELAEHTPLTSKDNH